Protein AF-A0A812MEL3-F1 (afdb_monomer)

Radius of gyration: 36.64 Å; Cα contacts (8 Å, |Δi|>4): 1317; chains: 1; bounding box: 92×74×121 Å

Secondary structure (DSSP, 8-state):
---SPPP-HHHHHHHHHHHHHTT-HHHHHHHHHHHHH-TTT-----HHHHHHHHHHHHHTT-HHHHHHHHHHHHTS-TTS---HHHHHHHHHHHHHTT-HHHHHHHHHHHHHTTPPP-HHHHHHHHHHHHHTT-HHHHHHHHHHHHTTSSSPP-HHHHHHHHHHHHHHT-HHHHHHHHHHHHHTTPPPPHHHHHHHHHHHHTTT-HHHHHHHHHHHHHTT---HHHHHHHHHHHHHTT-HHHHHHHHHHHHHTTPPPPHHHHHHHHHHHHHHTTT-HHHHHHHHHHHHHHHHHTT---HHHHHHHHHHHHHHT-HHHHHHHHHHHHHH-SS-PPPHHHHHHHHHHHHHTT-HHHHHHHHHHHHHTT-PPPHHHHHHHHHHHHHTT-HHHHHHHHHHS--TTHHHHHHHHHHHHHHHHHHHGGG--------------S---S-HHHHHHHHHHHHHH--S---------------------------------HHHHHHHHHHHHHHHHHHHHHHHHHHHHHSS-S--S---HHHHHHHHHHTS-SSTTSPPPTHHHHHHHHHHHHHTT-HHHHHHHHHHHHHTTPPS-HHHHHHHHHHHHHGGG--HHHHHHHHHHHHHTT---HHHHHHHHHHHHTTGGGS-HHHHHHHHHHHHHTT---HHHH-PPPSSPPHHHHHHHHHHHHH-SSEEEE-SSS-EEEES-SS-HHHHHHHHHHHHHTT--EE--S-S-B-SSS-B--B-SEEEEE--HHHHTSHHHHHHHHHHHHHTT--GGGBPPEEEEEE-TT--EEEE-SSPPTT-TTHHHH-SEEEEEEEESSPPPTT-B--EEEGGGTEEE---TT-EEEEESB-TTSPBPSTT-EEEPPB-SSS-EEEEEEEEESSPPPGGGGT-

Structure (mmCIF, N/CA/C/O backbone):
data_AF-A0A812MEL3-F1
#
_entry.id   AF-A0A812MEL3-F1
#
loop_
_atom_site.group_PDB
_atom_site.id
_atom_site.type_symbol
_atom_site.label_atom_id
_atom_site.label_alt_id
_atom_site.label_comp_id
_atom_site.label_asym_id
_atom_site.label_entity_id
_atom_site.label_seq_id
_atom_site.pdbx_PDB_ins_code
_atom_site.Cartn_x
_atom_site.Cartn_y
_atom_site.Cartn_z
_atom_site.occupancy
_atom_site.B_iso_or_equiv
_atom_site.auth_seq_id
_atom_site.auth_comp_id
_atom_site.auth_asym_id
_atom_site.auth_atom_id
_atom_site.pdbx_PDB_model_num
ATOM 1 N N . ARG A 1 1 ? 50.854 -12.564 -61.818 1.00 40.31 1 ARG A N 1
ATOM 2 C CA . ARG A 1 1 ? 49.408 -12.851 -61.967 1.00 40.31 1 ARG A CA 1
ATOM 3 C C . ARG A 1 1 ? 48.854 -11.809 -62.924 1.00 40.31 1 ARG A C 1
ATOM 5 O O . ARG A 1 1 ? 48.593 -10.696 -62.508 1.00 40.31 1 ARG A O 1
ATOM 12 N N . SER A 1 2 ? 48.833 -12.143 -64.207 1.00 48.44 2 SER A N 1
ATOM 13 C CA . SER A 1 2 ? 48.438 -11.286 -65.325 1.00 48.44 2 SER A CA 1
ATOM 14 C C . SER A 1 2 ? 47.110 -11.806 -65.871 1.00 48.44 2 SER A C 1
ATOM 16 O O . SER A 1 2 ? 47.045 -12.974 -66.248 1.00 48.44 2 SER A O 1
ATOM 18 N N . GLY A 1 3 ? 46.065 -10.971 -65.867 1.00 51.31 3 GLY A N 1
ATOM 19 C CA . GLY A 1 3 ? 44.779 -11.271 -66.516 1.00 51.31 3 GLY A CA 1
ATOM 20 C C . GLY A 1 3 ? 43.506 -11.008 -65.702 1.00 51.31 3 GLY A C 1
ATOM 21 O O . GLY A 1 3 ? 42.425 -11.211 -66.239 1.00 51.31 3 GLY A O 1
ATOM 22 N N . LEU A 1 4 ? 43.593 -10.569 -64.442 1.00 56.12 4 LEU A N 1
ATOM 23 C CA . LEU A 1 4 ? 42.406 -10.101 -63.714 1.00 56.12 4 LEU A CA 1
ATOM 24 C C . LEU A 1 4 ? 42.201 -8.602 -63.997 1.00 56.12 4 LEU A C 1
ATOM 26 O O . LEU A 1 4 ? 43.198 -7.876 -63.969 1.00 56.12 4 LEU A O 1
ATOM 30 N N . PRO A 1 5 ? 40.966 -8.146 -64.290 1.00 62.06 5 PRO A N 1
ATOM 31 C CA . PRO A 1 5 ? 40.669 -6.721 -64.423 1.00 62.06 5 PRO A CA 1
ATOM 32 C C . PRO A 1 5 ? 41.046 -5.991 -63.130 1.00 62.06 5 PRO A C 1
ATOM 34 O O . PRO A 1 5 ? 40.941 -6.566 -62.042 1.00 62.06 5 PRO A O 1
ATOM 37 N N . GLU A 1 6 ? 41.525 -4.750 -63.253 1.00 62.97 6 GLU A N 1
ATOM 38 C CA . GLU A 1 6 ? 41.845 -3.931 -62.084 1.00 62.97 6 GLU A CA 1
ATOM 39 C C . GLU A 1 6 ? 40.591 -3.798 -61.206 1.00 62.97 6 GLU A C 1
ATOM 41 O O . GLU A 1 6 ? 39.513 -3.500 -61.729 1.00 62.97 6 GLU A O 1
ATOM 46 N N . PRO A 1 7 ? 40.691 -4.097 -59.897 1.00 68.25 7 PRO A N 1
ATOM 47 C CA . PRO A 1 7 ? 39.537 -4.079 -59.014 1.00 68.25 7 PRO A CA 1
ATOM 48 C C . PRO A 1 7 ? 39.010 -2.653 -58.911 1.00 68.25 7 PRO A C 1
ATOM 50 O O . PRO A 1 7 ? 39.726 -1.756 -58.485 1.00 68.25 7 PRO A O 1
ATOM 53 N N . ASP A 1 8 ? 37.754 -2.456 -59.288 1.00 75.94 8 ASP A N 1
ATOM 54 C CA . ASP A 1 8 ? 37.060 -1.177 -59.209 1.00 75.94 8 ASP A CA 1
ATOM 55 C C . ASP A 1 8 ? 36.367 -0.984 -57.844 1.00 75.94 8 ASP A C 1
ATOM 57 O O . ASP A 1 8 ? 36.330 -1.875 -56.986 1.00 75.94 8 ASP A O 1
ATOM 61 N N . LEU A 1 9 ? 35.776 0.196 -57.630 1.00 79.56 9 LEU A N 1
ATOM 62 C CA . LEU A 1 9 ? 35.044 0.532 -56.402 1.00 79.56 9 LEU A CA 1
ATOM 63 C C . LEU A 1 9 ? 33.924 -0.479 -56.078 1.00 79.56 9 LEU A C 1
ATOM 65 O O . LEU A 1 9 ? 33.644 -0.747 -54.909 1.00 79.56 9 LEU A O 1
ATOM 69 N N . VAL A 1 10 ? 33.295 -1.069 -57.100 1.00 79.81 10 VAL A N 1
ATOM 70 C CA . VAL A 1 10 ? 32.228 -2.071 -56.945 1.00 79.81 10 VAL A CA 1
ATOM 71 C C . VAL A 1 10 ? 32.789 -3.387 -56.405 1.00 79.81 10 VAL A C 1
ATOM 73 O O . VAL A 1 10 ? 32.195 -3.991 -55.505 1.00 79.81 10 VAL A O 1
ATOM 76 N N . THR A 1 11 ? 33.957 -3.807 -56.891 1.00 80.38 11 THR A N 1
ATOM 77 C CA . THR A 1 11 ? 34.664 -5.007 -56.426 1.00 80.38 11 THR A CA 1
ATOM 78 C C . THR A 1 11 ? 35.072 -4.868 -54.957 1.00 80.38 11 THR A C 1
ATOM 80 O O . THR A 1 11 ? 34.820 -5.771 -54.154 1.00 80.38 11 THR A O 1
ATOM 83 N N . PHE A 1 12 ? 35.609 -3.708 -54.565 1.00 81.12 12 PHE A N 1
ATOM 84 C CA . PHE A 1 12 ? 35.943 -3.415 -53.167 1.00 81.12 12 PHE A CA 1
ATOM 85 C C . PHE A 1 12 ? 34.706 -3.334 -52.263 1.00 81.12 12 PHE A C 1
ATOM 87 O O . PHE A 1 12 ? 34.697 -3.941 -51.193 1.00 81.12 12 PHE A O 1
ATOM 94 N N . ASN A 1 13 ? 33.631 -2.667 -52.694 1.00 82.75 13 ASN A N 1
ATOM 95 C CA . ASN A 1 13 ? 32.379 -2.608 -51.929 1.00 82.75 13 ASN A CA 1
ATOM 96 C C . ASN A 1 13 ? 31.727 -3.990 -51.762 1.00 82.75 13 ASN A C 1
ATOM 98 O O . ASN A 1 13 ? 31.169 -4.285 -50.707 1.00 82.75 13 ASN A O 1
ATOM 102 N N . SER A 1 14 ? 31.851 -4.872 -52.756 1.00 84.25 14 SER A N 1
ATOM 103 C CA . SER A 1 14 ? 31.382 -6.260 -52.661 1.00 84.25 14 SER A CA 1
ATOM 104 C C . SER A 1 14 ? 32.186 -7.063 -51.633 1.00 84.25 14 SER A C 1
ATOM 106 O O . SER A 1 14 ? 31.604 -7.781 -50.817 1.00 84.25 14 SER A O 1
ATOM 108 N N . ALA A 1 15 ? 33.513 -6.894 -51.609 1.00 83.00 15 ALA A N 1
ATOM 109 C CA . ALA A 1 15 ? 34.377 -7.493 -50.592 1.00 83.00 15 ALA A CA 1
ATOM 110 C C . ALA A 1 15 ? 34.074 -6.942 -49.185 1.00 83.00 15 ALA A C 1
ATOM 112 O O . ALA A 1 15 ? 33.930 -7.716 -48.238 1.00 83.00 15 ALA A O 1
ATOM 113 N N . LEU A 1 16 ? 33.884 -5.625 -49.049 1.00 84.94 16 LEU A N 1
ATOM 114 C CA . LEU A 1 16 ? 33.456 -4.990 -47.800 1.00 84.94 16 LEU A CA 1
ATOM 115 C C . LEU A 1 16 ? 32.100 -5.526 -47.324 1.00 84.94 16 LEU A C 1
ATOM 117 O O . LEU A 1 16 ? 31.934 -5.782 -46.134 1.00 84.94 16 LEU A O 1
ATOM 121 N N . ASN A 1 17 ? 31.146 -5.759 -48.227 1.00 85.06 17 ASN A N 1
ATOM 122 C CA . ASN A 1 17 ? 29.830 -6.292 -47.871 1.00 85.06 17 ASN A CA 1
ATOM 123 C C . ASN A 1 17 ? 29.901 -7.761 -47.408 1.00 85.06 17 ASN A C 1
ATOM 125 O O . ASN A 1 17 ? 29.200 -8.158 -46.471 1.00 85.06 17 ASN A O 1
ATOM 129 N N . ALA A 1 18 ? 30.792 -8.563 -48.001 1.00 84.69 18 ALA A N 1
ATOM 130 C CA . ALA A 1 18 ? 31.076 -9.924 -47.539 1.00 84.69 18 ALA A CA 1
ATOM 131 C C . ALA A 1 18 ? 31.700 -9.933 -46.127 1.00 84.69 18 ALA A C 1
ATOM 133 O O . ALA A 1 18 ? 31.281 -10.710 -45.262 1.00 84.69 18 ALA A O 1
ATOM 134 N N . LEU A 1 19 ? 32.638 -9.017 -45.858 1.00 82.88 19 LEU A N 1
ATOM 135 C CA . LEU A 1 19 ? 33.238 -8.833 -44.530 1.00 82.88 19 LEU A CA 1
ATOM 136 C C . LEU A 1 19 ? 32.219 -8.319 -43.502 1.00 82.88 19 LEU A C 1
ATOM 138 O O . LEU A 1 19 ? 32.177 -8.811 -42.373 1.00 82.88 19 LEU A O 1
ATOM 142 N N . ALA A 1 20 ? 31.342 -7.394 -43.898 1.00 83.19 20 ALA A N 1
ATOM 143 C CA . ALA A 1 20 ? 30.270 -6.875 -43.053 1.00 83.19 20 ALA A CA 1
ATOM 144 C C . ALA A 1 20 ? 29.239 -7.950 -42.693 1.00 83.19 20 ALA A C 1
ATOM 146 O O . ALA A 1 20 ? 28.807 -8.031 -41.541 1.00 83.19 20 ALA A O 1
ATOM 147 N N . SER A 1 21 ? 28.888 -8.816 -43.645 1.00 84.62 21 SER A N 1
ATOM 148 C CA . SER A 1 21 ? 28.003 -9.964 -43.409 1.00 84.62 21 SER A CA 1
ATOM 149 C C . SER A 1 21 ? 28.610 -10.967 -42.423 1.00 84.62 21 SER A C 1
ATOM 151 O O . SER A 1 21 ? 27.880 -11.557 -41.627 1.00 84.62 21 SER A O 1
ATOM 153 N N . SER A 1 22 ? 29.941 -11.079 -42.415 1.00 84.31 22 SER A N 1
ATOM 154 C CA . SER A 1 22 ? 30.715 -11.957 -41.527 1.00 84.31 22 SER A CA 1
ATOM 155 C C . SER A 1 22 ? 31.096 -11.314 -40.180 1.00 84.31 22 SER A C 1
ATOM 157 O O . SER A 1 22 ? 31.760 -11.951 -39.371 1.00 84.31 22 SER A O 1
ATOM 159 N N . ALA A 1 23 ? 30.682 -10.064 -39.918 1.00 82.19 23 ALA A N 1
ATOM 160 C CA . ALA A 1 23 ? 31.032 -9.279 -38.721 1.00 82.19 23 ALA A CA 1
ATOM 161 C C . ALA A 1 23 ? 32.553 -9.061 -38.493 1.00 82.19 23 ALA A C 1
ATOM 163 O O . ALA A 1 23 ? 32.987 -8.750 -37.380 1.00 82.19 23 ALA A O 1
ATOM 164 N N . CYS A 1 24 ? 33.363 -9.156 -39.554 1.00 85.88 24 CYS A N 1
ATOM 165 C CA . CYS A 1 24 ? 34.820 -8.970 -39.549 1.00 85.88 24 CYS A CA 1
ATOM 166 C C . CYS A 1 24 ? 35.197 -7.485 -39.697 1.00 85.88 24 CYS A C 1
ATOM 168 O O . CYS A 1 24 ? 35.640 -7.032 -40.754 1.00 85.88 24 CYS A O 1
ATOM 170 N N . TRP A 1 25 ? 34.957 -6.689 -38.651 1.00 83.94 25 TRP A N 1
ATOM 171 C CA . TRP A 1 25 ? 35.134 -5.233 -38.725 1.00 83.94 25 TRP A CA 1
ATOM 172 C C . TRP A 1 25 ? 36.595 -4.789 -38.882 1.00 83.94 25 TRP A C 1
ATOM 174 O O . TRP A 1 25 ? 36.840 -3.779 -39.530 1.00 83.94 25 TRP A O 1
ATOM 184 N N . ARG A 1 26 ? 37.568 -5.529 -38.329 1.00 86.38 26 ARG A N 1
ATOM 185 C CA . ARG A 1 26 ? 38.995 -5.157 -38.377 1.00 86.38 26 ARG A CA 1
ATOM 186 C C . ARG A 1 26 ? 39.546 -5.263 -39.791 1.00 86.38 26 ARG A C 1
ATOM 188 O O . ARG A 1 26 ? 40.211 -4.353 -40.272 1.00 86.38 26 ARG A O 1
ATOM 195 N N . GLU A 1 27 ? 39.223 -6.362 -40.454 1.00 84.94 27 GLU A N 1
ATOM 196 C CA . GLU A 1 27 ? 39.574 -6.651 -41.837 1.00 84.94 27 GLU A CA 1
ATOM 197 C C . GLU A 1 27 ? 38.868 -5.671 -42.780 1.00 84.94 27 GLU A C 1
ATOM 199 O O . GLU A 1 27 ? 39.477 -5.180 -43.728 1.00 84.94 27 GLU A O 1
ATOM 204 N N . ALA A 1 28 ? 37.612 -5.317 -42.482 1.00 83.88 28 ALA A N 1
ATOM 205 C CA . ALA A 1 28 ? 36.867 -4.308 -43.231 1.00 83.88 28 ALA A CA 1
ATOM 206 C C . ALA A 1 28 ? 37.460 -2.894 -43.063 1.00 83.88 28 ALA A C 1
ATOM 208 O O . ALA A 1 28 ? 37.592 -2.164 -44.043 1.00 83.88 28 ALA A O 1
ATOM 209 N N . SER A 1 29 ? 37.868 -2.507 -41.848 1.00 83.56 29 SER A N 1
ATOM 210 C CA . SER A 1 29 ? 38.560 -1.236 -41.591 1.00 83.56 29 SER A CA 1
ATOM 211 C C . SER A 1 29 ? 39.942 -1.184 -42.244 1.00 83.56 29 SER A C 1
ATOM 213 O O . SER A 1 29 ? 40.318 -0.142 -42.775 1.00 83.56 29 SER A O 1
ATOM 215 N N . TRP A 1 30 ? 40.676 -2.301 -42.256 1.00 86.00 30 TRP A N 1
ATOM 216 C CA . TRP A 1 30 ? 41.945 -2.403 -42.974 1.00 86.00 30 TRP A CA 1
ATOM 217 C C . TRP A 1 30 ? 41.744 -2.229 -44.484 1.00 86.00 30 TRP A C 1
ATOM 219 O O . TRP A 1 30 ? 42.407 -1.390 -45.089 1.00 86.00 30 TRP A O 1
ATOM 229 N N . LEU A 1 31 ? 40.771 -2.927 -45.078 1.00 83.94 31 LEU A N 1
ATOM 230 C CA . LEU A 1 31 ? 40.470 -2.817 -46.507 1.00 83.94 31 LEU A CA 1
ATOM 231 C C . LEU A 1 31 ? 40.057 -1.389 -46.901 1.00 83.94 31 LEU A C 1
ATOM 233 O O . LEU A 1 31 ? 40.484 -0.890 -47.939 1.00 83.94 31 LEU A O 1
ATOM 237 N N . LEU A 1 32 ? 39.294 -0.702 -46.046 1.00 83.62 32 LEU A N 1
ATOM 238 C CA . LEU A 1 32 ? 38.947 0.708 -46.236 1.00 83.62 32 LEU A CA 1
ATOM 239 C C . LEU A 1 32 ? 40.180 1.623 -46.154 1.00 83.62 32 LEU A C 1
ATOM 241 O O . LEU A 1 32 ? 40.315 2.553 -46.948 1.00 83.62 32 LEU A O 1
ATOM 245 N N . SER A 1 33 ? 41.099 1.348 -45.222 1.00 81.38 33 SER A N 1
ATOM 246 C CA . SER A 1 33 ? 42.346 2.108 -45.098 1.00 81.38 33 SER A CA 1
ATOM 247 C C . SER A 1 33 ? 43.265 1.917 -46.309 1.00 81.38 33 SER A C 1
ATOM 249 O O . SER A 1 33 ? 43.855 2.888 -46.777 1.00 81.38 33 SER A O 1
ATOM 251 N N . GLU A 1 34 ? 43.305 0.713 -46.885 1.00 80.81 34 GLU A N 1
ATOM 252 C CA . GLU A 1 34 ? 44.059 0.412 -48.106 1.00 80.81 34 GLU A CA 1
ATOM 253 C C . GLU A 1 34 ? 43.503 1.144 -49.327 1.00 80.81 34 GLU A C 1
ATOM 255 O O . GLU A 1 34 ? 44.275 1.708 -50.102 1.00 80.81 34 GLU A O 1
ATOM 260 N N . MET A 1 35 ? 42.173 1.224 -49.461 1.00 76.12 35 MET A N 1
ATOM 261 C CA . MET A 1 35 ? 41.538 2.055 -50.491 1.00 76.12 35 MET A CA 1
ATOM 262 C C . MET A 1 35 ? 41.956 3.530 -50.349 1.00 76.12 35 MET A C 1
ATOM 264 O O . MET A 1 35 ? 42.237 4.188 -51.343 1.00 76.12 35 MET A O 1
ATOM 268 N N . SER A 1 36 ? 42.066 4.043 -49.117 1.00 71.06 36 SER A N 1
ATOM 269 C CA . SER A 1 36 ? 42.428 5.448 -48.860 1.00 71.06 36 SER A CA 1
ATOM 270 C C . SER A 1 36 ? 43.932 5.771 -48.925 1.00 71.06 36 SER A C 1
ATOM 272 O O . SER A 1 36 ? 44.298 6.908 -49.218 1.00 71.06 36 SER A O 1
ATOM 274 N N . GLY A 1 37 ? 44.811 4.809 -48.620 1.00 64.00 37 GLY A N 1
ATOM 275 C CA . GLY A 1 37 ? 46.240 5.049 -48.369 1.00 64.00 37 GLY A CA 1
ATOM 276 C C . GLY A 1 37 ? 47.182 4.640 -49.503 1.00 64.00 37 GLY A C 1
ATOM 277 O O . GLY A 1 37 ? 48.305 5.147 -49.590 1.00 64.00 37 GLY A O 1
ATOM 278 N N . SER A 1 38 ? 46.753 3.744 -50.391 1.00 64.88 38 SER A N 1
ATOM 279 C CA . SER A 1 38 ? 47.640 3.150 -51.391 1.00 64.88 38 SER A CA 1
ATOM 280 C C . SER A 1 38 ? 47.715 3.979 -52.679 1.00 64.88 38 SER A C 1
ATOM 282 O O . SER A 1 38 ? 46.780 4.033 -53.477 1.00 64.88 38 SER A O 1
ATOM 284 N N . ARG A 1 39 ? 48.887 4.588 -52.933 1.00 53.53 39 ARG A N 1
ATOM 285 C CA . ARG A 1 39 ? 49.182 5.427 -54.122 1.00 53.53 39 ARG A CA 1
ATOM 286 C C . ARG A 1 39 ? 48.976 4.730 -55.475 1.00 53.53 39 ARG A C 1
ATOM 288 O O . ARG A 1 39 ? 48.856 5.421 -56.481 1.00 53.53 39 ARG A O 1
ATOM 295 N N . TRP A 1 40 ? 48.967 3.397 -55.514 1.00 56.72 40 TRP A N 1
ATOM 296 C CA . TRP A 1 40 ? 48.798 2.610 -56.742 1.00 56.72 40 TRP A CA 1
ATOM 297 C C . TRP A 1 40 ? 47.341 2.243 -57.057 1.00 56.72 40 TRP A C 1
ATOM 299 O O . TRP A 1 40 ? 47.094 1.711 -58.132 1.00 56.72 40 TRP A O 1
ATOM 309 N N . LEU A 1 41 ? 46.391 2.483 -56.144 1.00 60.66 41 LEU A N 1
ATOM 310 C CA . LEU A 1 41 ? 45.001 2.039 -56.301 1.00 60.66 41 LEU A CA 1
ATOM 311 C C . LEU A 1 41 ? 44.056 3.120 -56.842 1.00 60.66 41 LEU A C 1
ATOM 313 O O . LEU A 1 41 ? 43.032 2.742 -57.379 1.00 60.66 41 LEU A O 1
ATOM 317 N N . GLN A 1 42 ? 44.376 4.421 -56.743 1.00 62.53 42 GLN A N 1
ATOM 318 C CA . GLN A 1 42 ? 43.555 5.564 -57.221 1.00 62.53 42 GLN A CA 1
ATOM 319 C C . GLN A 1 42 ? 42.020 5.453 -57.001 1.00 62.53 42 GLN A C 1
ATOM 321 O O . GLN A 1 42 ? 41.243 6.092 -57.707 1.00 62.53 42 GLN A O 1
ATOM 326 N N . ILE A 1 43 ? 41.559 4.680 -56.013 1.00 70.25 43 ILE A N 1
ATOM 327 C CA . ILE A 1 43 ? 40.136 4.467 -55.723 1.00 70.25 43 ILE A CA 1
ATOM 328 C C . ILE A 1 43 ? 39.809 5.186 -54.424 1.00 70.25 43 ILE A C 1
ATOM 330 O O . ILE A 1 43 ? 40.216 4.751 -53.351 1.00 70.25 43 ILE A O 1
ATOM 334 N N . SER A 1 44 ? 39.052 6.277 -54.509 1.00 71.38 44 SER A N 1
ATOM 335 C CA . SER A 1 44 ? 38.535 6.953 -53.323 1.00 71.38 44 SER A CA 1
ATOM 336 C C . SER A 1 44 ? 37.356 6.159 -52.737 1.00 71.38 44 SER A C 1
ATOM 338 O O . SER A 1 44 ? 36.401 5.845 -53.458 1.00 71.38 44 SER A O 1
ATOM 340 N N . PRO A 1 45 ? 37.385 5.807 -51.437 1.00 77.06 45 PRO A N 1
ATOM 341 C CA . PRO A 1 45 ? 36.218 5.238 -50.780 1.00 77.06 45 PRO A CA 1
ATOM 342 C C . PRO A 1 45 ? 35.081 6.262 -50.766 1.00 77.06 45 PRO A C 1
ATOM 344 O O . PRO A 1 45 ? 35.299 7.437 -50.477 1.00 77.06 45 PRO A O 1
ATOM 347 N N . ASN A 1 46 ? 33.859 5.810 -51.041 1.00 79.38 46 ASN A N 1
ATOM 348 C CA . ASN A 1 46 ? 32.666 6.651 -50.980 1.00 79.38 46 ASN A CA 1
ATOM 349 C C . ASN A 1 46 ? 31.837 6.345 -49.722 1.00 79.38 46 ASN A C 1
ATOM 351 O O . ASN A 1 46 ? 32.143 5.428 -48.956 1.00 79.38 46 ASN A O 1
ATOM 355 N N . ILE A 1 47 ? 30.743 7.083 -49.522 1.00 80.19 47 ILE A N 1
ATOM 356 C CA . ILE A 1 47 ? 29.855 6.913 -48.363 1.00 80.19 47 ILE A CA 1
ATOM 357 C C . ILE A 1 47 ? 29.330 5.475 -48.203 1.00 80.19 47 ILE A C 1
ATOM 359 O O . ILE A 1 47 ? 29.165 4.988 -47.086 1.00 80.19 47 ILE A O 1
ATOM 363 N N . VAL A 1 48 ? 29.148 4.749 -49.313 1.00 82.06 48 VAL A N 1
ATOM 364 C CA . VAL A 1 48 ? 28.719 3.342 -49.311 1.00 82.06 48 VAL A CA 1
ATOM 365 C C . VAL A 1 48 ? 29.805 2.441 -48.719 1.00 82.06 48 VAL A C 1
ATOM 367 O O . VAL A 1 48 ? 29.487 1.571 -47.905 1.00 82.06 48 VAL A O 1
ATOM 370 N N . SER A 1 49 ? 31.081 2.668 -49.048 1.00 82.75 49 SER A N 1
A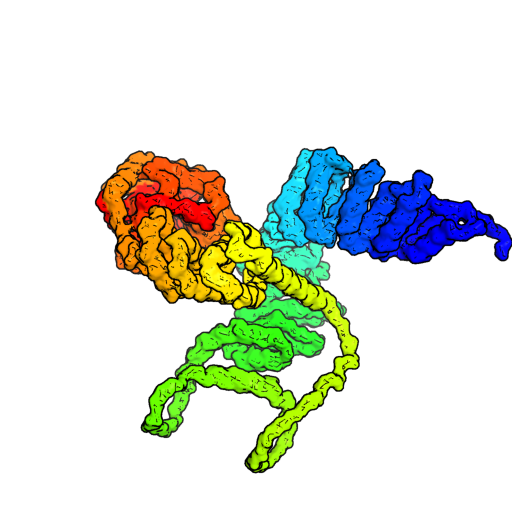TOM 371 C CA . SER A 1 49 ? 32.214 1.946 -48.450 1.00 82.75 49 SER A CA 1
ATOM 372 C C . SER A 1 49 ? 32.264 2.148 -46.932 1.00 82.75 49 SER A C 1
ATOM 374 O O . SER A 1 49 ? 32.339 1.174 -46.180 1.00 82.75 49 SER A O 1
ATOM 376 N N . TYR A 1 50 ? 32.126 3.394 -46.464 1.00 83.75 50 TYR A N 1
ATOM 377 C CA . TYR A 1 50 ? 32.106 3.718 -45.033 1.00 83.75 50 TYR A CA 1
ATOM 378 C C . TYR A 1 50 ? 30.888 3.124 -44.313 1.00 83.75 50 TYR A C 1
ATOM 380 O O . TYR A 1 50 ? 31.052 2.470 -43.283 1.00 83.75 50 TYR A O 1
ATOM 388 N N . ASN A 1 51 ? 29.678 3.264 -44.866 1.00 86.25 51 ASN A N 1
ATOM 389 C CA . ASN A 1 51 ? 28.448 2.704 -44.290 1.00 86.25 51 ASN A CA 1
ATOM 390 C C . ASN A 1 51 ? 28.497 1.170 -44.198 1.00 86.25 51 ASN A C 1
ATOM 392 O O . ASN A 1 51 ? 28.008 0.583 -43.230 1.00 86.25 51 ASN A O 1
ATOM 396 N N . THR A 1 52 ? 29.150 0.507 -45.155 1.00 85.81 52 THR A N 1
ATOM 397 C CA . THR A 1 52 ? 29.349 -0.949 -45.136 1.00 85.81 52 THR A CA 1
ATOM 398 C C . THR A 1 52 ? 30.278 -1.377 -43.994 1.00 85.81 52 THR A C 1
ATOM 400 O O . THR A 1 52 ? 29.976 -2.334 -43.278 1.00 85.81 52 THR A O 1
ATOM 403 N N . VAL A 1 53 ? 31.360 -0.631 -43.745 1.00 85.81 53 VAL A N 1
ATOM 404 C CA . VAL A 1 53 ? 32.257 -0.870 -42.600 1.00 85.81 53 VAL A CA 1
ATOM 405 C C . VAL A 1 53 ? 31.569 -0.540 -41.271 1.00 85.81 53 VAL A C 1
ATOM 407 O O . VAL A 1 53 ? 31.667 -1.327 -40.331 1.00 85.81 53 VAL A O 1
ATOM 410 N N . LEU A 1 54 ? 30.794 0.549 -41.188 1.00 86.50 54 LEU A N 1
ATOM 411 C CA . LEU A 1 54 ? 29.972 0.865 -40.008 1.00 86.50 54 LEU A CA 1
ATOM 412 C C . LEU A 1 54 ? 28.996 -0.270 -39.684 1.00 86.50 54 LEU A C 1
ATOM 414 O O . LEU A 1 54 ? 28.842 -0.643 -38.521 1.00 86.50 54 LEU A O 1
ATOM 418 N N . ARG A 1 55 ? 28.378 -0.872 -40.706 1.00 87.25 55 ARG A N 1
ATOM 419 C CA . ARG A 1 55 ? 27.482 -2.022 -40.541 1.00 87.25 55 ARG A CA 1
ATOM 420 C C . ARG A 1 55 ? 28.224 -3.247 -40.004 1.00 87.25 55 ARG A C 1
ATOM 422 O O . ARG A 1 55 ? 27.672 -3.956 -39.161 1.00 87.25 55 ARG A O 1
ATOM 429 N N . ALA A 1 56 ? 29.466 -3.474 -40.437 1.00 86.69 56 ALA A N 1
ATOM 430 C CA . ALA A 1 56 ? 30.336 -4.506 -39.871 1.00 86.69 56 ALA A CA 1
ATOM 431 C C . ALA A 1 56 ? 30.595 -4.256 -38.373 1.00 86.69 56 ALA A C 1
ATOM 433 O O . ALA A 1 56 ? 30.394 -5.162 -37.562 1.00 86.69 56 ALA A O 1
ATOM 434 N N . CYS A 1 57 ? 30.945 -3.017 -37.999 1.00 85.62 57 CYS A N 1
ATOM 435 C CA . CYS A 1 57 ? 31.164 -2.601 -36.607 1.00 85.62 57 CYS A CA 1
ATOM 436 C C 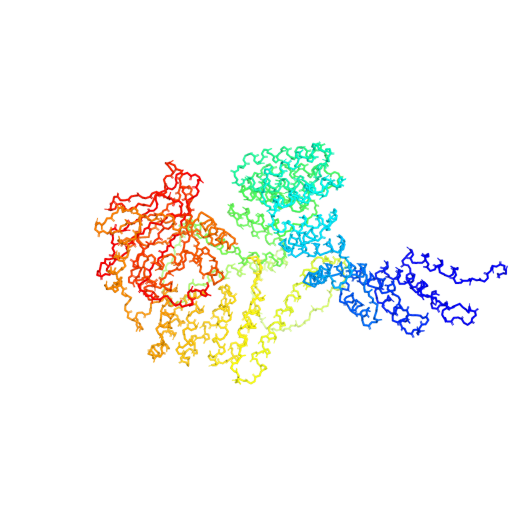. CYS A 1 57 ? 29.906 -2.751 -35.732 1.00 85.62 57 CYS A C 1
ATOM 438 O O . CYS A 1 57 ? 29.994 -3.163 -34.573 1.00 85.62 57 CYS A O 1
ATOM 440 N N . ALA A 1 58 ? 28.723 -2.452 -36.277 1.00 84.94 58 ALA A N 1
ATOM 441 C CA . ALA A 1 58 ? 27.455 -2.605 -35.567 1.00 84.94 58 ALA A CA 1
ATOM 442 C C . ALA A 1 58 ? 27.132 -4.079 -35.270 1.00 84.94 58 ALA A C 1
ATOM 444 O O . ALA A 1 58 ? 26.687 -4.410 -34.170 1.00 84.94 58 ALA A O 1
ATOM 445 N N . ARG A 1 59 ? 27.393 -4.989 -36.221 1.00 84.81 59 ARG A N 1
ATOM 446 C CA . ARG A 1 59 ? 27.193 -6.437 -36.021 1.00 84.81 59 ARG A CA 1
ATOM 447 C C . ARG A 1 59 ? 28.202 -7.038 -35.044 1.00 84.81 59 ARG A C 1
ATOM 449 O O . ARG A 1 59 ? 27.839 -7.938 -34.294 1.00 84.81 59 ARG A O 1
ATOM 456 N N . SER A 1 60 ? 29.427 -6.517 -35.007 1.00 84.56 60 SER A N 1
ATOM 457 C CA . SER A 1 60 ? 30.478 -6.944 -34.077 1.00 84.56 60 SER A CA 1
ATOM 458 C C . SER A 1 60 ? 30.419 -6.267 -32.698 1.00 84.56 60 SER A C 1
ATOM 460 O O . SER A 1 60 ? 31.339 -6.449 -31.900 1.00 84.56 60 SER A O 1
ATOM 462 N N . ARG A 1 61 ? 29.376 -5.469 -32.405 1.00 84.06 61 ARG A N 1
ATOM 463 C CA . ARG A 1 61 ? 29.206 -4.704 -31.147 1.00 84.06 61 ARG A CA 1
ATOM 464 C C . ARG A 1 61 ? 30.414 -3.815 -30.794 1.00 84.06 61 ARG A C 1
ATOM 466 O O . ARG A 1 61 ? 30.694 -3.569 -29.620 1.00 84.06 61 ARG A O 1
ATOM 473 N N . SER A 1 62 ? 31.145 -3.346 -31.808 1.00 86.06 62 SER A N 1
ATOM 474 C CA . SER A 1 62 ? 32.387 -2.572 -31.668 1.00 86.06 62 SER A CA 1
ATOM 475 C C . SER A 1 62 ? 32.119 -1.073 -31.841 1.00 86.06 62 SER A C 1
ATOM 477 O O . SER A 1 62 ? 32.473 -0.468 -32.854 1.00 86.06 62 SER A O 1
ATOM 479 N N . TRP A 1 63 ? 31.456 -0.469 -30.851 1.00 86.62 63 TRP A N 1
ATOM 480 C CA . TRP A 1 63 ? 30.991 0.922 -30.915 1.00 86.62 63 TRP A CA 1
ATOM 481 C C . TRP A 1 63 ? 32.130 1.951 -30.996 1.00 86.62 63 TRP A C 1
ATOM 483 O O . TRP A 1 63 ? 31.980 2.964 -31.673 1.00 86.62 63 TRP A O 1
ATOM 493 N N . GLN A 1 64 ? 33.289 1.693 -30.379 1.00 89.88 64 GLN A N 1
ATOM 494 C CA . GLN A 1 64 ? 34.436 2.612 -30.426 1.00 89.88 64 GLN A CA 1
ATOM 495 C C . GLN A 1 64 ? 34.965 2.766 -31.853 1.00 89.88 64 GLN A C 1
ATOM 497 O O . GLN A 1 64 ? 35.206 3.879 -32.313 1.00 89.88 64 GLN A O 1
ATOM 502 N N . ALA A 1 65 ? 35.095 1.643 -32.565 1.00 85.69 65 ALA A N 1
ATOM 503 C CA . ALA A 1 65 ? 35.517 1.630 -33.959 1.00 85.69 65 ALA A CA 1
ATOM 504 C C . ALA A 1 65 ? 34.474 2.308 -34.860 1.00 85.69 65 ALA A C 1
ATOM 506 O O . ALA A 1 65 ? 34.840 3.056 -35.761 1.00 85.69 65 ALA A O 1
ATOM 507 N N . ALA A 1 66 ? 33.179 2.106 -34.586 1.00 87.25 66 ALA A N 1
ATOM 508 C CA . ALA A 1 66 ? 32.104 2.786 -35.307 1.00 87.25 66 ALA A CA 1
ATOM 509 C C . ALA A 1 66 ? 32.162 4.315 -35.132 1.00 87.25 66 ALA A C 1
ATOM 511 O O . ALA A 1 66 ? 32.053 5.042 -36.116 1.00 87.25 66 ALA A O 1
ATOM 512 N N . LEU A 1 67 ? 32.393 4.809 -33.911 1.00 87.25 67 LEU A N 1
ATOM 513 C CA . LEU A 1 67 ? 32.521 6.245 -33.642 1.00 87.25 67 LEU A CA 1
ATOM 514 C C . LEU A 1 67 ? 33.772 6.856 -34.274 1.00 87.25 67 LEU A C 1
ATOM 516 O O . LEU A 1 67 ? 33.687 7.944 -34.835 1.00 87.25 67 LEU A O 1
ATOM 520 N N . GLN A 1 68 ? 34.910 6.159 -34.220 1.00 87.25 68 GLN A N 1
ATOM 521 C CA . GLN A 1 68 ? 36.140 6.596 -34.885 1.00 87.25 68 GLN A CA 1
ATOM 522 C C . GLN A 1 68 ? 35.960 6.670 -36.405 1.00 87.25 68 GLN A C 1
ATOM 524 O O . GLN A 1 68 ? 36.392 7.625 -37.047 1.00 87.25 68 GLN A O 1
ATOM 529 N N . LEU A 1 69 ? 35.281 5.685 -36.995 1.00 86.00 69 LEU A N 1
ATOM 530 C CA . LEU A 1 69 ? 35.009 5.678 -38.428 1.00 86.00 69 LEU A CA 1
ATOM 531 C C . LEU A 1 69 ? 34.040 6.799 -38.825 1.00 86.00 69 LEU A C 1
ATOM 533 O O . LEU A 1 69 ? 34.261 7.467 -39.834 1.00 86.00 69 LEU A O 1
ATOM 537 N N . LEU A 1 70 ? 33.013 7.047 -38.004 1.00 86.00 70 LEU A N 1
ATOM 538 C CA . LEU A 1 70 ? 32.094 8.166 -38.189 1.00 86.00 70 LEU A CA 1
ATOM 539 C C . LEU A 1 70 ? 32.834 9.503 -38.075 1.00 86.00 70 LEU A C 1
ATOM 541 O O . LEU A 1 70 ? 32.650 10.361 -38.932 1.00 86.00 70 LEU A O 1
ATOM 545 N N . SER A 1 71 ? 33.717 9.683 -37.086 1.00 84.44 71 SER A N 1
ATOM 546 C CA . SER A 1 71 ? 34.510 10.912 -36.959 1.00 84.44 71 SER A CA 1
ATOM 547 C C . SER A 1 71 ? 35.446 11.126 -38.143 1.00 84.44 71 SER A C 1
ATOM 549 O O . SER A 1 71 ? 35.577 12.257 -38.600 1.00 84.44 71 SER A O 1
ATOM 551 N N . ASN A 1 72 ? 36.039 10.054 -38.676 1.00 81.62 72 ASN A N 1
ATOM 552 C CA . ASN A 1 72 ? 36.894 10.128 -39.860 1.00 81.62 72 ASN A CA 1
ATOM 553 C C . ASN A 1 72 ? 36.091 10.555 -41.092 1.00 81.62 72 ASN A C 1
ATOM 555 O O . ASN A 1 72 ? 36.547 11.416 -41.837 1.00 81.62 72 ASN A O 1
ATOM 559 N N . LEU A 1 73 ? 34.886 10.005 -41.274 1.00 81.31 73 LEU A N 1
ATOM 560 C CA . LEU A 1 73 ? 33.979 10.402 -42.351 1.00 81.31 73 LEU A CA 1
ATOM 561 C C . LEU A 1 73 ? 33.589 11.885 -42.224 1.00 81.31 73 LEU A C 1
ATOM 563 O O . LEU A 1 73 ? 33.659 12.635 -43.187 1.00 81.31 73 LEU A O 1
ATOM 567 N N . CYS A 1 74 ? 33.303 12.348 -41.005 1.00 76.75 74 CYS A N 1
ATOM 568 C CA . CYS A 1 74 ? 32.958 13.747 -40.738 1.00 76.75 74 CYS A CA 1
ATOM 569 C C . CYS A 1 74 ? 34.087 14.756 -41.021 1.00 76.75 74 CYS A C 1
ATOM 571 O O . CYS A 1 74 ? 33.812 15.950 -41.090 1.00 76.75 74 CYS A O 1
ATOM 573 N N . GLN A 1 75 ? 35.342 14.312 -41.121 1.00 74.56 75 GLN A N 1
ATOM 574 C CA . GLN A 1 75 ? 36.512 15.174 -41.325 1.00 74.56 75 GLN A CA 1
ATOM 575 C C . GLN A 1 75 ? 36.932 15.294 -42.804 1.00 74.56 75 GLN A C 1
ATOM 577 O O . GLN A 1 75 ? 37.832 16.073 -43.107 1.00 74.56 75 GLN A O 1
ATOM 582 N N . GLN A 1 76 ? 36.297 14.561 -43.729 1.00 66.31 76 GLN A N 1
ATOM 583 C CA . GLN A 1 76 ? 36.723 14.438 -45.138 1.00 66.31 76 GLN A CA 1
ATOM 584 C C . GLN A 1 76 ? 36.207 15.554 -46.083 1.00 66.31 76 GLN A C 1
ATOM 586 O O . GLN A 1 76 ? 36.470 15.503 -47.281 1.00 66.31 76 GLN A O 1
ATOM 591 N N . GLY A 1 77 ? 35.538 16.600 -45.578 1.00 55.78 77 GLY A N 1
ATOM 592 C CA . GLY A 1 77 ? 35.037 17.728 -46.387 1.00 55.78 77 GLY A CA 1
ATOM 593 C C . GLY A 1 77 ? 33.669 17.483 -47.064 1.00 55.78 77 GLY A C 1
ATOM 594 O O . GLY A 1 77 ? 33.046 16.452 -46.816 1.00 55.78 77 GLY A O 1
ATOM 595 N N . PRO A 1 78 ? 33.176 18.423 -47.903 1.00 53.19 78 PRO A N 1
ATOM 596 C CA . PRO A 1 78 ? 31.789 18.452 -48.408 1.00 53.19 78 PRO A CA 1
ATOM 597 C C . PRO A 1 78 ? 31.408 17.316 -49.379 1.00 53.19 78 PRO A C 1
ATOM 599 O O . PRO A 1 78 ? 30.228 17.039 -49.558 1.00 53.19 78 PRO A O 1
ATOM 602 N N . GLU A 1 79 ? 32.375 16.622 -49.988 1.00 45.91 79 GLU A N 1
ATOM 603 C CA . GLU A 1 79 ? 32.120 15.442 -50.841 1.00 45.91 79 GLU A CA 1
ATOM 604 C C . GLU A 1 79 ? 32.026 14.123 -50.035 1.00 45.91 79 GLU A C 1
ATOM 606 O O . GLU A 1 79 ? 31.682 13.079 -50.590 1.00 45.91 79 GLU A O 1
ATOM 611 N N . GLY A 1 80 ? 32.301 14.166 -48.722 1.00 56.97 80 GLY A N 1
ATOM 612 C CA . GLY A 1 80 ? 32.315 13.025 -47.796 1.00 56.97 80 GLY A CA 1
ATOM 613 C C . GLY A 1 80 ? 31.411 13.200 -46.571 1.00 56.97 80 GLY A C 1
ATOM 614 O O . GLY A 1 80 ? 31.674 12.597 -45.531 1.00 56.97 80 GLY A O 1
ATOM 615 N N . GLU A 1 81 ? 30.374 14.038 -46.653 1.00 67.19 81 GLU A N 1
ATOM 616 C CA . GLU A 1 81 ? 29.481 14.302 -45.522 1.00 67.19 81 GLU A CA 1
ATOM 617 C C . GLU A 1 81 ? 28.742 13.036 -45.069 1.00 67.19 81 GLU A C 1
ATOM 619 O O . GLU A 1 81 ? 28.086 12.352 -45.853 1.00 67.19 81 GLU A O 1
ATOM 624 N N . ALA A 1 82 ? 28.856 12.724 -43.775 1.00 74.25 82 ALA A N 1
ATOM 625 C CA . ALA A 1 82 ? 28.130 11.625 -43.155 1.00 74.25 82 ALA A CA 1
ATOM 626 C C . ALA A 1 82 ? 26.617 11.848 -43.293 1.00 74.25 82 ALA A C 1
ATOM 628 O O . ALA A 1 82 ? 26.089 12.855 -42.815 1.00 74.25 82 ALA A O 1
ATOM 629 N N . ASP A 1 83 ? 25.931 10.891 -43.912 1.00 80.00 83 ASP A N 1
ATOM 630 C CA . ASP A 1 83 ? 24.490 10.933 -44.119 1.00 80.00 83 ASP A CA 1
ATOM 631 C C . ASP A 1 83 ? 23.733 10.366 -42.908 1.00 80.00 83 ASP A C 1
ATOM 633 O O . ASP A 1 83 ? 24.307 9.842 -41.945 1.00 80.00 83 ASP A O 1
ATOM 637 N N . LEU A 1 84 ? 22.403 10.460 -42.950 1.00 82.12 84 LEU A N 1
ATOM 638 C CA . LEU A 1 84 ? 21.540 9.898 -41.909 1.00 82.12 84 LEU A CA 1
ATOM 639 C C . LEU A 1 84 ? 21.781 8.388 -41.719 1.00 82.12 84 LEU A C 1
ATOM 641 O O . LEU A 1 84 ? 21.693 7.884 -40.601 1.00 82.12 84 LEU A O 1
ATOM 645 N N . VAL A 1 85 ? 22.155 7.669 -42.785 1.00 83.25 85 VAL A N 1
ATOM 646 C CA . VAL A 1 85 ? 22.464 6.232 -42.742 1.00 83.25 85 VAL A CA 1
ATOM 647 C C . VAL A 1 85 ? 23.748 5.968 -41.949 1.00 83.25 85 VAL A C 1
ATOM 649 O O . VAL A 1 85 ? 23.764 5.047 -41.126 1.00 83.25 85 VAL A O 1
ATOM 652 N N . SER A 1 86 ? 24.795 6.782 -42.113 1.00 83.94 86 SER A N 1
ATOM 653 C CA . SER A 1 86 ? 26.029 6.706 -41.321 1.00 83.94 86 SER A CA 1
ATOM 654 C C . SER A 1 86 ? 25.747 6.868 -39.828 1.00 83.94 86 SER A C 1
ATOM 656 O O . SER A 1 86 ? 26.179 6.044 -39.016 1.00 83.94 86 SER A O 1
ATOM 658 N N . PHE A 1 87 ? 24.966 7.887 -39.461 1.00 85.62 87 PHE A N 1
ATOM 659 C CA . PHE A 1 87 ? 24.586 8.134 -38.070 1.00 85.62 87 PHE A CA 1
ATOM 660 C C . PHE A 1 87 ? 23.682 7.034 -37.509 1.00 85.62 87 PHE A C 1
ATOM 662 O O . PHE A 1 87 ? 23.970 6.523 -36.430 1.00 85.62 87 PHE A O 1
ATOM 669 N N . ASN A 1 88 ? 22.652 6.596 -38.238 1.00 86.06 88 ASN A N 1
ATOM 670 C CA . ASN A 1 88 ? 21.764 5.512 -37.801 1.00 86.06 88 ASN A CA 1
ATOM 671 C C . ASN A 1 88 ? 22.527 4.204 -37.576 1.00 86.06 88 ASN A C 1
ATOM 673 O O . ASN A 1 88 ? 22.284 3.493 -36.597 1.00 86.06 88 ASN A O 1
ATOM 677 N N . THR A 1 89 ? 23.500 3.903 -38.435 1.00 85.81 89 THR A N 1
ATOM 678 C CA . THR A 1 89 ? 24.334 2.703 -38.303 1.00 85.81 89 THR A CA 1
ATOM 679 C C . THR A 1 89 ? 25.275 2.801 -37.097 1.00 85.81 89 THR A C 1
ATOM 681 O O . THR A 1 89 ? 25.440 1.817 -36.374 1.00 85.81 89 THR A O 1
ATOM 684 N N . ALA A 1 90 ? 25.836 3.984 -36.821 1.00 86.94 90 ALA A N 1
ATOM 685 C CA . ALA A 1 90 ? 26.651 4.232 -35.631 1.00 86.94 90 ALA A CA 1
ATOM 686 C C . ALA A 1 90 ? 25.825 4.191 -34.330 1.00 86.94 90 ALA A C 1
ATOM 688 O O . ALA A 1 90 ? 26.227 3.525 -33.377 1.00 86.94 90 ALA A O 1
ATOM 689 N N . ILE A 1 91 ? 24.637 4.807 -34.309 1.00 87.25 91 ILE A N 1
ATOM 690 C CA . ILE A 1 91 ? 23.683 4.729 -33.190 1.00 87.25 91 ILE A CA 1
ATOM 691 C C . ILE A 1 91 ? 23.297 3.267 -32.939 1.00 87.25 91 ILE A C 1
ATOM 693 O O . ILE A 1 91 ? 23.311 2.814 -31.799 1.00 87.25 91 ILE A O 1
ATOM 697 N N . SER A 1 92 ? 23.032 2.485 -33.990 1.00 86.25 92 SER A N 1
ATOM 698 C CA . SER A 1 92 ? 22.707 1.061 -33.852 1.00 86.25 92 SER A CA 1
ATOM 699 C C . SER A 1 92 ? 23.892 0.211 -33.359 1.00 86.25 92 SER A C 1
ATOM 701 O O . SER A 1 92 ? 23.694 -0.809 -32.696 1.00 86.25 92 SER A O 1
ATOM 703 N N . ALA A 1 93 ? 25.136 0.620 -33.634 1.00 86.81 93 ALA A N 1
ATOM 704 C CA . ALA A 1 93 ? 26.317 0.010 -33.023 1.00 86.81 93 ALA A CA 1
ATOM 705 C C . ALA A 1 93 ? 26.379 0.298 -31.512 1.00 86.81 93 ALA A C 1
ATOM 707 O O . ALA A 1 93 ? 26.632 -0.616 -30.730 1.00 86.81 93 ALA A O 1
ATOM 708 N N . CYS A 1 94 ? 26.096 1.536 -31.096 1.00 86.94 94 CYS A N 1
ATOM 709 C CA . CYS A 1 94 ? 26.027 1.929 -29.686 1.00 86.94 94 CYS A CA 1
ATOM 710 C C . CYS A 1 94 ? 24.860 1.251 -28.937 1.00 86.94 94 CYS A C 1
ATOM 712 O O . CYS A 1 94 ? 25.047 0.782 -27.814 1.00 86.94 94 CYS A O 1
ATOM 714 N N . GLU A 1 95 ? 23.689 1.120 -29.567 1.00 85.62 95 GLU A N 1
ATOM 715 C CA . GLU A 1 95 ? 22.489 0.450 -29.032 1.00 85.62 95 GLU A CA 1
ATOM 716 C C . GLU A 1 95 ? 22.732 -1.040 -28.756 1.00 85.62 95 GLU A C 1
ATOM 718 O O . GLU A 1 95 ? 22.363 -1.554 -27.696 1.00 85.62 95 GLU A O 1
ATOM 723 N N . ARG A 1 96 ? 23.418 -1.743 -29.665 1.00 82.94 96 ARG A N 1
ATOM 724 C CA . ARG A 1 96 ? 23.811 -3.152 -29.471 1.00 82.94 96 ARG A CA 1
ATOM 725 C C . ARG A 1 96 ? 24.887 -3.363 -28.406 1.00 82.94 96 ARG A C 1
ATOM 727 O O . ARG A 1 96 ? 25.068 -4.495 -27.956 1.00 82.94 96 ARG A O 1
ATOM 734 N N . SER A 1 97 ? 25.580 -2.301 -28.011 1.00 83.31 97 SER A N 1
ATOM 735 C CA . SER A 1 97 ? 26.584 -2.296 -26.942 1.00 83.31 97 SER A CA 1
ATOM 736 C C . SER A 1 97 ? 26.070 -1.657 -25.642 1.00 83.31 97 SER A C 1
ATOM 738 O O . SER A 1 97 ? 26.871 -1.382 -24.748 1.00 83.31 97 SER A O 1
ATOM 740 N N . SER A 1 98 ? 24.756 -1.413 -25.540 1.00 82.56 98 SER A N 1
ATOM 741 C CA . SER A 1 98 ? 24.076 -0.806 -24.383 1.00 82.56 98 SER A CA 1
ATOM 742 C C . SER A 1 98 ? 24.632 0.565 -23.960 1.00 82.56 98 SER A C 1
ATOM 744 O O . SER A 1 98 ? 24.583 0.921 -22.788 1.00 82.56 98 SER A O 1
ATOM 746 N N . GLN A 1 99 ? 25.164 1.349 -24.906 1.00 87.12 99 GLN A N 1
ATOM 747 C CA . GLN A 1 99 ? 25.718 2.687 -24.655 1.00 87.12 99 GLN A CA 1
ATOM 748 C C . GLN A 1 99 ? 24.691 3.781 -24.980 1.00 87.12 99 GLN A C 1
ATOM 750 O O . GLN A 1 99 ? 24.794 4.471 -26.000 1.00 87.12 99 GLN A O 1
ATOM 755 N N . TRP A 1 100 ? 23.669 3.931 -24.139 1.00 85.75 100 TRP A N 1
ATOM 756 C CA . TRP A 1 100 ? 22.553 4.848 -24.401 1.00 85.75 100 TRP A CA 1
ATOM 757 C C . TRP A 1 100 ? 22.976 6.328 -24.398 1.00 85.75 100 TRP A C 1
ATOM 759 O O . TRP A 1 100 ? 22.471 7.107 -25.203 1.00 85.75 100 TRP A O 1
ATOM 769 N N . GLN A 1 101 ? 23.964 6.718 -23.581 1.00 89.88 101 GLN A N 1
ATOM 770 C CA . GLN A 1 101 ? 24.468 8.098 -23.503 1.00 89.88 101 GLN A CA 1
ATOM 771 C C . GLN A 1 101 ? 25.056 8.551 -24.842 1.00 89.88 101 GLN A C 1
ATOM 773 O O . GLN A 1 101 ? 24.849 9.684 -25.277 1.00 89.88 101 GLN A O 1
ATOM 778 N N . LEU A 1 102 ? 25.776 7.643 -25.505 1.00 87.75 102 LEU A N 1
ATOM 779 C CA . LEU A 1 102 ? 26.358 7.882 -26.822 1.00 87.75 102 LEU A CA 1
ATOM 780 C C . LEU A 1 102 ? 25.276 7.909 -27.907 1.00 87.75 102 LEU A C 1
ATOM 782 O O . LEU A 1 102 ? 25.364 8.702 -28.836 1.00 87.75 102 LEU A O 1
ATOM 786 N N . CYS A 1 103 ? 24.220 7.103 -27.772 1.00 86.75 103 CYS A N 1
ATOM 787 C CA . CYS A 1 103 ? 23.073 7.167 -28.679 1.00 86.75 103 CYS A CA 1
ATOM 788 C C . CYS A 1 103 ? 22.380 8.537 -28.604 1.00 86.75 103 CYS A C 1
ATOM 790 O O . CYS A 1 103 ? 22.132 9.156 -29.637 1.00 86.75 103 CYS A O 1
ATOM 792 N N . SER A 1 104 ? 22.127 9.051 -27.394 1.00 84.75 104 SER A N 1
ATOM 793 C CA . SER A 1 104 ? 21.531 10.378 -27.199 1.00 84.75 104 SER A CA 1
ATOM 794 C C . SER A 1 104 ? 22.435 11.511 -27.695 1.00 84.75 104 SER A C 1
ATOM 796 O O . SER A 1 104 ? 21.940 12.466 -28.291 1.00 84.75 104 SER A O 1
ATOM 798 N N . SER A 1 105 ? 23.756 11.413 -27.502 1.00 87.31 105 SER A N 1
ATOM 799 C CA . SER A 1 105 ? 24.688 12.440 -27.986 1.00 87.31 105 SER A CA 1
ATOM 800 C C . SER A 1 105 ? 24.796 12.463 -29.513 1.00 87.31 105 SER A C 1
ATOM 802 O O . SER A 1 105 ? 24.842 13.541 -30.104 1.00 87.31 105 SER A O 1
ATOM 804 N N . LEU A 1 106 ? 24.768 11.298 -30.170 1.00 85.94 106 LEU A N 1
ATOM 805 C CA . LEU A 1 106 ? 24.726 11.197 -31.631 1.00 85.94 106 LEU A CA 1
ATOM 806 C C . LEU A 1 106 ? 23.410 11.734 -32.208 1.00 85.94 106 LEU A C 1
ATOM 808 O O . LEU A 1 106 ? 23.438 12.418 -33.230 1.00 85.94 106 LEU A O 1
ATOM 812 N N . LEU A 1 107 ? 22.277 11.486 -31.543 1.00 85.44 107 LEU A N 1
ATOM 813 C CA . LEU A 1 107 ? 20.981 12.048 -31.938 1.00 85.44 107 LEU A CA 1
ATOM 814 C C . LEU A 1 107 ? 20.978 13.584 -31.844 1.00 85.44 107 LEU A C 1
ATOM 816 O O . LEU A 1 107 ? 20.493 14.259 -32.748 1.00 85.44 107 LEU A O 1
ATOM 820 N N . ALA A 1 108 ? 21.581 14.151 -30.796 1.00 83.56 108 ALA A N 1
ATOM 821 C CA . ALA A 1 108 ? 21.752 15.599 -30.680 1.00 83.56 108 ALA A CA 1
ATOM 822 C C . ALA A 1 108 ? 22.697 16.162 -31.762 1.00 83.56 108 ALA A C 1
ATOM 824 O O . ALA A 1 108 ? 22.465 17.254 -32.284 1.00 83.56 108 ALA A O 1
ATOM 825 N N . ASN A 1 109 ? 23.739 15.409 -32.135 1.00 83.12 109 ASN A N 1
ATOM 826 C CA . ASN A 1 109 ? 24.683 15.792 -33.188 1.00 83.12 109 ASN A CA 1
ATOM 827 C C . ASN A 1 109 ? 24.008 15.875 -34.568 1.00 83.12 109 ASN A C 1
ATOM 829 O O . ASN A 1 109 ? 24.276 16.816 -35.314 1.00 83.12 109 ASN A O 1
ATOM 833 N N . LEU A 1 110 ? 23.081 14.956 -34.874 1.00 82.06 110 LEU A N 1
ATOM 834 C CA . LEU A 1 110 ? 22.246 15.028 -36.083 1.00 82.06 110 LEU A CA 1
ATOM 835 C C . LEU A 1 110 ? 21.524 16.381 -36.180 1.00 82.06 110 LEU A C 1
ATOM 837 O O . LEU A 1 110 ? 21.640 17.068 -37.197 1.00 82.06 110 LEU A O 1
ATOM 841 N N . GLY A 1 111 ? 20.874 16.805 -35.090 1.00 73.75 111 GLY A N 1
ATOM 842 C CA . GLY A 1 111 ? 20.166 18.086 -35.024 1.00 73.75 111 GLY A CA 1
ATOM 843 C C . GLY A 1 111 ? 21.079 19.302 -35.217 1.00 73.75 111 GLY A C 1
ATOM 844 O O . GLY A 1 111 ? 20.730 20.224 -35.950 1.00 73.75 111 GLY A O 1
ATOM 845 N N . GLN A 1 112 ? 22.282 19.285 -34.632 1.00 78.25 112 GLN A N 1
ATOM 846 C CA . GLN A 1 112 ? 23.274 20.363 -34.788 1.00 78.25 112 GLN A CA 1
ATOM 847 C C . GLN A 1 112 ? 23.801 20.501 -36.223 1.00 78.25 112 GLN A C 1
ATOM 849 O O . GLN A 1 112 ? 24.243 21.580 -36.612 1.00 78.25 112 GLN A O 1
ATOM 854 N N . ARG A 1 113 ? 23.745 19.428 -37.017 1.00 73.88 113 ARG A N 1
ATOM 855 C CA . ARG A 1 113 ? 24.178 19.408 -38.422 1.00 73.88 113 ARG A CA 1
ATOM 856 C C . ARG A 1 113 ? 23.058 19.676 -39.423 1.00 73.88 113 ARG A C 1
ATOM 858 O O . ARG A 1 113 ? 23.285 19.581 -40.622 1.00 73.88 113 ARG A O 1
ATOM 865 N N . GLY A 1 114 ? 21.852 19.989 -38.950 1.00 72.94 114 GLY A N 1
ATOM 866 C CA . GLY A 1 114 ? 20.693 20.210 -39.815 1.00 72.94 114 GLY A CA 1
ATOM 867 C C . GLY A 1 114 ? 20.128 18.933 -40.448 1.00 72.94 114 GLY A C 1
ATOM 868 O O . GLY A 1 114 ? 19.239 19.024 -41.295 1.00 72.94 114 GLY A O 1
ATOM 869 N N . LEU A 1 115 ? 20.594 17.749 -40.032 1.00 78.94 115 LEU A N 1
ATOM 870 C CA . LEU A 1 115 ? 20.021 16.467 -40.437 1.00 78.94 115 LEU A CA 1
ATOM 871 C C . LEU A 1 115 ? 18.821 16.162 -39.538 1.00 78.94 115 LEU A C 1
ATOM 873 O O . LEU A 1 115 ? 18.942 16.113 -38.315 1.00 78.94 115 LEU A O 1
ATOM 877 N N . ARG A 1 116 ? 17.643 15.960 -40.136 1.00 77.62 116 ARG A N 1
ATOM 878 C CA . ARG A 1 116 ? 16.437 15.611 -39.377 1.00 77.62 116 ARG A CA 1
ATOM 879 C C . ARG A 1 116 ? 16.465 14.122 -39.015 1.00 77.62 116 ARG A C 1
ATOM 881 O O . ARG A 1 116 ? 16.549 13.309 -39.936 1.00 77.62 116 ARG A O 1
ATOM 888 N N . PRO A 1 117 ? 16.382 13.761 -37.720 1.00 81.06 117 PRO A N 1
ATOM 889 C CA . PRO A 1 117 ? 16.218 12.370 -37.312 1.00 81.06 117 PRO A CA 1
ATOM 890 C C . PRO A 1 117 ? 14.970 11.764 -37.954 1.00 81.06 117 PRO A C 1
ATOM 892 O O . PRO A 1 117 ? 13.940 12.436 -38.042 1.00 81.06 117 PRO A O 1
ATOM 895 N N . ASP A 1 118 ? 15.057 10.508 -38.386 1.00 82.88 118 ASP A N 1
ATOM 896 C CA . ASP A 1 118 ? 13.911 9.744 -38.876 1.00 82.88 118 ASP A CA 1
ATOM 897 C C . ASP A 1 118 ? 13.361 8.806 -37.790 1.00 82.88 118 ASP A C 1
ATOM 899 O O . ASP A 1 118 ? 13.905 8.688 -36.687 1.00 82.88 118 ASP A O 1
ATOM 903 N N . THR A 1 119 ? 12.252 8.128 -38.095 1.00 79.81 119 THR A N 1
ATOM 904 C CA . THR A 1 119 ? 11.639 7.145 -37.188 1.00 79.81 119 THR A CA 1
ATOM 905 C C . THR A 1 119 ? 12.633 6.040 -36.811 1.00 79.81 119 THR A C 1
ATOM 907 O O . THR A 1 119 ? 12.611 5.550 -35.685 1.00 79.81 119 THR A O 1
ATOM 910 N N . VAL A 1 120 ? 13.568 5.688 -37.706 1.00 81.00 120 VAL A N 1
ATOM 911 C CA . VAL A 1 120 ? 14.611 4.691 -37.432 1.00 81.00 120 VAL A CA 1
ATOM 912 C C . VAL A 1 120 ? 15.596 5.204 -36.383 1.00 81.00 120 VAL A C 1
ATOM 914 O O . VAL A 1 120 ? 15.818 4.483 -35.414 1.00 81.00 120 VAL A O 1
ATOM 917 N N . SER A 1 121 ? 16.127 6.428 -36.520 1.00 81.69 121 SER A N 1
ATOM 918 C CA . SER A 1 121 ? 17.025 7.070 -35.543 1.00 81.69 121 SER A CA 1
ATOM 919 C C . SER A 1 121 ? 16.422 7.076 -34.141 1.00 81.69 121 SER A C 1
ATOM 921 O O . SER A 1 121 ? 17.093 6.786 -33.152 1.00 81.69 121 SER A O 1
ATOM 923 N N . LEU A 1 122 ? 15.141 7.428 -34.057 1.00 83.94 122 LEU A N 1
ATOM 924 C CA . LEU A 1 122 ? 14.434 7.582 -32.793 1.00 83.94 122 LEU A CA 1
ATOM 925 C C . LEU A 1 122 ? 14.086 6.230 -32.176 1.00 83.94 122 LEU A C 1
ATOM 927 O O . LEU A 1 122 ? 14.264 6.059 -30.973 1.00 83.94 122 LEU A O 1
ATOM 931 N N . ASN A 1 123 ? 13.701 5.240 -32.985 1.00 85.88 123 ASN A N 1
ATOM 932 C CA . ASN A 1 123 ? 13.462 3.872 -32.524 1.00 85.88 123 ASN A CA 1
ATOM 933 C C . ASN A 1 123 ? 14.725 3.222 -31.955 1.00 85.88 123 ASN A C 1
ATOM 935 O O . ASN A 1 123 ? 14.662 2.586 -30.901 1.00 85.88 123 ASN A O 1
ATOM 939 N N . THR A 1 124 ? 15.887 3.396 -32.594 1.00 84.50 124 THR A N 1
ATOM 940 C CA . THR A 1 124 ? 17.153 2.890 -32.040 1.00 84.50 124 THR A CA 1
ATOM 941 C C . THR A 1 124 ? 17.522 3.587 -30.737 1.00 84.50 124 THR A C 1
ATOM 943 O O . THR A 1 124 ? 17.984 2.919 -29.812 1.00 84.50 124 THR A O 1
ATOM 946 N N . VAL A 1 125 ? 17.286 4.897 -30.610 1.00 87.00 125 VAL A N 1
ATOM 947 C CA . VAL A 1 125 ? 17.532 5.614 -29.349 1.00 87.00 125 VAL A CA 1
ATOM 948 C C . VAL A 1 125 ? 16.556 5.163 -28.260 1.00 87.00 125 VAL A C 1
ATOM 950 O O . VAL A 1 125 ? 17.014 4.811 -27.175 1.00 87.00 125 VAL A O 1
ATOM 953 N N . LEU A 1 126 ? 15.254 5.067 -28.542 1.00 87.38 126 LEU A N 1
ATOM 954 C CA . LEU A 1 126 ? 14.242 4.556 -27.608 1.00 87.38 126 LEU A CA 1
ATOM 955 C C . LEU A 1 126 ? 14.565 3.131 -27.146 1.00 87.38 126 LEU A C 1
ATOM 957 O O . LEU A 1 126 ? 14.542 2.855 -25.947 1.00 87.38 126 LEU A O 1
ATOM 961 N N . SER A 1 127 ? 14.953 2.239 -28.062 1.00 85.94 127 SER A N 1
ATOM 962 C CA . SER A 1 127 ? 15.393 0.887 -27.702 1.00 85.94 127 SER A CA 1
ATOM 963 C C . SER A 1 127 ? 16.675 0.897 -26.865 1.00 85.94 127 SER A C 1
ATOM 965 O O . SER A 1 127 ? 16.828 0.039 -25.994 1.00 85.94 127 SER A O 1
ATOM 967 N N . SER A 1 128 ? 17.605 1.825 -27.112 1.00 87.31 128 SER A N 1
ATOM 968 C CA . SER A 1 128 ? 18.823 1.953 -26.304 1.00 87.31 128 SER A CA 1
ATOM 969 C C . SER A 1 128 ? 18.520 2.451 -24.887 1.00 87.31 128 SER A C 1
ATOM 971 O O . SER A 1 128 ? 19.080 1.917 -23.934 1.00 87.31 128 SER A O 1
ATOM 973 N N . LEU A 1 129 ? 17.585 3.399 -24.738 1.00 86.44 129 LEU A N 1
ATOM 974 C CA . LEU A 1 129 ? 17.126 3.923 -23.449 1.00 86.44 129 LEU A CA 1
ATOM 975 C C . LEU A 1 129 ? 16.379 2.851 -22.650 1.00 86.44 129 LEU A C 1
ATOM 977 O O . LEU A 1 129 ? 16.636 2.690 -21.461 1.00 86.44 129 LEU A O 1
ATOM 981 N N . ALA A 1 130 ? 15.535 2.055 -23.316 1.00 83.56 130 ALA A N 1
ATOM 982 C CA . ALA A 1 130 ? 14.849 0.918 -22.704 1.00 83.56 130 ALA A CA 1
ATOM 983 C C . ALA A 1 130 ? 15.829 -0.133 -22.156 1.00 83.56 130 ALA A C 1
ATOM 985 O O . ALA A 1 130 ? 15.627 -0.665 -21.067 1.00 83.56 130 ALA A O 1
ATOM 986 N N . ARG A 1 131 ? 16.920 -0.417 -22.882 1.00 81.69 131 ARG A N 1
ATOM 987 C CA . ARG A 1 131 ? 17.987 -1.326 -22.418 1.00 81.69 131 ARG A CA 1
ATOM 988 C C . ARG A 1 131 ? 18.908 -0.710 -21.367 1.00 81.69 131 ARG A C 1
ATOM 990 O O . ARG A 1 131 ? 19.578 -1.457 -20.661 1.00 81.69 131 ARG A O 1
ATOM 997 N N . GLY A 1 132 ? 18.975 0.616 -21.308 1.00 80.38 132 GLY A N 1
ATOM 998 C CA . GLY A 1 132 ? 19.760 1.381 -20.344 1.00 80.38 132 GLY A CA 1
ATOM 999 C C . GLY A 1 132 ? 19.032 1.687 -19.035 1.00 80.38 132 GLY A C 1
ATOM 1000 O O . GLY A 1 132 ? 19.586 2.423 -18.230 1.00 80.38 132 GLY A O 1
ATOM 1001 N N . ASP A 1 133 ? 17.813 1.168 -18.840 1.00 79.62 133 ASP A N 1
ATOM 1002 C CA . ASP A 1 133 ? 16.932 1.436 -17.690 1.00 79.62 133 ASP A CA 1
ATOM 1003 C C . ASP A 1 133 ? 16.553 2.928 -17.492 1.00 79.62 133 ASP A C 1
ATOM 1005 O O . ASP A 1 133 ? 16.020 3.320 -16.454 1.00 79.62 133 ASP A O 1
ATOM 1009 N N . GLU A 1 134 ? 16.723 3.759 -18.528 1.00 85.69 134 GLU A N 1
ATOM 1010 C CA . GLU A 1 134 ? 16.405 5.198 -18.544 1.00 85.69 134 GLU A CA 1
ATOM 1011 C C . GLU A 1 134 ? 14.973 5.460 -19.048 1.00 85.69 134 GLU A C 1
ATOM 1013 O O . GLU A 1 134 ? 14.735 6.150 -20.048 1.00 85.69 134 GLU A O 1
ATOM 1018 N N . TRP A 1 135 ? 13.985 4.884 -18.363 1.00 83.06 135 TRP A N 1
ATOM 1019 C CA . TRP A 1 135 ? 12.580 4.944 -18.778 1.00 83.06 135 TRP A CA 1
ATOM 1020 C C . TRP A 1 135 ? 12.015 6.373 -18.814 1.00 83.06 135 TRP A C 1
ATOM 1022 O O . TRP A 1 135 ? 11.202 6.674 -19.682 1.00 83.06 135 TRP A O 1
ATOM 1032 N N . GLN A 1 136 ? 12.457 7.280 -17.933 1.00 87.44 136 GLN A N 1
ATOM 1033 C CA . GLN A 1 136 ? 11.976 8.670 -17.902 1.00 87.44 136 GLN A CA 1
ATOM 1034 C C . GLN A 1 136 ? 12.353 9.418 -19.180 1.00 87.44 136 GLN A C 1
ATOM 1036 O O . GLN A 1 136 ? 11.552 10.174 -19.725 1.00 87.44 136 GLN A O 1
ATOM 1041 N N . ARG A 1 137 ? 13.573 9.187 -19.679 1.00 85.38 137 ARG A N 1
ATOM 1042 C CA . ARG A 1 137 ? 14.048 9.784 -20.931 1.00 85.38 137 ARG A CA 1
ATOM 1043 C C . ARG A 1 137 ? 13.339 9.172 -22.130 1.00 85.38 137 ARG A C 1
ATOM 1045 O O . ARG A 1 137 ? 13.001 9.898 -23.057 1.00 85.38 137 ARG A O 1
ATOM 1052 N N . ALA A 1 138 ? 13.090 7.860 -22.101 1.00 87.38 138 ALA A N 1
ATOM 1053 C CA . ALA A 1 138 ? 12.320 7.180 -23.141 1.00 87.38 138 ALA A CA 1
ATOM 1054 C C . ALA A 1 138 ? 10.880 7.714 -23.213 1.00 87.38 138 ALA A C 1
ATOM 1056 O O . ALA A 1 138 ? 10.384 7.983 -24.303 1.00 87.38 138 ALA A O 1
ATOM 1057 N N . MET A 1 139 ? 10.250 7.936 -22.056 1.00 84.56 139 MET A N 1
ATOM 1058 C CA . MET A 1 139 ? 8.939 8.575 -21.945 1.00 84.56 139 MET A CA 1
ATOM 1059 C C . MET A 1 139 ? 8.957 9.984 -22.524 1.00 84.56 139 MET A C 1
ATOM 1061 O O . MET A 1 139 ? 8.159 10.284 -23.400 1.00 84.56 139 MET A O 1
ATOM 1065 N N . LEU A 1 140 ? 9.890 10.831 -22.086 1.00 86.62 140 LEU A N 1
ATOM 1066 C CA . LEU A 1 140 ? 9.978 12.216 -22.547 1.00 86.62 140 LEU A CA 1
ATOM 1067 C C . LEU A 1 140 ? 10.197 12.305 -24.065 1.00 86.62 140 LEU A C 1
ATOM 1069 O O . LEU A 1 140 ? 9.497 13.053 -24.738 1.00 86.62 140 LEU A O 1
ATOM 1073 N N . LEU A 1 141 ? 11.088 11.476 -24.618 1.00 85.12 141 LEU A N 1
ATOM 1074 C CA . LEU A 1 141 ? 11.327 11.413 -26.061 1.00 85.12 141 LEU A CA 1
ATOM 1075 C C . LEU A 1 141 ? 10.091 10.926 -26.838 1.00 85.12 141 LEU A C 1
ATOM 1077 O O . LEU A 1 141 ? 9.825 11.390 -27.943 1.00 85.12 141 LEU A O 1
ATOM 1081 N N . PHE A 1 142 ? 9.319 9.996 -26.277 1.00 85.44 142 PHE A N 1
ATOM 1082 C CA . PHE A 1 142 ? 8.086 9.520 -26.904 1.00 85.44 142 PHE A CA 1
ATOM 1083 C C . PHE A 1 142 ? 6.943 10.537 -26.810 1.00 85.44 142 PHE A C 1
ATOM 1085 O O . PHE A 1 142 ? 6.170 10.682 -27.751 1.00 85.44 142 PHE A O 1
ATOM 1092 N N . GLU A 1 143 ? 6.861 11.294 -25.719 1.00 82.50 143 GLU A N 1
ATOM 1093 C CA . GLU A 1 143 ? 5.933 12.420 -25.585 1.00 82.50 143 GLU A CA 1
ATOM 1094 C C . GLU A 1 143 ? 6.229 13.518 -26.612 1.00 82.50 143 GLU A C 1
ATOM 1096 O O . GLU A 1 143 ? 5.310 14.033 -27.248 1.00 82.50 143 GLU A O 1
ATOM 1101 N N . GLU A 1 144 ? 7.508 13.827 -26.843 1.00 80.81 144 GLU A N 1
ATOM 1102 C CA . GLU A 1 144 ? 7.934 14.745 -27.904 1.00 80.81 144 GLU A CA 1
ATOM 1103 C C . GLU A 1 144 ? 7.523 14.251 -29.299 1.00 80.81 144 GLU A C 1
ATOM 1105 O O . GLU A 1 144 ? 7.128 15.060 -30.146 1.00 80.81 144 GLU A O 1
ATOM 1110 N N . LEU A 1 145 ? 7.558 12.931 -29.526 1.00 79.88 145 LEU A N 1
ATOM 1111 C CA . LEU A 1 145 ? 7.086 12.311 -30.765 1.00 79.88 145 LEU A CA 1
ATOM 1112 C C . LEU A 1 145 ? 5.570 12.414 -30.933 1.00 79.88 145 LEU A C 1
ATOM 1114 O O . LEU A 1 145 ? 5.091 12.757 -32.013 1.00 79.88 145 LEU A O 1
ATOM 1118 N N . LEU A 1 146 ? 4.811 12.170 -29.863 1.00 75.62 146 LEU A N 1
ATOM 1119 C CA . LEU A 1 146 ? 3.354 12.298 -29.872 1.00 75.62 146 LEU A CA 1
ATOM 1120 C C . LEU A 1 146 ? 2.889 13.757 -30.009 1.00 75.62 146 LEU A C 1
ATOM 1122 O O . LEU A 1 146 ? 1.800 13.990 -30.530 1.00 75.62 146 LEU A O 1
ATOM 1126 N N . ALA A 1 147 ? 3.690 14.730 -29.564 1.00 76.00 147 ALA A N 1
ATOM 1127 C CA . ALA A 1 147 ? 3.383 16.160 -29.630 1.00 76.00 147 ALA A CA 1
ATOM 1128 C C . ALA A 1 147 ? 3.510 16.772 -31.043 1.00 76.00 147 ALA A C 1
ATOM 1130 O O . ALA A 1 147 ? 3.189 17.944 -31.230 1.00 76.00 147 ALA A O 1
ATOM 1131 N N . GLY A 1 148 ? 3.948 16.000 -32.047 1.00 66.25 148 GLY A N 1
ATOM 1132 C CA . GLY A 1 148 ? 3.985 16.434 -33.450 1.00 66.25 148 GLY A CA 1
ATOM 1133 C C . GLY A 1 148 ? 5.217 17.258 -33.842 1.00 66.25 148 GLY A C 1
ATOM 1134 O O . GLY A 1 148 ? 5.254 17.834 -34.928 1.00 66.25 148 GLY A O 1
ATOM 1135 N N . SER A 1 149 ? 6.243 17.301 -32.990 1.00 58.84 149 SER A N 1
ATOM 1136 C CA . SER A 1 149 ? 7.486 18.055 -33.224 1.00 58.84 149 SER A CA 1
ATOM 1137 C C . SER A 1 149 ? 8.466 17.353 -34.186 1.00 58.84 149 SER A C 1
ATOM 1139 O O . SER A 1 149 ? 9.519 17.911 -34.499 1.00 58.84 149 SER A O 1
ATOM 1141 N N . GLY A 1 150 ? 8.158 16.130 -34.644 1.00 65.12 150 GLY A N 1
ATOM 1142 C CA . GLY A 1 150 ? 9.091 15.239 -35.346 1.00 65.12 150 GLY A CA 1
ATOM 1143 C C . GLY A 1 150 ? 8.424 14.141 -36.201 1.00 65.12 150 GLY A C 1
ATOM 1144 O O . GLY A 1 150 ? 7.268 14.289 -36.594 1.00 65.12 150 GLY A O 1
ATOM 1145 N N . PRO A 1 151 ? 9.155 13.059 -36.547 1.00 69.94 151 PRO A N 1
ATOM 1146 C CA . PRO A 1 151 ? 8.635 11.915 -37.305 1.00 69.94 151 PRO A CA 1
ATOM 1147 C C . PRO A 1 151 ? 7.443 11.249 -36.611 1.00 69.94 151 PRO A C 1
ATOM 1149 O O . PRO A 1 151 ? 7.391 11.200 -35.386 1.00 69.94 151 PRO A O 1
ATOM 1152 N N . VAL A 1 152 ? 6.512 10.692 -37.392 1.00 72.88 152 VAL A N 1
ATOM 1153 C CA . VAL A 1 152 ? 5.348 9.973 -36.849 1.00 72.88 152 VAL A CA 1
ATOM 1154 C C . VAL A 1 152 ? 5.828 8.756 -36.054 1.00 72.88 152 VAL A C 1
ATOM 1156 O O . VAL A 1 152 ? 6.596 7.940 -36.573 1.00 72.88 152 VAL A O 1
ATOM 1159 N N . ALA A 1 153 ? 5.382 8.656 -34.800 1.00 77.06 153 ALA A N 1
ATOM 1160 C CA . ALA A 1 153 ? 5.641 7.505 -33.945 1.00 77.06 153 ALA A CA 1
ATOM 1161 C C . ALA A 1 153 ? 5.014 6.247 -34.558 1.00 77.06 153 ALA A C 1
ATOM 1163 O O . ALA A 1 153 ? 3.849 6.260 -34.955 1.00 77.06 153 ALA A O 1
ATOM 1164 N N . ASP A 1 154 ? 5.773 5.156 -34.616 1.00 79.94 154 ASP A N 1
ATOM 1165 C CA . ASP A 1 154 ? 5.275 3.869 -35.093 1.00 79.94 154 ASP A CA 1
ATOM 1166 C C . ASP A 1 154 ? 5.066 2.883 -33.932 1.00 79.94 154 ASP A C 1
ATOM 1168 O O . ASP A 1 154 ? 5.389 3.144 -32.767 1.00 79.94 154 ASP A O 1
ATOM 1172 N N . SER A 1 155 ? 4.514 1.708 -34.239 1.00 80.12 155 SER A N 1
ATOM 1173 C CA . SER A 1 155 ? 4.303 0.669 -33.226 1.00 80.12 155 SER A CA 1
ATOM 1174 C C . SER A 1 155 ? 5.615 0.159 -32.604 1.00 80.12 155 SER A C 1
ATOM 1176 O O . SER A 1 155 ? 5.582 -0.416 -31.514 1.00 80.12 155 SER A O 1
ATOM 1178 N N . THR A 1 156 ? 6.761 0.348 -33.265 1.00 81.56 156 THR A N 1
ATOM 1179 C CA . THR A 1 156 ? 8.082 -0.044 -32.753 1.00 81.56 156 THR A CA 1
ATOM 1180 C C . THR A 1 156 ? 8.575 0.961 -31.711 1.00 81.56 156 THR A C 1
ATOM 1182 O O . THR A 1 156 ? 9.128 0.557 -30.682 1.00 81.56 156 THR A O 1
ATOM 1185 N N . SER A 1 157 ? 8.316 2.256 -31.933 1.00 83.00 157 SER A N 1
ATOM 1186 C CA . SER A 1 157 ? 8.521 3.329 -30.956 1.00 83.00 157 SER A CA 1
ATOM 1187 C C . SER A 1 157 ? 7.751 3.017 -29.673 1.00 83.00 157 SER A C 1
ATOM 1189 O O . SER A 1 157 ? 8.337 2.962 -28.592 1.00 83.00 157 SER A O 1
ATOM 1191 N N . LEU A 1 158 ? 6.454 2.713 -29.809 1.00 84.50 158 LEU A N 1
ATOM 1192 C CA . LEU A 1 158 ? 5.579 2.375 -28.688 1.00 84.50 158 LEU A CA 1
ATOM 1193 C C . LEU A 1 158 ? 6.049 1.109 -27.956 1.00 84.50 158 LEU A C 1
ATOM 1195 O O . LEU A 1 158 ? 6.170 1.114 -26.734 1.00 84.50 158 LEU A O 1
ATOM 1199 N N . GLY A 1 159 ? 6.369 0.034 -28.684 1.00 84.56 159 GLY A N 1
ATOM 1200 C CA . GLY A 1 159 ? 6.843 -1.217 -28.083 1.00 84.56 159 GLY A CA 1
ATOM 1201 C C . GLY A 1 159 ? 8.139 -1.054 -27.280 1.00 84.56 159 GLY A C 1
ATOM 1202 O O . GLY A 1 159 ? 8.287 -1.656 -26.217 1.00 84.56 159 GLY A O 1
ATOM 1203 N N . SER A 1 160 ? 9.051 -0.193 -27.742 1.00 84.88 160 SER A N 1
ATOM 1204 C CA . SER A 1 160 ? 10.309 0.099 -27.040 1.00 84.88 160 SER A CA 1
ATOM 1205 C C . SER A 1 160 ? 10.068 0.811 -25.705 1.00 84.88 160 SER A C 1
ATOM 1207 O O . SER A 1 160 ? 10.679 0.457 -24.697 1.00 84.88 160 SER A O 1
ATOM 1209 N N . VAL A 1 161 ? 9.138 1.769 -25.671 1.00 86.69 161 VAL A N 1
ATOM 1210 C CA . VAL A 1 161 ? 8.761 2.493 -24.445 1.00 86.69 161 VAL A CA 1
ATOM 1211 C C . VAL A 1 161 ? 7.986 1.590 -23.490 1.00 86.69 161 VAL A C 1
ATOM 1213 O O . VAL A 1 161 ? 8.281 1.570 -22.300 1.00 86.69 161 VAL A O 1
ATOM 1216 N N . LEU A 1 162 ? 7.058 0.777 -23.998 1.00 86.94 162 LEU A N 1
ATOM 1217 C CA . LEU A 1 162 ? 6.314 -0.189 -23.186 1.00 86.94 162 LEU A CA 1
ATOM 1218 C C . LEU A 1 162 ? 7.236 -1.236 -22.549 1.00 86.94 162 LEU A C 1
ATOM 1220 O O . LEU A 1 162 ? 7.036 -1.590 -21.391 1.00 86.94 162 LEU A O 1
ATOM 1224 N N . SER A 1 163 ? 8.286 -1.675 -23.251 1.00 83.94 163 SER A N 1
ATOM 1225 C CA . SER A 1 163 ? 9.314 -2.550 -22.671 1.00 83.94 163 SER A CA 1
ATOM 1226 C C . SER A 1 163 ? 10.154 -1.836 -21.600 1.00 83.94 163 SER A C 1
ATOM 1228 O O . SER A 1 163 ? 10.514 -2.441 -20.592 1.00 83.94 163 SER A O 1
ATOM 1230 N N . ALA A 1 164 ? 10.414 -0.532 -21.745 1.00 85.62 164 ALA A N 1
ATOM 1231 C CA . ALA A 1 164 ? 11.017 0.258 -20.669 1.00 85.62 164 ALA A CA 1
ATOM 1232 C C . ALA A 1 164 ? 10.083 0.351 -19.443 1.00 85.62 164 ALA A C 1
ATOM 1234 O O . ALA A 1 164 ? 10.533 0.175 -18.311 1.00 85.62 164 ALA A O 1
ATOM 1235 N N . CYS A 1 165 ? 8.778 0.560 -19.657 1.00 84.31 165 CYS A N 1
ATOM 1236 C CA . CYS A 1 165 ? 7.772 0.570 -18.590 1.00 84.31 165 CYS A CA 1
ATOM 1237 C C . CYS A 1 165 ? 7.651 -0.791 -17.888 1.00 84.31 165 CYS A C 1
ATOM 1239 O O . CYS A 1 165 ? 7.525 -0.828 -16.664 1.00 84.31 165 CYS A O 1
ATOM 1241 N N . GLU A 1 166 ? 7.727 -1.897 -18.634 1.00 83.12 166 GLU A N 1
ATOM 1242 C CA . GLU A 1 166 ? 7.729 -3.267 -18.109 1.00 83.12 166 GLU A CA 1
ATOM 1243 C C . GLU A 1 166 ? 8.864 -3.479 -17.103 1.00 83.12 166 GLU A C 1
ATOM 1245 O O . GLU A 1 166 ? 8.622 -3.943 -15.988 1.00 83.12 166 GLU A O 1
ATOM 1250 N N . ARG A 1 167 ? 10.097 -3.116 -17.473 1.00 79.62 167 ARG A N 1
ATOM 1251 C CA . ARG A 1 167 ? 11.293 -3.347 -16.645 1.00 79.62 167 ARG A CA 1
ATOM 1252 C C . ARG A 1 167 ? 11.239 -2.634 -15.294 1.00 79.62 167 ARG A C 1
ATOM 1254 O O . ARG A 1 167 ? 11.831 -3.106 -14.329 1.00 79.62 167 ARG A O 1
ATOM 1261 N N . VAL A 1 168 ? 10.513 -1.520 -15.225 1.00 79.75 168 VAL A N 1
ATOM 1262 C CA . VAL A 1 168 ? 10.376 -0.673 -14.028 1.00 79.75 168 VAL A CA 1
ATOM 1263 C C . VAL A 1 168 ? 9.052 -0.932 -13.294 1.00 79.75 168 VAL A C 1
ATOM 1265 O O . VAL A 1 168 ? 8.880 -0.525 -12.148 1.00 79.75 168 VAL A O 1
ATOM 1268 N N . GLY A 1 169 ? 8.121 -1.647 -13.928 1.00 80.38 169 GLY A N 1
ATOM 1269 C CA . GLY A 1 169 ? 6.819 -1.993 -13.369 1.00 80.38 169 GLY A CA 1
ATOM 1270 C C . GLY A 1 169 ? 5.774 -0.872 -13.424 1.00 80.38 169 GLY A C 1
ATOM 1271 O O . GLY A 1 169 ? 4.810 -0.909 -12.658 1.00 80.38 169 GLY A O 1
ATOM 1272 N N . LEU A 1 170 ? 5.931 0.105 -14.321 1.00 85.44 170 LEU A N 1
ATOM 1273 C CA . LEU A 1 170 ? 5.056 1.278 -14.455 1.00 85.44 170 LEU A CA 1
ATOM 1274 C C . LEU A 1 170 ? 3.849 1.001 -15.360 1.00 85.44 170 LEU A C 1
ATOM 1276 O O . LEU A 1 170 ? 3.730 1.537 -16.465 1.00 85.44 170 LEU A O 1
ATOM 1280 N N . TRP A 1 171 ? 2.931 0.165 -14.884 1.00 84.62 171 TRP A N 1
ATOM 1281 C CA . TRP A 1 171 ? 1.769 -0.257 -15.664 1.00 84.62 171 TRP A CA 1
ATOM 1282 C C . TRP A 1 171 ? 0.792 0.893 -15.976 1.00 84.62 171 TRP A C 1
ATOM 1284 O O . TRP A 1 171 ? 0.190 0.899 -17.048 1.00 84.62 171 TRP A O 1
ATOM 1294 N N . GLN A 1 172 ? 0.652 1.892 -15.090 1.00 87.31 172 GLN A N 1
ATOM 1295 C CA . GLN A 1 172 ? -0.252 3.034 -15.309 1.00 87.31 172 GLN A CA 1
ATOM 1296 C C . GLN A 1 172 ? 0.192 3.873 -16.509 1.00 87.31 172 GLN A C 1
ATOM 1298 O O . GLN A 1 172 ? -0.626 4.266 -17.341 1.00 87.31 172 GLN A O 1
ATOM 1303 N N . ALA A 1 173 ? 1.500 4.128 -16.601 1.00 83.94 173 ALA A N 1
ATOM 1304 C CA . ALA A 1 173 ? 2.086 4.850 -17.721 1.00 83.94 173 ALA A CA 1
ATOM 1305 C C . ALA A 1 173 ? 1.920 4.048 -19.018 1.00 83.94 173 ALA A C 1
ATOM 1307 O O . ALA A 1 173 ? 1.460 4.600 -20.013 1.00 83.94 173 ALA A O 1
ATOM 1308 N N . ALA A 1 174 ? 2.193 2.738 -18.981 1.00 86.00 174 ALA A N 1
ATOM 1309 C CA . ALA A 1 174 ? 2.012 1.847 -20.127 1.00 86.00 174 ALA A CA 1
ATOM 1310 C C . ALA A 1 174 ? 0.568 1.857 -20.669 1.00 86.00 174 ALA A C 1
ATOM 1312 O O . ALA A 1 174 ? 0.358 1.959 -21.877 1.00 86.00 174 ALA A O 1
ATOM 1313 N N . TRP A 1 175 ? -0.432 1.815 -19.783 1.00 85.88 175 TRP A N 1
ATOM 1314 C CA . TRP A 1 175 ? -1.846 1.857 -20.167 1.00 85.88 175 TRP A CA 1
ATOM 1315 C C . TRP A 1 175 ? -2.269 3.217 -20.738 1.00 85.88 175 TRP A C 1
ATOM 1317 O O . TRP A 1 175 ? -2.923 3.284 -21.779 1.00 85.88 175 TRP A O 1
ATOM 1327 N N . SER A 1 176 ? -1.848 4.311 -20.097 1.00 86.81 176 SER A N 1
ATOM 1328 C CA . SER A 1 176 ? -2.107 5.673 -20.581 1.00 86.81 176 SER A CA 1
ATOM 1329 C C . SER A 1 176 ? -1.521 5.903 -21.980 1.00 86.81 176 SER A C 1
ATOM 1331 O O . SER A 1 176 ? -2.187 6.456 -22.856 1.00 86.81 176 SER A O 1
ATOM 1333 N N . LEU A 1 177 ? -0.301 5.415 -22.224 1.00 85.25 177 LEU A N 1
ATOM 1334 C CA . LEU A 1 177 ? 0.368 5.509 -23.523 1.00 85.25 177 LEU A CA 1
ATOM 1335 C C . LEU A 1 177 ? -0.366 4.745 -24.618 1.00 85.25 177 LEU A C 1
ATOM 1337 O O . LEU A 1 177 ? -0.537 5.286 -25.708 1.00 85.25 177 LEU A O 1
ATOM 1341 N N . LEU A 1 178 ? -0.830 3.524 -24.335 1.00 85.12 178 LEU A N 1
ATOM 1342 C CA . LEU A 1 178 ? -1.657 2.765 -25.274 1.00 85.12 178 LEU A CA 1
ATOM 1343 C C . LEU A 1 178 ? -2.922 3.540 -25.654 1.00 85.12 178 LEU A C 1
ATOM 1345 O O . LEU A 1 178 ? -3.218 3.684 -26.839 1.00 85.12 178 LEU A O 1
ATOM 1349 N N . GLY A 1 179 ? -3.637 4.087 -24.666 1.00 82.88 179 GLY A N 1
ATOM 1350 C CA . GLY A 1 179 ? -4.843 4.881 -24.905 1.00 82.88 179 GLY A CA 1
ATOM 1351 C C . GLY A 1 179 ? -4.573 6.135 -25.739 1.00 82.88 179 GLY A C 1
ATOM 1352 O O . GLY A 1 179 ? -5.335 6.455 -26.649 1.00 82.88 179 GLY A O 1
ATOM 1353 N N . ARG A 1 180 ? -3.457 6.825 -25.485 1.00 82.44 180 ARG A N 1
ATOM 1354 C CA . ARG A 1 180 ? -3.058 8.019 -26.246 1.00 82.44 180 ARG A CA 1
ATOM 1355 C C . ARG A 1 180 ? -2.598 7.703 -27.664 1.00 82.44 180 ARG A C 1
ATOM 1357 O O . ARG A 1 180 ? -2.939 8.455 -28.570 1.00 82.44 180 ARG A O 1
ATOM 1364 N N . PHE A 1 181 ? -1.876 6.601 -27.862 1.00 83.56 181 PHE A N 1
ATOM 1365 C CA . PHE A 1 181 ? -1.475 6.135 -29.190 1.00 83.56 181 PHE A CA 1
ATOM 1366 C C . PHE A 1 181 ? -2.706 5.800 -30.046 1.00 83.56 181 PHE A C 1
ATOM 1368 O O . PHE A 1 181 ? -2.829 6.291 -31.167 1.00 83.56 181 PHE A O 1
ATOM 1375 N N . ARG A 1 182 ? -3.687 5.099 -29.459 1.00 81.88 182 ARG A N 1
ATOM 1376 C CA . ARG A 1 182 ? -5.000 4.857 -30.084 1.00 81.88 182 ARG A CA 1
ATOM 1377 C C . ARG A 1 182 ? -5.765 6.151 -30.360 1.00 81.88 182 ARG A C 1
ATOM 1379 O O . ARG A 1 182 ? -6.373 6.296 -31.414 1.00 81.88 182 ARG A O 1
ATOM 1386 N N . GLY A 1 183 ? -5.693 7.126 -29.452 1.00 75.88 183 GLY A N 1
ATOM 1387 C CA . GLY A 1 183 ? -6.311 8.447 -29.611 1.00 75.88 183 GLY A CA 1
ATOM 1388 C C . GLY A 1 183 ? -5.804 9.253 -30.815 1.00 75.88 183 GLY A C 1
ATOM 1389 O O . GLY A 1 183 ? -6.490 10.172 -31.254 1.00 75.88 183 GLY A O 1
ATOM 1390 N N . GLN A 1 184 ? -4.644 8.901 -31.381 1.00 74.81 184 GLN A N 1
ATOM 1391 C CA . GLN A 1 184 ? -4.122 9.478 -32.627 1.00 74.81 184 GLN A CA 1
ATOM 1392 C C . GLN A 1 184 ? -4.563 8.712 -33.890 1.00 74.81 184 GLN A C 1
ATOM 1394 O O . GLN A 1 184 ? -4.143 9.059 -34.991 1.00 74.81 184 GLN A O 1
ATOM 1399 N N . GLY A 1 185 ? -5.408 7.683 -33.751 1.00 68.94 185 GLY A N 1
ATOM 1400 C CA . GLY A 1 185 ? -5.841 6.820 -34.854 1.00 68.94 185 GLY A CA 1
ATOM 1401 C C . GLY A 1 185 ? -4.781 5.810 -35.306 1.00 68.94 185 GLY A C 1
ATOM 1402 O O . GLY A 1 185 ? -4.870 5.299 -36.421 1.00 68.94 185 GLY A O 1
ATOM 1403 N N . LEU A 1 186 ? -3.763 5.550 -34.476 1.00 75.00 186 LEU A N 1
ATOM 1404 C CA . LEU A 1 186 ? -2.709 4.572 -34.740 1.00 75.00 186 LEU A CA 1
ATOM 1405 C C . LEU A 1 186 ? -2.993 3.277 -33.972 1.00 75.00 186 LEU A C 1
ATOM 1407 O O . LEU A 1 186 ? -3.183 3.296 -32.756 1.00 75.00 186 LEU A O 1
ATOM 1411 N N . GLU A 1 187 ? -2.975 2.147 -34.677 1.00 74.00 187 GLU A N 1
ATOM 1412 C CA . GLU A 1 187 ? -3.224 0.837 -34.073 1.00 74.00 187 GLU A CA 1
ATOM 1413 C C . GLU A 1 187 ? -1.914 0.176 -33.606 1.00 74.00 187 GLU A C 1
ATOM 1415 O O . GLU A 1 187 ? -0.980 0.014 -34.405 1.00 74.00 187 GLU A O 1
ATOM 1420 N N . PRO A 1 188 ? -1.798 -0.200 -32.317 1.00 79.19 188 PRO A N 1
ATOM 1421 C CA . PRO A 1 188 ? -0.634 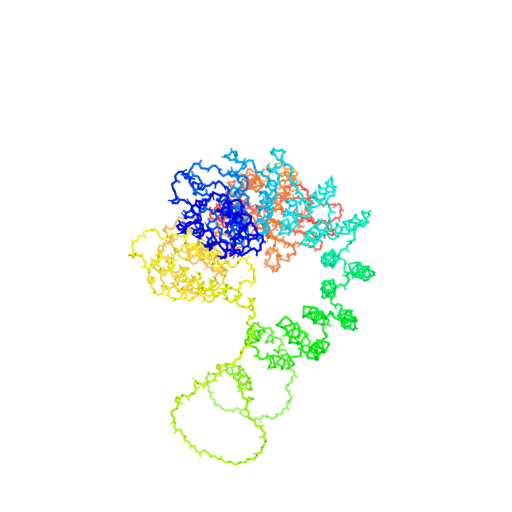-0.912 -31.810 1.00 79.19 188 PRO A CA 1
ATOM 1422 C C . PRO A 1 188 ? -0.569 -2.327 -32.399 1.00 79.19 188 PRO A C 1
ATOM 1424 O O . PRO A 1 188 ? -1.533 -3.085 -32.360 1.00 79.19 188 PRO A O 1
ATOM 1427 N N . GLN A 1 189 ? 0.597 -2.718 -32.912 1.00 77.06 189 GLN A N 1
ATOM 1428 C CA . GLN A 1 189 ? 0.812 -4.077 -33.410 1.00 77.06 189 GLN A CA 1
ATOM 1429 C C . GLN A 1 189 ? 1.106 -5.063 -32.267 1.00 77.06 189 GLN A C 1
ATOM 1431 O O . GLN A 1 189 ? 1.425 -4.675 -31.138 1.00 77.06 189 GLN A O 1
ATOM 1436 N N . SER A 1 190 ? 1.070 -6.361 -32.582 1.00 72.56 190 SER A N 1
ATOM 1437 C CA . SER A 1 190 ? 1.203 -7.471 -31.625 1.00 72.56 190 SER A CA 1
ATOM 1438 C C . SER A 1 190 ? 2.424 -7.377 -30.699 1.00 72.56 190 SER A C 1
ATOM 1440 O O . SER A 1 190 ? 2.337 -7.725 -29.522 1.00 72.56 190 SER A O 1
ATOM 1442 N N . GLY A 1 191 ? 3.557 -6.853 -31.180 1.00 73.00 191 GLY A N 1
ATOM 1443 C CA . GLY A 1 191 ? 4.755 -6.632 -30.361 1.00 73.00 191 GLY A CA 1
ATOM 1444 C C . GLY A 1 191 ? 4.559 -5.599 -29.242 1.00 73.00 191 GLY A C 1
ATOM 1445 O O . GLY A 1 191 ? 4.990 -5.831 -28.112 1.00 73.00 191 GLY A O 1
ATOM 1446 N N . ALA A 1 192 ? 3.871 -4.490 -29.529 1.00 78.56 192 ALA A N 1
ATOM 1447 C CA . ALA A 1 192 ? 3.563 -3.457 -28.540 1.00 78.56 192 ALA A CA 1
ATOM 1448 C C . ALA A 1 192 ? 2.505 -3.943 -27.539 1.00 78.56 192 ALA A C 1
ATOM 1450 O O . ALA A 1 192 ? 2.675 -3.766 -26.335 1.00 78.56 192 ALA A O 1
ATOM 1451 N N . LEU A 1 193 ? 1.472 -4.643 -28.017 1.00 80.50 193 LEU A N 1
ATOM 1452 C CA . LEU A 1 193 ? 0.446 -5.257 -27.167 1.00 80.50 193 LEU A CA 1
ATOM 1453 C C . LEU A 1 193 ? 1.045 -6.285 -26.192 1.00 80.50 193 LEU A C 1
ATOM 1455 O O . LEU A 1 193 ? 0.706 -6.289 -25.011 1.00 80.50 193 LEU A O 1
ATOM 1459 N N . ARG A 1 194 ? 2.010 -7.102 -26.635 1.00 80.50 194 ARG A N 1
ATOM 1460 C CA . ARG A 1 194 ? 2.741 -8.041 -25.762 1.00 80.50 194 ARG A CA 1
ATOM 1461 C C . ARG A 1 194 ? 3.594 -7.339 -24.706 1.00 80.50 194 ARG A C 1
ATOM 1463 O O . ARG A 1 194 ? 3.595 -7.765 -23.553 1.00 80.50 194 ARG A O 1
ATOM 1470 N N . ALA A 1 195 ? 4.310 -6.279 -25.082 1.00 81.69 195 ALA A N 1
ATOM 1471 C CA . ALA A 1 195 ? 5.075 -5.477 -24.127 1.00 81.69 195 ALA A CA 1
ATOM 1472 C C . ALA A 1 195 ? 4.149 -4.823 -23.087 1.00 81.69 195 ALA A C 1
ATOM 1474 O O . ALA A 1 195 ? 4.465 -4.813 -21.898 1.00 81.69 195 ALA A O 1
ATOM 1475 N N . ALA A 1 196 ? 2.966 -4.367 -23.510 1.00 84.25 196 ALA A N 1
ATOM 1476 C CA . ALA A 1 196 ? 1.950 -3.854 -22.602 1.00 84.25 196 ALA A CA 1
ATOM 1477 C C . ALA A 1 196 ? 1.404 -4.931 -21.659 1.00 84.25 196 ALA A C 1
ATOM 1479 O O . ALA A 1 196 ? 1.351 -4.696 -20.457 1.00 84.25 196 ALA A O 1
ATOM 1480 N N . LEU A 1 197 ? 1.060 -6.122 -22.166 1.00 83.94 197 LEU A N 1
ATOM 1481 C CA . LEU A 1 197 ? 0.626 -7.257 -21.342 1.00 83.94 197 LEU A CA 1
ATOM 1482 C C . LEU A 1 197 ? 1.670 -7.614 -20.274 1.00 83.94 197 LEU A C 1
ATOM 1484 O O . LEU A 1 197 ? 1.318 -7.816 -19.112 1.00 83.94 197 LEU A O 1
ATOM 1488 N N . SER A 1 198 ? 2.957 -7.625 -20.638 1.00 82.50 198 SER A N 1
ATOM 1489 C CA . SER A 1 198 ? 4.037 -7.855 -19.671 1.00 82.50 198 SER A CA 1
ATOM 1490 C C . SER A 1 198 ? 4.159 -6.719 -18.649 1.00 82.50 198 SER A C 1
ATOM 1492 O O . SER A 1 198 ? 4.359 -6.979 -17.462 1.00 82.50 198 SER A O 1
ATOM 1494 N N . ALA A 1 199 ? 3.970 -5.461 -19.062 1.00 84.75 199 ALA A N 1
ATOM 1495 C CA . ALA A 1 199 ? 3.944 -4.321 -18.146 1.00 84.75 199 ALA A CA 1
ATOM 1496 C C . ALA A 1 199 ? 2.739 -4.362 -17.187 1.00 84.75 199 ALA A C 1
ATOM 1498 O O . ALA A 1 199 ? 2.894 -4.056 -16.010 1.00 84.75 199 ALA A O 1
ATOM 1499 N N . LEU A 1 200 ? 1.557 -4.804 -17.633 1.00 84.94 200 LEU A N 1
ATOM 1500 C CA . LEU A 1 200 ? 0.367 -4.954 -16.781 1.00 84.94 200 LEU A CA 1
ATOM 1501 C C . LEU A 1 200 ? 0.548 -6.005 -15.673 1.00 84.94 200 LEU A C 1
ATOM 1503 O O . LEU A 1 200 ? -0.119 -5.928 -14.636 1.00 84.94 200 LEU A O 1
ATOM 1507 N N . ARG A 1 201 ? 1.488 -6.946 -15.843 1.00 83.88 201 ARG A N 1
ATOM 1508 C CA . ARG A 1 201 ? 1.825 -7.966 -14.839 1.00 83.88 201 ARG A CA 1
ATOM 1509 C C . ARG A 1 201 ? 2.288 -7.362 -13.519 1.00 83.88 201 ARG A C 1
ATOM 1511 O O . ARG A 1 201 ? 1.902 -7.880 -12.472 1.00 83.88 201 ARG A O 1
ATOM 1518 N N . SER A 1 202 ? 3.080 -6.285 -13.549 1.00 77.12 202 SER A N 1
ATOM 1519 C CA . SER A 1 202 ? 3.566 -5.627 -12.325 1.00 77.12 202 SER A CA 1
ATOM 1520 C C . SER A 1 202 ? 2.441 -4.970 -11.522 1.00 77.12 202 SER A C 1
ATOM 1522 O O . SER A 1 202 ? 2.584 -4.787 -10.318 1.00 77.12 202 SER A O 1
ATOM 1524 N N . GLY A 1 203 ? 1.328 -4.632 -12.180 1.00 75.62 203 GLY A N 1
ATOM 1525 C CA . GLY A 1 203 ? 0.144 -4.038 -11.566 1.00 75.62 203 GLY A CA 1
ATOM 1526 C C . GLY A 1 203 ? -0.977 -5.011 -11.219 1.00 75.62 203 GLY A C 1
ATOM 1527 O O . GLY A 1 203 ? -1.981 -4.569 -10.669 1.00 75.62 203 GLY A O 1
ATOM 1528 N N . GLY A 1 204 ? -0.867 -6.293 -11.586 1.00 79.94 204 GLY A N 1
ATOM 1529 C CA . GLY A 1 204 ? -1.947 -7.275 -11.406 1.00 79.94 204 GLY A CA 1
ATOM 1530 C C . GLY A 1 204 ? -3.260 -6.897 -12.113 1.00 79.94 204 GLY A C 1
ATOM 1531 O O . GLY A 1 204 ? -4.340 -7.300 -11.682 1.00 79.94 204 GLY A O 1
ATOM 1532 N N . ARG A 1 205 ? -3.200 -6.086 -13.179 1.00 86.12 205 ARG A N 1
ATOM 1533 C CA . ARG A 1 205 ? -4.381 -5.553 -13.882 1.00 86.12 205 ARG A CA 1
ATOM 1534 C C . ARG A 1 205 ? -4.923 -6.555 -14.903 1.00 86.12 205 ARG A C 1
ATOM 1536 O O . ARG A 1 205 ? -4.711 -6.432 -16.107 1.00 86.12 205 ARG A O 1
ATOM 1543 N N . TRP A 1 206 ? -5.593 -7.591 -14.405 1.00 82.69 206 TRP A N 1
ATOM 1544 C CA . TRP A 1 206 ? -6.072 -8.703 -15.229 1.00 82.69 206 TRP A CA 1
ATOM 1545 C C . TRP A 1 206 ? -7.216 -8.335 -16.183 1.00 82.69 206 TRP A C 1
ATOM 1547 O O . TRP A 1 206 ? -7.288 -8.899 -17.268 1.00 82.69 206 TRP A O 1
ATOM 1557 N N . GLN A 1 207 ? -8.087 -7.390 -15.816 1.00 86.81 207 GLN A N 1
ATOM 1558 C CA . GLN A 1 207 ? -9.211 -6.965 -16.663 1.00 86.81 207 GLN A CA 1
ATOM 1559 C C . GLN A 1 207 ? -8.704 -6.322 -17.955 1.00 86.81 207 GLN A C 1
ATOM 1561 O O . GLN A 1 207 ? -9.083 -6.729 -19.050 1.00 86.81 207 GLN A O 1
ATOM 1566 N N . GLU A 1 208 ? -7.778 -5.374 -17.827 1.00 85.75 208 GLU A N 1
ATOM 1567 C CA . GLU A 1 208 ? -7.085 -4.753 -18.951 1.00 85.75 208 GLU A CA 1
ATOM 1568 C C . GLU A 1 208 ? -6.288 -5.772 -19.766 1.00 85.75 208 GLU A C 1
ATOM 1570 O O . GLU A 1 208 ? -6.277 -5.701 -20.993 1.00 85.75 208 GLU A O 1
ATOM 1575 N N . ALA A 1 209 ? -5.657 -6.749 -19.110 1.00 85.06 209 ALA A N 1
ATOM 1576 C CA . ALA A 1 209 ? -4.924 -7.798 -19.809 1.00 85.06 209 ALA A CA 1
ATOM 1577 C C . ALA A 1 209 ? -5.840 -8.690 -20.667 1.00 85.06 209 ALA A C 1
ATOM 1579 O O . ALA A 1 209 ? -5.461 -9.043 -21.780 1.00 85.06 209 ALA A O 1
ATOM 1580 N N . LEU A 1 210 ? -7.050 -9.015 -20.199 1.00 83.00 210 LEU A N 1
ATOM 1581 C CA . LEU A 1 210 ? -8.036 -9.761 -20.991 1.00 83.00 210 LEU A CA 1
ATOM 1582 C C . LEU A 1 210 ? -8.576 -8.940 -22.168 1.00 83.00 210 LEU A C 1
ATOM 1584 O O . LEU A 1 210 ? -8.766 -9.491 -23.248 1.00 83.00 210 LEU A O 1
ATOM 1588 N N . LEU A 1 211 ? -8.764 -7.627 -21.993 1.00 84.06 211 LEU A N 1
ATOM 1589 C CA . LEU A 1 211 ? -9.136 -6.731 -23.095 1.00 84.06 211 LEU A CA 1
ATOM 1590 C C . LEU A 1 211 ? -8.061 -6.720 -24.191 1.00 84.06 211 LEU A C 1
ATOM 1592 O O . LEU A 1 211 ? -8.381 -6.896 -25.363 1.00 84.06 211 LEU A O 1
ATOM 1596 N N . LEU A 1 212 ? -6.783 -6.589 -23.817 1.00 81.62 212 LEU A N 1
ATOM 1597 C CA . LEU A 1 212 ? -5.673 -6.638 -24.779 1.00 81.62 212 LEU A CA 1
ATOM 1598 C C . LEU A 1 212 ? -5.503 -8.019 -25.424 1.00 81.62 212 LEU A C 1
ATOM 1600 O O . LEU A 1 212 ? -5.075 -8.101 -26.573 1.00 81.62 212 LEU A O 1
ATOM 1604 N N . LEU A 1 213 ? -5.819 -9.099 -24.704 1.00 79.69 213 LEU A N 1
ATOM 1605 C CA . LEU A 1 213 ? -5.814 -10.451 -25.261 1.00 79.69 213 LEU A CA 1
ATOM 1606 C C . LEU A 1 213 ? -6.895 -10.607 -26.339 1.00 79.69 213 LEU A C 1
ATOM 1608 O O . LEU A 1 213 ? -6.596 -11.128 -27.407 1.00 79.69 213 LEU A O 1
ATOM 1612 N N . GLY A 1 214 ? -8.099 -10.077 -26.102 1.00 74.38 214 GLY A N 1
ATOM 1613 C CA . GLY A 1 214 ? -9.167 -10.043 -27.105 1.00 74.38 214 GLY A CA 1
ATOM 1614 C C . GLY A 1 214 ? -8.789 -9.241 -28.357 1.00 74.38 214 GLY A C 1
ATOM 1615 O O . GLY A 1 214 ? -9.082 -9.657 -29.469 1.00 74.38 214 GLY A O 1
ATOM 1616 N N . GLU A 1 215 ? -8.059 -8.134 -28.216 1.00 73.69 215 GLU A N 1
ATOM 1617 C CA . GLU A 1 215 ? -7.569 -7.364 -29.375 1.00 73.69 215 GLU A CA 1
ATOM 1618 C C . GLU A 1 215 ? -6.475 -8.101 -30.180 1.00 73.69 215 GLU A C 1
ATOM 1620 O O . GLU A 1 215 ? -6.362 -7.941 -31.399 1.00 73.69 215 GLU A O 1
ATOM 1625 N N . LEU A 1 216 ? -5.666 -8.944 -29.527 1.00 69.69 216 LEU A N 1
ATOM 1626 C CA . LEU A 1 216 ? -4.715 -9.825 -30.218 1.00 69.69 216 LEU A CA 1
ATOM 1627 C C . LEU A 1 216 ? -5.424 -10.907 -31.054 1.00 69.69 216 LEU A C 1
ATOM 1629 O O . LEU A 1 216 ? -4.819 -11.445 -31.989 1.00 69.69 216 LEU A O 1
ATOM 1633 N N . ASP A 1 217 ? -6.692 -11.199 -30.759 1.00 59.78 217 ASP A N 1
ATOM 1634 C CA . ASP A 1 217 ? -7.473 -12.233 -31.439 1.00 59.78 217 ASP A CA 1
ATOM 1635 C C . ASP A 1 217 ? -7.941 -11.806 -32.830 1.00 59.78 217 ASP A C 1
ATOM 1637 O O . ASP A 1 217 ? -7.833 -12.587 -33.779 1.00 59.78 217 ASP A O 1
ATOM 1641 N N . ASP A 1 218 ? -8.360 -10.550 -32.987 1.00 57.56 218 ASP A N 1
ATOM 1642 C CA . ASP A 1 218 ? -8.838 -10.007 -34.267 1.00 57.56 218 ASP A CA 1
ATOM 1643 C C . ASP A 1 218 ? -7.718 -9.881 -35.319 1.00 57.56 218 ASP A C 1
ATOM 1645 O O . ASP A 1 218 ? -7.976 -9.792 -36.520 1.00 57.56 218 ASP A O 1
ATOM 1649 N N . SER A 1 219 ? -6.452 -9.927 -34.888 1.00 52.66 219 SER A N 1
ATOM 1650 C CA . SER A 1 219 ? -5.271 -9.804 -35.752 1.00 52.66 219 SER A CA 1
ATOM 1651 C C . SER A 1 219 ? -4.653 -11.145 -36.180 1.00 52.66 219 SER A C 1
ATOM 1653 O O . SER A 1 219 ? -3.626 -11.158 -36.862 1.00 52.66 219 SER A O 1
ATOM 1655 N N . SER A 1 220 ? -5.267 -12.292 -35.848 1.00 51.53 220 SER A N 1
ATOM 1656 C CA . SER A 1 220 ? -4.796 -13.652 -36.197 1.00 51.53 220 SER A CA 1
ATOM 1657 C C . SER A 1 220 ? -3.353 -13.976 -35.755 1.00 51.53 220 SER A C 1
ATOM 1659 O O . SER A 1 220 ? -2.696 -14.841 -36.332 1.00 51.53 220 SER A O 1
ATOM 1661 N N . SER A 1 221 ? -2.865 -13.297 -34.707 1.00 51.44 221 SER A N 1
ATOM 1662 C CA . SER A 1 221 ? -1.492 -13.416 -34.181 1.00 51.44 221 SER A CA 1
ATOM 1663 C C . SER A 1 221 ? -1.416 -13.745 -32.683 1.00 51.44 221 SER A C 1
ATOM 1665 O O . SER A 1 221 ? -0.336 -13.677 -32.089 1.00 51.44 221 SER A O 1
ATOM 1667 N N . ALA A 1 222 ? -2.546 -14.106 -32.061 1.00 54.19 222 ALA A N 1
ATOM 1668 C CA . ALA A 1 222 ? -2.605 -14.617 -30.693 1.00 54.19 222 ALA A CA 1
ATOM 1669 C C . ALA A 1 222 ? -1.899 -15.986 -30.583 1.00 54.19 222 ALA A C 1
ATOM 1671 O O . ALA A 1 222 ? -2.516 -17.050 -30.555 1.00 54.19 222 ALA A O 1
ATOM 1672 N N . ASP A 1 223 ? -0.569 -15.944 -30.539 1.00 63.62 223 ASP A N 1
ATOM 1673 C CA . ASP A 1 223 ? 0.299 -17.086 -30.283 1.00 63.62 223 ASP A CA 1
ATOM 1674 C C . ASP A 1 223 ? 0.194 -17.540 -28.816 1.00 63.62 223 ASP A C 1
ATOM 1676 O O . ASP A 1 223 ? -0.274 -16.810 -27.936 1.00 63.62 223 ASP A O 1
ATOM 1680 N N . VAL A 1 224 ? 0.774 -18.710 -28.521 1.00 66.69 224 VAL A N 1
ATOM 1681 C CA . VAL A 1 224 ? 1.029 -19.226 -27.157 1.00 66.69 224 VAL A CA 1
ATOM 1682 C C . VAL A 1 224 ? 1.597 -18.142 -26.223 1.00 66.69 224 VAL A C 1
ATOM 1684 O O . VAL A 1 224 ? 1.318 -18.145 -25.028 1.00 66.69 224 VAL A O 1
ATOM 1687 N N . VAL A 1 225 ? 2.350 -17.173 -26.762 1.00 67.38 225 VAL A N 1
ATOM 1688 C CA . VAL A 1 225 ? 2.984 -16.097 -25.988 1.00 67.38 225 VAL A CA 1
ATOM 1689 C C . VAL A 1 225 ? 2.008 -15.015 -25.498 1.00 67.38 225 VAL A C 1
ATOM 1691 O O . VAL A 1 225 ? 2.246 -14.418 -24.451 1.00 67.38 225 VAL A O 1
ATOM 1694 N N . GLY A 1 226 ? 0.917 -14.744 -26.224 1.00 70.81 226 GLY A N 1
ATOM 1695 C CA . GLY A 1 226 ? -0.114 -13.792 -25.783 1.00 70.81 226 GLY A CA 1
ATOM 1696 C C . GLY A 1 226 ? -0.923 -14.360 -24.619 1.00 70.81 226 GLY A C 1
ATOM 1697 O O . GLY A 1 226 ? -1.051 -13.722 -23.572 1.00 70.81 226 GLY A O 1
ATOM 1698 N N . PHE A 1 227 ? -1.361 -15.614 -24.768 1.00 77.38 227 PHE A N 1
ATOM 1699 C CA . PHE A 1 227 ? -2.033 -16.362 -23.708 1.00 77.38 227 PHE A CA 1
ATOM 1700 C C . PHE A 1 227 ? -1.134 -16.534 -22.481 1.00 77.38 227 PHE A C 1
ATOM 1702 O O . PHE A 1 227 ? -1.568 -16.232 -21.375 1.00 77.38 227 PHE A O 1
ATOM 1709 N N . SER A 1 228 ? 0.134 -16.928 -22.637 1.00 78.56 228 SER A N 1
ATOM 1710 C CA . SER A 1 228 ? 1.031 -17.099 -21.485 1.00 78.56 228 SER A CA 1
ATOM 1711 C C . SER A 1 228 ? 1.326 -15.786 -20.748 1.00 78.56 228 SER A C 1
ATOM 1713 O O . SER A 1 228 ? 1.388 -15.783 -19.517 1.00 78.56 228 SER A O 1
ATOM 1715 N N . ALA A 1 229 ? 1.424 -14.654 -21.458 1.00 76.75 229 ALA A N 1
ATOM 1716 C CA . ALA A 1 229 ? 1.560 -13.336 -20.840 1.00 76.75 229 ALA A CA 1
ATOM 1717 C C . ALA A 1 229 ? 0.311 -12.949 -20.032 1.00 76.75 229 ALA A C 1
ATOM 1719 O O . ALA A 1 229 ? 0.440 -12.552 -18.875 1.00 76.75 229 ALA A O 1
ATOM 1720 N N . ALA A 1 230 ? -0.892 -13.127 -20.590 1.00 82.81 230 ALA A N 1
ATOM 1721 C CA . ALA A 1 230 ? -2.145 -12.881 -19.874 1.00 82.81 230 ALA A CA 1
ATOM 1722 C C . ALA A 1 230 ? -2.293 -13.798 -18.646 1.00 82.81 230 ALA A C 1
ATOM 1724 O O . ALA A 1 230 ? -2.672 -13.346 -17.565 1.00 82.81 230 ALA A O 1
ATOM 1725 N N . MET A 1 231 ? -1.903 -15.067 -18.775 1.00 84.31 231 MET A N 1
ATOM 1726 C CA . MET A 1 231 ? -1.899 -16.035 -17.677 1.00 84.31 231 MET A CA 1
ATOM 1727 C C . MET A 1 231 ? -0.944 -15.634 -16.549 1.00 84.31 231 MET A C 1
ATOM 1729 O O . MET A 1 231 ? -1.287 -15.800 -15.380 1.00 84.31 231 MET A O 1
ATOM 1733 N N . ALA A 1 232 ? 0.206 -15.031 -16.865 1.00 82.19 232 ALA A N 1
ATOM 1734 C CA . ALA A 1 232 ? 1.114 -14.487 -15.857 1.00 82.19 232 ALA A CA 1
ATOM 1735 C C . ALA A 1 232 ? 0.523 -13.274 -15.109 1.00 82.19 232 ALA A C 1
ATOM 1737 O O . ALA A 1 232 ? 0.778 -13.116 -13.917 1.00 82.19 232 ALA A O 1
ATOM 1738 N N . VAL A 1 233 ? -0.282 -12.428 -15.771 1.00 85.31 233 VAL A N 1
ATOM 1739 C CA . VAL A 1 233 ? -1.025 -11.340 -15.097 1.00 85.31 233 VAL A CA 1
ATOM 1740 C C . VAL A 1 233 ? -2.117 -11.912 -14.186 1.00 85.31 233 VAL A C 1
ATOM 1742 O O . VAL A 1 233 ? -2.320 -11.431 -13.074 1.00 85.31 233 VAL A O 1
ATOM 1745 N N . LEU A 1 234 ? -2.810 -12.960 -14.633 1.00 85.38 234 LEU A N 1
ATOM 1746 C CA . LEU A 1 234 ? -3.846 -13.636 -13.847 1.00 85.38 234 LEU A CA 1
ATOM 1747 C C . LEU A 1 234 ? -3.273 -14.342 -12.611 1.00 85.38 234 LEU A C 1
ATOM 1749 O O . LEU A 1 234 ? -3.915 -14.339 -11.560 1.00 85.38 234 LEU A O 1
ATOM 1753 N N . GLU A 1 235 ? -2.059 -14.894 -12.712 1.00 84.25 235 GLU A N 1
ATOM 1754 C CA . GLU A 1 235 ? -1.307 -15.426 -11.571 1.00 84.25 235 GLU A CA 1
ATOM 1755 C C . GLU A 1 235 ? -1.011 -14.329 -10.539 1.00 84.25 235 GLU A C 1
ATOM 1757 O O . GLU A 1 235 ? -1.328 -14.512 -9.363 1.00 84.25 235 GLU A O 1
ATOM 1762 N N . THR A 1 236 ? -0.453 -13.181 -10.953 1.00 83.00 236 THR A N 1
ATOM 1763 C CA . THR A 1 236 ? -0.128 -12.088 -10.015 1.00 83.00 236 THR A CA 1
ATOM 1764 C C . THR A 1 236 ? -1.370 -11.456 -9.394 1.00 83.00 236 THR A C 1
ATOM 1766 O O . THR A 1 236 ? -1.327 -11.040 -8.238 1.00 83.00 236 THR A O 1
ATOM 1769 N N . ALA A 1 237 ? -2.484 -11.432 -10.124 1.00 80.25 237 ALA A N 1
ATOM 1770 C CA . ALA A 1 237 ? -3.774 -10.964 -9.633 1.00 80.25 237 ALA A CA 1
ATOM 1771 C C . ALA A 1 237 ? -4.531 -11.985 -8.762 1.00 80.25 237 ALA A C 1
ATOM 1773 O O . ALA A 1 237 ? -5.562 -11.640 -8.187 1.00 80.25 237 ALA A O 1
ATOM 1774 N N . GLY A 1 238 ? -4.094 -13.250 -8.707 1.00 81.19 238 GLY A N 1
ATOM 1775 C CA . GLY A 1 238 ? -4.796 -14.324 -7.994 1.00 81.19 238 GLY A CA 1
ATOM 1776 C C . GLY A 1 238 ? -6.182 -14.681 -8.558 1.00 81.19 238 GLY A C 1
ATOM 1777 O O . GLY A 1 238 ? -6.964 -15.345 -7.883 1.00 81.19 238 GLY A O 1
ATOM 1778 N N . SER A 1 239 ? -6.505 -14.257 -9.785 1.00 85.25 239 SER A N 1
ATOM 1779 C CA . SER A 1 239 ? -7.837 -14.407 -10.397 1.00 85.25 239 SER A CA 1
ATOM 1780 C C . SER A 1 239 ? -7.998 -15.771 -11.078 1.00 85.25 239 SER A C 1
ATOM 1782 O O . SER A 1 239 ? -7.957 -15.897 -12.304 1.00 85.25 239 SER A O 1
ATOM 1784 N N . TRP A 1 240 ? -8.156 -16.818 -10.268 1.00 84.31 240 TRP A N 1
ATOM 1785 C CA . TRP A 1 240 ? -8.154 -18.211 -10.719 1.00 84.31 240 TRP A CA 1
ATOM 1786 C C . TRP A 1 240 ? -9.309 -18.553 -11.670 1.00 84.31 240 TRP A C 1
ATOM 1788 O O . TRP A 1 240 ? -9.076 -19.236 -12.665 1.00 84.31 240 TRP A O 1
ATOM 1798 N N . GLN A 1 241 ? -10.525 -18.043 -11.440 1.00 87.31 241 GLN A N 1
ATOM 1799 C CA . GLN A 1 241 ? -11.695 -18.328 -12.287 1.00 87.31 241 GLN A CA 1
ATOM 1800 C C . GLN A 1 241 ? -11.425 -17.922 -13.738 1.00 87.31 241 GLN A C 1
ATOM 1802 O O . GLN A 1 241 ? -11.647 -18.696 -14.667 1.00 87.31 241 GLN A O 1
ATOM 1807 N N . GLN A 1 242 ? -10.882 -16.717 -13.917 1.00 86.81 242 GLN A N 1
ATOM 1808 C CA . GLN A 1 242 ? -10.547 -16.180 -15.231 1.00 86.81 242 GLN A CA 1
ATOM 1809 C C . GLN A 1 242 ? -9.377 -16.940 -15.865 1.00 86.81 242 GLN A C 1
ATOM 1811 O O . GLN A 1 242 ? -9.410 -17.210 -17.060 1.00 86.81 242 GLN A O 1
ATOM 1816 N N . ALA A 1 243 ? -8.395 -17.386 -15.074 1.00 86.31 243 ALA A N 1
ATOM 1817 C CA . ALA A 1 243 ? -7.313 -18.242 -15.564 1.00 86.31 243 ALA A CA 1
ATOM 1818 C C . ALA A 1 243 ? -7.832 -19.568 -16.161 1.00 86.31 243 ALA A C 1
ATOM 1820 O O . ALA A 1 243 ? -7.360 -20.001 -17.213 1.00 86.31 243 ALA A O 1
ATOM 1821 N N . PHE A 1 244 ? -8.845 -20.192 -15.547 1.00 86.56 244 PHE A N 1
ATOM 1822 C CA . PHE A 1 244 ? -9.493 -21.382 -16.112 1.00 86.56 244 PHE A CA 1
ATOM 1823 C C . PHE A 1 244 ? -10.334 -21.071 -17.359 1.00 86.56 244 PHE A C 1
ATOM 1825 O O . PHE A 1 244 ? -10.332 -21.875 -18.293 1.00 86.56 244 PHE A O 1
ATOM 1832 N N . CYS A 1 245 ? -11.007 -19.915 -17.413 1.00 87.00 245 CYS A N 1
ATOM 1833 C CA . CYS A 1 245 ? -11.709 -19.464 -18.620 1.00 87.00 245 CYS A CA 1
ATOM 1834 C C . CYS A 1 245 ? -10.743 -19.293 -19.801 1.00 87.00 245 CYS A C 1
ATOM 1836 O O . CYS A 1 245 ? -10.988 -19.843 -20.873 1.00 87.00 245 CYS A O 1
ATOM 1838 N N . VAL A 1 246 ? -9.605 -18.629 -19.580 1.00 85.19 246 VAL A N 1
ATOM 1839 C CA . VAL A 1 246 ? -8.564 -18.429 -20.601 1.00 85.19 246 VAL A CA 1
ATOM 1840 C C . VAL A 1 246 ? -7.963 -19.764 -21.058 1.00 85.19 246 VAL A C 1
ATOM 1842 O O . VAL A 1 246 ? -7.725 -19.962 -22.247 1.00 85.19 246 VAL A O 1
ATOM 1845 N N . LEU A 1 247 ? -7.783 -20.736 -20.156 1.00 86.06 247 LEU A N 1
ATOM 1846 C CA . LEU A 1 247 ? -7.358 -22.091 -20.532 1.00 86.06 247 LEU A CA 1
ATOM 1847 C C . LEU A 1 247 ? -8.385 -22.801 -21.431 1.00 86.06 247 LEU A C 1
ATOM 1849 O O . LEU A 1 247 ? -8.006 -23.494 -22.379 1.00 86.06 247 LEU A O 1
ATOM 1853 N N . ALA A 1 248 ? -9.678 -22.673 -21.127 1.00 84.88 248 ALA A N 1
ATOM 1854 C CA . ALA A 1 248 ? -10.746 -23.254 -21.938 1.00 84.88 248 ALA A CA 1
ATOM 1855 C C . ALA A 1 248 ? -10.807 -22.602 -23.327 1.00 84.88 248 ALA A C 1
ATOM 1857 O O . ALA A 1 248 ? -10.925 -23.300 -24.336 1.00 84.88 248 ALA A O 1
ATOM 1858 N N . GLU A 1 249 ? -10.640 -21.283 -23.379 1.00 83.75 249 GLU A N 1
ATOM 1859 C CA . GLU A 1 249 ? -10.563 -20.505 -24.608 1.00 83.75 249 GLU A CA 1
ATOM 1860 C C . GLU A 1 249 ? -9.372 -20.929 -25.478 1.00 83.75 249 GLU A C 1
ATOM 1862 O O . GLU A 1 249 ? -9.565 -21.304 -26.638 1.00 83.75 249 GLU A O 1
ATOM 1867 N N . MET A 1 250 ? -8.171 -21.006 -24.900 1.00 85.19 250 MET A N 1
ATOM 1868 C CA . MET A 1 250 ? -6.952 -21.474 -25.570 1.00 85.19 250 MET A CA 1
ATOM 1869 C C . MET A 1 250 ? -7.146 -22.867 -26.202 1.00 85.19 250 MET A C 1
ATOM 1871 O O . MET A 1 250 ? -6.784 -23.093 -27.358 1.00 85.19 250 MET A O 1
ATOM 1875 N N . ARG A 1 251 ? -7.809 -23.787 -25.483 1.00 84.06 251 ARG A N 1
ATOM 1876 C CA . ARG A 1 251 ? -8.134 -25.139 -25.978 1.00 84.06 251 ARG A CA 1
ATOM 1877 C C . ARG A 1 251 ? -9.165 -25.141 -27.095 1.00 84.06 251 ARG A C 1
ATOM 1879 O O . ARG A 1 251 ? -8.990 -25.876 -28.063 1.00 84.06 251 ARG A O 1
ATOM 1886 N N . SER A 1 252 ? -10.230 -24.351 -26.964 1.00 81.00 252 SER A N 1
ATOM 1887 C CA . SER A 1 252 ? -11.291 -24.261 -27.977 1.00 81.00 252 SER A CA 1
ATOM 1888 C C . SER A 1 252 ? -10.757 -23.791 -29.333 1.00 81.00 252 SER A C 1
ATOM 1890 O O . SER A 1 252 ? -11.271 -24.176 -30.378 1.00 81.00 252 SER A O 1
ATOM 1892 N N . ARG A 1 253 ? -9.662 -23.027 -29.301 1.00 75.00 253 ARG A N 1
ATOM 1893 C CA . ARG A 1 253 ? -8.968 -22.463 -30.461 1.00 75.00 253 ARG A CA 1
ATOM 1894 C C . ARG A 1 253 ? -7.839 -23.350 -30.992 1.00 75.00 253 ARG A C 1
ATOM 1896 O O . ARG A 1 253 ? -7.156 -22.972 -31.937 1.00 75.00 253 ARG A O 1
ATOM 1903 N N . GLY A 1 254 ? -7.622 -24.523 -30.395 1.00 73.88 254 GLY A N 1
ATOM 1904 C CA . GLY A 1 254 ? -6.581 -25.461 -30.817 1.00 73.88 254 GLY A CA 1
ATOM 1905 C C . GLY A 1 254 ? -5.152 -25.029 -30.472 1.00 73.88 254 GLY A C 1
ATOM 1906 O O . GLY A 1 254 ? -4.206 -25.654 -30.950 1.00 73.88 254 GLY A O 1
ATOM 1907 N N . VAL A 1 255 ? -4.969 -24.006 -29.630 1.00 79.06 255 VAL A N 1
ATOM 1908 C CA . VAL A 1 255 ? -3.649 -23.593 -29.141 1.00 79.06 255 VAL A CA 1
ATOM 1909 C C . VAL A 1 255 ? -3.273 -24.498 -27.963 1.00 79.06 255 VAL A C 1
ATOM 1911 O O . VAL A 1 255 ? -4.015 -24.624 -26.989 1.00 79.06 255 VAL A O 1
ATOM 1914 N N . ALA A 1 256 ? -2.136 -25.190 -28.056 1.00 78.31 256 ALA A N 1
ATOM 1915 C CA . ALA A 1 256 ? -1.706 -26.126 -27.019 1.00 78.31 256 ALA A CA 1
ATOM 1916 C C . ALA A 1 256 ? -1.131 -25.370 -25.801 1.00 78.31 256 ALA A C 1
ATOM 1918 O O . ALA A 1 256 ? -0.174 -24.614 -25.981 1.00 78.31 256 ALA A O 1
ATOM 1919 N N . PRO A 1 257 ? -1.670 -25.569 -24.579 1.00 83.25 257 PRO A N 1
ATOM 1920 C CA . PRO A 1 257 ? -1.094 -25.005 -23.360 1.00 83.25 257 PRO A CA 1
ATOM 1921 C C . PRO A 1 257 ? 0.331 -25.509 -23.149 1.00 83.25 257 PRO A C 1
ATOM 1923 O O . PRO A 1 257 ? 0.578 -26.712 -23.246 1.00 83.25 257 PRO A O 1
ATOM 1926 N N . ASP A 1 258 ? 1.246 -24.596 -22.841 1.00 83.19 258 ASP A N 1
ATOM 1927 C CA . ASP A 1 258 ? 2.644 -24.903 -22.550 1.00 83.19 258 ASP A CA 1
ATOM 1928 C C . ASP A 1 258 ? 2.898 -25.022 -21.037 1.00 83.19 258 ASP A C 1
ATOM 1930 O O . ASP A 1 258 ? 2.051 -24.707 -20.193 1.00 83.19 258 ASP A O 1
ATOM 1934 N N . SER A 1 259 ? 4.096 -25.472 -20.668 1.00 81.00 259 SER A N 1
ATOM 1935 C CA . SER A 1 259 ? 4.511 -25.552 -19.263 1.00 81.00 259 SER A CA 1
ATOM 1936 C C . SER A 1 259 ? 4.389 -24.234 -18.473 1.00 81.00 259 SER A C 1
ATOM 1938 O O . SER A 1 259 ? 4.117 -24.281 -17.271 1.00 81.00 259 SER A O 1
ATOM 1940 N N . TYR A 1 260 ? 4.523 -23.063 -19.113 1.00 81.25 260 TYR A N 1
ATOM 1941 C CA . TYR A 1 260 ? 4.317 -21.761 -18.463 1.00 81.25 260 TYR A CA 1
ATOM 1942 C C . TYR A 1 260 ? 2.843 -21.515 -18.133 1.00 81.25 260 TYR A C 1
ATOM 1944 O O . TYR A 1 260 ? 2.533 -21.074 -17.028 1.00 81.25 260 TYR A O 1
ATOM 1952 N N . THR A 1 261 ? 1.935 -21.882 -19.038 1.00 82.94 261 THR A N 1
ATOM 1953 C CA . THR A 1 261 ? 0.482 -21.814 -18.832 1.00 82.94 261 THR A CA 1
ATOM 1954 C C . THR A 1 261 ? 0.061 -22.673 -17.639 1.00 82.94 261 THR A C 1
ATOM 1956 O O . THR A 1 261 ? -0.653 -22.201 -16.753 1.00 82.94 261 THR A O 1
ATOM 1959 N N . TYR A 1 262 ? 0.554 -23.915 -17.554 1.00 84.31 262 TYR A N 1
ATOM 1960 C CA . TYR A 1 262 ? 0.289 -24.786 -16.401 1.00 84.31 262 TYR A CA 1
ATOM 1961 C C . TYR A 1 262 ? 0.908 -24.255 -15.105 1.00 84.31 262 TYR A C 1
ATOM 1963 O O . TYR A 1 262 ? 0.278 -24.344 -14.053 1.00 84.31 262 TYR A O 1
ATOM 1971 N N . SER A 1 263 ? 2.116 -23.687 -15.158 1.00 85.38 263 SER A N 1
ATOM 1972 C CA . SER A 1 263 ? 2.755 -23.088 -13.981 1.00 85.38 263 SER A CA 1
ATOM 1973 C C . SER A 1 263 ? 1.949 -21.908 -13.433 1.00 85.38 263 SER A C 1
ATOM 1975 O O . SER A 1 263 ? 1.682 -21.873 -12.233 1.00 85.38 263 SER A O 1
ATOM 1977 N N . ALA A 1 264 ? 1.488 -21.008 -14.308 1.00 84.81 264 ALA A N 1
ATOM 1978 C CA . ALA A 1 264 ? 0.670 -19.855 -13.941 1.00 84.81 264 ALA A CA 1
ATOM 1979 C C . ALA A 1 264 ? -0.705 -20.266 -13.381 1.00 84.81 264 ALA A C 1
ATOM 1981 O O . ALA A 1 264 ? -1.160 -19.700 -12.389 1.00 84.81 264 ALA A O 1
ATOM 1982 N N . LEU A 1 265 ? -1.342 -21.303 -13.947 1.00 85.94 265 LEU A N 1
ATOM 1983 C CA . LEU A 1 265 ? -2.585 -21.883 -13.410 1.00 85.94 265 LEU A CA 1
ATOM 1984 C C . LEU A 1 265 ? -2.400 -22.481 -12.020 1.00 85.94 265 LEU A C 1
ATOM 1986 O O . LEU A 1 265 ? -3.229 -22.285 -11.137 1.00 85.94 265 LEU A O 1
ATOM 1990 N N . LEU A 1 266 ? -1.317 -23.226 -11.812 1.00 86.25 266 LEU A N 1
ATOM 1991 C CA . LEU A 1 266 ? -0.984 -23.758 -10.494 1.00 86.25 266 LEU A CA 1
ATOM 1992 C C . LEU A 1 266 ? -0.664 -22.608 -9.518 1.00 86.25 266 LEU A C 1
ATOM 1994 O O . LEU A 1 266 ? -1.084 -22.638 -8.362 1.00 86.25 266 LEU A O 1
ATOM 1998 N N . GLY A 1 267 ? -0.001 -21.551 -9.990 1.00 83.81 267 GLY A N 1
ATOM 1999 C CA . GLY A 1 267 ? 0.215 -20.315 -9.242 1.00 83.81 267 GLY A CA 1
ATOM 2000 C C . GLY A 1 267 ? -1.091 -19.641 -8.806 1.00 83.81 267 GLY A C 1
ATOM 2001 O O . GLY A 1 267 ? -1.240 -19.325 -7.626 1.00 83.81 267 GLY A O 1
ATOM 2002 N N . SER A 1 268 ? -2.077 -19.500 -9.696 1.00 84.75 268 SER A N 1
ATOM 2003 C CA . SER A 1 268 ? -3.391 -18.932 -9.354 1.00 84.75 268 SER A CA 1
ATOM 2004 C C . SER A 1 268 ? -4.230 -19.863 -8.467 1.00 84.75 268 SER A C 1
ATOM 2006 O O . SER A 1 268 ? -4.916 -19.388 -7.562 1.00 84.75 268 SER A O 1
ATOM 2008 N N . CYS A 1 269 ? -4.099 -21.188 -8.610 1.00 84.62 269 CYS A N 1
ATOM 2009 C CA . CYS A 1 269 ? -4.706 -22.165 -7.694 1.00 84.62 269 CYS A CA 1
ATOM 2010 C C . CYS A 1 269 ? -4.199 -22.011 -6.252 1.00 84.62 269 CYS A C 1
ATOM 2012 O O . CYS A 1 269 ? -4.924 -22.322 -5.311 1.00 84.62 269 CYS A O 1
ATOM 2014 N N . ARG A 1 270 ? -2.980 -21.499 -6.043 1.00 82.00 270 ARG A N 1
ATOM 2015 C CA . ARG A 1 270 ? -2.496 -21.168 -4.696 1.00 82.00 270 ARG A CA 1
ATOM 2016 C C . ARG A 1 270 ? -3.305 -20.035 -4.060 1.00 82.00 270 ARG A C 1
ATOM 2018 O O . ARG A 1 270 ? -3.549 -20.089 -2.860 1.00 82.00 270 ARG A O 1
ATOM 2025 N N . ALA A 1 271 ? -3.704 -19.026 -4.836 1.00 80.88 271 ALA A N 1
ATOM 2026 C CA . ALA A 1 271 ? -4.588 -17.969 -4.345 1.00 80.88 271 ALA A CA 1
ATOM 2027 C C . ALA A 1 271 ? -5.982 -18.537 -4.033 1.00 80.88 271 ALA A C 1
ATOM 2029 O O . ALA A 1 271 ? -6.511 -18.289 -2.951 1.00 80.88 271 ALA A O 1
ATOM 2030 N N . TRP A 1 272 ? -6.514 -19.397 -4.909 1.00 83.19 272 TRP A N 1
ATOM 2031 C CA . TRP A 1 272 ? -7.779 -20.108 -4.676 1.00 83.19 272 TRP A CA 1
ATOM 2032 C C . TRP A 1 272 ? -7.766 -20.969 -3.404 1.00 83.19 272 TRP A C 1
ATOM 2034 O O . TRP A 1 272 ? -8.756 -21.012 -2.678 1.00 83.19 272 TRP A O 1
ATOM 2044 N N . ALA A 1 273 ? -6.631 -21.591 -3.071 1.00 81.38 273 ALA A N 1
ATOM 2045 C CA . ALA A 1 273 ? -6.498 -22.408 -1.865 1.00 81.38 273 ALA A CA 1
ATOM 2046 C C . ALA A 1 273 ? -6.735 -21.630 -0.554 1.00 81.38 273 ALA A C 1
ATOM 2048 O O . ALA A 1 273 ? -6.936 -22.252 0.484 1.00 81.38 273 ALA A O 1
ATOM 2049 N N . SER A 1 274 ? -6.716 -20.290 -0.582 1.00 76.81 274 SER A N 1
ATOM 2050 C CA . SER A 1 274 ? -7.111 -19.464 0.568 1.00 76.81 274 SER A CA 1
ATOM 2051 C C . SER A 1 274 ? -8.630 -19.377 0.782 1.00 76.81 274 SER A C 1
ATOM 2053 O O . SER A 1 274 ? -9.060 -19.104 1.901 1.00 76.81 274 SER A O 1
ATOM 2055 N N . GLU A 1 275 ? -9.428 -19.630 -0.259 1.00 80.25 275 GLU A N 1
ATOM 2056 C CA . GLU A 1 275 ? -10.897 -19.643 -0.223 1.00 80.25 275 GLU A CA 1
ATOM 2057 C C . GLU A 1 275 ? -11.434 -21.068 -0.020 1.00 80.25 275 GLU A C 1
ATOM 2059 O O . GLU A 1 275 ? -12.213 -21.313 0.898 1.00 80.25 275 GLU A O 1
ATOM 2064 N N . ASP A 1 276 ? -10.994 -22.012 -0.862 1.00 83.62 276 ASP A N 1
ATOM 2065 C CA . ASP A 1 276 ? -11.373 -23.429 -0.807 1.00 83.62 276 ASP A CA 1
ATOM 2066 C C . ASP A 1 276 ? -10.165 -24.315 -1.141 1.00 83.62 276 ASP A C 1
ATOM 2068 O O . ASP A 1 276 ? -9.834 -24.584 -2.300 1.00 83.62 276 ASP A O 1
ATOM 2072 N N . GLU A 1 277 ? -9.496 -24.780 -0.088 1.00 82.06 277 GLU A N 1
ATOM 2073 C CA . GLU A 1 277 ? -8.305 -25.620 -0.188 1.00 82.06 277 GLU A CA 1
ATOM 2074 C C . GLU A 1 277 ? -8.582 -26.945 -0.924 1.00 82.06 277 GLU A C 1
ATOM 2076 O O . GLU A 1 277 ? -7.771 -27.390 -1.742 1.00 82.06 277 GLU A O 1
ATOM 2081 N N . ALA A 1 278 ? -9.738 -27.572 -0.683 1.00 82.81 278 ALA A N 1
ATOM 2082 C CA . ALA A 1 278 ? -10.062 -28.886 -1.231 1.00 82.81 278 ALA A CA 1
ATOM 2083 C C . ALA A 1 278 ? -10.361 -28.817 -2.735 1.00 82.81 278 ALA A C 1
ATOM 2085 O O . ALA A 1 278 ? -9.873 -29.654 -3.507 1.00 82.81 278 ALA A O 1
ATOM 2086 N N . ALA A 1 279 ? -11.131 -27.817 -3.164 1.00 84.44 279 ALA A N 1
ATOM 2087 C CA . ALA A 1 279 ? -11.429 -27.607 -4.575 1.00 84.44 279 ALA A CA 1
ATOM 2088 C C . ALA A 1 279 ? -10.174 -27.191 -5.362 1.00 84.44 279 ALA A C 1
ATOM 2090 O O . ALA A 1 279 ? -9.902 -27.769 -6.421 1.00 84.44 279 ALA A O 1
ATOM 2091 N N . ALA A 1 280 ? -9.351 -26.296 -4.801 1.00 85.69 280 ALA A N 1
ATOM 2092 C CA . ALA A 1 280 ? -8.091 -25.868 -5.404 1.00 85.69 280 ALA A CA 1
ATOM 2093 C C . ALA A 1 280 ? -7.099 -27.027 -5.585 1.00 85.69 280 ALA A C 1
ATOM 2095 O O . ALA A 1 280 ? -6.503 -27.176 -6.654 1.00 85.69 280 ALA A O 1
ATOM 2096 N N . LEU A 1 281 ? -6.955 -27.902 -4.582 1.00 85.12 281 LEU A N 1
ATOM 2097 C CA . LEU A 1 281 ? -6.103 -29.093 -4.674 1.00 85.12 281 LEU A CA 1
ATOM 2098 C C . LEU A 1 281 ? -6.603 -30.086 -5.727 1.00 85.12 281 LEU A C 1
ATOM 2100 O O . LEU A 1 281 ? -5.801 -30.632 -6.486 1.00 85.12 281 LEU A O 1
ATOM 2104 N N . ASN A 1 282 ? -7.914 -30.325 -5.804 1.00 87.00 282 ASN A N 1
ATOM 2105 C CA . ASN A 1 282 ? -8.485 -31.225 -6.808 1.00 87.00 282 ASN A CA 1
ATOM 2106 C C . ASN A 1 282 ? -8.265 -30.699 -8.232 1.00 87.00 282 ASN A C 1
ATOM 2108 O O . ASN A 1 282 ? -7.868 -31.465 -9.114 1.00 87.00 282 ASN A O 1
ATOM 2112 N N . ALA A 1 283 ? -8.439 -29.395 -8.443 1.00 86.56 283 ALA A N 1
ATOM 2113 C CA . ALA A 1 283 ? -8.153 -28.763 -9.723 1.00 86.56 283 ALA A CA 1
ATOM 2114 C C . ALA A 1 283 ? -6.653 -28.783 -10.060 1.00 86.56 283 ALA A C 1
ATOM 2116 O O . ALA A 1 283 ? -6.285 -29.138 -11.178 1.00 86.56 283 ALA A O 1
ATOM 2117 N N . ALA A 1 284 ? -5.774 -28.502 -9.094 1.00 86.75 284 ALA A N 1
ATOM 2118 C CA . ALA A 1 284 ? -4.324 -28.573 -9.279 1.00 86.75 284 ALA A CA 1
ATOM 2119 C C . ALA A 1 284 ? -3.850 -29.994 -9.646 1.00 86.75 284 ALA A C 1
ATOM 2121 O O . ALA A 1 284 ? -3.012 -30.164 -10.535 1.00 86.75 284 ALA A O 1
ATOM 2122 N N . ARG A 1 285 ? -4.430 -31.036 -9.031 1.00 87.00 285 ARG A N 1
ATOM 2123 C CA . ARG A 1 285 ? -4.172 -32.443 -9.394 1.00 87.00 285 ARG A CA 1
ATOM 2124 C C . ARG A 1 285 ? -4.619 -32.755 -10.822 1.00 87.00 285 ARG A C 1
ATOM 2126 O O . ARG A 1 285 ? -3.868 -33.396 -11.556 1.00 87.00 285 ARG A O 1
ATOM 2133 N N . ALA A 1 286 ? -5.806 -32.294 -11.219 1.00 87.06 286 ALA A N 1
ATOM 2134 C CA . ALA A 1 286 ? -6.307 -32.454 -12.582 1.00 87.06 286 ALA A CA 1
ATOM 2135 C C . ALA A 1 286 ? -5.413 -31.740 -13.612 1.00 87.06 286 ALA A C 1
ATOM 2137 O O . ALA A 1 286 ? -5.077 -32.328 -14.639 1.00 87.06 286 ALA A O 1
ATOM 2138 N N . LEU A 1 287 ? -4.953 -30.521 -13.311 1.00 87.44 287 LEU A N 1
ATOM 2139 C CA . LEU A 1 287 ? -4.012 -29.774 -14.152 1.00 87.44 287 LEU A CA 1
ATOM 2140 C C . LEU A 1 287 ? -2.668 -30.493 -14.297 1.00 87.44 287 LEU A C 1
ATOM 2142 O O . LEU A 1 287 ? -2.137 -30.581 -15.401 1.00 87.44 287 LEU A O 1
ATOM 2146 N N . LEU A 1 288 ? -2.128 -31.051 -13.210 1.00 85.62 288 LEU A N 1
ATOM 2147 C CA . LEU A 1 288 ? -0.884 -31.817 -13.261 1.00 85.62 288 LEU A CA 1
ATOM 2148 C C . LEU A 1 288 ? -1.035 -33.118 -14.064 1.00 85.62 288 LEU A C 1
ATOM 2150 O O . LEU A 1 288 ? -0.093 -33.524 -14.743 1.00 85.62 288 LEU A O 1
ATOM 2154 N N . ALA A 1 289 ? -2.188 -33.786 -13.980 1.00 84.69 289 ALA A N 1
ATOM 2155 C CA . ALA A 1 289 ? -2.476 -34.975 -14.780 1.00 84.69 289 ALA A CA 1
ATOM 2156 C C . ALA A 1 289 ? -2.530 -34.636 -16.278 1.00 84.69 289 ALA A C 1
ATOM 2158 O O . ALA A 1 289 ? -1.821 -35.254 -17.066 1.00 84.69 289 ALA A O 1
ATOM 2159 N N . ASP A 1 290 ? -3.259 -33.586 -16.651 1.00 84.25 290 ASP A N 1
ATOM 2160 C CA . ASP A 1 290 ? -3.349 -33.131 -18.042 1.00 84.25 290 ASP A CA 1
ATOM 2161 C C . ASP A 1 290 ? -1.995 -32.619 -18.583 1.00 84.25 290 ASP A C 1
ATOM 2163 O O . ASP A 1 290 ? -1.612 -32.938 -19.710 1.00 84.25 290 ASP A O 1
ATOM 2167 N N . ALA A 1 291 ? -1.192 -31.928 -17.763 1.00 83.12 291 ALA A N 1
ATOM 2168 C CA . ALA A 1 291 ? 0.178 -31.550 -18.125 1.00 83.12 291 ALA A CA 1
ATOM 2169 C C . ALA A 1 291 ? 1.091 -32.772 -18.341 1.00 83.12 291 ALA A C 1
ATOM 2171 O O . ALA A 1 291 ? 1.986 -32.744 -19.191 1.00 83.12 291 ALA A O 1
ATOM 2172 N N . ARG A 1 292 ? 0.887 -33.863 -17.588 1.00 82.38 292 ARG A N 1
ATOM 2173 C CA . ARG A 1 292 ? 1.630 -35.123 -17.773 1.00 82.38 292 ARG A CA 1
ATOM 2174 C C . ARG A 1 292 ? 1.248 -35.814 -19.072 1.00 82.38 292 ARG A C 1
ATOM 2176 O O . ARG A 1 292 ? 2.151 -36.223 -19.801 1.00 82.38 292 ARG A O 1
ATOM 2183 N N . ASP A 1 293 ? -0.042 -35.896 -19.377 1.00 82.38 293 ASP A N 1
ATOM 2184 C CA . ASP A 1 293 ? -0.540 -36.521 -20.607 1.00 82.38 293 ASP A CA 1
ATOM 2185 C C . ASP A 1 293 ? -0.003 -35.805 -21.856 1.00 82.38 293 ASP A C 1
ATOM 2187 O O . ASP A 1 293 ? 0.340 -36.441 -22.854 1.00 82.38 293 ASP A O 1
ATOM 2191 N N . ARG A 1 294 ? 0.181 -34.483 -21.766 1.00 78.31 294 ARG A N 1
ATOM 2192 C CA . ARG A 1 294 ? 0.735 -33.636 -22.834 1.00 78.31 294 ARG A CA 1
ATOM 2193 C C . ARG A 1 294 ? 2.262 -33.536 -22.857 1.00 78.31 294 ARG A C 1
ATOM 2195 O O . ARG A 1 294 ? 2.799 -32.892 -23.747 1.00 78.31 294 ARG A O 1
ATOM 2202 N N . ARG A 1 295 ? 2.973 -34.193 -21.929 1.00 77.69 295 ARG A N 1
ATOM 2203 C CA . ARG A 1 295 ? 4.443 -34.112 -21.750 1.00 77.69 295 ARG A CA 1
ATOM 2204 C C . ARG A 1 295 ? 4.981 -32.713 -21.396 1.00 77.69 295 ARG A C 1
ATOM 2206 O O . ARG A 1 295 ? 6.173 -32.463 -21.552 1.00 77.69 295 ARG A O 1
ATOM 2213 N N . GLU A 1 296 ? 4.139 -31.849 -20.834 1.00 79.19 296 GLU A N 1
ATOM 2214 C CA . GLU A 1 296 ? 4.482 -30.488 -20.384 1.00 79.19 296 GLU A CA 1
ATOM 2215 C C . GLU A 1 296 ? 4.821 -30.413 -18.882 1.00 79.19 296 GLU A C 1
ATOM 2217 O O . GLU A 1 296 ? 5.207 -29.362 -18.371 1.00 79.19 296 GLU A O 1
ATOM 2222 N N . ALA A 1 297 ? 4.718 -31.529 -18.150 1.00 78.44 297 ALA A N 1
ATOM 2223 C CA . ALA A 1 297 ? 5.066 -31.628 -16.729 1.00 78.44 297 ALA A CA 1
ATOM 2224 C C . ALA A 1 297 ? 6.592 -31.604 -16.490 1.00 78.44 297 ALA A C 1
ATOM 2226 O O . ALA A 1 297 ? 7.202 -32.612 -16.127 1.00 78.44 297 ALA A O 1
ATOM 2227 N N . ASN A 1 298 ? 7.210 -30.445 -16.716 1.00 77.12 298 ASN A N 1
ATOM 2228 C CA . ASN A 1 298 ? 8.622 -30.182 -16.447 1.00 77.12 298 ASN A CA 1
ATOM 2229 C C . ASN A 1 298 ? 8.864 -29.744 -14.986 1.00 77.12 298 ASN A C 1
ATOM 2231 O O . ASN A 1 298 ? 7.943 -29.666 -14.170 1.00 77.12 298 ASN A O 1
ATOM 2235 N N . GLU A 1 299 ? 10.119 -29.440 -14.650 1.00 76.19 299 GLU A N 1
ATOM 2236 C CA . GLU A 1 299 ? 10.520 -28.993 -13.308 1.00 76.19 299 GLU A CA 1
ATOM 2237 C C . GLU A 1 299 ? 9.751 -27.756 -12.820 1.00 76.19 299 GLU A C 1
ATOM 2239 O O . GLU A 1 299 ? 9.477 -27.647 -11.628 1.00 76.19 299 GLU A O 1
ATOM 2244 N N . VAL A 1 300 ? 9.360 -26.853 -13.727 1.00 79.69 300 VAL A N 1
ATOM 2245 C CA . VAL A 1 300 ? 8.644 -25.607 -13.404 1.00 79.69 300 VAL A CA 1
ATOM 2246 C C . VAL A 1 300 ? 7.199 -25.893 -12.978 1.00 79.69 300 VAL A C 1
ATOM 2248 O O . VAL A 1 300 ? 6.711 -25.314 -12.004 1.00 79.69 300 VAL A O 1
ATOM 2251 N N . VAL A 1 301 ? 6.521 -26.824 -13.656 1.00 81.56 301 VAL A N 1
ATOM 2252 C CA . VAL A 1 301 ? 5.162 -27.276 -13.300 1.00 81.56 301 VAL A CA 1
ATOM 2253 C C . VAL A 1 301 ? 5.182 -28.080 -11.997 1.00 81.56 301 VAL A C 1
ATOM 2255 O O . VAL A 1 301 ? 4.333 -27.880 -11.127 1.00 81.56 301 VAL A O 1
ATOM 2258 N N . ILE A 1 302 ? 6.182 -28.950 -11.821 1.00 82.62 302 ILE A N 1
ATOM 2259 C CA . ILE A 1 302 ? 6.369 -29.722 -10.584 1.00 82.62 302 ILE A CA 1
ATOM 2260 C C . ILE A 1 302 ? 6.627 -28.783 -9.400 1.00 82.62 302 ILE A C 1
ATOM 2262 O O . ILE A 1 302 ? 5.977 -28.925 -8.365 1.00 82.62 302 ILE A O 1
ATOM 2266 N N . GLY A 1 303 ? 7.497 -27.784 -9.558 1.00 83.69 303 GLY A N 1
ATOM 2267 C CA . GLY A 1 303 ? 7.757 -26.772 -8.534 1.00 83.69 303 GLY A CA 1
ATOM 2268 C C . GLY A 1 303 ? 6.529 -25.922 -8.200 1.00 83.69 303 GLY A C 1
ATOM 2269 O O . GLY A 1 303 ? 6.281 -25.616 -7.034 1.00 83.69 303 GLY A O 1
ATOM 2270 N N . ALA A 1 304 ? 5.702 -25.572 -9.190 1.00 84.75 304 ALA A N 1
ATOM 2271 C CA . ALA A 1 304 ? 4.432 -24.887 -8.946 1.00 84.75 304 ALA A CA 1
ATOM 2272 C C . ALA A 1 304 ? 3.461 -25.742 -8.115 1.00 84.75 304 ALA A C 1
ATOM 2274 O O . ALA A 1 304 ? 2.912 -25.246 -7.133 1.00 84.75 304 ALA A O 1
ATOM 2275 N N . MET A 1 305 ? 3.331 -27.036 -8.422 1.00 86.62 305 MET A N 1
ATOM 2276 C CA . MET A 1 305 ? 2.529 -27.963 -7.617 1.00 86.62 305 MET A CA 1
ATOM 2277 C C . MET A 1 305 ? 3.081 -28.118 -6.191 1.00 86.62 305 MET A C 1
ATOM 2279 O O . MET A 1 305 ? 2.317 -28.093 -5.227 1.00 86.62 305 MET A O 1
ATOM 2283 N N . LEU A 1 306 ? 4.404 -28.240 -6.031 1.00 86.06 306 LEU A N 1
ATOM 2284 C CA . LEU A 1 306 ? 5.043 -28.356 -4.715 1.00 86.06 306 LEU A CA 1
ATOM 2285 C C . LEU A 1 306 ? 4.770 -27.132 -3.830 1.00 86.06 306 LEU A C 1
ATOM 2287 O O . LEU A 1 306 ? 4.531 -27.303 -2.640 1.00 86.06 306 LEU A O 1
ATOM 2291 N N . ARG A 1 307 ? 4.718 -25.918 -4.397 1.00 84.56 307 ARG A N 1
ATOM 2292 C CA . ARG A 1 307 ? 4.348 -24.692 -3.661 1.00 84.56 307 ARG A CA 1
ATOM 2293 C C . ARG A 1 307 ? 2.894 -24.701 -3.166 1.00 84.56 307 ARG A C 1
ATOM 2295 O O . ARG A 1 307 ? 2.624 -24.173 -2.088 1.00 84.56 307 ARG A O 1
ATOM 2302 N N . ILE A 1 308 ? 1.958 -25.300 -3.910 1.00 84.62 308 ILE A N 1
ATOM 2303 C CA . ILE A 1 308 ? 0.564 -25.473 -3.453 1.00 84.62 308 ILE A CA 1
ATOM 2304 C C . ILE A 1 308 ? 0.509 -26.497 -2.316 1.00 84.62 308 ILE A C 1
ATOM 2306 O O . ILE A 1 308 ? -0.099 -26.235 -1.281 1.00 84.62 308 ILE A O 1
ATOM 2310 N N . LEU A 1 309 ? 1.189 -27.637 -2.472 1.00 84.25 309 LEU A N 1
ATOM 2311 C CA . LEU A 1 309 ? 1.260 -28.671 -1.432 1.00 84.25 309 LEU A CA 1
ATOM 2312 C C . LEU A 1 309 ? 1.952 -28.155 -0.161 1.00 84.25 309 LEU A C 1
ATOM 2314 O O . LEU A 1 309 ? 1.561 -28.513 0.947 1.00 84.25 309 LEU A O 1
ATOM 2318 N N . GLU A 1 310 ? 2.941 -27.271 -0.310 1.00 83.38 310 GLU A N 1
ATOM 2319 C CA . GLU A 1 310 ? 3.552 -26.530 0.789 1.00 83.38 310 GLU A CA 1
ATOM 2320 C C . GLU A 1 310 ? 2.545 -25.600 1.471 1.00 83.38 310 GLU A C 1
ATOM 2322 O O . GLU A 1 310 ? 2.529 -25.511 2.698 1.00 83.38 310 GLU A O 1
ATOM 2327 N N . PHE A 1 311 ? 1.716 -24.873 0.720 1.00 80.75 311 PHE A N 1
ATOM 2328 C CA . PHE A 1 311 ? 0.678 -24.023 1.306 1.00 80.75 311 PHE A CA 1
ATOM 2329 C C . PHE A 1 311 ? -0.337 -24.847 2.115 1.00 80.75 311 PHE A C 1
ATOM 2331 O O . PHE A 1 311 ? -0.585 -24.502 3.267 1.00 80.75 311 PHE A O 1
ATOM 2338 N N . ALA A 1 312 ? -0.795 -25.972 1.561 1.00 78.94 312 ALA A N 1
ATOM 2339 C CA . ALA A 1 312 ? -1.727 -26.923 2.179 1.00 78.94 312 ALA A CA 1
ATOM 2340 C C . ALA A 1 312 ? -1.113 -27.793 3.303 1.00 78.94 312 ALA A C 1
ATOM 2342 O O . ALA A 1 312 ? -1.807 -28.523 4.005 1.00 78.94 312 ALA A O 1
ATOM 2343 N N . GLY A 1 313 ? 0.215 -27.790 3.473 1.00 79.12 313 GLY A N 1
ATOM 2344 C CA . GLY A 1 313 ? 0.896 -28.628 4.470 1.00 79.12 313 GLY A CA 1
ATOM 2345 C C . GLY A 1 313 ? 0.845 -30.143 4.192 1.00 79.12 313 GLY A C 1
ATOM 2346 O O . GLY A 1 313 ? 1.147 -30.945 5.082 1.00 79.12 313 GLY A O 1
ATOM 2347 N N . LEU A 1 314 ? 0.507 -30.561 2.966 1.00 85.12 314 LEU A N 1
ATOM 2348 C CA . LEU A 1 314 ? 0.400 -31.965 2.546 1.00 85.12 314 LEU A CA 1
ATOM 2349 C C . LEU A 1 314 ? 1.777 -32.574 2.226 1.00 85.12 314 LEU A C 1
ATOM 2351 O O . LEU A 1 314 ? 2.109 -32.896 1.084 1.00 85.12 314 LEU A O 1
ATOM 2355 N N . TRP A 1 315 ? 2.594 -32.755 3.264 1.00 84.56 315 TRP A N 1
ATOM 2356 C CA . TRP A 1 315 ? 3.985 -33.216 3.163 1.00 84.56 315 TRP A CA 1
ATOM 2357 C C . TRP A 1 315 ? 4.153 -34.578 2.467 1.00 84.56 315 TRP A C 1
ATOM 2359 O O . TRP A 1 315 ? 5.084 -34.757 1.685 1.00 84.56 315 TRP A O 1
ATOM 2369 N N . ALA A 1 316 ? 3.255 -35.538 2.713 1.00 85.31 316 ALA A N 1
ATOM 2370 C CA . ALA A 1 316 ? 3.378 -36.890 2.164 1.00 85.31 316 ALA A CA 1
ATOM 2371 C C . ALA A 1 316 ? 3.229 -36.904 0.634 1.00 85.31 316 ALA A C 1
ATOM 2373 O O . ALA A 1 316 ? 3.993 -37.568 -0.066 1.00 85.31 316 ALA A O 1
ATOM 2374 N N . GLU A 1 317 ? 2.275 -36.126 0.119 1.00 85.31 317 GLU A N 1
ATOM 2375 C CA . GLU A 1 317 ? 2.025 -35.990 -1.316 1.00 85.31 317 GLU A CA 1
ATOM 2376 C C . GLU A 1 317 ? 3.146 -35.180 -1.994 1.00 85.31 317 GLU A C 1
ATOM 2378 O O . GLU A 1 317 ? 3.567 -35.519 -3.100 1.00 85.31 317 GLU A O 1
ATOM 2383 N N . ALA A 1 318 ? 3.704 -34.175 -1.304 1.00 84.94 318 ALA A N 1
ATOM 2384 C CA . ALA A 1 318 ? 4.854 -33.404 -1.783 1.00 84.94 318 ALA A CA 1
ATOM 2385 C C . ALA A 1 318 ? 6.118 -34.270 -1.947 1.00 84.94 318 ALA A C 1
ATOM 2387 O O . ALA A 1 318 ? 6.787 -34.201 -2.979 1.00 84.94 318 ALA A O 1
ATOM 2388 N N . LEU A 1 319 ? 6.420 -35.129 -0.968 1.00 85.69 319 LEU A N 1
ATOM 2389 C CA . LEU A 1 319 ? 7.553 -36.061 -1.034 1.00 85.69 319 LEU A CA 1
ATOM 2390 C C . LEU A 1 319 ? 7.374 -37.115 -2.126 1.00 85.69 319 LEU A C 1
ATOM 2392 O O . LEU A 1 319 ? 8.317 -37.420 -2.855 1.00 85.69 319 LEU A O 1
ATOM 2396 N N . ASP A 1 320 ? 6.173 -37.682 -2.240 1.00 86.12 320 ASP A N 1
ATOM 2397 C CA . ASP A 1 320 ? 5.862 -38.660 -3.280 1.00 86.12 320 ASP A CA 1
ATOM 2398 C C . ASP A 1 320 ? 5.993 -38.042 -4.680 1.00 86.12 320 ASP A C 1
ATOM 2400 O O . ASP A 1 320 ? 6.587 -38.653 -5.572 1.00 86.12 320 ASP A O 1
ATOM 2404 N N . LEU A 1 321 ? 5.527 -36.803 -4.867 1.00 85.44 321 LEU A N 1
ATOM 2405 C CA . LEU A 1 321 ? 5.682 -36.067 -6.119 1.00 85.44 321 LEU A CA 1
ATOM 2406 C C . LEU A 1 321 ? 7.156 -35.817 -6.465 1.00 85.44 321 LEU A C 1
ATOM 2408 O O . LEU A 1 321 ? 7.557 -36.098 -7.597 1.00 85.44 321 LEU A O 1
ATOM 2412 N N . LEU A 1 322 ? 7.957 -35.340 -5.505 1.00 84.56 322 LEU A N 1
ATOM 2413 C CA . LEU A 1 322 ? 9.386 -35.079 -5.699 1.00 84.56 322 LEU A CA 1
ATOM 2414 C C . LEU A 1 322 ? 10.143 -36.368 -6.048 1.00 84.56 322 LEU A C 1
ATOM 2416 O O . LEU A 1 322 ? 10.823 -36.432 -7.067 1.00 84.56 322 LEU A O 1
ATOM 2420 N N . ARG A 1 323 ? 9.949 -37.444 -5.278 1.00 84.00 323 ARG A N 1
ATOM 2421 C CA . ARG A 1 323 ? 10.616 -38.736 -5.516 1.00 84.00 323 ARG A CA 1
ATOM 2422 C C . ARG A 1 323 ? 10.188 -39.382 -6.834 1.00 84.00 323 ARG A C 1
ATOM 2424 O O . ARG A 1 323 ? 11.008 -39.999 -7.516 1.00 84.00 323 ARG A O 1
ATOM 2431 N N . LYS A 1 324 ? 8.917 -39.241 -7.232 1.00 80.81 324 LYS A N 1
ATOM 2432 C CA . LYS A 1 324 ? 8.434 -39.670 -8.558 1.00 80.81 324 LYS A CA 1
ATOM 2433 C C . LYS A 1 324 ? 9.067 -38.861 -9.690 1.00 80.81 324 LYS A C 1
ATOM 2435 O O . LYS A 1 324 ? 9.264 -39.430 -10.763 1.00 80.81 324 LYS A O 1
ATOM 2440 N N . ALA A 1 325 ? 9.370 -37.582 -9.468 1.00 75.50 325 ALA A N 1
ATOM 2441 C CA . ALA A 1 325 ? 10.109 -36.761 -10.422 1.00 75.50 325 ALA A CA 1
ATOM 2442 C C . ALA A 1 325 ? 11.569 -37.231 -10.541 1.00 75.50 325 ALA A C 1
ATOM 2444 O O . ALA A 1 325 ? 12.028 -37.474 -11.655 1.00 75.50 325 ALA A O 1
ATOM 2445 N N . SER A 1 326 ? 12.246 -37.500 -9.418 1.00 72.31 326 SER A N 1
ATOM 2446 C CA . SER A 1 326 ? 13.642 -37.969 -9.397 1.00 72.31 326 SER A CA 1
ATOM 2447 C C . SER A 1 326 ? 13.839 -39.334 -10.070 1.00 72.31 326 SER A C 1
ATOM 2449 O O . SER A 1 326 ? 14.830 -39.551 -10.755 1.00 72.31 326 SER A O 1
ATOM 2451 N N . ARG A 1 327 ? 12.887 -40.270 -9.930 1.00 69.00 327 ARG A N 1
ATOM 2452 C CA . ARG A 1 327 ? 13.007 -41.635 -10.493 1.00 69.00 327 ARG A CA 1
ATOM 2453 C C . ARG A 1 327 ? 12.786 -41.734 -12.004 1.00 69.00 327 ARG A C 1
ATOM 2455 O O . ARG A 1 327 ? 13.155 -42.742 -12.600 1.00 69.00 327 ARG A O 1
ATOM 2462 N N . ARG A 1 328 ? 12.102 -40.765 -12.616 1.00 60.50 328 ARG A N 1
ATOM 2463 C CA . ARG A 1 328 ? 11.646 -40.855 -14.018 1.00 60.50 328 ARG A CA 1
ATOM 2464 C C . ARG A 1 328 ? 12.564 -40.157 -15.013 1.00 60.50 328 ARG A C 1
ATOM 2466 O O . ARG A 1 328 ? 12.400 -40.355 -16.215 1.00 60.50 328 ARG A O 1
ATOM 2473 N N . ALA A 1 329 ? 13.506 -39.349 -14.545 1.00 49.41 329 ALA A N 1
ATOM 2474 C CA . ALA A 1 329 ? 14.288 -38.499 -15.417 1.00 49.41 329 ALA A CA 1
ATOM 2475 C C . ALA A 1 329 ? 15.620 -39.153 -15.805 1.00 49.41 329 ALA A C 1
ATOM 2477 O O . ALA A 1 329 ? 16.629 -39.008 -15.126 1.00 49.41 329 ALA A O 1
ATOM 2478 N N . ALA A 1 330 ? 15.648 -39.786 -16.977 1.00 45.75 330 ALA A N 1
ATOM 2479 C CA . ALA A 1 330 ? 16.871 -39.921 -17.763 1.00 45.75 330 ALA A CA 1
ATOM 2480 C C . ALA A 1 330 ? 17.294 -38.537 -18.322 1.00 45.75 330 ALA A C 1
ATOM 2482 O O . ALA A 1 330 ? 17.268 -38.324 -19.533 1.00 45.75 330 ALA A O 1
ATOM 2483 N N . GLY A 1 331 ? 17.626 -37.583 -17.433 1.00 46.00 331 GLY A N 1
ATOM 2484 C CA . GLY A 1 331 ? 18.283 -36.312 -17.788 1.00 46.00 331 GLY A CA 1
ATOM 2485 C C . GLY A 1 331 ? 17.630 -34.984 -17.358 1.00 46.00 331 GLY A C 1
ATOM 2486 O O . GLY A 1 331 ? 17.943 -33.970 -17.975 1.00 46.00 331 GLY A O 1
ATOM 2487 N N . ARG A 1 332 ? 16.735 -34.942 -16.359 1.00 53.06 332 ARG A N 1
ATOM 2488 C CA . ARG A 1 332 ? 16.170 -33.692 -15.782 1.00 53.06 332 ARG A CA 1
ATOM 2489 C C . ARG A 1 332 ? 15.921 -33.846 -14.277 1.00 53.06 332 ARG A C 1
ATOM 2491 O O . ARG A 1 332 ? 14.855 -34.299 -13.864 1.00 53.06 332 ARG A O 1
ATOM 2498 N N . GLU A 1 333 ? 16.948 -33.587 -13.478 1.00 57.94 333 GLU A N 1
ATOM 2499 C CA . GLU A 1 333 ? 16.902 -33.723 -12.018 1.00 57.94 333 GLU A CA 1
ATOM 2500 C C . GLU A 1 333 ? 16.065 -32.595 -11.384 1.00 57.94 333 GLU A C 1
ATOM 2502 O O . GLU A 1 333 ? 16.133 -31.456 -11.843 1.00 57.94 333 GLU A O 1
ATOM 2507 N N . PRO A 1 334 ? 15.265 -32.862 -10.333 1.00 66.81 334 PRO A N 1
ATOM 2508 C CA . PRO A 1 334 ? 14.588 -31.794 -9.614 1.00 66.81 334 PRO A CA 1
ATOM 2509 C C . PRO A 1 334 ? 15.611 -30.795 -9.065 1.00 66.81 334 PRO A C 1
ATOM 2511 O O . PRO A 1 334 ? 16.533 -31.168 -8.346 1.00 66.81 334 PRO A O 1
ATOM 2514 N N . ASN A 1 335 ? 15.424 -29.515 -9.377 1.00 74.38 335 ASN A N 1
ATOM 2515 C CA . ASN A 1 335 ? 16.306 -28.463 -8.888 1.00 74.38 335 ASN A CA 1
ATOM 2516 C C . ASN A 1 335 ? 16.192 -28.246 -7.363 1.00 74.38 335 ASN A C 1
ATOM 2518 O O . ASN A 1 335 ? 15.249 -28.684 -6.698 1.00 74.38 335 ASN A O 1
ATOM 2522 N N . LEU A 1 336 ? 17.151 -27.504 -6.810 1.00 75.94 336 LEU A N 1
ATOM 2523 C CA . LEU A 1 336 ? 17.247 -27.192 -5.381 1.00 75.94 336 LEU A CA 1
ATOM 2524 C C . LEU A 1 336 ? 15.979 -26.521 -4.815 1.00 75.94 336 LEU A C 1
ATOM 2526 O O . LEU A 1 336 ? 15.597 -26.772 -3.674 1.00 75.94 336 LEU A O 1
ATOM 2530 N N . ILE A 1 337 ? 15.280 -25.733 -5.643 1.00 77.12 337 ILE A N 1
ATOM 2531 C CA . ILE A 1 337 ? 14.018 -25.062 -5.293 1.00 77.12 337 ILE A CA 1
ATOM 2532 C C . ILE A 1 337 ? 12.917 -26.096 -5.011 1.00 77.12 337 ILE A C 1
ATOM 2534 O O . ILE A 1 337 ? 12.171 -25.952 -4.044 1.00 77.12 337 ILE A O 1
ATOM 2538 N N . ASN A 1 338 ? 12.842 -27.172 -5.798 1.00 80.75 338 ASN A N 1
ATOM 2539 C CA . ASN A 1 338 ? 11.879 -28.254 -5.588 1.00 80.75 338 ASN A CA 1
ATOM 2540 C C . ASN A 1 338 ? 12.143 -28.997 -4.266 1.00 80.75 338 ASN A C 1
ATOM 2542 O O . ASN A 1 338 ? 11.200 -29.277 -3.521 1.00 80.75 338 ASN A O 1
ATOM 2546 N N . TYR A 1 339 ? 13.414 -29.257 -3.938 1.00 79.75 339 TYR A N 1
ATOM 2547 C CA . TYR A 1 339 ? 13.809 -29.821 -2.641 1.00 79.75 339 TYR A CA 1
ATOM 2548 C C . TYR A 1 339 ? 13.463 -28.875 -1.481 1.00 79.75 339 TYR A C 1
ATOM 2550 O O . TYR A 1 339 ? 12.907 -29.321 -0.477 1.00 79.75 339 TYR A O 1
ATOM 2558 N N . ALA A 1 340 ? 13.713 -27.570 -1.627 1.00 80.94 340 ALA A N 1
ATOM 2559 C CA . ALA A 1 340 ? 13.384 -26.562 -0.619 1.00 80.94 340 ALA A CA 1
ATOM 2560 C C . ALA A 1 340 ? 11.869 -26.446 -0.365 1.00 80.94 340 ALA A C 1
ATOM 2562 O O . ALA A 1 340 ? 11.444 -26.451 0.792 1.00 80.94 340 ALA A O 1
ATOM 2563 N N . SER A 1 341 ? 11.038 -26.413 -1.413 1.00 83.00 341 SER A N 1
ATOM 2564 C CA . SER A 1 341 ? 9.573 -26.395 -1.274 1.00 83.00 341 SER A CA 1
ATOM 2565 C C . SER A 1 341 ? 9.033 -27.676 -0.633 1.00 83.00 341 SER A C 1
ATOM 2567 O O . SER A 1 341 ? 8.174 -27.607 0.248 1.00 83.00 341 SER A O 1
ATOM 2569 N N . ALA A 1 342 ? 9.566 -28.849 -0.992 1.00 84.25 342 ALA A N 1
ATOM 2570 C CA . ALA A 1 342 ? 9.190 -30.110 -0.351 1.00 84.25 342 ALA A CA 1
ATOM 2571 C C . ALA A 1 342 ? 9.610 -30.160 1.131 1.00 84.25 342 ALA A C 1
ATOM 2573 O O . ALA A 1 342 ? 8.827 -30.592 1.982 1.00 84.25 342 ALA A O 1
ATOM 2574 N N . ALA A 1 343 ? 10.806 -29.668 1.466 1.00 82.06 343 ALA A N 1
ATOM 2575 C CA . ALA A 1 343 ? 11.271 -29.560 2.847 1.00 82.06 343 ALA A CA 1
ATOM 2576 C C . ALA A 1 343 ? 10.437 -28.556 3.659 1.00 82.06 343 ALA A C 1
ATOM 2578 O O . ALA A 1 343 ? 10.105 -28.833 4.810 1.00 82.06 343 ALA A O 1
ATOM 2579 N N . SER A 1 344 ? 10.029 -27.429 3.066 1.00 82.12 344 SER A N 1
ATOM 2580 C CA . SER A 1 344 ? 9.111 -26.469 3.696 1.00 82.12 344 SER A CA 1
ATOM 2581 C C . SER A 1 344 ? 7.733 -27.093 3.960 1.00 82.12 344 SER A C 1
ATOM 2583 O O . SER A 1 344 ? 7.173 -26.932 5.049 1.00 82.12 344 SER A O 1
ATOM 2585 N N . ALA A 1 345 ? 7.213 -27.896 3.024 1.00 84.06 345 ALA A N 1
ATOM 2586 C CA . ALA A 1 345 ? 5.967 -28.641 3.218 1.00 84.06 345 ALA A CA 1
ATOM 2587 C C . ALA A 1 345 ? 6.085 -29.630 4.392 1.00 84.06 345 ALA A C 1
ATOM 2589 O O . ALA A 1 345 ? 5.213 -29.679 5.261 1.00 84.06 345 ALA A O 1
ATOM 2590 N N . CYS A 1 346 ? 7.203 -30.359 4.477 1.00 82.56 346 CYS A N 1
ATOM 2591 C CA . CYS A 1 346 ? 7.515 -31.248 5.600 1.00 82.56 346 CYS A CA 1
ATOM 2592 C C . CYS A 1 346 ? 7.675 -30.490 6.927 1.00 82.56 346 CYS A C 1
ATOM 2594 O O . CYS A 1 346 ? 7.207 -30.965 7.965 1.00 82.56 346 CYS A O 1
ATOM 2596 N N . ALA A 1 347 ? 8.267 -29.292 6.902 1.00 78.19 347 ALA A N 1
ATOM 2597 C CA . ALA A 1 347 ? 8.413 -28.427 8.069 1.00 78.19 347 ALA A CA 1
ATOM 2598 C C . ALA A 1 347 ? 7.056 -27.980 8.628 1.00 78.19 347 ALA A C 1
ATOM 2600 O O . ALA A 1 347 ? 6.851 -28.014 9.843 1.00 78.19 347 ALA A O 1
ATOM 2601 N N . LYS A 1 348 ? 6.114 -27.599 7.756 1.00 78.38 348 LYS A N 1
ATOM 2602 C CA . LYS A 1 348 ? 4.729 -27.279 8.143 1.00 78.38 348 LYS A CA 1
ATOM 2603 C C . LYS A 1 348 ? 3.972 -28.506 8.649 1.00 78.38 348 LYS A C 1
ATOM 2605 O O . LYS A 1 348 ? 3.239 -28.397 9.625 1.00 78.38 348 LYS A O 1
ATOM 2610 N N . GLY A 1 349 ? 4.216 -29.672 8.052 1.00 78.19 349 GLY A N 1
ATOM 2611 C CA . GLY A 1 349 ? 3.686 -30.963 8.499 1.00 78.19 349 GLY A CA 1
ATOM 2612 C C . GLY A 1 349 ? 4.332 -31.534 9.771 1.00 78.19 349 GLY A C 1
ATOM 2613 O O . GLY A 1 349 ? 3.989 -32.649 10.161 1.00 78.19 349 GLY A O 1
ATOM 2614 N N . GLN A 1 350 ? 5.271 -30.813 10.403 1.00 79.12 350 GLN A N 1
ATOM 2615 C CA . GLN A 1 350 ? 6.037 -31.246 11.586 1.00 79.12 350 GLN A CA 1
ATOM 2616 C C . GLN A 1 350 ? 6.764 -32.594 11.394 1.00 79.12 350 GLN A C 1
ATOM 2618 O O . GLN A 1 350 ? 6.937 -33.374 12.332 1.00 79.12 350 GLN A O 1
ATOM 2623 N N . LYS A 1 351 ? 7.201 -32.892 10.165 1.00 82.88 351 LYS A N 1
ATOM 2624 C CA . LYS A 1 351 ? 7.950 -34.109 9.814 1.00 82.88 351 LYS A CA 1
ATOM 2625 C C . LYS A 1 351 ? 9.425 -33.799 9.588 1.00 82.88 351 LYS A C 1
ATOM 2627 O O . LYS A 1 351 ? 9.920 -33.836 8.465 1.00 82.88 351 LYS A O 1
ATOM 2632 N N . TRP A 1 352 ? 10.134 -33.503 10.676 1.00 79.19 352 TRP A N 1
ATOM 2633 C CA . TRP A 1 352 ? 11.563 -33.176 10.641 1.00 79.19 352 TRP A CA 1
ATOM 2634 C C . TRP A 1 352 ? 12.438 -34.339 10.138 1.00 79.19 352 TRP A C 1
ATOM 2636 O O . TRP A 1 352 ? 13.441 -34.090 9.477 1.00 79.19 352 TRP A O 1
ATOM 2646 N N . GLU A 1 353 ? 12.050 -35.595 10.389 1.00 82.62 353 GLU A N 1
ATOM 2647 C CA . GLU A 1 353 ? 12.765 -36.789 9.901 1.00 82.62 353 GLU A CA 1
ATOM 2648 C C . GLU A 1 353 ? 12.841 -36.806 8.373 1.00 82.62 353 GLU A C 1
ATOM 2650 O O . GLU A 1 353 ? 13.922 -36.935 7.803 1.00 82.62 353 GLU A O 1
ATOM 2655 N N . CYS A 1 354 ? 11.710 -36.543 7.713 1.00 84.94 354 CYS A N 1
ATOM 2656 C CA . CYS A 1 354 ? 11.645 -36.466 6.261 1.00 84.94 354 CYS A CA 1
ATOM 2657 C C . CYS A 1 354 ? 12.490 -35.312 5.696 1.00 84.94 354 CYS A C 1
ATOM 2659 O O . CYS A 1 354 ? 13.060 -35.456 4.620 1.00 84.94 354 CYS A O 1
ATOM 2661 N N . CYS A 1 355 ? 12.619 -34.189 6.415 1.00 80.88 355 CYS A N 1
ATOM 2662 C CA . CYS A 1 355 ? 13.508 -33.093 6.013 1.00 80.88 355 CYS A CA 1
ATOM 2663 C C . CYS A 1 355 ? 14.991 -33.502 6.042 1.00 80.88 355 CYS A C 1
ATOM 2665 O O . CYS A 1 355 ? 15.760 -33.066 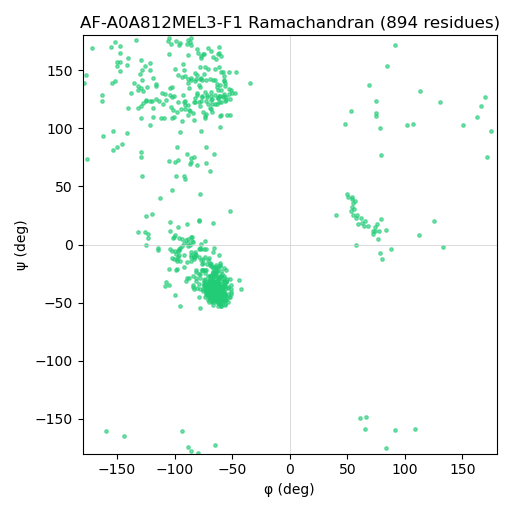5.189 1.00 80.88 355 CYS A O 1
ATOM 2667 N N . LEU A 1 356 ? 15.403 -34.331 7.008 1.00 79.06 356 LEU A N 1
ATOM 2668 C CA . LEU A 1 356 ? 16.774 -34.853 7.072 1.00 79.06 356 LEU A CA 1
ATOM 2669 C C . LEU A 1 356 ? 17.033 -35.898 5.993 1.00 79.06 356 LEU A C 1
ATOM 2671 O O . LEU A 1 356 ? 18.120 -35.920 5.423 1.00 79.06 356 LEU A O 1
ATOM 2675 N N . ASP A 1 357 ? 16.045 -36.742 5.703 1.00 83.69 357 ASP A N 1
ATOM 2676 C CA . ASP A 1 357 ? 16.147 -37.708 4.611 1.00 83.69 357 ASP A CA 1
ATOM 2677 C C . ASP A 1 357 ? 16.285 -36.990 3.262 1.00 83.69 357 ASP A C 1
ATOM 2679 O O . ASP A 1 357 ? 17.129 -37.379 2.465 1.00 83.69 357 ASP A O 1
ATOM 2683 N N . LEU A 1 358 ? 15.563 -35.883 3.040 1.00 82.56 358 LEU A N 1
ATOM 2684 C CA . LEU A 1 358 ? 15.740 -35.043 1.847 1.00 82.56 358 LEU A CA 1
ATOM 2685 C C . LEU A 1 358 ? 17.147 -34.434 1.737 1.00 82.56 358 LEU A C 1
ATOM 2687 O O . LEU A 1 358 ? 17.678 -34.353 0.632 1.00 82.56 358 LEU A O 1
ATOM 2691 N N . LEU A 1 359 ? 17.754 -34.010 2.853 1.00 77.38 359 LEU A N 1
ATOM 2692 C CA . LEU A 1 359 ? 19.138 -33.517 2.852 1.00 77.38 359 LEU A CA 1
ATOM 2693 C C . LEU A 1 359 ? 20.127 -34.620 2.468 1.00 77.38 359 LEU A C 1
ATOM 2695 O O . LEU A 1 359 ? 21.013 -34.377 1.657 1.00 77.38 359 LEU A O 1
ATOM 2699 N N . ARG A 1 360 ? 19.948 -35.835 3.000 1.00 79.12 360 ARG A N 1
ATOM 2700 C CA . ARG A 1 360 ? 20.784 -36.986 2.631 1.00 79.12 360 ARG A CA 1
ATOM 2701 C C . ARG A 1 360 ? 20.597 -37.374 1.170 1.00 79.12 360 ARG A C 1
ATOM 2703 O O . ARG A 1 360 ? 21.586 -37.566 0.481 1.00 79.12 360 ARG A O 1
ATOM 2710 N N . GLU A 1 361 ? 19.353 -37.429 0.687 1.00 80.56 361 GLU A N 1
ATOM 2711 C CA . GLU A 1 361 ? 19.041 -37.712 -0.722 1.00 80.56 361 GLU A CA 1
ATOM 2712 C C . GLU A 1 361 ? 19.716 -36.686 -1.661 1.00 80.56 361 GLU A C 1
ATOM 2714 O O . GLU A 1 361 ? 20.194 -37.056 -2.732 1.00 80.56 361 GLU A O 1
ATOM 2719 N N . LEU A 1 362 ? 19.801 -35.408 -1.263 1.00 78.12 362 LEU A N 1
ATOM 2720 C CA . LEU A 1 362 ? 20.492 -34.362 -2.026 1.00 78.12 362 LEU A CA 1
ATOM 2721 C C . LEU A 1 362 ? 22.028 -34.501 -1.976 1.00 78.12 362 LEU A C 1
ATOM 2723 O O . LEU A 1 362 ? 22.700 -34.342 -2.997 1.00 78.12 362 LEU A O 1
ATOM 2727 N N . GLU A 1 363 ? 22.583 -34.813 -0.803 1.00 74.19 363 GLU A N 1
ATOM 2728 C CA . GLU A 1 363 ? 24.022 -35.043 -0.613 1.00 74.19 363 GLU A CA 1
ATOM 2729 C C . GLU A 1 363 ? 24.504 -36.291 -1.372 1.00 74.19 363 GLU A C 1
ATOM 2731 O O . GLU A 1 363 ? 25.565 -36.264 -1.996 1.00 74.19 363 GLU A O 1
ATOM 2736 N N . GLU A 1 364 ? 23.704 -37.360 -1.385 1.00 74.25 364 GLU A N 1
ATOM 2737 C CA . GLU A 1 364 ? 23.937 -38.574 -2.179 1.00 74.25 364 GLU A CA 1
ATOM 2738 C C . GLU A 1 364 ? 23.875 -38.296 -3.688 1.00 74.25 364 GLU A C 1
ATOM 2740 O O . GLU A 1 364 ? 24.616 -38.911 -4.456 1.00 74.25 364 GLU A O 1
ATOM 2745 N N . ALA A 1 365 ? 23.054 -37.329 -4.112 1.00 70.06 365 ALA A N 1
ATOM 2746 C CA . ALA A 1 365 ? 23.020 -36.819 -5.482 1.00 70.06 365 ALA A CA 1
ATOM 2747 C C . ALA A 1 365 ? 24.186 -35.858 -5.811 1.00 70.06 365 ALA A C 1
ATOM 2749 O O . ALA A 1 365 ? 24.273 -35.348 -6.926 1.00 70.06 365 ALA A O 1
ATOM 2750 N N . GLY A 1 366 ? 25.099 -35.595 -4.868 1.00 64.94 366 GLY A N 1
ATOM 2751 C CA . GLY A 1 366 ? 26.298 -34.781 -5.089 1.00 64.94 366 GLY A CA 1
ATOM 2752 C C . GLY A 1 366 ? 26.047 -33.273 -5.192 1.00 64.94 366 GLY A C 1
ATOM 2753 O O . GLY A 1 366 ? 26.935 -32.542 -5.633 1.00 64.94 366 GLY A O 1
ATOM 2754 N N . THR A 1 367 ? 24.867 -32.793 -4.786 1.00 70.00 367 THR A N 1
ATOM 2755 C CA . THR A 1 367 ? 24.503 -31.368 -4.828 1.00 70.00 367 THR A CA 1
ATOM 2756 C C . THR A 1 367 ? 24.564 -30.759 -3.427 1.00 70.00 367 THR A C 1
ATOM 2758 O O . THR A 1 367 ? 24.068 -31.336 -2.463 1.00 70.00 367 THR A O 1
ATOM 2761 N N . SER A 1 368 ? 25.168 -29.576 -3.279 1.00 66.38 368 SER A N 1
ATOM 2762 C CA . SER A 1 368 ? 25.222 -28.888 -1.983 1.00 66.38 368 SER A CA 1
ATOM 2763 C C . SER A 1 368 ? 23.887 -28.203 -1.650 1.00 66.38 368 SER A C 1
ATOM 2765 O O . SER A 1 368 ? 23.356 -27.500 -2.515 1.00 66.38 368 SER A O 1
ATOM 2767 N N . PRO A 1 369 ? 23.368 -28.321 -0.414 1.00 71.25 369 PRO A N 1
ATOM 2768 C CA . PRO A 1 369 ? 22.144 -27.636 0.002 1.00 71.25 369 PRO A CA 1
ATOM 2769 C C . PRO A 1 369 ? 22.327 -26.108 0.044 1.00 71.25 369 PRO A C 1
ATOM 2771 O O . PRO A 1 369 ? 23.369 -25.617 0.482 1.00 71.25 369 PRO A O 1
ATOM 2774 N N . ASP A 1 370 ? 21.308 -25.346 -0.370 1.00 71.06 370 ASP A N 1
ATOM 2775 C CA . ASP A 1 370 ? 21.292 -23.884 -0.231 1.00 71.06 370 ASP A CA 1
ATOM 2776 C C . ASP A 1 370 ? 20.763 -23.426 1.134 1.00 71.06 370 ASP A C 1
ATOM 2778 O O . ASP A 1 370 ? 20.243 -24.187 1.956 1.00 71.06 370 ASP A O 1
ATOM 2782 N N . ILE A 1 371 ? 20.887 -22.119 1.369 1.00 70.56 371 ILE A N 1
ATOM 2783 C CA . ILE A 1 371 ? 20.399 -21.443 2.571 1.00 70.56 371 ILE A CA 1
ATOM 2784 C C . ILE A 1 371 ? 18.887 -21.657 2.750 1.00 70.56 371 ILE A C 1
ATOM 2786 O O . ILE A 1 371 ? 18.430 -21.815 3.881 1.00 70.56 371 ILE A O 1
ATOM 2790 N N . VAL A 1 372 ? 18.107 -21.687 1.662 1.00 70.81 372 VAL A N 1
ATOM 2791 C CA . VAL A 1 372 ? 16.644 -21.827 1.721 1.00 70.81 372 VAL A CA 1
ATOM 2792 C C . VAL A 1 372 ? 16.261 -23.216 2.235 1.00 70.81 372 VAL A C 1
ATOM 2794 O O . VAL A 1 372 ? 15.500 -23.313 3.200 1.00 70.81 372 VAL A O 1
ATOM 2797 N N . LEU A 1 373 ? 16.843 -24.282 1.685 1.00 71.94 373 LEU A N 1
ATOM 2798 C CA . LEU A 1 373 ? 16.634 -25.653 2.145 1.00 71.94 373 LEU A CA 1
ATOM 2799 C C . LEU A 1 373 ? 17.111 -25.851 3.592 1.00 71.94 373 LEU A C 1
ATOM 2801 O O . LEU A 1 373 ? 16.363 -26.385 4.413 1.00 71.94 373 LEU A O 1
ATOM 2805 N N . LEU A 1 374 ? 18.308 -25.362 3.942 1.00 72.62 374 LEU A N 1
ATOM 2806 C CA . LEU A 1 374 ? 18.820 -25.425 5.318 1.00 72.62 374 LEU A CA 1
ATOM 2807 C C . LEU A 1 374 ? 17.895 -24.692 6.299 1.00 72.62 374 LEU A C 1
ATOM 2809 O O . LEU A 1 374 ? 17.612 -25.205 7.382 1.00 72.62 374 LEU A O 1
ATOM 2813 N N . SER A 1 375 ? 17.368 -23.526 5.914 1.00 73.94 375 SER A N 1
ATOM 2814 C CA . SER A 1 375 ? 16.429 -22.759 6.737 1.00 73.94 375 SER A CA 1
ATOM 2815 C C . SER A 1 375 ? 15.107 -23.499 6.957 1.00 73.94 375 SER A C 1
ATOM 2817 O O . SER A 1 375 ? 14.601 -23.523 8.081 1.00 73.94 375 SER A O 1
ATOM 2819 N N . ALA A 1 376 ? 14.580 -24.168 5.926 1.00 73.19 376 ALA A N 1
ATOM 2820 C CA . ALA A 1 376 ? 13.359 -24.960 6.019 1.00 73.19 376 ALA A CA 1
ATOM 2821 C C . ALA A 1 376 ? 13.547 -26.166 6.952 1.00 73.19 376 ALA A C 1
ATOM 2823 O O . ALA A 1 376 ? 12.695 -26.428 7.804 1.00 73.19 376 ALA A O 1
ATOM 2824 N N . VAL A 1 377 ? 14.693 -26.849 6.860 1.00 74.38 377 VAL A N 1
ATOM 2825 C CA . VAL A 1 377 ? 15.042 -27.978 7.737 1.00 74.38 377 VAL A CA 1
ATOM 2826 C C . VAL A 1 377 ? 15.205 -27.515 9.188 1.00 74.38 377 VAL A C 1
ATOM 2828 O O . VAL A 1 377 ? 14.637 -28.122 10.095 1.00 74.38 377 VAL A O 1
ATOM 2831 N N . ILE A 1 378 ? 15.917 -26.410 9.429 1.00 75.38 378 ILE A N 1
ATOM 2832 C CA . ILE A 1 378 ? 16.069 -25.832 10.773 1.00 75.38 378 ILE A CA 1
ATOM 2833 C C . ILE A 1 378 ? 14.706 -25.427 11.343 1.00 75.38 378 ILE A C 1
ATOM 2835 O O . ILE A 1 378 ? 14.423 -25.706 12.507 1.00 75.38 378 ILE A O 1
ATOM 2839 N N . SER A 1 379 ? 13.837 -24.831 10.525 1.00 71.50 379 SER A N 1
ATOM 2840 C CA . SER A 1 379 ? 12.483 -24.449 10.930 1.00 71.50 379 SER A CA 1
ATOM 2841 C C . SER A 1 379 ? 11.595 -25.669 11.231 1.00 71.50 379 SER A C 1
ATOM 2843 O O . SER A 1 379 ? 10.756 -25.616 12.130 1.00 71.50 379 SER A O 1
ATOM 2845 N N . ALA A 1 380 ? 11.792 -26.801 10.546 1.00 73.31 380 ALA A N 1
ATOM 2846 C CA . ALA A 1 380 ? 11.149 -28.072 10.893 1.00 73.31 380 ALA A CA 1
ATOM 2847 C C . ALA A 1 380 ? 11.614 -28.592 12.264 1.00 73.31 380 ALA A C 1
ATOM 2849 O O . ALA A 1 380 ? 10.789 -29.002 13.086 1.00 73.31 380 ALA A O 1
ATOM 2850 N N . CYS A 1 381 ? 12.925 -28.540 12.525 1.00 72.06 381 CYS A N 1
ATOM 2851 C CA . CYS A 1 381 ? 13.522 -28.922 13.805 1.00 72.06 381 CYS A CA 1
ATOM 2852 C C . CYS A 1 381 ? 13.052 -28.012 14.950 1.00 72.06 381 CYS A C 1
ATOM 2854 O O . CYS A 1 381 ? 12.759 -28.508 16.034 1.00 72.06 381 CYS A O 1
ATOM 2856 N N . GLU A 1 382 ? 12.919 -26.702 14.712 1.00 70.81 382 GLU A N 1
ATOM 2857 C CA . GLU A 1 382 ? 12.348 -25.745 15.669 1.00 70.81 382 GLU A CA 1
ATOM 2858 C C . GLU A 1 382 ? 10.907 -26.121 16.037 1.00 70.81 382 GLU A C 1
ATOM 2860 O O . GLU A 1 382 ? 10.591 -26.272 17.217 1.00 70.81 382 GLU A O 1
ATOM 2865 N N . ARG A 1 383 ? 10.038 -26.322 15.034 1.00 66.50 383 ARG A N 1
ATOM 2866 C CA . ARG A 1 383 ? 8.622 -26.675 15.243 1.00 66.50 383 ARG A CA 1
ATOM 2867 C C . ARG A 1 383 ? 8.427 -28.023 15.936 1.00 66.50 383 ARG A C 1
ATOM 2869 O O . ARG A 1 383 ? 7.389 -28.230 16.554 1.00 66.50 383 ARG A O 1
ATOM 2876 N N . SER A 1 384 ? 9.419 -28.904 15.844 1.00 67.94 384 SER A N 1
ATOM 2877 C CA . SER A 1 384 ? 9.404 -30.243 16.443 1.00 67.94 384 SER A CA 1
ATOM 2878 C C . SER A 1 384 ? 10.214 -30.339 17.743 1.00 67.94 384 SER A C 1
ATOM 2880 O O . SER A 1 384 ? 10.363 -31.429 18.281 1.00 67.94 384 SER A O 1
ATOM 2882 N N . PHE A 1 385 ? 10.737 -29.216 18.254 1.00 68.94 385 PHE A N 1
ATOM 2883 C CA . PHE A 1 385 ? 11.553 -29.120 19.476 1.00 68.94 385 PHE A CA 1
ATOM 2884 C C . PHE A 1 385 ? 12.905 -29.872 19.449 1.00 68.94 385 PHE A C 1
ATOM 2886 O O . PHE A 1 385 ? 13.545 -30.056 20.485 1.00 68.94 385 PHE A O 1
ATOM 2893 N N . GLU A 1 386 ? 13.416 -30.213 18.264 1.00 70.00 386 GLU A N 1
ATOM 2894 C CA . GLU A 1 386 ? 14.673 -30.946 18.036 1.00 70.00 386 GLU A CA 1
ATOM 2895 C C . GLU A 1 386 ? 15.881 -29.995 17.883 1.00 70.00 386 GLU A C 1
ATOM 2897 O O . GLU A 1 386 ? 16.615 -29.994 16.888 1.00 70.00 386 GLU A O 1
ATOM 2902 N N . TRP A 1 387 ? 16.106 -29.140 18.885 1.00 65.75 387 TRP A N 1
ATOM 2903 C CA . TRP A 1 387 ? 17.118 -28.070 18.849 1.00 65.75 387 TRP A CA 1
ATOM 2904 C C . TRP A 1 387 ? 18.564 -28.576 18.701 1.00 65.75 387 TRP A C 1
ATOM 2906 O O . TRP A 1 387 ? 19.397 -27.913 18.082 1.00 65.75 387 TRP A O 1
ATOM 2916 N N . GLN A 1 388 ? 18.871 -29.766 19.225 1.00 64.06 388 GLN A N 1
ATOM 2917 C CA . GLN A 1 388 ? 20.205 -30.372 19.132 1.00 64.06 388 GLN A CA 1
ATOM 2918 C C . GLN A 1 388 ? 20.580 -30.700 17.684 1.00 64.06 388 GLN A C 1
ATOM 2920 O O . GLN A 1 388 ? 21.719 -30.484 17.269 1.00 64.06 388 GLN A O 1
ATOM 2925 N N . ARG A 1 389 ? 19.608 -31.170 16.895 1.00 67.12 389 ARG A N 1
ATOM 2926 C CA . ARG A 1 389 ? 19.798 -31.490 15.476 1.00 67.12 389 ARG A CA 1
ATOM 2927 C C . ARG A 1 389 ? 19.925 -30.224 14.639 1.00 67.12 389 ARG A C 1
ATOM 2929 O O . ARG A 1 389 ? 20.799 -30.163 13.784 1.00 67.12 389 ARG A O 1
ATOM 2936 N N . ALA A 1 390 ? 19.132 -29.191 14.939 1.00 65.00 390 ALA A N 1
ATOM 2937 C CA . ALA A 1 390 ? 19.269 -27.880 14.301 1.00 65.00 390 ALA A CA 1
ATOM 2938 C C . ALA A 1 390 ? 20.685 -27.296 14.485 1.00 65.00 390 ALA A C 1
ATOM 2940 O O . ALA A 1 390 ? 21.292 -26.832 13.522 1.00 65.00 390 ALA A O 1
ATOM 2941 N N . LEU A 1 391 ? 21.245 -27.387 15.699 1.00 59.91 391 LEU A N 1
ATOM 2942 C CA . LEU A 1 391 ? 22.619 -26.955 15.982 1.00 59.91 391 LEU A CA 1
ATOM 2943 C C . LEU A 1 391 ? 23.676 -27.830 15.297 1.00 59.91 391 LEU A C 1
ATOM 2945 O O . LEU A 1 391 ? 24.692 -27.303 14.849 1.00 59.91 391 LEU A O 1
ATOM 2949 N N . ALA A 1 392 ? 23.449 -29.142 15.193 1.00 64.38 392 ALA A N 1
ATOM 2950 C CA . ALA A 1 392 ? 24.359 -30.049 14.495 1.00 64.38 392 ALA A CA 1
ATOM 2951 C C . ALA A 1 392 ? 24.439 -29.740 12.990 1.00 64.38 392 ALA A C 1
ATOM 2953 O O . ALA A 1 392 ? 25.540 -29.677 12.451 1.00 64.38 392 ALA A O 1
ATOM 2954 N N . ILE A 1 393 ? 23.297 -29.471 12.345 1.00 67.38 393 ILE A N 1
ATOM 2955 C CA . ILE A 1 393 ? 23.212 -29.108 10.918 1.00 67.38 393 ILE A CA 1
ATOM 2956 C C . ILE A 1 393 ? 23.898 -27.760 10.656 1.00 67.38 393 ILE A C 1
ATOM 2958 O O . ILE A 1 393 ? 24.672 -27.629 9.709 1.00 67.38 393 ILE A O 1
ATOM 2962 N N . LEU A 1 394 ? 23.677 -26.778 11.538 1.00 62.03 394 LEU A N 1
ATOM 2963 C CA . LEU A 1 394 ? 24.351 -25.474 11.491 1.00 62.03 394 LEU A CA 1
ATOM 2964 C C . LEU A 1 394 ? 25.871 -25.587 11.687 1.00 62.03 394 LEU A C 1
ATOM 2966 O O . LEU A 1 394 ? 26.634 -24.832 11.087 1.00 62.03 394 LEU A O 1
ATOM 2970 N N . ALA A 1 395 ? 26.323 -26.525 12.524 1.00 56.34 395 ALA A N 1
ATOM 2971 C CA . ALA A 1 395 ? 27.743 -26.774 12.751 1.00 56.34 395 ALA A CA 1
ATOM 2972 C C . ALA A 1 395 ? 28.408 -27.497 11.567 1.00 56.34 395 ALA A C 1
ATOM 2974 O O . ALA A 1 395 ? 29.582 -27.248 11.293 1.00 56.34 395 ALA A O 1
ATOM 2975 N N . SER A 1 396 ? 27.680 -28.364 10.855 1.00 58.09 396 SER A N 1
ATOM 2976 C CA . SER A 1 396 ? 28.183 -29.051 9.659 1.00 58.09 396 SER A CA 1
ATOM 2977 C C . SER A 1 396 ? 28.188 -28.179 8.400 1.00 58.09 396 SER A C 1
ATOM 2979 O O . SER A 1 396 ? 29.003 -28.428 7.518 1.00 58.09 396 SER A O 1
ATOM 2981 N N . SER A 1 397 ? 27.336 -27.147 8.304 1.00 57.28 397 SER A N 1
ATOM 2982 C CA . SER A 1 397 ? 27.184 -26.345 7.077 1.00 57.28 397 SER A CA 1
ATOM 2983 C C . SER A 1 397 ? 28.297 -25.318 6.823 1.00 57.28 397 SER A C 1
ATOM 2985 O O . SER A 1 397 ? 28.368 -24.780 5.724 1.00 57.28 397 SER A O 1
ATOM 2987 N N . GLY A 1 398 ? 29.162 -25.019 7.803 1.00 50.25 398 GLY A N 1
ATOM 2988 C CA . GLY A 1 398 ? 30.432 -24.289 7.624 1.00 50.25 398 GLY A CA 1
ATOM 2989 C C . GLY A 1 398 ? 30.397 -22.874 7.007 1.00 50.25 398 GLY A C 1
ATOM 2990 O O . GLY A 1 398 ? 31.460 -22.270 6.865 1.00 50.25 398 GLY A O 1
ATOM 2991 N N . SER A 1 399 ? 29.233 -22.323 6.641 1.00 45.00 399 SER A N 1
ATOM 2992 C CA . SER A 1 399 ? 29.122 -21.031 5.953 1.00 45.00 399 SER A CA 1
ATOM 2993 C C . SER A 1 399 ? 29.046 -19.846 6.938 1.00 45.00 399 SER A C 1
ATOM 2995 O O . SER A 1 399 ? 28.348 -19.927 7.954 1.00 45.00 399 SER A O 1
ATOM 2997 N N . PRO A 1 400 ? 29.724 -18.712 6.662 1.00 42.84 400 PRO A N 1
ATOM 2998 C CA . PRO A 1 400 ? 29.640 -17.495 7.481 1.00 42.84 400 PRO A CA 1
ATOM 2999 C C . PRO A 1 400 ? 28.206 -16.955 7.634 1.00 42.84 400 PRO A C 1
ATOM 3001 O O . PRO A 1 400 ? 27.879 -16.359 8.660 1.00 42.84 400 PRO A O 1
ATOM 3004 N N . ASP A 1 401 ? 27.334 -17.219 6.657 1.00 42.59 401 ASP A N 1
ATOM 3005 C CA . ASP A 1 401 ? 25.939 -16.763 6.639 1.00 42.59 401 ASP A CA 1
ATOM 3006 C C . ASP A 1 401 ? 25.011 -17.603 7.538 1.00 42.59 401 ASP A C 1
ATOM 3008 O O . ASP A 1 401 ? 24.033 -17.087 8.082 1.00 42.59 401 ASP A O 1
ATOM 3012 N N . ALA A 1 402 ? 25.346 -18.869 7.820 1.00 40.25 402 ALA A N 1
ATOM 3013 C CA . ALA A 1 402 ? 24.636 -19.675 8.821 1.00 40.25 402 ALA A CA 1
ATOM 3014 C C . ALA A 1 402 ? 24.776 -19.089 10.247 1.00 40.25 402 ALA A C 1
ATOM 3016 O O . ALA A 1 402 ? 23.883 -19.224 11.087 1.00 40.25 402 ALA A O 1
ATOM 3017 N N . VAL A 1 403 ? 25.865 -18.353 10.507 1.00 40.31 403 VAL A N 1
ATOM 3018 C CA . VAL A 1 403 ? 26.102 -17.616 11.762 1.00 40.31 403 VAL A CA 1
ATOM 3019 C C . VAL A 1 403 ? 25.223 -16.357 11.873 1.00 40.31 403 VAL A C 1
ATOM 3021 O O . VAL A 1 403 ? 24.895 -15.926 12.981 1.00 40.31 403 VAL A O 1
ATOM 3024 N N . LEU A 1 404 ? 24.768 -15.785 10.753 1.00 44.09 404 LEU A N 1
ATOM 3025 C CA . LEU A 1 404 ? 23.789 -14.688 10.737 1.00 44.09 404 LEU A CA 1
ATOM 3026 C C . LEU A 1 404 ? 22.376 -15.175 11.100 1.00 44.09 404 LEU A C 1
ATOM 3028 O O . LEU A 1 404 ? 21.683 -14.503 11.868 1.00 44.09 404 LEU A O 1
ATOM 3032 N N . ILE A 1 405 ? 21.986 -16.377 10.655 1.00 41.91 405 ILE A N 1
ATOM 3033 C CA . ILE A 1 405 ? 20.725 -17.031 11.062 1.00 41.91 405 ILE A CA 1
ATOM 3034 C C . ILE A 1 405 ? 20.701 -17.246 12.586 1.00 41.91 405 ILE A C 1
ATOM 3036 O O . ILE A 1 405 ? 19.689 -16.965 13.234 1.00 41.91 405 ILE A O 1
ATOM 3040 N N . LEU A 1 406 ? 21.841 -17.637 13.177 1.00 36.78 406 LEU A N 1
ATOM 3041 C CA . LEU A 1 406 ? 22.019 -17.753 14.631 1.00 36.78 406 LEU A CA 1
ATOM 3042 C C . LEU A 1 406 ? 21.735 -16.435 15.371 1.00 36.78 406 LEU A C 1
ATOM 3044 O O . LEU A 1 406 ? 21.162 -16.477 16.452 1.00 36.78 406 LEU A O 1
ATOM 3048 N N . LYS A 1 407 ? 22.064 -15.259 14.823 1.00 40.34 407 LYS A N 1
ATOM 3049 C CA . LYS A 1 407 ? 21.775 -13.980 15.500 1.00 40.34 407 LYS A CA 1
ATOM 3050 C C . LYS A 1 407 ? 20.292 -13.597 15.482 1.00 40.34 407 LYS A C 1
ATOM 3052 O O . LYS A 1 407 ? 19.819 -13.036 16.466 1.00 40.34 407 LYS A O 1
ATOM 3057 N N . HIS A 1 408 ? 19.568 -13.908 14.408 1.00 42.94 408 HIS A N 1
ATOM 3058 C CA . HIS A 1 408 ? 18.156 -13.530 14.260 1.00 42.94 408 HIS A CA 1
ATOM 3059 C C . HIS A 1 408 ? 17.171 -14.503 14.926 1.00 42.94 408 HIS A C 1
ATOM 3061 O O . HIS A 1 408 ? 16.147 -14.065 15.442 1.00 42.94 408 HIS A O 1
ATOM 3067 N N . GLN A 1 409 ? 17.459 -15.809 14.933 1.00 39.59 409 GLN A N 1
ATOM 3068 C CA . GLN A 1 409 ? 16.527 -16.851 15.402 1.00 39.59 409 GLN A CA 1
ATOM 3069 C C . GLN A 1 409 ? 16.751 -17.263 16.875 1.00 39.59 409 GLN A C 1
ATOM 3071 O O . GLN A 1 409 ? 15.875 -17.875 17.490 1.00 39.59 409 GLN A O 1
ATOM 3076 N N . LEU A 1 410 ? 17.891 -16.897 17.488 1.00 39.31 410 LEU A N 1
ATOM 3077 C CA . LEU A 1 410 ? 18.190 -17.205 18.898 1.00 39.31 410 LEU A CA 1
ATOM 3078 C C . LEU A 1 410 ? 17.144 -16.681 19.905 1.00 39.31 410 LEU A C 1
ATOM 3080 O O . LEU A 1 410 ? 16.825 -17.427 20.830 1.00 39.31 410 LEU A O 1
ATOM 3084 N N . PRO A 1 411 ? 16.586 -15.457 19.780 1.00 40.88 411 PRO A N 1
ATOM 3085 C CA . PRO A 1 411 ? 15.605 -14.948 20.744 1.00 40.88 411 PRO A CA 1
ATOM 3086 C C . PRO A 1 411 ? 14.320 -15.794 20.799 1.00 40.88 411 PRO A C 1
ATOM 3088 O O . PRO A 1 411 ? 13.761 -16.013 21.877 1.00 40.88 411 PRO A O 1
ATOM 3091 N N . ALA A 1 412 ? 13.887 -16.342 19.655 1.00 38.34 412 ALA A N 1
ATOM 3092 C CA . ALA A 1 412 ? 12.725 -17.228 19.566 1.00 38.34 412 ALA A CA 1
ATOM 3093 C C . ALA A 1 412 ? 12.991 -18.583 20.250 1.00 38.34 412 ALA A C 1
ATOM 3095 O O . ALA A 1 412 ? 12.176 -19.032 21.063 1.00 38.34 412 ALA A O 1
ATOM 3096 N N . PHE A 1 413 ? 14.174 -19.168 20.018 1.00 37.56 413 PHE A N 1
ATOM 3097 C CA . PHE A 1 413 ? 14.648 -20.375 20.710 1.00 37.56 413 PHE A CA 1
ATOM 3098 C C . PHE A 1 413 ? 14.798 -20.167 22.229 1.00 37.56 413 PHE A C 1
ATOM 3100 O O . PHE A 1 413 ? 14.454 -21.049 23.016 1.00 37.56 413 PHE A O 1
ATOM 3107 N N . GLN A 1 414 ? 15.259 -18.990 22.667 1.00 36.59 414 GLN A N 1
ATOM 3108 C CA . GLN A 1 414 ? 15.466 -18.667 24.084 1.00 36.59 414 GLN A CA 1
ATOM 3109 C C . GLN A 1 414 ? 14.153 -18.543 24.877 1.00 36.59 414 GLN A C 1
ATOM 3111 O O . GLN A 1 414 ? 14.085 -19.003 26.020 1.00 36.59 414 GLN A O 1
ATOM 3116 N N . SER A 1 415 ? 13.089 -17.995 24.280 1.00 39.97 415 SER A N 1
ATOM 3117 C CA . SER A 1 415 ? 11.795 -17.845 24.971 1.00 39.97 415 SER A CA 1
ATOM 3118 C C . SER A 1 415 ? 11.103 -19.185 25.271 1.00 39.97 415 SER A C 1
ATOM 3120 O O . SER A 1 415 ? 10.491 -19.338 26.326 1.00 39.97 415 SER A O 1
ATOM 3122 N N . ARG A 1 416 ? 11.249 -20.189 24.393 1.00 36.94 416 ARG A N 1
ATOM 3123 C CA . ARG A 1 416 ? 10.554 -21.487 24.500 1.00 36.94 416 ARG A CA 1
ATOM 3124 C C . ARG A 1 416 ? 11.323 -22.536 25.307 1.00 36.94 416 ARG A C 1
ATOM 3126 O O . ARG A 1 416 ? 10.704 -23.314 26.028 1.00 36.94 416 ARG A O 1
ATOM 3133 N N . CYS A 1 417 ? 12.659 -22.507 25.290 1.00 33.81 417 CYS A N 1
ATOM 3134 C CA . CYS A 1 417 ? 13.486 -23.373 26.145 1.00 33.81 417 CYS A CA 1
ATOM 3135 C C . CYS A 1 417 ? 13.329 -23.075 27.649 1.00 33.81 417 CYS A C 1
ATOM 3137 O O . CYS A 1 417 ? 13.607 -23.938 28.482 1.00 33.81 417 CYS A O 1
ATOM 3139 N N . SER A 1 418 ? 12.831 -21.885 28.003 1.00 31.84 418 SER A N 1
ATOM 3140 C CA . SER A 1 418 ? 12.613 -21.458 29.391 1.00 31.84 418 SER A CA 1
ATOM 3141 C C . SER A 1 418 ? 11.584 -22.317 30.150 1.00 31.84 418 SER A C 1
ATOM 3143 O O . SER A 1 418 ? 11.652 -22.396 31.373 1.00 31.84 418 SER A O 1
ATOM 3145 N N . PHE A 1 419 ? 10.665 -23.001 29.452 1.00 31.03 419 PHE A N 1
ATOM 3146 C CA . PHE A 1 419 ? 9.607 -23.804 30.086 1.00 31.03 419 PHE A CA 1
ATOM 3147 C C . PHE A 1 419 ? 9.997 -25.265 30.365 1.00 31.03 419 PHE A C 1
ATOM 3149 O O . PHE A 1 419 ? 9.511 -25.849 31.330 1.00 31.03 419 PHE A O 1
ATOM 3156 N N . ALA A 1 420 ? 10.896 -25.862 29.574 1.00 28.55 420 ALA A N 1
ATOM 3157 C CA . ALA A 1 420 ? 11.251 -27.279 29.719 1.00 28.55 420 ALA A CA 1
ATOM 3158 C C . ALA A 1 420 ? 12.335 -27.533 30.786 1.00 28.55 420 ALA A C 1
ATOM 3160 O O . ALA A 1 420 ? 12.360 -28.592 31.410 1.00 28.55 420 ALA A O 1
ATOM 3161 N N . VAL A 1 421 ? 13.206 -26.552 31.052 1.00 29.28 421 VAL A N 1
ATOM 3162 C CA . VAL A 1 421 ? 14.316 -26.698 32.017 1.00 29.28 421 VAL A CA 1
ATOM 3163 C C . VAL A 1 421 ? 13.844 -26.646 33.482 1.00 29.28 421 VAL A C 1
ATOM 3165 O O . VAL A 1 421 ? 14.550 -27.110 34.371 1.00 29.28 421 VAL A O 1
ATOM 3168 N N . LEU A 1 422 ? 12.623 -26.171 33.757 1.00 26.62 422 LEU A N 1
ATOM 3169 C CA . LEU A 1 422 ? 12.058 -26.153 35.115 1.00 26.62 422 LEU A CA 1
ATOM 3170 C C . LEU A 1 422 ? 11.449 -27.497 35.563 1.00 26.62 422 LEU A C 1
ATOM 3172 O O . LEU A 1 422 ? 11.151 -27.648 36.745 1.00 26.62 422 LEU A O 1
ATOM 3176 N N . ALA A 1 423 ? 11.303 -28.482 34.669 1.00 26.30 423 ALA A N 1
ATOM 3177 C CA . ALA A 1 423 ? 10.678 -29.773 34.982 1.00 26.30 423 ALA A CA 1
ATOM 3178 C C . ALA A 1 423 ? 11.667 -30.902 35.348 1.00 26.30 423 ALA A C 1
ATOM 3180 O O . ALA A 1 423 ? 11.235 -31.989 35.721 1.00 26.30 423 ALA A O 1
ATOM 3181 N N . PHE A 1 424 ? 12.983 -30.667 35.282 1.00 25.02 424 PHE A N 1
ATOM 3182 C CA . PHE A 1 424 ? 14.003 -31.681 35.586 1.00 25.02 424 PHE A CA 1
ATOM 3183 C C . PHE A 1 424 ? 15.038 -31.162 36.592 1.00 25.02 424 PHE A C 1
ATOM 3185 O O . PHE A 1 424 ? 16.157 -30.793 36.247 1.00 25.02 424 PHE A O 1
ATOM 3192 N N . ILE A 1 425 ? 14.665 -31.178 37.873 1.00 24.55 425 ILE A N 1
ATOM 3193 C CA . ILE A 1 425 ? 15.621 -31.218 38.985 1.00 24.55 425 ILE A CA 1
ATOM 3194 C C . ILE A 1 425 ? 15.308 -32.484 39.791 1.00 24.55 425 ILE A C 1
ATOM 3196 O O . ILE A 1 425 ? 14.338 -32.483 40.551 1.00 24.55 425 ILE A O 1
ATOM 3200 N N . PRO A 1 426 ? 16.087 -33.574 39.671 1.00 26.95 426 PRO A N 1
ATOM 3201 C CA . PRO A 1 426 ? 16.041 -34.637 40.658 1.00 26.95 426 PRO A CA 1
ATOM 3202 C C . PRO A 1 426 ? 16.703 -34.142 41.947 1.00 26.95 426 PRO A C 1
ATOM 3204 O O . PRO A 1 426 ? 17.824 -33.632 41.941 1.00 26.95 426 PRO A O 1
ATOM 3207 N N . HIS A 1 427 ? 15.982 -34.300 43.053 1.00 29.86 427 HIS A N 1
ATOM 3208 C CA . HIS A 1 427 ? 16.468 -34.140 44.417 1.00 29.86 427 HIS A CA 1
ATOM 3209 C C . HIS A 1 427 ? 17.791 -34.882 44.658 1.00 29.86 427 HIS A C 1
ATOM 3211 O O . HIS A 1 427 ? 17.878 -36.085 44.426 1.00 29.86 427 HIS A O 1
ATOM 3217 N N . GLY A 1 428 ? 18.786 -34.198 45.227 1.00 25.59 428 GLY A N 1
ATOM 3218 C CA . GLY A 1 428 ? 19.953 -34.873 45.793 1.00 25.59 428 GLY A CA 1
ATOM 3219 C C . GLY A 1 428 ? 21.125 -33.948 46.101 1.00 25.59 428 GLY A C 1
ATOM 3220 O O . GLY A 1 428 ? 21.709 -33.374 45.195 1.00 25.59 428 GLY A O 1
ATOM 3221 N N . PHE A 1 429 ? 21.494 -33.908 47.383 1.00 23.88 429 PHE A N 1
ATOM 3222 C CA . PHE A 1 429 ? 22.722 -33.353 47.973 1.00 23.88 429 PHE A CA 1
ATOM 3223 C C . PHE A 1 429 ? 22.816 -31.833 48.159 1.00 23.88 429 PHE A C 1
ATOM 3225 O O . PHE A 1 429 ? 23.160 -31.061 47.270 1.00 23.88 429 PHE A O 1
ATOM 3232 N N . GLY A 1 430 ? 22.564 -31.424 49.405 1.00 25.08 430 GLY A N 1
ATOM 3233 C CA . GLY A 1 430 ? 22.902 -30.103 49.915 1.00 25.08 430 GLY A CA 1
ATOM 3234 C C . GLY A 1 430 ? 24.313 -30.028 50.493 1.00 25.08 430 GLY A C 1
ATOM 3235 O O . GLY A 1 430 ? 24.892 -31.044 50.855 1.00 25.08 430 GLY A O 1
ATOM 3236 N N . MET A 1 431 ? 24.811 -28.801 50.648 1.00 22.84 431 MET A N 1
ATOM 3237 C CA . MET A 1 431 ? 25.520 -28.351 51.848 1.00 22.84 431 MET A CA 1
ATOM 3238 C C . MET A 1 431 ? 25.600 -26.812 51.891 1.00 22.84 431 MET A C 1
ATOM 3240 O O . MET A 1 431 ? 26.067 -26.157 50.967 1.00 22.84 431 MET A O 1
ATOM 3244 N N . THR A 1 432 ? 25.077 -26.291 53.006 1.00 23.06 432 THR A N 1
ATOM 3245 C CA . THR A 1 432 ? 25.459 -25.099 53.791 1.00 23.06 432 THR A CA 1
ATOM 3246 C C . THR A 1 432 ? 25.600 -23.712 53.145 1.00 23.06 432 THR A C 1
ATOM 3248 O O . THR A 1 432 ? 26.550 -23.392 52.438 1.00 23.06 432 THR A O 1
ATOM 3251 N N . ARG A 1 433 ? 24.696 -22.822 53.586 1.00 27.95 433 ARG A N 1
ATOM 3252 C CA . ARG A 1 433 ? 24.851 -21.361 53.627 1.00 27.95 433 ARG A CA 1
ATOM 3253 C C . ARG A 1 433 ? 26.029 -20.969 54.528 1.00 27.95 433 ARG A C 1
ATOM 3255 O O . ARG A 1 433 ? 25.974 -21.285 55.711 1.00 27.95 433 ARG A O 1
ATOM 3262 N N . GLN A 1 434 ? 26.957 -20.151 54.028 1.00 24.22 434 GLN A N 1
ATOM 3263 C CA . GLN A 1 434 ? 27.561 -19.059 54.807 1.00 24.22 434 GLN A CA 1
ATOM 3264 C C . GLN A 1 434 ? 28.264 -18.021 53.906 1.00 24.22 434 GLN A C 1
ATOM 3266 O O . GLN A 1 434 ? 29.060 -18.361 53.041 1.00 24.22 434 GLN A O 1
ATOM 3271 N N . SER A 1 435 ? 27.898 -16.753 54.138 1.00 25.31 435 SER A N 1
ATOM 3272 C CA . SER A 1 435 ? 28.638 -15.500 53.896 1.00 25.31 435 SER A CA 1
ATOM 3273 C C . SER A 1 435 ? 29.325 -15.245 52.541 1.00 25.31 435 SER A C 1
ATOM 3275 O O . SER A 1 435 ? 30.455 -15.661 52.326 1.00 25.31 435 SER A O 1
ATOM 3277 N N . CYS A 1 436 ? 28.721 -14.401 51.697 1.00 24.34 436 CYS A N 1
ATOM 3278 C CA . CYS A 1 436 ? 29.227 -13.041 51.430 1.00 24.34 436 CYS A CA 1
ATOM 3279 C C . CYS A 1 436 ? 28.307 -12.300 50.448 1.00 24.34 436 CYS A C 1
ATOM 3281 O O . CYS A 1 436 ? 27.771 -12.880 49.505 1.00 24.34 436 CYS A O 1
ATOM 3283 N N . GLY A 1 437 ? 28.081 -11.017 50.722 1.00 24.58 437 GLY A N 1
ATOM 3284 C CA . GLY A 1 437 ? 27.149 -10.166 49.997 1.00 24.58 437 GLY A CA 1
ATOM 3285 C C . GLY A 1 437 ? 27.676 -9.614 48.670 1.00 24.58 437 GLY A C 1
ATOM 3286 O O . GLY A 1 437 ? 28.873 -9.564 48.417 1.00 24.58 437 GLY A O 1
ATOM 3287 N N . GLN A 1 438 ? 26.703 -9.119 47.902 1.00 30.00 438 GLN A N 1
ATOM 3288 C CA . GLN A 1 438 ? 26.788 -8.146 46.807 1.00 30.00 438 GLN A CA 1
ATOM 3289 C C . GLN A 1 438 ? 27.354 -8.598 45.443 1.00 30.00 438 GLN A C 1
ATOM 3291 O O . GLN A 1 438 ? 28.540 -8.821 45.243 1.00 30.00 438 GLN A O 1
ATOM 3296 N N . GLY A 1 439 ? 26.446 -8.592 44.454 1.00 31.39 439 GLY A N 1
ATOM 3297 C CA . GLY A 1 439 ? 26.732 -8.167 43.081 1.00 31.39 439 GLY A CA 1
ATOM 3298 C C . GLY A 1 439 ? 27.443 -9.158 42.158 1.00 31.39 439 GLY A C 1
ATOM 3299 O O . GLY A 1 439 ? 28.615 -8.963 41.865 1.00 31.39 439 GLY A O 1
ATOM 3300 N N . ARG A 1 440 ? 26.712 -10.157 41.627 1.00 28.39 440 ARG A N 1
ATOM 3301 C CA . ARG A 1 440 ? 26.920 -10.815 40.306 1.00 28.39 440 ARG A CA 1
ATOM 3302 C C . ARG A 1 440 ? 25.941 -11.992 40.144 1.00 28.39 440 ARG A C 1
ATOM 3304 O O . ARG A 1 440 ? 26.207 -13.087 40.621 1.00 28.39 440 ARG A O 1
ATOM 3311 N N . ARG A 1 441 ? 24.814 -11.795 39.446 1.00 26.30 441 ARG A N 1
ATOM 3312 C CA . ARG A 1 441 ? 23.923 -12.899 39.004 1.00 26.30 441 ARG A CA 1
ATOM 3313 C C . ARG A 1 441 ? 23.667 -12.976 37.489 1.00 26.30 441 ARG A C 1
ATOM 3315 O O . ARG A 1 441 ? 22.968 -13.874 37.050 1.00 26.30 441 ARG A O 1
ATOM 3322 N N . TRP A 1 442 ? 24.323 -12.154 36.666 1.00 25.58 442 TRP A N 1
ATOM 3323 C CA . TRP A 1 442 ? 24.115 -12.127 35.204 1.00 25.58 442 TRP A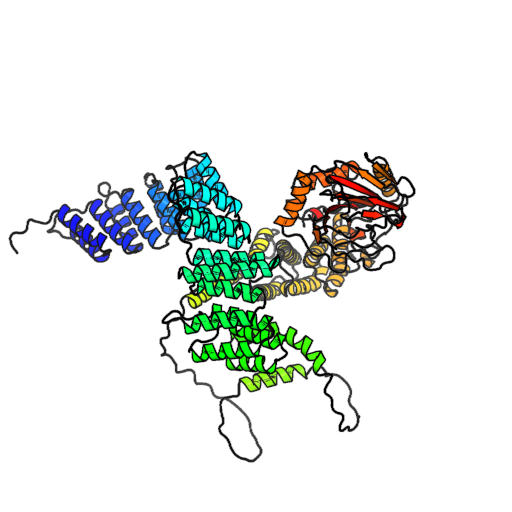 CA 1
ATOM 3324 C C . TRP A 1 442 ? 25.324 -12.605 34.375 1.00 25.58 442 TRP A C 1
ATOM 3326 O O . TRP A 1 442 ? 25.655 -12.014 33.353 1.00 25.58 442 TRP A O 1
ATOM 3336 N N . ARG A 1 443 ? 26.032 -13.663 34.801 1.00 27.19 443 ARG A N 1
ATOM 3337 C CA . ARG A 1 443 ? 27.187 -14.207 34.042 1.00 27.19 443 ARG A CA 1
ATOM 3338 C C . ARG A 1 443 ? 27.113 -15.690 33.654 1.00 27.19 443 ARG A C 1
ATOM 3340 O O . ARG A 1 443 ? 28.084 -16.202 33.118 1.00 27.19 443 ARG A O 1
ATOM 3347 N N . CYS A 1 444 ? 25.980 -16.376 33.827 1.00 29.92 444 CYS A N 1
ATOM 3348 C CA . CYS A 1 444 ? 25.858 -17.774 33.366 1.00 29.92 444 CYS A CA 1
ATOM 3349 C C . CYS A 1 444 ? 25.540 -17.922 31.862 1.00 29.92 444 CYS A C 1
ATOM 3351 O O . CYS A 1 444 ? 25.902 -18.925 31.255 1.00 29.92 444 CYS A O 1
ATOM 3353 N N . TRP A 1 445 ? 24.946 -16.915 31.215 1.00 29.00 445 TRP A N 1
ATOM 3354 C CA . TRP A 1 445 ? 24.533 -17.037 29.807 1.00 29.00 445 TRP A CA 1
ATOM 3355 C C . TRP A 1 445 ? 25.656 -16.746 28.798 1.00 29.00 445 TRP A C 1
ATOM 3357 O O . TRP A 1 445 ? 25.798 -17.462 27.809 1.00 29.00 445 TRP A O 1
ATOM 3367 N N . ALA A 1 446 ? 26.535 -15.783 29.091 1.00 29.06 446 ALA A N 1
ATOM 3368 C CA . ALA A 1 446 ? 27.699 -15.487 28.251 1.00 29.06 446 ALA A CA 1
ATOM 3369 C C . ALA A 1 446 ? 28.731 -16.636 28.224 1.00 29.06 446 ALA A C 1
ATOM 3371 O O . ALA A 1 446 ? 29.356 -16.878 27.194 1.00 29.06 446 ALA A O 1
ATOM 3372 N N . CYS A 1 447 ? 28.871 -17.389 29.322 1.00 28.56 447 CYS A N 1
ATOM 3373 C CA . CYS A 1 447 ? 29.785 -18.534 29.395 1.00 28.56 447 CYS A CA 1
ATOM 3374 C C . CYS A 1 447 ? 29.315 -19.727 28.549 1.00 28.56 447 CYS A C 1
ATOM 3376 O O . CYS A 1 447 ? 30.146 -20.444 28.001 1.00 28.56 447 CYS A O 1
ATOM 3378 N N . THR A 1 448 ? 28.002 -19.908 28.387 1.00 33.00 448 THR A N 1
ATOM 3379 C CA . THR A 1 448 ? 27.438 -21.004 27.580 1.00 33.00 448 THR A CA 1
ATOM 3380 C C . THR A 1 448 ? 27.623 -20.734 26.083 1.00 33.00 448 THR A C 1
ATOM 3382 O O . THR A 1 448 ? 28.020 -21.622 25.335 1.00 33.00 448 THR A O 1
ATOM 3385 N N . ILE A 1 449 ? 27.458 -19.477 25.655 1.00 31.83 449 ILE A N 1
ATOM 3386 C CA . ILE A 1 449 ? 27.730 -19.044 24.274 1.00 31.83 449 ILE A CA 1
ATOM 3387 C C . ILE A 1 449 ? 29.238 -19.095 23.970 1.00 31.83 449 ILE A C 1
ATOM 3389 O O . ILE A 1 449 ? 29.636 -19.555 22.902 1.00 31.83 449 ILE A O 1
ATOM 3393 N N . ALA A 1 450 ? 30.096 -18.707 24.921 1.00 30.70 450 ALA A N 1
ATOM 3394 C CA . ALA A 1 450 ? 31.549 -18.817 24.770 1.00 30.70 450 ALA A CA 1
ATOM 3395 C C . ALA A 1 450 ? 32.036 -20.279 24.704 1.00 30.70 450 ALA A C 1
ATOM 3397 O O . ALA A 1 450 ? 32.958 -20.575 23.946 1.00 30.70 450 ALA A O 1
ATOM 3398 N N . ALA A 1 451 ? 31.400 -21.200 25.438 1.00 32.31 451 ALA A N 1
ATOM 3399 C CA . ALA A 1 451 ? 31.722 -22.627 25.402 1.00 32.31 451 ALA A CA 1
ATOM 3400 C C . ALA A 1 451 ? 31.355 -23.281 24.057 1.00 32.31 451 ALA A C 1
ATOM 3402 O O . ALA A 1 451 ? 32.118 -24.102 23.554 1.00 32.31 451 ALA A O 1
ATOM 3403 N N . VAL A 1 452 ? 30.242 -22.873 23.436 1.00 32.53 452 VAL A N 1
ATOM 3404 C CA . VAL A 1 452 ? 29.831 -23.354 22.104 1.00 32.53 452 VAL A CA 1
ATOM 3405 C C . VAL A 1 452 ? 30.735 -22.783 21.004 1.00 32.53 452 VAL A C 1
ATOM 3407 O O . VAL A 1 452 ? 31.202 -23.535 20.151 1.00 32.53 452 VAL A O 1
ATOM 3410 N N . SER A 1 453 ? 31.095 -21.496 21.074 1.00 30.78 453 SER A N 1
ATOM 3411 C CA . SER A 1 453 ? 32.069 -20.886 20.152 1.00 30.78 453 SER A CA 1
ATOM 3412 C C . SER A 1 453 ? 33.470 -21.504 20.271 1.00 30.78 453 SER A C 1
ATOM 3414 O O . SER A 1 453 ? 34.166 -21.658 19.269 1.00 30.78 453 SER A O 1
ATOM 3416 N N . ALA A 1 454 ? 33.878 -21.911 21.478 1.00 30.06 454 ALA A N 1
ATOM 3417 C CA . ALA A 1 454 ? 35.146 -22.602 21.708 1.00 30.06 454 ALA A CA 1
ATOM 3418 C C . ALA A 1 454 ? 35.133 -24.066 21.224 1.00 30.06 454 ALA A C 1
ATOM 3420 O O . ALA A 1 454 ? 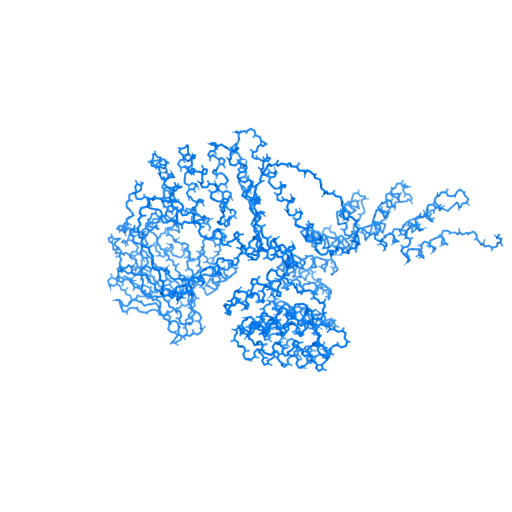36.171 -24.571 20.809 1.00 30.06 454 ALA A O 1
ATOM 3421 N N . LEU A 1 455 ? 33.978 -24.742 21.223 1.00 32.06 455 LEU A N 1
ATOM 3422 C CA . LEU A 1 455 ? 33.831 -26.111 20.708 1.00 32.06 455 LEU A CA 1
ATOM 3423 C C . LEU A 1 455 ? 33.857 -26.174 19.172 1.00 32.06 455 LEU A C 1
ATOM 3425 O O . LEU A 1 455 ? 34.409 -27.120 18.611 1.00 32.06 455 LEU A O 1
ATOM 3429 N N . VAL A 1 456 ? 33.317 -25.154 18.496 1.00 33.34 456 VAL A N 1
ATOM 3430 C CA . VAL A 1 456 ? 33.288 -25.059 17.024 1.00 33.34 456 VAL A CA 1
ATOM 3431 C C . VAL A 1 456 ? 34.664 -24.709 16.441 1.00 33.34 456 VAL A C 1
ATOM 3433 O O . VAL A 1 456 ? 35.026 -25.203 15.377 1.00 33.34 456 VAL A O 1
ATOM 3436 N N . LEU A 1 457 ? 35.482 -23.928 17.154 1.00 29.92 457 LEU A N 1
ATOM 3437 C CA . LEU A 1 457 ? 36.817 -23.533 16.683 1.00 29.92 457 LEU A CA 1
ATOM 3438 C C . LEU A 1 457 ? 37.931 -24.547 16.993 1.00 29.92 457 LEU A C 1
ATOM 3440 O O . LEU A 1 457 ? 39.038 -24.393 16.481 1.00 29.92 457 LEU A O 1
ATOM 3444 N N . ASN A 1 458 ? 37.664 -25.588 17.791 1.00 26.67 458 ASN A N 1
ATOM 3445 C CA . ASN A 1 458 ? 38.713 -26.459 18.338 1.00 26.67 458 ASN A CA 1
ATOM 3446 C C . ASN A 1 458 ? 38.599 -27.942 17.936 1.00 26.67 458 ASN A C 1
ATOM 3448 O O . ASN A 1 458 ? 39.116 -28.819 18.624 1.00 26.67 458 ASN A O 1
ATOM 3452 N N . ARG A 1 459 ? 37.978 -28.245 16.786 1.00 29.02 459 ARG A N 1
ATOM 3453 C CA . ARG A 1 459 ? 38.128 -29.547 16.103 1.00 29.02 459 ARG A CA 1
ATOM 3454 C C . ARG A 1 459 ? 39.138 -29.466 14.957 1.00 29.02 459 ARG A C 1
ATOM 3456 O O . ARG A 1 459 ? 38.852 -29.781 13.808 1.00 29.02 459 ARG A O 1
ATOM 3463 N N . ARG A 1 460 ? 40.373 -29.097 15.286 1.00 34.06 460 ARG A N 1
ATOM 3464 C CA . ARG A 1 460 ? 41.551 -29.577 14.557 1.00 34.06 460 ARG A CA 1
ATOM 3465 C C . ARG A 1 460 ? 42.533 -30.115 15.584 1.00 34.06 460 ARG A C 1
ATOM 3467 O O . ARG A 1 460 ? 43.150 -29.343 16.303 1.00 34.06 460 ARG A O 1
ATOM 3474 N N . SER A 1 461 ? 42.658 -31.441 15.589 1.00 28.80 461 SER A N 1
ATOM 3475 C CA . SER A 1 461 ? 43.611 -32.294 16.317 1.00 28.80 461 SER A CA 1
ATOM 3476 C C . SER A 1 461 ? 43.017 -33.071 17.497 1.00 28.80 461 SER A C 1
ATOM 3478 O O . SER A 1 461 ? 42.797 -32.540 18.578 1.00 28.80 461 SER A O 1
ATOM 3480 N N . ARG A 1 462 ? 42.788 -34.372 17.277 1.00 26.81 462 ARG A N 1
ATOM 3481 C CA . ARG A 1 462 ? 43.570 -35.466 17.889 1.00 26.81 462 ARG A CA 1
ATOM 3482 C C . ARG A 1 462 ? 42.906 -36.826 17.633 1.00 26.81 462 ARG A C 1
ATOM 3484 O O . ARG A 1 462 ? 41.739 -37.023 17.954 1.00 26.81 462 ARG A O 1
ATOM 3491 N N . HIS A 1 463 ? 43.696 -37.757 17.098 1.00 23.11 463 HIS A N 1
ATOM 3492 C CA . HIS A 1 463 ? 43.647 -39.168 17.496 1.00 23.11 463 HIS A CA 1
ATOM 3493 C C . HIS A 1 463 ? 44.369 -39.333 18.860 1.00 23.11 463 HIS A C 1
ATOM 3495 O O . HIS A 1 463 ? 45.060 -38.398 19.276 1.00 23.11 463 HIS A O 1
ATOM 3501 N N . PRO A 1 464 ? 44.148 -40.442 19.591 1.00 36.22 464 PRO A N 1
ATOM 3502 C CA . PRO A 1 464 ? 44.091 -40.432 21.055 1.00 36.22 464 PRO A CA 1
ATOM 3503 C C . PRO A 1 464 ? 45.410 -40.791 21.769 1.00 36.22 464 PRO A C 1
ATOM 3505 O O . PRO A 1 464 ? 46.360 -41.235 21.138 1.00 36.22 464 PRO A O 1
ATOM 3508 N N . GLU A 1 465 ? 45.352 -40.638 23.102 1.00 24.30 465 GLU A N 1
ATOM 3509 C CA . GLU A 1 465 ? 46.132 -41.290 24.179 1.00 24.30 465 GLU A CA 1
ATOM 3510 C C . GLU A 1 465 ? 47.117 -40.451 25.031 1.00 24.30 465 GLU A C 1
ATOM 3512 O O . GLU A 1 465 ? 47.957 -39.708 24.534 1.00 24.30 465 GLU A O 1
ATOM 3517 N N . ALA A 1 466 ? 46.956 -40.675 26.349 1.00 24.30 466 ALA A N 1
ATOM 3518 C CA . ALA A 1 466 ? 47.919 -40.691 27.459 1.00 24.30 466 ALA A CA 1
ATOM 3519 C C . ALA A 1 466 ? 48.524 -39.385 28.051 1.00 24.30 466 ALA A C 1
ATOM 3521 O O . ALA A 1 466 ? 49.376 -38.728 27.466 1.00 24.30 466 ALA A O 1
ATOM 3522 N N . ASP A 1 467 ? 48.092 -39.120 29.295 1.00 23.58 467 ASP A N 1
ATOM 3523 C CA . ASP A 1 467 ? 48.885 -38.984 30.534 1.00 23.58 467 ASP A CA 1
ATOM 3524 C C . ASP A 1 467 ? 49.879 -37.828 30.844 1.00 23.58 467 ASP A C 1
ATOM 3526 O O . ASP A 1 467 ? 50.765 -37.463 30.083 1.00 23.58 467 ASP A O 1
ATOM 3530 N N . PHE A 1 468 ? 49.755 -37.399 32.116 1.00 23.94 468 PHE A N 1
ATOM 3531 C CA . PHE A 1 468 ? 50.679 -36.722 33.048 1.00 23.94 468 PHE A CA 1
ATOM 3532 C C . PHE A 1 468 ? 51.061 -35.220 32.933 1.00 23.94 468 PHE A C 1
ATOM 3534 O O . PHE A 1 468 ? 51.741 -34.762 32.025 1.00 23.94 468 PHE A O 1
ATOM 3541 N N . ALA A 1 469 ? 50.777 -34.546 34.063 1.00 22.64 469 ALA A N 1
ATOM 3542 C CA . ALA A 1 469 ? 51.600 -33.566 34.792 1.00 22.64 469 ALA A CA 1
ATOM 3543 C C . ALA A 1 469 ? 51.623 -32.066 34.398 1.00 22.64 469 ALA A C 1
ATOM 3545 O O . ALA A 1 469 ? 51.306 -31.636 33.299 1.00 22.64 469 ALA A O 1
ATOM 3546 N N . GLN A 1 470 ? 51.923 -31.279 35.435 1.00 23.88 470 GLN A N 1
ATOM 3547 C CA . GLN A 1 470 ? 51.674 -29.852 35.684 1.00 23.88 470 GLN A CA 1
ATOM 3548 C C . GLN A 1 470 ? 52.759 -28.878 35.104 1.00 23.88 470 GLN A C 1
ATOM 3550 O O . GLN A 1 470 ? 53.708 -29.354 34.491 1.00 23.88 470 GLN A O 1
ATOM 3555 N N . PRO A 1 471 ? 52.607 -27.529 35.243 1.00 35.31 471 PRO A N 1
ATOM 3556 C CA . PRO A 1 471 ? 53.105 -26.447 34.350 1.00 35.31 471 PRO A CA 1
ATOM 3557 C C . PRO A 1 471 ? 54.492 -25.893 34.820 1.00 35.31 471 PRO A C 1
ATOM 3559 O O . PRO A 1 471 ? 55.105 -26.598 35.619 1.00 35.31 471 PRO A O 1
ATOM 3562 N N . PRO A 1 472 ? 55.032 -24.682 34.468 1.00 36.97 472 PRO A N 1
ATOM 3563 C CA . PRO A 1 472 ? 54.481 -23.504 33.758 1.00 36.97 472 PRO A CA 1
ATOM 3564 C C . PRO A 1 472 ? 55.465 -22.738 32.820 1.00 36.97 472 PRO A C 1
ATOM 3566 O O . PRO A 1 472 ? 56.548 -23.215 32.510 1.00 36.97 472 PRO A O 1
ATOM 3569 N N . VAL A 1 473 ? 55.064 -21.511 32.428 1.00 23.47 473 VAL A N 1
ATOM 3570 C CA . VAL A 1 473 ? 55.865 -20.287 32.140 1.00 23.47 473 VAL A CA 1
ATOM 3571 C C . VAL A 1 473 ? 55.520 -19.617 30.789 1.00 23.47 473 VAL A C 1
ATOM 3573 O O . VAL A 1 473 ? 55.545 -20.213 29.719 1.00 23.47 473 VAL A O 1
ATOM 3576 N N . SER A 1 474 ? 55.144 -18.340 30.883 1.00 20.95 474 SER A N 1
ATOM 3577 C CA . SER A 1 474 ? 54.883 -17.348 29.824 1.00 20.95 474 SER A CA 1
ATOM 3578 C C . SER A 1 474 ? 56.188 -16.598 29.440 1.00 20.95 474 SER A C 1
ATOM 3580 O O . SER A 1 474 ? 57.207 -16.861 30.071 1.00 20.95 474 SER A O 1
ATOM 3582 N N . PRO A 1 475 ? 56.235 -15.556 28.571 1.00 31.31 475 PRO A N 1
ATOM 3583 C CA . PRO A 1 475 ? 55.414 -15.161 27.414 1.00 31.31 475 PRO A CA 1
ATOM 3584 C C . PRO A 1 475 ? 56.247 -14.742 26.154 1.00 31.31 475 PRO A C 1
ATOM 3586 O O . PRO A 1 475 ? 57.445 -14.483 26.221 1.00 31.31 475 PRO A O 1
ATOM 3589 N N . ARG A 1 476 ? 55.522 -14.450 25.056 1.00 21.88 476 ARG A N 1
ATOM 3590 C CA . ARG A 1 476 ? 55.861 -13.573 23.895 1.00 21.88 476 ARG A CA 1
ATOM 3591 C C . ARG A 1 476 ? 56.551 -14.222 22.655 1.00 21.88 476 ARG A C 1
ATOM 3593 O O . ARG A 1 476 ? 56.820 -15.412 22.664 1.00 21.88 476 ARG A O 1
ATOM 3600 N N . PRO A 1 477 ? 56.713 -13.494 21.521 1.00 30.05 477 PRO A N 1
ATOM 3601 C CA . PRO A 1 477 ? 55.745 -13.472 20.412 1.00 30.05 477 PRO A CA 1
ATOM 3602 C C . PRO A 1 477 ? 56.420 -13.757 19.048 1.00 30.05 477 PRO A C 1
ATOM 3604 O O . PRO A 1 477 ? 57.558 -13.356 18.840 1.00 30.05 477 PRO A O 1
ATOM 3607 N N . CYS A 1 478 ? 55.750 -14.353 18.057 1.00 20.41 478 CYS A N 1
ATOM 3608 C CA . CYS A 1 478 ? 56.333 -14.420 16.707 1.00 20.41 478 CYS A CA 1
ATOM 3609 C C . CYS A 1 478 ? 55.311 -14.195 15.592 1.00 20.41 478 CYS A C 1
ATOM 3611 O O . CYS A 1 478 ? 54.358 -14.944 15.403 1.00 20.41 478 CYS A O 1
ATOM 3613 N N . ARG A 1 479 ? 55.586 -13.107 14.868 1.00 23.11 479 ARG A N 1
ATOM 3614 C CA . ARG A 1 479 ? 55.180 -12.787 13.502 1.00 23.11 479 ARG A CA 1
ATOM 3615 C C . ARG A 1 479 ? 55.395 -13.967 12.550 1.00 23.11 479 ARG A C 1
ATOM 3617 O O . ARG A 1 479 ? 56.425 -14.626 12.619 1.00 23.11 479 ARG A O 1
ATOM 3624 N N . GLY A 1 480 ? 54.513 -14.041 11.554 1.00 24.91 480 GLY A N 1
ATOM 3625 C CA . GLY A 1 480 ? 54.827 -14.554 10.221 1.00 24.91 480 GLY A CA 1
ATOM 3626 C C . GLY A 1 480 ? 54.360 -15.976 9.960 1.00 24.91 480 GLY A C 1
ATOM 3627 O O . GLY A 1 480 ? 55.039 -16.894 10.376 1.00 24.91 480 GLY A O 1
ATOM 3628 N N . VAL A 1 481 ? 53.256 -16.123 9.216 1.00 23.70 481 VAL A N 1
ATOM 3629 C CA . VAL A 1 481 ? 53.133 -16.972 8.011 1.00 23.70 481 VAL A CA 1
ATOM 3630 C C . VAL A 1 481 ? 51.884 -16.487 7.253 1.00 23.70 481 VAL A C 1
ATOM 3632 O O . VAL A 1 481 ? 50.767 -16.901 7.537 1.00 23.70 481 VAL A O 1
ATOM 3635 N N . LEU A 1 482 ? 52.065 -15.580 6.292 1.00 23.42 482 LEU A N 1
ATOM 3636 C CA . LEU A 1 482 ? 51.096 -15.319 5.220 1.00 23.42 482 LEU A CA 1
ATOM 3637 C C . LEU A 1 482 ? 51.855 -15.385 3.898 1.00 23.42 482 LEU A C 1
ATOM 3639 O O . LEU A 1 482 ? 52.179 -14.372 3.291 1.00 23.42 482 LEU A O 1
ATOM 3643 N N . THR A 1 483 ? 52.174 -16.604 3.478 1.00 25.94 483 THR A N 1
ATOM 3644 C CA . THR A 1 483 ? 52.601 -16.913 2.112 1.00 25.94 483 THR A CA 1
ATOM 3645 C C . THR A 1 483 ? 52.253 -18.366 1.812 1.00 25.94 483 THR A C 1
ATOM 3647 O O . THR A 1 483 ? 52.985 -19.271 2.197 1.00 25.94 483 THR A O 1
ATOM 3650 N N . ARG A 1 484 ? 51.116 -18.569 1.134 1.00 23.67 484 ARG A N 1
ATOM 3651 C CA . ARG A 1 484 ? 50.821 -19.616 0.130 1.00 23.67 484 ARG A CA 1
ATOM 3652 C C . ARG A 1 484 ? 49.333 -19.951 0.144 1.00 23.67 484 ARG A C 1
ATOM 3654 O O . ARG A 1 484 ? 48.873 -20.667 1.021 1.00 23.67 484 ARG A O 1
ATOM 3661 N N . CYS A 1 485 ? 48.622 -19.437 -0.854 1.00 22.47 485 CYS A N 1
ATOM 3662 C CA . CYS A 1 485 ? 47.738 -20.204 -1.740 1.00 22.47 485 CYS A CA 1
ATOM 3663 C C . CYS A 1 485 ? 47.184 -19.243 -2.804 1.00 22.47 485 CYS A C 1
ATOM 3665 O O . CYS A 1 485 ? 46.038 -18.816 -2.759 1.00 22.47 485 CYS A O 1
ATOM 3667 N N . GLN A 1 486 ? 48.048 -18.868 -3.751 1.00 26.45 486 GLN A N 1
ATOM 3668 C CA . GLN A 1 486 ? 47.626 -18.552 -5.113 1.00 26.45 486 GLN A CA 1
ATOM 3669 C C . GLN A 1 486 ? 47.786 -19.844 -5.914 1.00 26.45 486 GLN A C 1
ATOM 3671 O O . GLN A 1 486 ? 48.914 -20.276 -6.145 1.00 26.45 486 GLN A O 1
ATOM 3676 N N . SER A 1 487 ? 46.674 -20.497 -6.237 1.00 27.73 487 SER A N 1
ATOM 3677 C CA . SER A 1 487 ? 46.454 -21.375 -7.403 1.00 27.73 487 SER A CA 1
ATOM 3678 C C . SER A 1 487 ? 45.210 -22.221 -7.134 1.00 27.73 487 SER A C 1
ATOM 3680 O O . SER A 1 487 ? 45.189 -23.071 -6.253 1.00 27.73 487 SER A O 1
ATOM 3682 N N . GLY A 1 488 ? 44.144 -21.931 -7.871 1.00 25.08 488 GLY A N 1
ATOM 3683 C CA . GLY A 1 488 ? 42.851 -22.587 -7.724 1.00 25.08 488 GLY A CA 1
ATOM 3684 C C . GLY A 1 488 ? 41.822 -21.867 -8.577 1.00 25.08 488 GLY A C 1
ATOM 3685 O O . GLY A 1 488 ? 41.046 -21.060 -8.084 1.00 25.08 488 GLY A O 1
ATOM 3686 N N . THR A 1 489 ? 41.902 -22.098 -9.881 1.00 32.12 489 THR A N 1
ATOM 3687 C CA . THR A 1 489 ? 40.936 -21.674 -10.892 1.00 32.12 489 THR A CA 1
ATOM 3688 C C . THR A 1 489 ? 39.570 -22.296 -10.597 1.00 32.12 489 THR A C 1
ATOM 3690 O O . THR A 1 489 ? 39.348 -23.467 -10.893 1.00 32.12 489 THR A O 1
ATOM 3693 N N . GLY A 1 490 ? 38.667 -21.516 -10.010 1.00 27.27 490 GLY A N 1
ATOM 3694 C CA . GLY A 1 490 ? 37.238 -21.802 -9.929 1.00 27.27 490 GLY A CA 1
ATOM 3695 C C . GLY A 1 490 ? 36.494 -20.585 -10.459 1.00 27.27 490 GLY A C 1
ATOM 3696 O O . GLY A 1 490 ? 36.724 -19.470 -9.994 1.00 27.27 490 GLY A O 1
ATOM 3697 N N . THR A 1 491 ? 35.681 -20.781 -11.488 1.00 30.20 491 THR A N 1
ATOM 3698 C CA . THR A 1 491 ? 34.845 -19.751 -12.108 1.00 30.20 491 THR A CA 1
ATOM 3699 C C . THR A 1 491 ? 33.965 -19.094 -11.049 1.00 30.20 491 THR A C 1
ATOM 3701 O O . THR A 1 491 ? 33.085 -19.741 -10.488 1.00 30.20 491 THR A O 1
ATOM 3704 N N . VAL A 1 492 ? 34.237 -17.821 -10.755 1.00 34.09 492 VAL A N 1
ATOM 3705 C CA . VAL A 1 492 ? 33.407 -16.994 -9.877 1.00 34.09 492 VAL A CA 1
ATOM 3706 C C . VAL A 1 492 ? 32.042 -16.858 -10.536 1.00 34.09 492 VAL A C 1
ATOM 3708 O O . VAL A 1 492 ? 31.944 -16.390 -11.669 1.00 34.09 492 VAL A O 1
ATOM 3711 N N . ASP A 1 493 ? 31.019 -17.305 -9.818 1.00 39.34 493 ASP A N 1
ATOM 3712 C CA . ASP A 1 493 ? 29.616 -17.206 -10.187 1.00 39.34 493 ASP A CA 1
ATOM 3713 C C . ASP A 1 493 ? 29.287 -15.747 -10.546 1.00 39.34 493 ASP A C 1
ATOM 3715 O O . ASP A 1 493 ? 29.365 -14.847 -9.701 1.00 39.34 493 ASP A O 1
ATOM 3719 N N . SER A 1 494 ? 29.011 -15.483 -11.826 1.00 36.34 494 SER A N 1
ATOM 3720 C CA . SER A 1 494 ? 28.827 -14.127 -12.362 1.00 36.34 494 SER A CA 1
ATOM 3721 C C . SER A 1 494 ? 27.677 -13.384 -11.681 1.00 36.34 494 SER A C 1
ATOM 3723 O O . SER A 1 494 ? 27.676 -12.157 -11.639 1.00 36.34 494 SER A O 1
ATOM 3725 N N . ASP A 1 495 ? 26.735 -14.128 -11.101 1.00 34.97 495 ASP A N 1
ATOM 3726 C CA . ASP A 1 495 ? 25.593 -13.597 -10.364 1.00 34.97 495 ASP A CA 1
ATOM 3727 C C . ASP A 1 495 ? 25.972 -13.161 -8.937 1.00 34.97 495 ASP A C 1
ATOM 3729 O O . ASP A 1 495 ? 25.492 -12.142 -8.438 1.00 34.97 495 ASP A O 1
ATOM 3733 N N . LEU A 1 496 ? 26.917 -13.858 -8.294 1.00 35.41 496 LEU A N 1
ATOM 3734 C CA . LEU A 1 496 ? 27.482 -13.439 -7.009 1.00 35.41 496 LEU A CA 1
ATOM 3735 C C . LEU A 1 496 ? 28.403 -12.229 -7.185 1.00 35.41 496 LEU A C 1
ATOM 3737 O O . LEU A 1 496 ? 28.380 -11.317 -6.362 1.00 35.41 496 LEU A O 1
ATOM 3741 N N . ALA A 1 497 ? 29.170 -12.187 -8.278 1.00 37.34 497 ALA A N 1
ATOM 3742 C CA . ALA A 1 497 ? 29.960 -11.017 -8.643 1.00 37.34 497 ALA A CA 1
ATOM 3743 C C . ALA A 1 497 ? 29.060 -9.804 -8.930 1.00 37.34 497 ALA A C 1
ATOM 3745 O O . ALA A 1 497 ? 29.329 -8.729 -8.407 1.00 37.34 497 ALA A O 1
ATOM 3746 N N . ALA A 1 498 ? 27.954 -9.977 -9.662 1.00 40.50 498 ALA A N 1
ATOM 3747 C CA . ALA A 1 498 ? 26.991 -8.908 -9.931 1.00 40.50 498 ALA A CA 1
ATOM 3748 C C . ALA A 1 498 ? 26.261 -8.430 -8.664 1.00 40.50 498 ALA A C 1
ATOM 3750 O O . ALA A 1 498 ? 26.120 -7.228 -8.455 1.00 40.50 498 ALA A O 1
ATOM 3751 N N . LYS A 1 499 ? 25.851 -9.342 -7.773 1.00 39.34 499 LYS A N 1
ATOM 3752 C CA . LYS A 1 499 ? 25.254 -8.995 -6.469 1.00 39.34 499 LYS A CA 1
ATOM 3753 C C . LYS A 1 499 ? 26.253 -8.305 -5.544 1.00 39.34 499 LYS A C 1
ATOM 3755 O O . LYS A 1 499 ? 25.876 -7.382 -4.826 1.00 39.34 499 LYS A O 1
ATOM 3760 N N . LEU A 1 500 ? 27.520 -8.717 -5.577 1.00 38.44 500 LEU A N 1
ATOM 3761 C CA . LEU A 1 500 ? 28.597 -8.078 -4.830 1.00 38.44 500 LEU A CA 1
ATOM 3762 C C . LEU A 1 500 ? 28.929 -6.694 -5.397 1.00 38.44 500 LEU A C 1
ATOM 3764 O O . LEU A 1 500 ? 29.143 -5.779 -4.612 1.00 38.44 500 LEU A O 1
ATOM 3768 N N . GLU A 1 501 ? 28.941 -6.514 -6.718 1.00 44.19 501 GLU A N 1
ATOM 3769 C CA . GLU A 1 501 ? 29.122 -5.199 -7.344 1.00 44.19 501 GLU A CA 1
ATOM 3770 C C . GLU A 1 501 ? 27.924 -4.280 -7.086 1.00 44.19 501 GLU A C 1
ATOM 3772 O O . GLU A 1 501 ? 28.130 -3.145 -6.681 1.00 44.19 501 GLU A O 1
ATOM 3777 N N . ALA A 1 502 ? 26.686 -4.776 -7.150 1.00 41.53 502 ALA A N 1
ATOM 3778 C CA . ALA A 1 502 ? 25.498 -4.003 -6.777 1.00 41.53 502 ALA A CA 1
ATOM 3779 C C . ALA A 1 502 ? 25.482 -3.629 -5.281 1.00 41.53 502 ALA A C 1
ATOM 3781 O O . ALA A 1 502 ? 25.060 -2.535 -4.907 1.00 41.53 502 ALA A O 1
ATOM 3782 N N . ALA A 1 503 ? 25.961 -4.515 -4.401 1.00 39.91 503 ALA A N 1
ATOM 3783 C CA . ALA A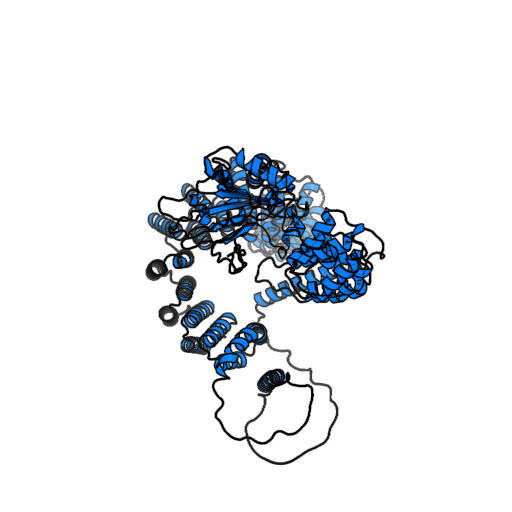 1 503 ? 26.140 -4.209 -2.983 1.00 39.91 503 ALA A CA 1
ATOM 3784 C C . ALA A 1 503 ? 27.273 -3.194 -2.760 1.00 39.91 503 ALA A C 1
ATOM 3786 O O . ALA A 1 503 ? 27.113 -2.262 -1.979 1.00 39.91 503 ALA A O 1
ATOM 3787 N N . LYS A 1 504 ? 28.399 -3.318 -3.474 1.00 44.53 504 LYS A N 1
ATOM 3788 C CA . LYS A 1 504 ? 29.496 -2.338 -3.442 1.00 44.53 504 LYS A CA 1
ATOM 3789 C C . LYS A 1 504 ? 29.056 -0.977 -3.965 1.00 44.53 504 LYS A C 1
ATOM 3791 O O . LYS A 1 504 ? 29.447 0.024 -3.379 1.00 44.53 504 LYS A O 1
ATOM 3796 N N . GLU A 1 505 ? 28.240 -0.938 -5.012 1.00 46.91 505 GLU A N 1
ATOM 3797 C CA . GLU A 1 505 ? 27.679 0.279 -5.593 1.00 46.91 505 GLU A CA 1
ATOM 3798 C C . GLU A 1 505 ? 26.687 0.940 -4.633 1.00 46.91 505 GLU A C 1
ATOM 3800 O O . GLU A 1 505 ? 26.777 2.140 -4.407 1.00 46.91 505 GLU A O 1
ATOM 3805 N N . ARG A 1 506 ? 25.842 0.167 -3.940 1.00 47.28 506 ARG A N 1
ATOM 3806 C CA . ARG A 1 506 ? 24.988 0.678 -2.851 1.00 47.28 506 ARG A CA 1
ATOM 3807 C C . ARG A 1 506 ? 25.787 1.205 -1.664 1.00 47.28 506 ARG A C 1
ATOM 3809 O O . ARG A 1 506 ? 25.467 2.263 -1.136 1.00 47.28 506 ARG A O 1
ATOM 3816 N N . VAL A 1 507 ? 26.854 0.512 -1.269 1.00 44.75 507 VAL A N 1
ATOM 3817 C CA . VAL A 1 507 ? 27.778 0.985 -0.227 1.00 44.75 507 VAL A CA 1
ATOM 3818 C C . VAL A 1 507 ? 28.531 2.237 -0.692 1.00 44.75 507 VAL A C 1
ATOM 3820 O O . VAL A 1 507 ? 28.810 3.114 0.123 1.00 44.75 507 VAL A O 1
ATOM 3823 N N . ALA A 1 508 ? 28.861 2.351 -1.980 1.00 52.56 508 ALA A N 1
ATOM 3824 C CA . ALA A 1 508 ? 29.489 3.533 -2.563 1.00 52.56 508 ALA A CA 1
ATOM 3825 C C . ALA A 1 508 ? 28.519 4.720 -2.600 1.00 52.56 508 ALA A C 1
ATOM 3827 O O . ALA A 1 508 ? 28.884 5.782 -2.114 1.00 52.56 508 ALA A O 1
ATOM 3828 N N . GLN A 1 509 ? 27.277 4.516 -3.044 1.00 48.97 509 GLN A N 1
ATOM 3829 C CA . GLN A 1 509 ? 26.199 5.510 -3.019 1.00 48.97 509 GLN A CA 1
ATOM 3830 C C . GLN A 1 509 ? 25.873 5.951 -1.588 1.00 48.97 509 GLN A C 1
ATOM 3832 O O . GLN A 1 509 ? 25.734 7.139 -1.331 1.00 48.97 509 GLN A O 1
ATOM 3837 N N . ALA A 1 510 ? 25.831 5.027 -0.624 1.00 47.88 510 ALA A N 1
ATOM 3838 C CA . ALA A 1 510 ? 25.633 5.361 0.785 1.00 47.88 510 ALA A CA 1
ATOM 3839 C C . ALA A 1 510 ? 26.821 6.153 1.360 1.00 47.88 510 ALA A C 1
ATOM 3841 O O . ALA A 1 510 ? 26.626 7.085 2.135 1.00 47.88 510 ALA A O 1
ATOM 3842 N N . LYS A 1 511 ? 28.063 5.834 0.969 1.00 52.31 511 LYS A N 1
ATOM 3843 C CA . LYS A 1 511 ? 29.256 6.614 1.345 1.00 52.31 511 LYS A CA 1
ATOM 3844 C C . LYS A 1 511 ? 29.293 7.985 0.678 1.00 52.31 511 LYS A C 1
ATOM 3846 O O . LYS A 1 511 ? 29.717 8.938 1.322 1.00 52.31 511 LYS A O 1
ATOM 3851 N N . GLU A 1 512 ? 28.861 8.086 -0.572 1.00 56.62 512 GLU A N 1
ATOM 3852 C CA . GLU A 1 512 ? 28.739 9.340 -1.310 1.00 56.62 512 GLU A CA 1
ATOM 3853 C C . GLU A 1 512 ? 27.646 10.213 -0.699 1.00 56.62 512 GLU A C 1
ATOM 3855 O O . GLU A 1 512 ? 27.919 11.368 -0.407 1.00 56.62 512 GLU A O 1
ATOM 3860 N N . ALA A 1 513 ? 26.483 9.650 -0.360 1.00 51.53 513 ALA A N 1
ATOM 3861 C CA . ALA A 1 513 ? 25.420 10.331 0.373 1.00 51.53 513 ALA A CA 1
ATOM 3862 C C . ALA A 1 513 ? 25.890 10.807 1.754 1.00 51.53 513 ALA A C 1
ATOM 3864 O O . ALA A 1 513 ? 25.618 11.941 2.126 1.00 51.53 513 ALA A O 1
ATOM 3865 N N . VAL A 1 514 ? 26.657 9.997 2.496 1.00 51.94 514 VAL A N 1
ATOM 3866 C CA . VAL A 1 514 ? 27.269 10.408 3.777 1.00 51.94 514 VAL A CA 1
ATOM 3867 C C . VAL A 1 514 ? 28.346 11.478 3.575 1.00 51.94 514 VAL A C 1
ATOM 3869 O O . VAL A 1 514 ? 28.483 12.374 4.404 1.00 51.94 514 VAL A O 1
ATOM 3872 N N . SER A 1 515 ? 29.098 11.425 2.476 1.00 57.28 515 SER A N 1
ATOM 3873 C CA . SER A 1 515 ? 30.070 12.458 2.112 1.00 57.28 515 SER A CA 1
ATOM 3874 C C . SER A 1 515 ? 29.374 13.761 1.725 1.00 57.28 515 SER A C 1
ATOM 3876 O O . SER A 1 515 ? 29.817 14.819 2.157 1.00 57.28 515 SER A O 1
ATOM 3878 N N . LEU A 1 516 ? 28.273 13.701 0.972 1.00 56.91 516 LEU A N 1
ATOM 3879 C CA . LEU A 1 516 ? 27.438 14.846 0.612 1.00 56.91 516 LEU A CA 1
ATOM 3880 C C . LEU A 1 516 ? 26.803 15.444 1.869 1.00 56.91 516 LEU A C 1
ATOM 3882 O O . LEU A 1 516 ? 26.918 16.638 2.097 1.00 56.91 516 LEU A O 1
ATOM 3886 N N . PHE A 1 517 ? 26.250 14.598 2.739 1.00 58.69 517 PHE A N 1
ATOM 3887 C CA . PHE A 1 517 ? 25.681 14.967 4.035 1.00 58.69 517 PHE A CA 1
ATOM 3888 C C . PHE A 1 517 ? 26.716 15.656 4.938 1.00 58.69 517 PHE A C 1
ATOM 3890 O O . PHE A 1 517 ? 26.434 16.692 5.534 1.00 58.69 517 PHE A O 1
ATOM 3897 N N . ARG A 1 518 ? 27.956 15.152 4.973 1.00 57.06 518 ARG A N 1
ATOM 3898 C CA . ARG A 1 518 ? 29.080 15.805 5.661 1.00 57.06 518 ARG A CA 1
ATOM 3899 C C . ARG A 1 518 ? 29.536 17.087 4.966 1.00 57.06 518 ARG A C 1
ATOM 3901 O O . ARG A 1 518 ? 29.959 18.010 5.642 1.00 57.06 518 ARG A O 1
ATOM 3908 N N . THR A 1 519 ? 29.477 17.163 3.641 1.00 58.78 519 THR A N 1
ATOM 3909 C CA . THR A 1 519 ? 29.894 18.359 2.892 1.00 58.78 519 THR A CA 1
ATOM 3910 C C . THR A 1 519 ? 28.873 19.481 3.030 1.00 58.78 519 THR A C 1
ATOM 3912 O O . THR A 1 519 ? 29.270 20.625 3.167 1.00 58.78 519 THR A O 1
ATOM 3915 N N . GLU A 1 520 ? 27.580 19.173 3.082 1.00 55.62 520 GLU A N 1
ATOM 3916 C CA . GLU A 1 520 ? 26.527 20.157 3.350 1.00 55.62 520 GLU A CA 1
ATOM 3917 C C . GLU A 1 520 ? 26.577 20.663 4.801 1.00 55.62 520 GLU A C 1
ATOM 3919 O O . GLU A 1 520 ? 26.438 21.859 5.037 1.00 55.62 520 GLU A O 1
ATOM 3924 N N . LEU A 1 521 ? 26.851 19.786 5.777 1.00 52.47 521 LEU A N 1
ATOM 3925 C CA . LEU A 1 521 ? 26.933 20.173 7.194 1.00 52.47 521 LEU A CA 1
ATOM 3926 C C . LEU A 1 521 ? 28.275 20.816 7.590 1.00 52.47 521 LEU A C 1
ATOM 3928 O O . LEU A 1 521 ? 28.294 21.739 8.397 1.00 52.47 521 LEU A O 1
ATOM 3932 N N . CYS A 1 522 ? 29.405 20.350 7.049 1.00 51.03 522 CYS A N 1
ATOM 3933 C CA . CYS A 1 522 ? 30.741 20.867 7.383 1.00 51.03 522 CYS A CA 1
ATOM 3934 C C . CYS A 1 522 ? 31.273 21.890 6.365 1.00 51.03 522 CYS A C 1
ATOM 3936 O O . CYS A 1 522 ? 32.273 22.559 6.626 1.00 51.03 522 CYS A O 1
ATOM 3938 N N . GLY A 1 523 ? 30.659 21.995 5.186 1.00 46.75 523 GLY A N 1
ATOM 3939 C CA . GLY A 1 523 ? 31.152 22.762 4.043 1.00 46.75 523 GLY A CA 1
ATOM 3940 C C . GLY A 1 523 ? 30.448 24.094 3.846 1.00 46.75 523 GLY A C 1
ATOM 3941 O O . GLY A 1 523 ? 30.096 24.429 2.723 1.00 46.75 523 GLY A O 1
ATOM 3942 N N . ARG A 1 524 ? 30.286 24.870 4.917 1.00 38.59 524 ARG A N 1
ATOM 3943 C CA . ARG A 1 524 ? 30.301 26.344 4.951 1.00 38.59 524 ARG A CA 1
ATOM 3944 C C . ARG A 1 524 ? 30.144 26.760 6.410 1.00 38.59 524 ARG A C 1
ATOM 3946 O O . ARG A 1 524 ? 29.519 26.054 7.185 1.00 38.59 524 ARG A O 1
ATOM 3953 N N . ASN A 1 525 ? 30.786 27.866 6.780 1.00 39.41 525 ASN A N 1
ATOM 3954 C CA . ASN A 1 525 ? 30.772 28.446 8.125 1.00 39.41 525 ASN A CA 1
ATOM 3955 C C . ASN A 1 525 ? 29.423 28.265 8.844 1.00 39.41 525 ASN A C 1
ATOM 3957 O O . ASN A 1 525 ? 28.387 28.489 8.225 1.00 39.41 525 ASN A O 1
ATOM 3961 N N . PHE A 1 526 ? 29.489 27.954 10.143 1.00 44.81 526 PHE A N 1
ATOM 3962 C CA . PHE A 1 526 ? 28.424 27.773 11.151 1.00 44.81 526 PHE A CA 1
ATOM 3963 C C . PHE A 1 526 ? 27.377 28.913 11.289 1.00 44.81 526 PHE A C 1
ATOM 3965 O O . PHE A 1 526 ? 26.845 29.144 12.366 1.00 44.81 526 PHE A O 1
ATOM 3972 N N . LEU A 1 527 ? 27.085 29.678 10.236 1.00 41.50 527 LEU A N 1
ATOM 3973 C CA . LEU A 1 527 ? 26.168 30.813 10.218 1.00 41.50 527 LEU A CA 1
ATOM 3974 C C . LEU A 1 527 ? 25.603 31.017 8.795 1.00 41.50 527 LEU A C 1
ATOM 3976 O O . LEU A 1 527 ? 26.070 31.885 8.057 1.00 41.50 527 LEU A O 1
ATOM 3980 N N . SER A 1 528 ? 24.580 30.251 8.399 1.00 36.88 528 SER A N 1
ATOM 3981 C CA . SER A 1 528 ? 23.587 30.717 7.414 1.00 36.88 528 SER A CA 1
ATOM 3982 C C . SER A 1 528 ? 22.241 29.993 7.599 1.00 36.88 528 SER A C 1
ATOM 3984 O O . SER A 1 528 ? 22.247 28.789 7.840 1.00 36.88 528 SER A O 1
ATOM 3986 N N . PRO A 1 529 ? 21.097 30.693 7.488 1.00 41.69 529 PRO A N 1
ATOM 3987 C CA . PRO A 1 529 ? 19.776 30.232 7.938 1.00 41.69 529 PRO A CA 1
ATOM 3988 C C . PRO A 1 529 ? 19.066 29.236 7.000 1.00 41.69 529 PRO A C 1
ATOM 3990 O O . PRO A 1 529 ? 17.850 29.080 7.075 1.00 41.69 529 PRO A O 1
ATOM 3993 N N . GLU A 1 530 ? 19.782 28.555 6.109 1.00 48.12 530 GLU A N 1
ATOM 3994 C CA . GLU A 1 530 ? 19.171 27.702 5.083 1.00 48.12 530 GLU A CA 1
ATOM 3995 C C . GLU A 1 530 ? 19.792 26.304 5.086 1.00 48.12 530 GLU A C 1
ATOM 3997 O O . GLU A 1 530 ? 20.318 25.826 4.084 1.00 48.12 530 GLU A O 1
ATOM 4002 N N . ILE A 1 531 ? 19.703 25.606 6.224 1.00 56.78 531 ILE A N 1
ATOM 4003 C CA . ILE A 1 531 ? 19.773 24.143 6.184 1.00 56.78 531 ILE A CA 1
ATOM 4004 C C . ILE A 1 531 ? 18.595 23.681 5.320 1.00 56.78 531 ILE A C 1
ATOM 4006 O O . ILE A 1 531 ? 17.432 23.823 5.704 1.00 56.78 531 ILE A O 1
ATOM 4010 N N . ASN A 1 532 ? 18.891 23.161 4.128 1.00 60.28 532 ASN A N 1
ATOM 4011 C CA . ASN A 1 532 ? 17.886 22.743 3.158 1.00 60.28 532 ASN A CA 1
ATOM 4012 C C . ASN A 1 532 ? 17.207 21.447 3.636 1.00 60.28 532 ASN A C 1
ATOM 4014 O O . ASN A 1 532 ? 17.589 20.337 3.269 1.00 60.28 532 ASN A O 1
ATOM 4018 N N . GLN A 1 533 ? 16.201 21.591 4.502 1.00 60.53 533 GLN A N 1
ATOM 4019 C CA . GLN A 1 533 ? 15.412 20.486 5.046 1.00 60.53 533 GLN A CA 1
ATOM 4020 C C . GLN A 1 533 ? 14.816 19.572 3.949 1.00 60.53 533 GLN A C 1
ATOM 4022 O O . GLN A 1 533 ? 14.834 18.356 4.150 1.00 60.53 533 GLN A O 1
ATOM 4027 N N . PRO A 1 534 ? 14.350 20.080 2.785 1.00 62.19 534 PRO A N 1
ATOM 4028 C CA . PRO A 1 534 ? 14.000 19.243 1.633 1.00 62.19 534 PRO A CA 1
ATOM 4029 C C . PRO A 1 534 ? 15.139 18.343 1.141 1.00 62.19 534 PRO A C 1
ATOM 4031 O O . PRO A 1 534 ? 14.927 17.143 0.986 1.00 62.19 534 PRO A O 1
ATOM 4034 N N . LEU A 1 535 ? 16.347 18.888 0.968 1.00 63.59 535 LEU A N 1
ATOM 4035 C CA . LEU A 1 535 ? 17.522 18.118 0.546 1.00 63.59 535 LEU A CA 1
ATOM 4036 C C . LEU A 1 535 ? 17.907 17.062 1.592 1.00 63.59 535 LEU A C 1
ATOM 4038 O O . LEU A 1 535 ? 18.160 15.911 1.251 1.00 63.59 535 LEU A O 1
ATOM 4042 N N . LEU A 1 536 ? 17.888 17.418 2.881 1.00 65.19 536 LEU A N 1
ATOM 4043 C CA . LEU A 1 536 ? 18.113 16.454 3.964 1.00 65.19 536 LEU A CA 1
ATOM 4044 C C . LEU A 1 536 ? 17.058 15.343 3.961 1.00 65.19 536 LEU A C 1
ATOM 4046 O O . LEU A 1 536 ? 17.388 14.177 4.160 1.00 65.19 536 LEU A O 1
ATOM 4050 N N . THR A 1 537 ? 15.796 15.690 3.709 1.00 66.69 537 THR A N 1
ATOM 4051 C CA . THR A 1 537 ? 14.700 14.720 3.601 1.00 66.69 537 THR A CA 1
ATOM 4052 C C . THR A 1 537 ? 14.929 13.781 2.417 1.00 66.69 537 THR A C 1
ATOM 4054 O O . THR A 1 537 ? 14.780 12.575 2.576 1.00 66.69 537 THR A O 1
ATOM 4057 N N . GLU A 1 538 ? 15.353 14.292 1.259 1.00 65.19 538 GLU A N 1
ATOM 4058 C CA . GLU A 1 538 ? 15.700 13.490 0.077 1.00 65.19 538 GLU A CA 1
ATOM 4059 C C . GLU A 1 538 ? 16.861 12.524 0.359 1.00 65.19 538 GLU A C 1
ATOM 4061 O O . GLU A 1 538 ? 16.783 11.334 0.036 1.00 65.19 538 GLU A O 1
ATOM 4066 N N . ILE A 1 539 ? 17.893 12.998 1.065 1.00 64.94 539 ILE A N 1
ATOM 4067 C CA . ILE A 1 539 ? 19.000 12.161 1.537 1.00 64.94 539 ILE A CA 1
ATOM 4068 C C . ILE A 1 539 ? 18.471 11.064 2.469 1.00 64.94 539 ILE A C 1
ATOM 4070 O O . ILE A 1 539 ? 18.779 9.894 2.255 1.00 64.94 539 ILE A O 1
ATOM 4074 N N . PHE A 1 540 ? 17.638 11.381 3.464 1.00 69.88 540 PHE A N 1
ATOM 4075 C CA . PHE A 1 540 ? 17.076 10.371 4.370 1.00 69.88 540 PHE A CA 1
ATOM 4076 C C . PHE A 1 540 ? 16.142 9.379 3.663 1.00 69.88 540 PHE A C 1
ATOM 4078 O O . PHE A 1 540 ? 16.156 8.194 4.000 1.00 69.88 540 PHE A O 1
ATOM 4085 N N . LEU A 1 541 ? 15.391 9.814 2.647 1.00 64.81 541 LEU A N 1
ATOM 4086 C CA . LEU A 1 541 ? 14.552 8.944 1.817 1.00 64.81 541 LEU A CA 1
ATOM 4087 C C . LEU A 1 541 ? 15.378 7.903 1.048 1.00 64.81 541 LEU A C 1
ATOM 4089 O O . LEU A 1 541 ? 14.890 6.795 0.829 1.00 64.81 541 LEU A O 1
ATOM 4093 N N . SER A 1 542 ? 16.642 8.193 0.715 1.00 62.44 542 SER A N 1
ATOM 4094 C CA . SER A 1 542 ? 17.553 7.199 0.122 1.00 62.44 542 SER A CA 1
ATOM 4095 C C . SER A 1 542 ? 17.883 6.030 1.068 1.00 62.44 542 SER A C 1
ATOM 4097 O O . SER A 1 542 ? 18.186 4.929 0.607 1.00 62.44 542 SER A O 1
ATOM 4099 N N . PHE A 1 543 ? 17.751 6.235 2.386 1.00 61.12 543 PHE A N 1
ATOM 4100 C CA . PHE A 1 543 ? 17.940 5.211 3.422 1.00 61.12 543 PHE A CA 1
ATOM 4101 C C . PHE A 1 543 ? 16.632 4.502 3.826 1.00 61.12 543 PHE A C 1
ATOM 4103 O O . PHE A 1 543 ? 16.652 3.598 4.671 1.00 61.12 543 PHE A O 1
ATOM 4110 N N . VAL A 1 544 ? 15.485 4.886 3.251 1.00 58.34 544 VAL A N 1
ATOM 4111 C CA . VAL A 1 544 ? 14.201 4.205 3.469 1.00 58.34 544 VAL A CA 1
ATOM 4112 C C . VAL A 1 544 ? 14.083 3.046 2.473 1.00 58.34 544 VAL A C 1
ATOM 4114 O O . VAL A 1 544 ? 14.015 3.270 1.262 1.00 58.34 544 VAL A O 1
ATOM 4117 N N . PRO A 1 545 ? 14.056 1.786 2.936 1.00 51.06 545 PRO A N 1
ATOM 4118 C CA . PRO A 1 545 ? 13.943 0.653 2.032 1.00 51.06 545 PRO A CA 1
ATOM 4119 C C . PRO A 1 545 ? 12.592 0.666 1.297 1.00 51.06 545 PRO A C 1
ATOM 4121 O O . PRO A 1 545 ? 11.536 0.709 1.921 1.00 51.06 545 PRO A O 1
ATOM 4124 N N . LYS A 1 546 ? 12.611 0.550 -0.041 1.00 42.75 546 LYS A N 1
ATOM 4125 C CA . LYS A 1 546 ? 11.401 0.474 -0.896 1.00 42.75 546 LYS A CA 1
ATOM 4126 C C . LYS A 1 546 ? 10.558 -0.802 -0.688 1.00 42.75 546 LYS A C 1
ATOM 4128 O O . LYS A 1 546 ? 9.519 -0.961 -1.316 1.00 42.75 546 LYS A O 1
ATOM 4133 N N . SER A 1 547 ? 11.005 -1.728 0.164 1.00 38.66 547 SER A N 1
ATOM 4134 C CA . SER A 1 547 ? 10.277 -2.943 0.550 1.00 38.66 547 SER A CA 1
ATOM 4135 C C . SER A 1 547 ? 10.605 -3.313 1.998 1.00 38.66 547 SER A C 1
ATOM 4137 O O . SER A 1 547 ? 11.732 -3.102 2.442 1.00 38.66 547 SER A O 1
ATOM 4139 N N . ALA A 1 548 ? 9.663 -3.933 2.714 1.00 34.78 548 ALA A N 1
ATOM 4140 C CA . ALA A 1 548 ? 9.841 -4.355 4.109 1.00 34.78 548 ALA A CA 1
ATOM 4141 C C . ALA A 1 548 ? 10.976 -5.388 4.332 1.00 34.78 548 ALA A C 1
ATOM 4143 O O . ALA A 1 548 ? 11.320 -5.682 5.472 1.00 34.78 548 ALA A O 1
ATOM 4144 N N . ALA A 1 549 ? 11.562 -5.934 3.257 1.00 33.66 549 ALA A N 1
ATOM 4145 C CA . ALA A 1 549 ? 12.608 -6.958 3.289 1.00 33.66 549 ALA A CA 1
ATOM 4146 C C . ALA A 1 549 ? 14.033 -6.428 3.026 1.00 33.66 549 ALA A C 1
ATOM 4148 O O . ALA A 1 549 ? 14.992 -7.196 3.114 1.00 33.66 549 ALA A O 1
ATOM 4149 N N . ALA A 1 550 ? 14.208 -5.146 2.689 1.00 40.03 550 ALA A N 1
ATOM 4150 C CA . ALA A 1 550 ? 15.536 -4.593 2.434 1.00 40.03 550 ALA A CA 1
ATOM 4151 C C . ALA A 1 550 ? 16.177 -4.098 3.741 1.00 40.03 550 ALA A C 1
ATOM 4153 O O . ALA A 1 550 ? 15.683 -3.173 4.384 1.00 40.03 550 ALA A O 1
ATOM 4154 N N . MET A 1 551 ? 17.282 -4.746 4.128 1.00 41.03 551 MET A N 1
ATOM 4155 C CA . MET A 1 551 ? 18.124 -4.354 5.260 1.00 41.03 551 MET A CA 1
ATOM 4156 C C . MET A 1 551 ? 18.501 -2.872 5.182 1.00 41.03 551 MET A C 1
ATOM 4158 O O . MET A 1 551 ? 19.004 -2.403 4.161 1.00 41.03 551 MET A O 1
ATOM 4162 N N . ARG A 1 552 ? 18.345 -2.173 6.307 1.00 50.94 552 ARG A N 1
ATOM 4163 C CA . ARG A 1 552 ? 19.120 -0.969 6.601 1.00 50.94 552 ARG A CA 1
ATOM 4164 C C . ARG A 1 552 ? 20.521 -1.387 7.029 1.00 50.94 552 ARG A C 1
ATOM 4166 O O . ARG A 1 552 ? 20.679 -2.232 7.907 1.00 50.94 552 ARG A O 1
ATOM 4173 N N . GLU A 1 553 ? 21.541 -0.819 6.400 1.00 51.12 553 GLU A N 1
ATOM 4174 C CA . GLU A 1 553 ? 22.920 -1.000 6.846 1.00 51.12 553 GLU A CA 1
ATOM 4175 C C . GLU A 1 553 ? 23.225 -0.108 8.067 1.00 51.12 553 GLU A C 1
ATOM 4177 O O . GLU A 1 553 ? 22.686 0.996 8.156 1.00 51.12 553 GLU A O 1
ATOM 4182 N N . PRO A 1 554 ? 24.176 -0.484 8.950 1.00 61.00 554 PRO A N 1
ATOM 4183 C CA . PRO A 1 554 ? 24.657 0.350 10.066 1.00 61.00 554 PRO A CA 1
ATOM 4184 C C . PRO A 1 554 ? 25.419 1.621 9.619 1.00 61.00 554 PRO A C 1
ATOM 4186 O O . PRO A 1 554 ? 26.211 2.178 10.379 1.00 61.00 554 PRO A O 1
ATOM 4189 N N . ILE A 1 555 ? 25.253 2.057 8.367 1.00 62.06 555 ILE A N 1
ATOM 4190 C CA . ILE A 1 555 ? 25.890 3.247 7.796 1.00 62.06 555 ILE A CA 1
ATOM 4191 C C . ILE A 1 555 ? 25.240 4.516 8.344 1.00 62.06 555 ILE A C 1
ATOM 4193 O O . ILE A 1 555 ? 25.973 5.418 8.742 1.00 62.06 555 ILE A O 1
ATOM 4197 N N . LEU A 1 556 ? 23.903 4.579 8.407 1.00 69.00 556 LEU A N 1
ATOM 4198 C CA . LEU A 1 556 ? 23.187 5.761 8.901 1.00 69.00 556 LEU A CA 1
ATOM 4199 C C . LEU A 1 556 ? 23.535 6.041 10.369 1.00 69.00 556 LEU A C 1
ATOM 4201 O O . LEU A 1 556 ? 23.911 7.160 10.710 1.00 69.00 556 LEU A O 1
ATOM 4205 N N . ASP A 1 557 ? 23.522 5.001 11.205 1.00 67.94 557 ASP A N 1
ATOM 4206 C CA . ASP A 1 557 ? 23.902 5.096 12.617 1.00 67.94 557 ASP A CA 1
ATOM 4207 C C . ASP A 1 557 ? 25.352 5.567 12.787 1.00 67.94 557 ASP A C 1
ATOM 4209 O O . ASP A 1 557 ? 25.638 6.435 13.608 1.00 67.94 557 ASP A O 1
ATOM 4213 N N . LYS A 1 558 ? 26.285 5.032 11.984 1.00 67.56 558 LYS A N 1
ATOM 4214 C CA . LYS A 1 558 ? 27.697 5.450 12.010 1.00 67.56 558 LYS A CA 1
ATOM 4215 C C . LYS A 1 558 ? 27.899 6.877 11.510 1.00 67.56 558 LYS A C 1
ATOM 4217 O O . LYS A 1 558 ? 28.778 7.565 12.021 1.00 67.56 558 LYS A O 1
ATOM 4222 N N . ALA A 1 559 ? 27.126 7.309 10.517 1.00 66.38 559 ALA A N 1
ATOM 4223 C CA . ALA A 1 559 ? 27.184 8.665 9.990 1.00 66.38 559 ALA A CA 1
ATOM 4224 C C . ALA A 1 559 ? 26.683 9.670 11.032 1.00 66.38 559 ALA A C 1
ATOM 4226 O O . ALA A 1 559 ? 27.401 10.614 11.351 1.00 66.38 559 ALA A O 1
ATOM 4227 N N . LEU A 1 560 ? 25.515 9.417 11.630 1.00 70.19 560 LEU A N 1
ATOM 4228 C CA . LEU A 1 560 ? 24.960 10.255 12.694 1.00 70.19 560 LEU A CA 1
ATOM 4229 C C . LEU A 1 560 ? 25.868 10.270 13.927 1.00 70.19 560 LEU A C 1
ATOM 4231 O O . LEU A 1 560 ? 26.203 11.345 14.412 1.00 70.19 560 LEU A O 1
ATOM 4235 N N . ALA A 1 561 ? 26.365 9.115 14.380 1.00 74.00 561 ALA A N 1
ATOM 4236 C CA . ALA A 1 561 ? 27.307 9.046 15.500 1.00 74.00 561 ALA A CA 1
ATOM 4237 C C . ALA A 1 561 ? 28.623 9.800 15.235 1.00 74.00 561 ALA A C 1
ATOM 4239 O O . ALA A 1 561 ? 29.259 10.269 16.175 1.00 74.00 561 ALA A O 1
ATOM 4240 N N . GLY A 1 562 ? 29.041 9.910 13.970 1.00 68.19 562 GLY A N 1
ATOM 4241 C CA . GLY A 1 562 ? 30.219 10.679 13.573 1.00 68.19 562 GLY A CA 1
ATOM 4242 C C . GLY A 1 562 ? 29.977 12.184 13.447 1.00 68.19 562 GLY A C 1
ATOM 4243 O O . GLY A 1 562 ? 30.942 12.931 13.520 1.00 68.19 562 GLY A O 1
ATOM 4244 N N . ILE A 1 563 ? 28.729 12.618 13.253 1.00 68.50 563 ILE A N 1
ATOM 4245 C CA . ILE A 1 563 ? 28.369 14.013 12.948 1.00 68.50 563 ILE A CA 1
ATOM 4246 C C . ILE A 1 563 ? 27.764 14.731 14.155 1.00 68.50 563 ILE A C 1
ATOM 4248 O O . ILE A 1 563 ? 28.036 15.909 14.350 1.00 68.50 563 ILE A O 1
ATOM 4252 N N . ILE A 1 564 ? 26.991 14.040 14.996 1.00 73.12 564 ILE A N 1
ATOM 4253 C CA . ILE A 1 564 ? 26.407 14.610 16.221 1.00 73.12 564 ILE A CA 1
ATOM 4254 C C . ILE A 1 564 ? 27.465 15.310 17.100 1.00 73.12 564 ILE A C 1
ATOM 4256 O O . ILE A 1 564 ? 27.195 16.423 17.548 1.00 73.12 564 ILE A O 1
ATOM 4260 N N . PRO A 1 565 ? 28.677 14.751 17.311 1.00 72.88 565 PRO A N 1
ATOM 4261 C CA . PRO A 1 565 ? 29.728 15.452 18.050 1.00 72.88 565 PRO A CA 1
ATOM 4262 C C . PRO A 1 565 ? 30.240 16.724 17.353 1.00 72.88 565 PRO A C 1
ATOM 4264 O O . PRO A 1 565 ? 30.613 17.671 18.039 1.00 72.88 565 PRO A O 1
ATOM 4267 N N . ASP A 1 566 ? 30.250 16.746 16.014 1.00 65.56 566 ASP A N 1
ATOM 4268 C CA . ASP A 1 566 ? 30.738 17.868 15.198 1.00 65.56 566 ASP A CA 1
ATOM 4269 C C . ASP A 1 566 ? 29.708 19.015 15.120 1.00 65.56 566 ASP A C 1
ATOM 4271 O O . ASP A 1 566 ? 30.099 20.174 15.001 1.00 65.56 566 ASP A O 1
ATOM 4275 N N . ILE A 1 567 ? 28.405 18.715 15.226 1.00 67.38 567 ILE A N 1
ATOM 4276 C CA . ILE A 1 567 ? 27.316 19.713 15.285 1.00 67.38 567 ILE A CA 1
ATOM 4277 C C . ILE A 1 567 ? 27.375 20.536 16.585 1.00 67.38 567 ILE A C 1
ATOM 4279 O O . ILE A 1 567 ? 26.983 21.702 16.602 1.00 67.38 567 ILE A O 1
ATOM 4283 N N . GLY A 1 568 ? 27.901 19.965 17.673 1.00 61.78 568 GLY A N 1
ATOM 4284 C CA . GLY A 1 568 ? 28.016 20.653 18.961 1.00 61.78 568 GLY A CA 1
ATOM 4285 C C . GLY A 1 568 ? 26.659 21.073 19.546 1.00 61.78 568 GLY A C 1
ATOM 4286 O O . GLY A 1 568 ? 25.640 20.424 19.320 1.00 61.78 568 GLY A O 1
ATOM 4287 N N . SER A 1 569 ? 26.640 22.174 20.302 1.00 68.19 569 SER A N 1
ATOM 4288 C CA . SER A 1 569 ? 25.443 22.742 20.945 1.00 68.19 569 SER A CA 1
ATOM 4289 C C . SER A 1 569 ? 24.539 23.553 19.995 1.00 68.19 569 SER A C 1
ATOM 4291 O O . SER A 1 569 ? 23.757 24.398 20.442 1.00 68.19 569 SER A O 1
ATOM 4293 N N . ASP A 1 570 ? 24.637 23.328 18.679 1.00 76.81 570 ASP A N 1
ATOM 4294 C CA . ASP A 1 570 ? 23.800 23.991 17.677 1.00 76.81 570 ASP A CA 1
ATOM 4295 C C . ASP A 1 570 ? 22.392 23.373 17.629 1.00 76.81 570 ASP A C 1
ATOM 4297 O O . ASP A 1 570 ? 22.112 22.354 16.990 1.00 76.81 570 ASP A O 1
ATOM 4301 N N . VAL A 1 571 ? 21.474 24.035 18.328 1.00 78.44 571 VAL A N 1
ATOM 4302 C CA . VAL A 1 571 ? 20.077 23.614 18.441 1.00 78.44 571 VAL A CA 1
ATOM 4303 C C . VAL A 1 571 ? 19.304 23.764 17.122 1.00 78.44 571 VAL A C 1
ATOM 4305 O O . VAL A 1 571 ? 18.344 23.022 16.897 1.00 78.44 571 VAL A O 1
ATOM 4308 N N . GLU A 1 572 ? 19.686 24.689 16.236 1.00 76.25 572 GLU A N 1
ATOM 4309 C CA . GLU A 1 572 ? 19.019 24.869 14.939 1.00 76.25 572 GLU A CA 1
ATOM 4310 C C . GLU A 1 572 ? 19.331 23.708 13.997 1.00 76.25 572 GLU A C 1
ATOM 4312 O O . GLU A 1 572 ? 18.414 23.139 13.396 1.00 76.25 572 GLU A O 1
ATOM 4317 N N . ALA A 1 573 ? 20.593 23.281 13.952 1.00 75.06 573 ALA A N 1
ATOM 4318 C CA . ALA A 1 573 ? 21.009 22.107 13.194 1.00 75.06 573 ALA A CA 1
ATOM 4319 C C . ALA A 1 573 ? 20.341 20.820 13.705 1.00 75.06 573 ALA A C 1
ATOM 4321 O O . ALA A 1 573 ? 19.827 20.025 12.910 1.00 75.06 573 ALA A O 1
ATOM 4322 N N . LEU A 1 574 ? 20.260 20.639 15.030 1.00 80.75 574 LEU A N 1
ATOM 4323 C CA . LEU A 1 574 ? 19.539 19.511 15.629 1.00 80.75 574 LEU A CA 1
ATOM 4324 C C . LEU A 1 574 ? 18.050 19.521 15.253 1.00 80.75 574 LEU A C 1
ATOM 4326 O O . LEU A 1 574 ? 17.498 18.472 14.918 1.00 80.75 574 LEU A O 1
ATOM 4330 N N . ALA A 1 575 ? 17.394 20.687 15.272 1.00 79.56 575 ALA A N 1
ATOM 4331 C CA . ALA A 1 575 ? 15.984 20.819 14.897 1.00 79.56 575 ALA A CA 1
ATOM 4332 C C . ALA A 1 575 ? 15.740 20.481 13.421 1.00 79.56 575 ALA A C 1
ATOM 4334 O O . ALA A 1 575 ? 14.787 19.763 13.111 1.00 79.56 575 ALA A O 1
ATOM 4335 N N . ALA A 1 576 ? 16.617 20.933 12.522 1.00 75.81 576 ALA A N 1
ATOM 4336 C CA . ALA A 1 576 ? 16.523 20.627 11.099 1.00 75.81 576 ALA A CA 1
ATOM 4337 C C . ALA A 1 576 ? 16.695 19.124 10.814 1.00 75.81 576 ALA A C 1
ATOM 4339 O O . ALA A 1 576 ? 15.933 18.558 10.028 1.00 75.81 576 ALA A O 1
ATOM 4340 N N . LEU A 1 577 ? 17.640 18.460 11.489 1.00 78.94 577 LEU A N 1
ATOM 4341 C CA . LEU A 1 577 ? 17.880 17.021 11.342 1.00 78.94 577 LEU A CA 1
ATOM 4342 C C . LEU A 1 577 ? 16.718 16.180 11.858 1.00 78.94 577 LEU A C 1
ATOM 4344 O O . LEU A 1 577 ? 16.195 15.340 11.128 1.00 78.94 577 LEU A O 1
ATOM 4348 N N . VAL A 1 578 ? 16.285 16.432 13.095 1.00 82.94 578 VAL A N 1
ATOM 4349 C CA . VAL A 1 578 ? 15.148 15.730 13.705 1.00 82.94 578 VAL A CA 1
ATOM 4350 C C . VAL A 1 578 ? 13.877 15.947 12.875 1.00 82.94 578 VAL A C 1
ATOM 4352 O O . VAL A 1 578 ? 13.128 15.002 12.624 1.00 82.94 578 VAL A O 1
ATOM 4355 N N . GLY A 1 579 ? 13.670 17.169 12.374 1.00 77.88 579 GLY A N 1
ATOM 4356 C CA . GLY A 1 579 ? 12.579 17.493 11.462 1.00 77.88 579 GLY A CA 1
ATOM 4357 C C . GLY A 1 579 ? 12.654 16.726 10.139 1.00 77.88 579 GLY A C 1
ATOM 4358 O O . GLY A 1 579 ? 11.659 16.146 9.721 1.00 77.88 579 GLY A O 1
ATOM 4359 N N . ALA A 1 580 ? 13.813 16.684 9.476 1.00 75.38 580 ALA A N 1
ATOM 4360 C CA . ALA A 1 580 ? 13.994 15.951 8.218 1.00 75.38 580 ALA A CA 1
ATOM 4361 C C . ALA A 1 580 ? 13.817 14.430 8.390 1.00 75.38 580 ALA A C 1
ATOM 4363 O O . ALA A 1 580 ? 13.187 13.784 7.552 1.00 75.38 580 ALA A O 1
ATOM 4364 N N . MET A 1 581 ? 14.302 13.862 9.500 1.00 80.19 581 MET A N 1
ATOM 4365 C CA . MET A 1 581 ? 14.106 12.448 9.844 1.00 80.19 581 MET A CA 1
ATOM 4366 C C . MET A 1 581 ? 12.626 12.100 10.053 1.00 80.19 581 MET A C 1
ATOM 4368 O O . MET A 1 581 ? 12.169 11.055 9.581 1.00 80.19 581 MET A O 1
ATOM 4372 N N . ALA A 1 582 ? 11.871 12.978 10.726 1.00 75.25 582 ALA A N 1
ATOM 4373 C CA . ALA A 1 582 ? 10.429 12.822 10.905 1.00 75.25 582 ALA A CA 1
ATOM 4374 C C . ALA A 1 582 ? 9.681 12.905 9.565 1.00 75.25 582 ALA A C 1
ATOM 4376 O O . ALA A 1 582 ? 8.855 12.040 9.272 1.00 75.25 582 ALA A O 1
ATOM 4377 N N . THR A 1 583 ? 10.010 13.888 8.718 1.00 74.06 583 THR A N 1
ATOM 4378 C CA . THR A 1 583 ? 9.402 14.053 7.386 1.00 74.06 583 THR A CA 1
ATOM 4379 C C . THR A 1 583 ? 9.679 12.854 6.477 1.00 74.06 583 THR A C 1
ATOM 4381 O O . THR A 1 583 ? 8.785 12.404 5.764 1.00 74.06 583 THR A O 1
ATOM 4384 N N . ALA A 1 584 ? 10.883 12.279 6.542 1.00 67.38 584 ALA A N 1
ATOM 4385 C CA . ALA A 1 584 ? 11.245 11.070 5.802 1.00 67.38 584 ALA A CA 1
ATOM 4386 C C . ALA A 1 584 ? 10.591 9.785 6.355 1.00 67.38 584 ALA A C 1
ATOM 4388 O O . ALA A 1 584 ? 10.776 8.715 5.775 1.00 67.38 584 ALA A O 1
ATOM 4389 N N . ARG A 1 585 ? 9.837 9.868 7.467 1.00 69.88 585 ARG A N 1
ATOM 4390 C CA . ARG A 1 585 ? 9.154 8.746 8.137 1.00 69.88 585 ARG A CA 1
ATOM 4391 C C . ARG A 1 585 ? 10.078 7.549 8.380 1.00 69.88 585 ARG A C 1
ATOM 4393 O O . ARG A 1 585 ? 9.702 6.398 8.155 1.00 69.88 585 ARG A O 1
ATOM 4400 N N . LEU A 1 586 ? 11.304 7.813 8.835 1.00 68.56 586 LEU A N 1
ATOM 4401 C CA . LEU A 1 586 ? 12.257 6.751 9.151 1.00 68.56 586 LEU A CA 1
ATOM 4402 C C . LEU A 1 586 ? 11.685 5.858 10.272 1.00 68.56 586 LEU A C 1
ATOM 4404 O O . LEU A 1 586 ? 11.431 6.389 11.357 1.00 68.56 586 LEU A O 1
ATOM 4408 N N . PRO A 1 587 ? 11.531 4.527 10.078 1.00 63.97 587 PRO A N 1
ATOM 4409 C CA . PRO A 1 587 ? 11.201 3.624 11.174 1.00 63.97 587 PRO A CA 1
ATOM 4410 C C . PRO A 1 587 ? 12.161 3.778 12.354 1.00 63.97 587 PRO A C 1
ATOM 4412 O O . PRO A 1 587 ? 13.336 4.103 12.158 1.00 63.97 587 PRO A O 1
ATOM 4415 N N . HIS A 1 588 ? 11.622 3.551 13.554 1.00 62.25 588 HIS A N 1
ATOM 4416 C CA . HIS A 1 588 ? 12.334 3.624 14.831 1.00 62.25 588 HIS A CA 1
ATOM 4417 C C . HIS A 1 588 ? 13.568 2.702 14.822 1.00 62.25 588 HIS A C 1
ATOM 4419 O O . HIS A 1 588 ? 13.446 1.521 14.501 1.00 62.25 588 HIS A O 1
ATOM 4425 N N . ASP A 1 589 ? 14.749 3.263 15.101 1.00 70.12 589 ASP A N 1
ATOM 4426 C CA . ASP A 1 589 ? 16.078 2.636 14.939 1.00 70.12 589 ASP A CA 1
ATOM 4427 C C . ASP A 1 589 ? 17.094 3.313 15.898 1.00 70.12 589 ASP A C 1
ATOM 4429 O O . ASP A 1 589 ? 16.783 4.381 16.444 1.00 70.12 589 ASP A O 1
ATOM 4433 N N . PRO A 1 590 ? 18.325 2.787 16.091 1.00 77.62 590 PRO A N 1
ATOM 4434 C CA . PRO A 1 590 ? 19.378 3.422 16.893 1.00 77.62 590 PRO A CA 1
ATOM 4435 C C . PRO A 1 590 ? 19.677 4.879 16.510 1.00 77.62 590 PRO A C 1
ATOM 4437 O O . PRO A 1 590 ? 20.014 5.678 17.380 1.00 77.62 590 PRO A O 1
ATOM 4440 N N . ALA A 1 591 ? 19.489 5.261 15.245 1.00 77.62 591 ALA A N 1
ATOM 4441 C CA . ALA A 1 591 ? 19.547 6.649 14.784 1.00 77.62 591 ALA A CA 1
ATOM 4442 C C . ALA A 1 591 ? 18.652 7.611 15.595 1.00 77.62 591 ALA A C 1
ATOM 4444 O O . ALA A 1 591 ? 19.105 8.685 15.994 1.00 77.62 591 ALA A O 1
ATOM 4445 N N . TRP A 1 592 ? 17.401 7.229 15.886 1.00 84.12 592 TRP A N 1
ATOM 4446 C CA . TRP A 1 592 ? 16.489 8.039 16.707 1.00 84.12 592 TRP A CA 1
ATOM 4447 C C . TRP A 1 592 ? 16.963 8.130 18.162 1.00 84.12 592 TRP A C 1
ATOM 4449 O O . TRP A 1 592 ? 16.825 9.183 18.784 1.00 84.12 592 TRP A O 1
ATOM 4459 N N . GLN A 1 593 ? 17.597 7.072 18.681 1.00 84.31 593 GLN A N 1
ATOM 4460 C CA . GLN A 1 593 ? 18.177 7.071 20.028 1.00 84.31 593 GLN A CA 1
ATOM 4461 C C . GLN A 1 593 ? 19.365 8.033 20.145 1.00 84.31 593 GLN A C 1
ATOM 4463 O O . GLN A 1 593 ? 19.435 8.787 21.113 1.00 84.31 593 GLN A O 1
ATOM 4468 N N . LEU A 1 594 ? 20.251 8.054 19.143 1.00 83.75 594 LEU A N 1
ATOM 4469 C CA . LEU A 1 594 ? 21.382 8.984 19.086 1.00 83.75 594 LEU A CA 1
ATOM 4470 C C . LEU A 1 594 ? 20.911 10.446 19.065 1.00 83.75 594 LEU A C 1
ATOM 4472 O O . LEU A 1 594 ? 21.460 11.288 19.776 1.00 83.75 594 LEU A O 1
ATOM 4476 N N . MET A 1 595 ? 19.860 10.747 18.296 1.00 86.25 595 MET A N 1
ATOM 4477 C CA . MET A 1 595 ? 19.275 12.091 18.263 1.00 86.25 595 MET A CA 1
ATOM 4478 C C . MET A 1 595 ? 18.566 12.452 19.572 1.00 86.25 595 MET A C 1
ATOM 4480 O O . MET A 1 595 ? 18.674 13.589 20.029 1.00 86.25 595 MET A O 1
ATOM 4484 N N . ALA A 1 596 ? 17.868 11.501 20.198 1.00 86.94 596 ALA A N 1
ATOM 4485 C CA . ALA A 1 596 ? 17.244 11.700 21.503 1.00 86.94 596 ALA A CA 1
ATOM 4486 C C . ALA A 1 596 ? 18.283 12.044 22.584 1.00 86.94 596 ALA A C 1
ATOM 4488 O O . ALA A 1 596 ? 18.052 12.961 23.370 1.00 86.94 596 ALA A O 1
ATOM 4489 N N . ASP A 1 597 ? 19.443 11.376 22.592 1.00 87.69 597 ASP A N 1
ATOM 4490 C CA . ASP A 1 597 ? 20.543 11.683 23.516 1.00 87.69 597 ASP A CA 1
ATOM 4491 C C . ASP A 1 597 ? 21.073 13.110 23.327 1.00 87.69 597 ASP A C 1
ATOM 4493 O O . ASP A 1 597 ? 21.235 13.843 24.305 1.00 87.69 597 ASP A O 1
ATOM 4497 N N . ALA A 1 598 ? 21.296 13.521 22.076 1.00 86.25 598 ALA A N 1
ATOM 4498 C CA . ALA A 1 598 ? 21.787 14.858 21.751 1.00 86.25 598 ALA A CA 1
ATOM 4499 C C . ALA A 1 598 ? 20.786 15.953 22.161 1.00 86.25 598 ALA A C 1
ATOM 4501 O O . ALA A 1 598 ? 21.145 16.919 22.836 1.00 86.25 598 ALA A O 1
ATOM 4502 N N . VAL A 1 599 ? 19.502 15.781 21.824 1.00 87.75 599 VAL A N 1
ATOM 4503 C CA . VAL A 1 599 ? 18.454 16.750 22.180 1.00 87.75 599 VAL A CA 1
ATOM 4504 C C . VAL A 1 599 ? 18.250 16.814 23.693 1.00 87.75 599 VAL A C 1
ATOM 4506 O O . VAL A 1 599 ? 18.111 17.908 24.241 1.00 87.75 599 VAL A O 1
ATOM 4509 N N . ALA A 1 600 ? 18.275 15.681 24.400 1.00 86.69 600 ALA A N 1
ATOM 4510 C CA . ALA A 1 600 ? 18.133 15.664 25.854 1.00 86.69 600 ALA A CA 1
ATOM 4511 C C . ALA A 1 600 ? 19.238 16.467 26.568 1.00 86.69 600 ALA A C 1
ATOM 4513 O O . ALA A 1 600 ? 18.968 17.050 27.621 1.00 86.69 600 ALA A O 1
ATOM 4514 N N . GLN A 1 601 ? 20.446 16.531 25.995 1.00 85.25 601 GLN A N 1
ATOM 4515 C CA . GLN A 1 601 ? 21.574 17.304 26.527 1.00 85.25 601 GLN A CA 1
ATOM 4516 C C . GLN A 1 601 ? 21.462 18.805 26.210 1.00 85.25 601 GLN A C 1
ATOM 4518 O O . GLN A 1 601 ? 21.621 19.631 27.111 1.00 85.25 601 GLN A O 1
ATOM 4523 N N . GLU A 1 602 ? 21.113 19.165 24.971 1.00 84.19 602 GLU A N 1
ATOM 4524 C CA . GLU A 1 602 ? 21.208 20.549 24.472 1.00 84.19 602 GLU A CA 1
ATOM 4525 C C . GLU A 1 602 ? 19.879 21.343 24.502 1.00 84.19 602 GLU A C 1
ATOM 4527 O O . GLU A 1 602 ? 19.860 22.564 24.318 1.00 84.19 602 GLU A O 1
ATOM 4532 N N . CYS A 1 603 ? 18.736 20.710 24.802 1.00 83.12 603 CYS A N 1
ATOM 4533 C CA . CYS A 1 603 ? 17.408 21.349 24.724 1.00 83.12 603 CYS A CA 1
ATOM 4534 C C . CYS A 1 603 ? 17.198 22.579 25.631 1.00 83.12 603 CYS A C 1
ATOM 4536 O O . CYS A 1 603 ? 16.288 23.371 25.381 1.00 83.12 603 CYS A O 1
ATOM 4538 N N . ARG A 1 604 ? 18.023 22.803 26.664 1.00 81.44 604 ARG A N 1
ATOM 4539 C CA . ARG A 1 604 ? 17.893 23.975 27.559 1.00 81.44 604 ARG A CA 1
ATOM 4540 C C . ARG A 1 604 ? 18.085 25.308 26.818 1.00 81.44 604 ARG A C 1
ATOM 4542 O O . ARG A 1 604 ? 17.432 26.300 27.161 1.00 81.44 604 ARG A O 1
ATOM 4549 N N . GLY A 1 605 ? 18.941 25.327 25.794 1.00 79.38 605 GLY A N 1
ATOM 4550 C CA . GLY A 1 605 ? 19.193 26.497 24.946 1.00 79.38 605 GLY A CA 1
ATOM 4551 C C . GLY A 1 605 ? 18.089 26.780 23.920 1.00 79.38 605 GLY A C 1
ATOM 4552 O O . GLY A 1 605 ? 17.983 27.901 23.430 1.00 79.38 605 GLY A O 1
ATOM 4553 N N . ALA A 1 606 ? 17.217 25.807 23.643 1.00 84.38 606 ALA A N 1
ATOM 4554 C CA . ALA A 1 606 ? 16.239 25.861 22.559 1.00 84.38 606 ALA A CA 1
ATOM 4555 C C . ALA A 1 606 ? 15.115 26.881 22.781 1.00 84.38 606 ALA A C 1
ATOM 4557 O O . ALA A 1 606 ? 14.596 27.031 23.889 1.00 84.38 606 ALA A O 1
ATOM 4558 N N . SER A 1 607 ? 14.679 27.560 21.722 1.00 86.69 607 SER A N 1
ATOM 4559 C CA . SER A 1 607 ? 13.470 28.392 21.739 1.00 86.69 607 SER A CA 1
ATOM 4560 C C . SER A 1 607 ? 12.205 27.553 21.975 1.00 86.69 607 SER A C 1
ATOM 4562 O O . SER A 1 607 ? 12.175 26.350 21.714 1.00 86.69 607 SER A O 1
ATOM 4564 N N . ALA A 1 608 ? 11.120 28.192 22.426 1.00 84.62 608 ALA A N 1
ATOM 4565 C CA . ALA A 1 608 ? 9.835 27.518 22.643 1.00 84.62 608 ALA A CA 1
ATOM 4566 C C . ALA A 1 608 ? 9.310 26.823 21.362 1.00 84.62 608 ALA A C 1
ATOM 4568 O O . ALA A 1 608 ? 8.751 25.726 21.417 1.00 84.62 608 ALA A O 1
ATOM 4569 N N . ARG A 1 609 ? 9.578 27.417 20.190 1.00 83.94 609 ARG A N 1
ATOM 4570 C CA . ARG A 1 609 ? 9.249 26.839 18.879 1.00 83.94 609 ARG A CA 1
ATOM 4571 C C . ARG A 1 609 ? 10.043 25.574 18.575 1.00 83.94 609 ARG A C 1
ATOM 4573 O O . ARG A 1 609 ? 9.455 24.568 18.195 1.00 83.94 609 ARG A O 1
ATOM 4580 N N . GLN A 1 610 ? 11.358 25.602 18.791 1.00 85.12 610 GLN A N 1
ATOM 4581 C CA . GLN A 1 610 ? 12.224 24.438 18.575 1.00 85.12 610 GLN A CA 1
ATOM 4582 C C . GLN A 1 610 ? 11.865 23.286 19.516 1.00 85.12 610 GLN A C 1
ATOM 4584 O O . GLN A 1 610 ? 11.771 22.149 19.073 1.00 85.12 610 GLN A O 1
ATOM 4589 N N . LEU A 1 611 ? 11.574 23.575 20.789 1.00 88.25 611 LEU A N 1
ATOM 4590 C CA . LEU A 1 611 ? 11.098 22.565 21.742 1.00 88.25 611 LEU A CA 1
ATOM 4591 C C . LEU A 1 611 ? 9.794 21.899 21.281 1.00 88.25 611 LEU A C 1
ATOM 4593 O O . LEU A 1 611 ? 9.634 20.691 21.438 1.00 88.25 611 LEU A O 1
ATOM 4597 N N . THR A 1 612 ? 8.888 22.672 20.677 1.00 85.69 612 THR A N 1
ATOM 4598 C CA . THR A 1 612 ? 7.645 22.153 20.085 1.00 85.69 612 THR A CA 1
ATOM 4599 C C . THR A 1 612 ? 7.916 21.286 18.858 1.00 85.69 612 THR A C 1
ATOM 4601 O O . THR A 1 612 ? 7.332 20.211 18.739 1.00 85.69 612 THR A O 1
ATOM 4604 N N . ALA A 1 613 ? 8.851 21.687 17.994 1.00 83.69 613 ALA A N 1
ATOM 4605 C CA . ALA A 1 613 ? 9.266 20.891 16.840 1.00 83.69 613 ALA A CA 1
ATOM 4606 C C . ALA A 1 613 ? 9.942 19.567 17.246 1.00 83.69 613 ALA A C 1
ATOM 4608 O O . ALA A 1 613 ? 9.628 18.523 16.676 1.00 83.69 613 ALA A O 1
ATOM 4609 N N . PHE A 1 614 ? 10.814 19.585 18.263 1.00 88.62 614 PHE A N 1
ATOM 4610 C CA . PHE A 1 614 ? 11.424 18.373 18.815 1.00 88.62 614 PHE A CA 1
ATOM 4611 C C . PHE A 1 614 ? 10.367 17.419 19.364 1.00 88.62 614 PHE A C 1
ATOM 4613 O O . PHE A 1 614 ? 10.348 16.249 18.987 1.00 88.62 614 PHE A O 1
ATOM 4620 N N . ALA A 1 615 ? 9.468 17.924 20.214 1.00 87.31 615 ALA A N 1
ATOM 4621 C CA . ALA A 1 615 ? 8.387 17.127 20.783 1.00 87.31 615 ALA A CA 1
ATOM 4622 C C . ALA A 1 615 ? 7.548 16.462 19.679 1.00 87.31 615 ALA A C 1
ATOM 4624 O O . ALA A 1 615 ? 7.340 15.251 19.717 1.00 87.31 615 ALA A O 1
ATOM 4625 N N . TRP A 1 616 ? 7.151 17.220 18.654 1.00 84.19 616 TRP A N 1
ATOM 4626 C CA . TRP A 1 616 ? 6.380 16.702 17.522 1.00 84.19 616 TRP A CA 1
ATOM 4627 C C . TRP A 1 616 ? 7.099 15.575 16.769 1.00 84.19 616 TRP A C 1
ATOM 4629 O O . TRP A 1 616 ? 6.518 14.524 16.487 1.00 84.19 616 TRP A O 1
ATOM 4639 N N . ALA A 1 617 ? 8.377 15.772 16.449 1.00 83.75 617 ALA A N 1
ATOM 4640 C CA . ALA A 1 617 ? 9.153 14.803 15.688 1.00 83.75 617 ALA A CA 1
ATOM 4641 C C . ALA A 1 617 ? 9.356 13.484 16.451 1.00 83.75 617 ALA A C 1
ATOM 4643 O O . ALA A 1 617 ? 9.133 12.409 15.893 1.00 83.75 617 ALA A O 1
ATOM 4644 N N . PHE A 1 618 ? 9.699 13.551 17.742 1.00 86.81 618 PHE A N 1
ATOM 4645 C CA . PHE A 1 618 ? 9.852 12.356 18.577 1.00 86.81 618 PHE A CA 1
ATOM 4646 C C . PHE A 1 618 ? 8.515 11.665 18.878 1.00 86.81 618 PHE A C 1
ATOM 4648 O O . PHE A 1 618 ? 8.474 10.437 18.966 1.00 86.81 618 PHE A O 1
ATOM 4655 N N . ALA A 1 619 ? 7.413 12.418 18.972 1.00 79.81 619 ALA A N 1
ATOM 4656 C CA . ALA A 1 619 ? 6.071 11.846 19.069 1.00 79.81 619 ALA A CA 1
ATOM 4657 C C . ALA A 1 619 ? 5.681 11.087 17.791 1.00 79.81 619 ALA A C 1
ATOM 4659 O O . ALA A 1 619 ? 5.183 9.966 17.872 1.00 79.81 619 ALA A O 1
ATOM 4660 N N . THR A 1 620 ? 5.997 11.640 16.615 1.00 74.56 620 THR A N 1
ATOM 4661 C CA . THR A 1 620 ? 5.770 10.984 15.312 1.00 74.56 620 THR A CA 1
ATOM 4662 C C . THR A 1 620 ? 6.536 9.660 15.210 1.00 74.56 620 THR A C 1
ATOM 4664 O O . THR A 1 620 ? 6.005 8.665 14.719 1.00 74.56 620 THR A O 1
ATOM 4667 N N . ALA A 1 621 ? 7.763 9.617 15.735 1.00 73.06 621 ALA A N 1
ATOM 4668 C CA . ALA A 1 621 ? 8.573 8.401 15.824 1.00 73.06 621 ALA A CA 1
ATOM 4669 C C . ALA A 1 621 ? 8.164 7.451 16.974 1.00 73.06 621 ALA A C 1
ATOM 4671 O O . ALA A 1 621 ? 8.741 6.370 17.100 1.00 73.06 621 ALA A O 1
ATOM 4672 N N . ARG A 1 622 ? 7.177 7.831 17.803 1.00 75.69 622 ARG A N 1
ATOM 4673 C CA . ARG A 1 622 ? 6.720 7.124 19.014 1.00 75.69 622 ARG A CA 1
ATOM 4674 C C . ARG A 1 622 ? 7.835 6.817 20.023 1.00 75.69 622 ARG A C 1
ATOM 4676 O O . ARG A 1 622 ? 7.851 5.738 20.609 1.00 75.69 622 ARG A O 1
ATOM 4683 N N . GLU A 1 623 ? 8.753 7.755 20.250 1.00 81.12 623 GLU A N 1
ATOM 4684 C CA . GLU A 1 623 ? 9.878 7.591 21.184 1.00 81.12 623 GLU A CA 1
ATOM 4685 C C . GLU A 1 623 ? 9.409 7.641 22.659 1.00 81.12 623 GLU A C 1
ATOM 4687 O O . GLU A 1 623 ? 9.009 8.708 23.138 1.00 81.12 623 GLU A O 1
ATOM 4692 N N . PRO A 1 624 ? 9.469 6.530 23.423 1.00 77.62 624 PRO A N 1
ATOM 4693 C CA . PRO A 1 624 ? 8.877 6.457 24.763 1.00 77.62 624 PRO A CA 1
ATOM 4694 C C . PRO A 1 624 ? 9.819 6.912 25.892 1.00 77.62 624 PRO A C 1
ATOM 4696 O O . PRO A 1 624 ? 9.447 6.865 27.066 1.00 77.62 624 PRO A O 1
ATOM 4699 N N . ARG A 1 625 ? 11.058 7.298 25.570 1.00 85.38 625 ARG A N 1
ATOM 4700 C CA . ARG A 1 625 ? 12.129 7.588 26.531 1.00 85.38 625 ARG A CA 1
ATOM 4701 C C . ARG A 1 625 ? 11.807 8.717 27.508 1.00 85.38 625 ARG A C 1
ATOM 4703 O O . ARG A 1 625 ? 11.773 9.891 27.152 1.00 85.38 625 ARG A O 1
ATOM 4710 N N . GLN A 1 626 ? 11.638 8.357 28.774 1.00 84.19 626 GLN A N 1
ATOM 4711 C CA . GLN A 1 626 ? 11.226 9.294 29.816 1.00 84.19 626 GLN A CA 1
ATOM 4712 C C . GLN A 1 626 ? 12.247 10.416 30.074 1.00 84.19 626 GLN A C 1
ATOM 4714 O O . GLN A 1 626 ? 11.853 11.552 30.313 1.00 84.19 626 GLN A O 1
ATOM 4719 N N . ASP A 1 627 ? 13.542 10.128 29.964 1.00 88.19 627 ASP A N 1
ATOM 4720 C CA . ASP A 1 627 ? 14.630 11.084 30.187 1.00 88.19 627 ASP A CA 1
ATOM 4721 C C . ASP A 1 627 ? 14.641 12.236 29.169 1.00 88.19 627 ASP A C 1
ATOM 4723 O O . ASP A 1 627 ? 14.763 13.399 29.555 1.00 88.19 627 ASP A O 1
ATOM 4727 N N . LEU A 1 628 ? 14.431 11.934 27.883 1.00 89.88 628 LEU A N 1
ATOM 4728 C CA . LEU A 1 628 ? 14.262 12.941 26.832 1.00 89.88 628 LEU A CA 1
ATOM 4729 C C . LEU A 1 628 ? 13.063 13.847 27.133 1.00 89.88 628 LEU A C 1
ATOM 4731 O O . LEU A 1 628 ? 13.177 15.075 27.106 1.00 89.88 628 LEU A O 1
ATOM 4735 N N . TRP A 1 629 ? 11.908 13.243 27.416 1.00 89.19 629 TRP A N 1
ATOM 4736 C CA . TRP A 1 629 ? 10.669 13.985 27.638 1.00 89.19 629 TRP A CA 1
ATOM 4737 C C . TRP A 1 629 ? 10.712 14.817 28.918 1.00 89.19 629 TRP A C 1
ATOM 4739 O O . TRP A 1 629 ? 10.184 15.928 28.934 1.00 89.19 629 TRP A O 1
ATOM 4749 N N . ASP A 1 630 ? 11.364 14.341 29.976 1.00 88.69 630 ASP A N 1
ATOM 4750 C CA . ASP A 1 630 ? 11.594 15.119 31.194 1.00 88.69 630 ASP A CA 1
ATOM 4751 C C . ASP A 1 630 ? 12.496 16.332 30.924 1.00 88.69 630 ASP A C 1
ATOM 4753 O O . ASP A 1 630 ? 12.165 17.438 31.362 1.00 88.69 630 ASP A O 1
ATOM 4757 N N . SER A 1 631 ? 13.558 16.175 30.125 1.00 89.12 631 SER A N 1
ATOM 4758 C CA . SER A 1 631 ? 14.405 17.288 29.676 1.00 89.12 631 SER A CA 1
ATOM 4759 C C . SER A 1 631 ? 13.639 18.309 28.824 1.00 89.12 631 SER A C 1
ATOM 4761 O O . SER A 1 631 ? 13.710 19.509 29.103 1.00 89.12 631 SER A O 1
ATOM 4763 N N . LEU A 1 632 ? 12.841 17.859 27.848 1.00 90.12 632 LEU A N 1
ATOM 4764 C CA . LEU A 1 632 ? 11.999 18.735 27.020 1.00 90.12 632 LEU A CA 1
ATOM 4765 C C . LEU A 1 632 ? 10.963 19.493 27.862 1.00 90.12 632 LEU A C 1
ATOM 4767 O O . LEU A 1 632 ? 10.812 20.706 27.709 1.00 90.12 632 LEU A O 1
ATOM 4771 N N . LYS A 1 633 ? 10.276 18.808 28.787 1.00 89.56 633 LYS A N 1
ATOM 4772 C CA . LYS A 1 633 ? 9.301 19.425 29.702 1.00 89.56 633 LYS A CA 1
ATOM 4773 C C . LYS A 1 633 ? 9.968 20.454 30.618 1.00 89.56 633 LYS A C 1
ATOM 4775 O O . LYS A 1 633 ? 9.431 21.545 30.797 1.00 89.56 633 LYS A O 1
ATOM 4780 N N . ALA A 1 634 ? 11.142 20.141 31.168 1.00 88.94 634 ALA A N 1
ATOM 4781 C CA . ALA A 1 634 ? 11.895 21.057 32.023 1.00 88.94 634 ALA A CA 1
ATOM 4782 C C . ALA A 1 634 ? 12.357 22.310 31.262 1.00 88.94 634 ALA A C 1
ATOM 4784 O O . ALA A 1 634 ? 12.209 23.422 31.769 1.00 88.94 634 ALA A O 1
ATOM 4785 N N . ALA A 1 635 ? 12.859 22.149 30.033 1.00 88.94 635 ALA A N 1
ATOM 4786 C CA . ALA A 1 635 ? 13.232 23.269 29.171 1.00 88.94 635 ALA A CA 1
ATOM 4787 C C . ALA A 1 635 ? 12.014 24.130 28.783 1.00 88.94 635 ALA A C 1
ATOM 4789 O O . ALA A 1 635 ? 12.119 25.357 28.705 1.00 88.94 635 ALA A O 1
ATOM 4790 N N . MET A 1 636 ? 10.849 23.501 28.593 1.00 90.31 636 MET A N 1
ATOM 4791 C CA . MET A 1 636 ? 9.605 24.184 28.241 1.00 90.31 636 MET A CA 1
ATOM 4792 C C . MET A 1 636 ? 8.998 24.975 29.408 1.00 90.31 636 MET A C 1
ATOM 4794 O O . MET A 1 636 ? 8.440 26.046 29.176 1.00 90.31 636 MET A O 1
ATOM 4798 N N . ALA A 1 637 ? 9.137 24.513 30.657 1.00 86.50 637 ALA A N 1
ATOM 4799 C CA . ALA A 1 637 ? 8.500 25.109 31.840 1.00 86.50 637 ALA A CA 1
ATOM 4800 C C . ALA A 1 637 ? 8.725 26.627 31.991 1.00 86.50 637 ALA A C 1
ATOM 4802 O O . ALA A 1 637 ? 7.804 27.356 32.351 1.00 86.50 637 ALA A O 1
ATOM 4803 N N . GLY A 1 638 ? 9.922 27.122 31.661 1.00 80.94 638 GLY A N 1
ATOM 4804 C CA . GLY A 1 638 ? 10.249 28.554 31.718 1.00 80.94 638 GLY A CA 1
ATOM 4805 C C . GLY A 1 638 ? 9.809 29.374 30.497 1.00 80.94 638 GLY A C 1
ATOM 4806 O O . GLY A 1 638 ? 9.959 30.593 30.500 1.00 80.94 638 GLY A O 1
ATOM 4807 N N . LYS A 1 639 ? 9.300 28.729 29.439 1.00 87.06 639 LYS A N 1
ATOM 4808 C CA . LYS A 1 639 ? 9.036 29.339 28.121 1.00 87.06 639 LYS A CA 1
ATOM 4809 C C . LYS A 1 639 ? 7.589 29.175 27.642 1.00 87.06 639 LYS A C 1
ATOM 4811 O O . LYS A 1 639 ? 7.242 29.721 26.599 1.00 87.06 639 LYS A O 1
ATOM 4816 N N . ILE A 1 640 ? 6.720 28.519 28.420 1.00 82.31 640 ILE A N 1
ATOM 4817 C CA . ILE A 1 640 ? 5.302 28.269 28.081 1.00 82.31 640 ILE A CA 1
ATOM 4818 C C . ILE A 1 640 ? 4.565 29.549 27.656 1.00 82.31 640 ILE A C 1
ATOM 4820 O O . ILE A 1 640 ? 3.788 29.538 26.702 1.00 82.31 640 ILE A O 1
ATOM 4824 N N . GLY A 1 641 ? 4.824 30.671 28.338 1.00 80.00 641 GLY A N 1
ATOM 4825 C CA . GLY A 1 641 ? 4.186 31.959 28.048 1.00 80.00 641 GLY A CA 1
ATOM 4826 C C . GLY A 1 641 ? 4.492 32.525 26.655 1.00 80.00 641 GLY A C 1
ATOM 4827 O O . GLY A 1 641 ? 3.730 33.354 26.171 1.00 80.00 641 GLY A O 1
ATOM 4828 N N . GLN A 1 642 ? 5.563 32.059 26.005 1.00 85.62 642 GLN A N 1
ATOM 4829 C CA . GLN A 1 642 ? 5.995 32.496 24.671 1.00 85.62 642 GLN A CA 1
ATOM 4830 C C . GLN A 1 642 ? 5.294 31.729 23.539 1.00 85.62 642 GLN A C 1
ATOM 4832 O O . GLN A 1 642 ? 5.369 32.151 22.389 1.00 85.62 642 GLN A O 1
ATOM 4837 N N . LEU A 1 643 ? 4.634 30.608 23.854 1.00 79.75 643 LEU A N 1
ATOM 4838 C CA . LEU A 1 643 ? 3.928 29.783 22.878 1.00 79.75 643 LEU A CA 1
ATOM 4839 C C . LEU A 1 643 ? 2.568 30.386 22.521 1.00 79.75 643 LEU A C 1
ATOM 4841 O O . LEU A 1 643 ? 1.787 30.756 23.411 1.00 79.75 643 LEU A O 1
ATOM 4845 N N . SER A 1 644 ? 2.256 30.370 21.227 1.00 80.25 644 SER A N 1
ATOM 4846 C CA . SER A 1 644 ? 0.895 30.531 20.711 1.00 80.25 644 SER A CA 1
ATOM 4847 C C . SER A 1 644 ? -0.026 29.404 21.198 1.00 80.25 644 SER A C 1
ATOM 4849 O O . SER A 1 644 ? 0.434 28.366 21.678 1.00 80.25 644 SER A O 1
ATOM 4851 N N . ALA A 1 645 ? -1.343 29.597 21.080 1.00 72.12 645 ALA A N 1
ATOM 4852 C CA . ALA A 1 645 ? -2.320 28.573 21.455 1.00 72.12 645 ALA A CA 1
ATOM 4853 C C . ALA A 1 645 ? -2.070 27.244 20.713 1.00 72.12 645 ALA A C 1
ATOM 4855 O O . ALA A 1 645 ? -2.023 26.194 21.350 1.00 72.12 645 ALA A O 1
ATOM 4856 N N . ASP A 1 646 ? -1.799 27.308 19.406 1.00 69.88 646 ASP A N 1
ATOM 4857 C CA . ASP A 1 646 ? -1.557 26.133 18.562 1.00 69.88 646 ASP A CA 1
ATOM 4858 C C . ASP A 1 646 ? -0.273 25.383 18.956 1.00 69.88 646 ASP A C 1
ATOM 4860 O O . ASP A 1 646 ? -0.249 24.151 18.987 1.00 69.88 646 ASP A O 1
ATOM 4864 N N . GLU A 1 647 ? 0.798 26.099 19.315 1.00 77.56 647 GLU A N 1
ATOM 4865 C CA . GLU A 1 647 ? 2.058 25.470 19.733 1.00 77.56 647 GLU A CA 1
ATOM 4866 C C . GLU A 1 647 ? 1.929 24.801 21.114 1.00 77.56 647 GLU A C 1
ATOM 4868 O O . GLU A 1 647 ? 2.477 23.718 21.324 1.00 77.56 647 GLU A O 1
ATOM 4873 N N . ARG A 1 648 ? 1.153 25.381 22.045 1.00 78.50 648 ARG A N 1
ATOM 4874 C CA . ARG A 1 648 ? 0.854 24.745 23.348 1.00 78.50 648 ARG A CA 1
ATOM 4875 C C . ARG A 1 648 ? 0.111 23.434 23.163 1.00 78.50 648 ARG A C 1
ATOM 4877 O O . ARG A 1 648 ? 0.479 22.428 23.764 1.00 78.50 648 ARG A O 1
ATOM 4884 N N . VAL A 1 649 ? -0.909 23.462 22.312 1.00 73.44 649 VAL A N 1
ATOM 4885 C CA . VAL A 1 649 ? -1.717 22.299 21.949 1.00 73.44 649 VAL A CA 1
ATOM 4886 C C . VAL A 1 649 ? -0.838 21.219 21.306 1.00 73.44 649 VAL A C 1
ATOM 4888 O O . VAL A 1 649 ? -0.889 20.061 21.712 1.00 73.44 649 VAL A O 1
ATOM 4891 N N . THR A 1 650 ? 0.038 21.605 20.375 1.00 76.94 650 THR A N 1
ATOM 4892 C CA . THR A 1 650 ? 0.966 20.694 19.683 1.00 76.94 650 THR A CA 1
ATOM 4893 C C . THR A 1 650 ? 1.948 20.027 20.646 1.00 76.94 650 THR A C 1
ATOM 4895 O O . THR A 1 650 ? 2.148 18.813 20.584 1.00 76.94 650 THR A O 1
ATOM 4898 N N . PHE A 1 651 ? 2.547 20.789 21.566 1.00 83.75 651 PHE A N 1
ATOM 4899 C CA . PHE A 1 651 ? 3.478 20.235 22.550 1.00 83.75 651 PHE A CA 1
ATOM 4900 C C . PHE A 1 651 ? 2.757 19.296 23.521 1.00 83.75 651 PHE A C 1
ATOM 4902 O O . PHE A 1 651 ? 3.233 18.192 23.785 1.00 83.75 651 PHE A O 1
ATOM 4909 N N . ALA A 1 652 ? 1.592 19.714 24.024 1.00 78.81 652 ALA A N 1
ATOM 4910 C CA . ALA A 1 652 ? 0.799 18.904 24.936 1.00 78.81 652 ALA A CA 1
ATOM 4911 C C . ALA A 1 652 ? 0.376 17.583 24.280 1.00 78.81 652 ALA A C 1
ATOM 4913 O O . ALA A 1 652 ? 0.563 16.535 24.892 1.00 78.81 652 ALA A O 1
ATOM 4914 N N . TRP A 1 653 ? -0.089 17.624 23.025 1.00 75.62 653 TRP A N 1
ATOM 4915 C CA . TRP A 1 653 ? -0.405 16.439 22.221 1.00 75.62 653 TRP A CA 1
ATOM 4916 C C . TRP A 1 653 ? 0.804 15.529 22.010 1.00 75.62 653 TRP A C 1
ATOM 4918 O O . TRP A 1 653 ? 0.702 14.320 22.193 1.00 75.62 653 TRP A O 1
ATOM 4928 N N . SER A 1 654 ? 1.965 16.105 21.701 1.00 82.38 654 SER A N 1
ATOM 4929 C CA . SER A 1 654 ? 3.189 15.333 21.485 1.00 82.38 654 SER A CA 1
ATOM 4930 C C . SER A 1 654 ? 3.578 14.525 22.728 1.00 82.38 654 SER A C 1
ATOM 4932 O O . SER A 1 654 ? 3.917 13.351 22.619 1.00 82.38 654 SER A O 1
ATOM 4934 N N . CYS A 1 655 ? 3.465 15.114 23.925 1.00 79.94 655 CYS A N 1
ATOM 4935 C CA . CYS A 1 655 ? 3.644 14.377 25.179 1.00 79.94 655 CYS A CA 1
ATOM 4936 C C . CYS A 1 655 ? 2.577 13.284 25.359 1.00 79.94 655 CYS A C 1
ATOM 4938 O O . CYS A 1 655 ? 2.858 12.187 25.835 1.00 79.94 655 CYS A O 1
ATOM 4940 N N . ALA A 1 656 ? 1.347 13.584 24.965 1.00 72.69 656 ALA A N 1
ATOM 4941 C CA . ALA A 1 656 ? 0.196 12.708 25.073 1.00 72.69 656 ALA A CA 1
ATOM 4942 C C . ALA A 1 656 ? 0.336 11.415 24.235 1.00 72.69 656 ALA A C 1
ATOM 4944 O O . ALA A 1 656 ? 0.105 10.324 24.759 1.00 72.69 656 ALA A O 1
ATOM 4945 N N . GLU A 1 657 ? 0.784 11.521 22.980 1.00 72.69 657 GLU A N 1
ATOM 4946 C CA . GLU A 1 657 ? 0.983 10.392 22.048 1.00 72.69 657 GLU A CA 1
ATOM 4947 C C . GLU A 1 657 ? 1.941 9.319 22.580 1.00 72.69 657 GLU A C 1
ATOM 4949 O O . GLU A 1 657 ? 1.750 8.123 22.359 1.00 72.69 657 GLU A O 1
ATOM 4954 N N . VAL A 1 658 ? 2.965 9.732 23.326 1.00 74.75 658 VAL A N 1
ATOM 4955 C CA . VAL A 1 658 ? 3.955 8.825 23.932 1.00 74.75 658 VAL A CA 1
ATOM 4956 C C . VAL A 1 658 ? 3.641 8.493 25.394 1.00 74.75 658 VAL A C 1
ATOM 4958 O O . VAL A 1 658 ? 4.493 7.976 26.117 1.00 74.75 658 VAL A O 1
ATOM 4961 N N . ASN A 1 659 ? 2.415 8.785 25.842 1.00 74.31 659 ASN A N 1
ATOM 4962 C CA . ASN A 1 659 ? 1.931 8.554 27.201 1.00 74.31 659 ASN A CA 1
ATOM 4963 C C . ASN A 1 659 ? 2.792 9.237 28.288 1.00 74.31 659 ASN A C 1
ATOM 4965 O O . ASN A 1 659 ? 3.020 8.690 29.368 1.00 74.31 659 ASN A O 1
ATOM 4969 N N . GLN A 1 660 ? 3.287 10.442 27.997 1.00 79.12 660 GLN A N 1
ATOM 4970 C CA . GLN A 1 660 ? 4.041 11.289 28.917 1.00 79.12 660 GLN A CA 1
ATOM 4971 C C . GLN A 1 660 ? 3.127 12.387 29.465 1.00 79.12 660 GLN A C 1
ATOM 4973 O O . GLN A 1 660 ? 2.653 13.259 28.742 1.00 79.12 660 GLN A O 1
ATOM 4978 N N . HIS A 1 661 ? 2.875 12.386 30.773 1.00 71.62 661 HIS A N 1
ATOM 4979 C CA . HIS A 1 661 ? 1.996 13.391 31.370 1.00 71.62 661 HIS A CA 1
ATOM 4980 C C . HIS A 1 661 ? 2.660 14.781 31.402 1.00 71.62 661 HIS A C 1
ATOM 4982 O O . HIS A 1 661 ? 3.745 14.954 31.963 1.00 71.62 661 HIS A O 1
ATOM 4988 N N . ALA A 1 662 ? 1.969 15.791 30.860 1.00 72.31 662 ALA A N 1
ATOM 4989 C CA . ALA A 1 662 ? 2.382 17.201 30.871 1.00 72.31 662 ALA A CA 1
ATOM 4990 C C . ALA A 1 662 ? 1.600 18.058 31.892 1.00 72.31 662 ALA A C 1
ATOM 4992 O O . ALA A 1 662 ? 1.593 19.287 31.804 1.00 72.31 662 ALA A O 1
ATOM 4993 N N . ARG A 1 663 ? 0.966 17.414 32.888 1.00 71.75 663 ARG A N 1
ATOM 4994 C CA . ARG A 1 663 ? 0.100 18.064 33.893 1.00 71.75 663 ARG A CA 1
ATOM 4995 C C . ARG A 1 663 ? 0.780 19.228 34.618 1.00 71.75 663 ARG A C 1
ATOM 4997 O O . ARG A 1 663 ? 0.166 20.254 34.882 1.00 71.75 663 ARG A O 1
ATOM 5004 N N . ASN A 1 664 ? 2.076 19.091 34.883 1.00 74.25 664 ASN A N 1
ATOM 5005 C CA . ASN A 1 664 ? 2.870 20.105 35.580 1.00 74.25 664 ASN A CA 1
ATOM 5006 C C . ASN A 1 664 ? 3.091 21.387 34.754 1.00 74.25 664 ASN A C 1
ATOM 5008 O O . ASN A 1 664 ? 3.471 22.406 35.320 1.00 74.25 664 ASN A O 1
ATOM 5012 N N . LEU A 1 665 ? 2.887 21.333 33.433 1.00 78.44 665 LEU A N 1
ATOM 5013 C CA . LEU A 1 665 ? 3.071 22.463 32.521 1.00 78.44 665 LEU A CA 1
ATOM 5014 C C . LEU A 1 665 ? 1.740 23.135 32.172 1.00 78.44 665 LEU A C 1
ATOM 5016 O O . LEU A 1 665 ? 1.663 24.360 32.155 1.00 78.44 665 LEU A O 1
ATOM 5020 N N . PHE A 1 666 ? 0.702 22.340 31.894 1.00 75.88 666 PHE A N 1
ATOM 5021 C CA . PHE A 1 666 ? -0.562 22.843 31.340 1.00 75.88 666 PHE A CA 1
ATOM 5022 C C . PHE A 1 666 ? -1.777 22.695 32.273 1.00 75.88 666 PHE A C 1
ATOM 5024 O O . PHE A 1 666 ? -2.850 23.187 31.936 1.00 75.88 666 PHE A O 1
ATOM 5031 N N . GLY A 1 667 ? -1.625 22.079 33.453 1.00 74.69 667 GLY A N 1
ATOM 5032 C CA . GLY A 1 667 ? -2.720 21.795 34.391 1.00 74.69 667 GLY A CA 1
ATOM 5033 C C . GLY A 1 667 ? -3.351 20.419 34.165 1.00 74.69 667 GLY A C 1
ATOM 5034 O O . GLY A 1 667 ? -2.732 19.552 33.563 1.00 74.69 667 GLY A O 1
ATOM 5035 N N . ASP A 1 668 ? -4.578 20.197 34.634 1.00 70.00 668 ASP A N 1
ATOM 5036 C CA . ASP A 1 668 ? -5.371 19.011 34.276 1.00 70.00 668 ASP A CA 1
ATOM 5037 C C . ASP A 1 668 ? -6.142 19.222 32.972 1.00 70.00 668 ASP A C 1
ATOM 5039 O O . ASP A 1 668 ? -6.650 20.315 32.720 1.00 70.00 668 ASP A O 1
ATOM 5043 N N . ALA A 1 669 ? -6.267 18.167 32.162 1.00 72.25 669 ALA A N 1
ATOM 5044 C CA . ALA A 1 669 ? -7.170 18.191 31.023 1.00 72.25 669 ALA A CA 1
ATOM 5045 C C . ALA A 1 669 ? -8.608 18.240 31.548 1.00 72.25 669 ALA A C 1
ATOM 5047 O O . ALA A 1 669 ? -9.003 17.384 32.340 1.00 72.25 669 ALA A O 1
ATOM 5048 N N . SER A 1 670 ? -9.383 19.235 31.118 1.00 79.25 670 SER A N 1
ATOM 5049 C CA . SER A 1 670 ? -10.801 19.309 31.472 1.00 79.25 670 SER A CA 1
ATOM 5050 C C . SER A 1 670 ? -11.572 18.220 30.735 1.00 79.25 670 SER A C 1
ATOM 5052 O O . SER A 1 670 ? -11.579 18.197 29.506 1.00 79.25 670 SER A O 1
ATOM 5054 N N . GLU A 1 671 ? -12.239 17.338 31.479 1.00 83.50 671 GLU A N 1
ATOM 5055 C CA . GLU A 1 671 ? -13.224 16.397 30.922 1.00 83.50 671 GLU A CA 1
ATOM 5056 C C . GLU A 1 671 ? -14.527 17.099 30.518 1.00 83.50 671 GLU A C 1
ATOM 5058 O O . GLU A 1 671 ? -15.286 16.573 29.703 1.00 83.50 671 GLU A O 1
ATOM 5063 N N . VAL A 1 672 ? -14.778 18.275 31.103 1.00 88.88 672 VAL A N 1
ATOM 5064 C CA . VAL A 1 672 ? -15.971 19.092 30.881 1.00 88.88 672 VAL A CA 1
ATOM 5065 C C . VAL A 1 672 ? -15.694 20.074 29.749 1.00 88.88 672 VAL A C 1
ATOM 5067 O O . VAL A 1 672 ? -14.741 20.858 29.827 1.00 88.88 672 VAL A O 1
ATOM 5070 N N . ALA A 1 673 ? -16.522 20.020 28.712 1.00 89.56 673 ALA A N 1
ATOM 5071 C CA . ALA A 1 673 ? -16.496 20.953 27.595 1.00 89.56 673 ALA A CA 1
ATOM 5072 C C . ALA A 1 673 ? -17.144 22.294 27.985 1.00 89.56 673 ALA A C 1
ATOM 5074 O O . ALA A 1 673 ? -17.924 22.368 28.933 1.00 89.56 673 ALA A O 1
ATOM 5075 N N . ALA A 1 674 ? -16.872 23.369 27.247 1.00 89.50 674 ALA A N 1
ATOM 5076 C CA . ALA A 1 674 ? -17.525 24.655 27.464 1.00 89.50 674 ALA A CA 1
ATOM 5077 C C . ALA A 1 674 ? -19.066 24.519 27.374 1.00 89.50 674 ALA A C 1
ATOM 5079 O O . ALA A 1 674 ? -19.571 24.093 26.326 1.00 89.50 674 ALA A O 1
ATOM 5080 N N . PRO A 1 675 ? -19.827 24.911 28.419 1.00 91.00 675 PRO A N 1
ATOM 5081 C CA . PRO A 1 675 ? -21.287 24.773 28.438 1.00 91.00 675 PRO A CA 1
ATOM 5082 C C . PRO A 1 675 ? -21.968 25.462 27.251 1.00 91.00 675 PRO A C 1
ATOM 5084 O O . PRO A 1 675 ? -22.814 24.879 26.586 1.00 91.00 675 PRO A O 1
ATOM 5087 N N . GLU A 1 676 ? -21.534 26.677 26.900 1.00 89.38 676 GLU A N 1
ATOM 5088 C CA . GLU A 1 676 ? -22.104 27.422 25.769 1.00 89.38 676 GLU A CA 1
ATOM 5089 C C . GLU A 1 676 ? -21.908 26.712 24.421 1.00 89.38 676 GLU A C 1
ATOM 5091 O O . GLU A 1 676 ? -22.802 26.728 23.574 1.00 89.38 676 GLU A O 1
ATOM 5096 N N . ALA A 1 677 ? -20.746 26.086 24.207 1.00 87.88 677 ALA A N 1
ATOM 5097 C CA . ALA A 1 677 ? -20.470 25.330 22.987 1.00 87.88 677 ALA A CA 1
ATOM 5098 C C . ALA A 1 677 ? -21.278 24.024 22.951 1.00 87.88 677 ALA A C 1
ATOM 5100 O O . ALA A 1 677 ? -21.789 23.639 21.900 1.00 87.88 677 ALA A O 1
ATOM 5101 N N . SER A 1 678 ? -21.430 23.379 24.108 1.00 91.75 678 SER A N 1
ATOM 5102 C CA . SER A 1 678 ? -22.173 22.126 24.264 1.00 91.75 678 SER A CA 1
ATOM 5103 C C . SER A 1 678 ? -23.673 22.329 24.052 1.00 91.75 678 SER A C 1
ATOM 5105 O O . SER A 1 678 ? -24.285 21.599 23.277 1.00 91.75 678 SER A O 1
ATOM 5107 N N . ALA A 1 679 ? -24.254 23.380 24.639 1.00 92.25 679 ALA A N 1
ATOM 5108 C CA . ALA A 1 679 ? -25.651 23.753 24.431 1.00 92.25 679 ALA A CA 1
ATOM 5109 C C . ALA A 1 679 ? -25.954 24.043 22.949 1.00 92.25 679 ALA A C 1
ATOM 5111 O O . ALA A 1 679 ? -26.883 23.464 22.390 1.00 92.25 679 ALA A O 1
ATOM 5112 N N . LYS A 1 680 ? -25.114 24.846 22.276 1.00 92.44 680 LYS A N 1
ATOM 5113 C CA . LYS A 1 680 ? -25.254 25.119 20.831 1.00 92.44 680 LYS A CA 1
ATOM 5114 C C . LYS A 1 680 ? -25.146 23.857 19.975 1.00 92.44 680 LYS A C 1
ATOM 5116 O O . LYS A 1 680 ? -25.877 23.718 19.000 1.00 92.44 680 LYS A O 1
ATOM 5121 N N . MET A 1 681 ? -24.249 22.938 20.333 1.00 94.62 681 MET A N 1
ATOM 5122 C CA . MET A 1 681 ? -24.099 21.655 19.640 1.00 94.62 681 MET A CA 1
ATOM 5123 C C . MET A 1 681 ? -25.371 20.805 19.759 1.00 94.62 681 MET A C 1
ATOM 5125 O O . MET A 1 681 ? -25.848 20.257 18.767 1.00 94.62 681 MET A O 1
ATOM 5129 N N . ILE A 1 682 ? -25.951 20.723 20.958 1.00 94.06 682 ILE A N 1
ATOM 5130 C CA . ILE A 1 682 ? -27.199 19.991 21.207 1.00 94.06 682 ILE A CA 1
ATOM 5131 C C . ILE A 1 682 ? -28.357 20.606 20.409 1.00 94.06 682 ILE A C 1
ATOM 5133 O O . ILE A 1 682 ? -29.097 19.870 19.755 1.00 94.06 682 ILE A O 1
ATOM 5137 N N . GLU A 1 683 ? -28.483 21.936 20.398 1.00 94.31 683 GLU A N 1
ATOM 5138 C CA . GLU A 1 683 ? -29.479 22.652 19.587 1.00 94.31 683 GLU A CA 1
ATOM 5139 C C . GLU A 1 683 ? -29.298 22.379 18.085 1.00 94.31 683 GLU A C 1
ATOM 5141 O O . GLU A 1 683 ? -30.272 22.096 17.383 1.00 94.31 683 GLU A O 1
ATOM 5146 N N . ALA A 1 684 ? -28.055 22.395 17.588 1.00 95.44 684 ALA A N 1
ATOM 5147 C CA . ALA A 1 684 ? -27.753 22.080 16.195 1.00 95.44 684 ALA A CA 1
ATOM 5148 C C . ALA A 1 684 ? -28.188 20.651 15.834 1.00 95.44 684 ALA A C 1
ATOM 5150 O O . ALA A 1 684 ? -28.844 20.457 14.811 1.00 95.44 684 ALA A O 1
ATOM 5151 N N . ILE A 1 685 ? -27.914 19.666 16.700 1.00 96.12 685 ILE A N 1
ATOM 5152 C CA . ILE A 1 685 ? -28.351 18.275 16.506 1.00 96.12 685 ILE A CA 1
ATOM 5153 C C . ILE A 1 685 ? -29.880 18.180 16.506 1.00 96.12 685 ILE A C 1
ATOM 5155 O O . ILE A 1 685 ? -30.453 17.536 15.630 1.00 96.12 685 ILE A O 1
ATOM 5159 N N . GLN A 1 686 ? -30.570 18.850 17.432 1.00 94.50 686 GLN A N 1
ATOM 5160 C CA . GLN A 1 686 ? -32.039 18.881 17.471 1.00 94.50 686 GLN A CA 1
ATOM 5161 C C . GLN A 1 686 ? -32.661 19.506 16.214 1.00 94.50 686 GLN A C 1
ATOM 5163 O O . GLN A 1 686 ? -33.770 19.127 15.825 1.00 94.50 686 GLN A O 1
ATOM 5168 N N . ALA A 1 687 ? -31.953 20.430 15.563 1.00 94.31 687 ALA A N 1
ATOM 5169 C CA . ALA A 1 687 ? -32.384 21.088 14.336 1.00 94.31 687 ALA A CA 1
ATOM 5170 C C . ALA A 1 687 ? -32.091 20.284 13.051 1.00 94.31 687 ALA A C 1
ATOM 5172 O O . ALA A 1 687 ? -32.621 20.636 11.997 1.00 94.31 687 ALA A O 1
ATOM 5173 N N . LEU A 1 688 ? -31.298 19.203 13.106 1.00 95.69 688 LEU A N 1
ATOM 5174 C CA . LEU A 1 688 ? -30.926 18.427 11.912 1.00 95.69 688 LEU A CA 1
ATOM 5175 C C . LEU A 1 688 ? -32.148 17.827 11.200 1.00 95.69 688 LEU A C 1
ATOM 5177 O O . LEU A 1 688 ? -33.009 17.252 11.867 1.00 95.69 688 LEU A O 1
ATOM 5181 N N . PRO A 1 689 ? -32.233 17.874 9.862 1.00 91.06 689 PRO A N 1
ATOM 5182 C CA . PRO A 1 689 ? -33.327 17.241 9.128 1.00 91.06 689 PRO A CA 1
ATOM 5183 C C . PRO A 1 689 ? -33.278 15.707 9.251 1.00 91.06 689 PRO A C 1
ATOM 5185 O O . PRO A 1 689 ? -32.242 15.135 9.575 1.00 91.06 689 PRO A O 1
ATOM 5188 N N . GLY A 1 690 ? -34.393 15.030 8.970 1.00 90.81 690 GLY A N 1
ATOM 5189 C CA . GLY A 1 690 ? -34.470 13.564 8.976 1.00 90.81 690 GLY A CA 1
ATOM 5190 C C . GLY A 1 690 ? -35.274 12.988 10.141 1.00 90.81 690 GLY A C 1
ATOM 5191 O O . GLY A 1 690 ? -36.137 13.651 10.719 1.00 90.81 690 GLY A O 1
ATOM 5192 N N . GLN A 1 691 ? -35.026 11.719 10.456 1.00 93.81 691 GLN A N 1
ATOM 5193 C CA . GLN A 1 691 ? -35.785 10.983 11.461 1.00 93.81 691 GLN A CA 1
ATOM 5194 C C . GLN A 1 691 ? -35.294 11.315 12.875 1.00 93.81 691 GLN A C 1
ATOM 5196 O O . GLN A 1 691 ? -34.105 11.221 13.187 1.00 93.81 691 GLN A O 1
ATOM 5201 N N . VAL A 1 692 ? -36.238 11.643 13.757 1.00 94.62 692 VAL A N 1
ATOM 5202 C CA . VAL A 1 692 ? -35.992 11.768 15.198 1.00 94.62 692 VAL A CA 1
ATOM 5203 C C . VAL A 1 692 ? -36.072 10.378 15.813 1.00 94.62 692 VAL A C 1
ATOM 5205 O O . VAL A 1 692 ? -37.157 9.807 15.898 1.00 94.62 692 VAL A O 1
ATOM 5208 N N . LEU A 1 693 ? -34.929 9.816 16.204 1.00 93.44 693 LEU A N 1
ATOM 5209 C CA . LEU A 1 693 ? -34.889 8.514 16.873 1.00 93.44 693 LEU A CA 1
ATOM 5210 C C . LEU A 1 693 ? -35.160 8.661 18.368 1.00 93.44 693 LEU A C 1
ATOM 5212 O O . LEU A 1 693 ? -35.862 7.843 18.955 1.00 93.44 693 LEU A O 1
ATOM 5216 N N . LEU A 1 694 ? -34.632 9.731 18.964 1.00 92.94 694 LEU A N 1
ATOM 5217 C CA . LEU A 1 694 ? -34.893 10.117 20.343 1.00 92.94 694 LEU A CA 1
ATOM 5218 C C . LEU A 1 694 ? -34.751 11.635 20.483 1.00 92.94 694 LEU A C 1
ATOM 5220 O O . LEU A 1 694 ? -33.870 12.227 19.862 1.00 92.94 694 LEU A O 1
ATOM 5224 N N . ALA A 1 695 ? -35.621 12.265 21.271 1.00 86.62 695 ALA A N 1
ATOM 5225 C CA . ALA A 1 695 ? -35.554 13.702 21.558 1.00 86.62 695 ALA A CA 1
ATOM 5226 C C . ALA A 1 695 ? -35.098 13.996 22.999 1.00 86.62 695 ALA A C 1
ATOM 5228 O O . ALA A 1 695 ? -34.358 14.952 23.215 1.00 86.62 695 ALA A O 1
ATOM 5229 N N . ASP A 1 696 ? -35.512 13.158 23.952 1.00 83.38 696 ASP A N 1
ATOM 5230 C CA . ASP A 1 696 ? -35.257 13.263 25.394 1.00 83.38 696 ASP A CA 1
ATOM 5231 C C . ASP A 1 696 ? -34.860 11.866 25.916 1.00 83.38 696 ASP A C 1
ATOM 5233 O O . ASP A 1 696 ? -35.443 10.880 25.449 1.00 83.38 696 ASP A O 1
ATOM 5237 N N . PRO A 1 697 ? -33.870 11.722 26.818 1.00 85.12 697 PRO A N 1
ATOM 5238 C CA . PRO A 1 697 ? -33.076 12.772 27.481 1.00 85.12 697 PRO A CA 1
ATOM 5239 C C . PRO A 1 697 ? -31.903 13.301 26.653 1.00 85.12 697 PRO A C 1
ATOM 5241 O O . PRO A 1 697 ? -31.255 14.268 27.046 1.00 85.12 697 PRO A O 1
ATOM 5244 N N . VAL A 1 698 ? -31.607 12.671 25.514 1.00 90.81 698 VAL A N 1
ATOM 5245 C CA . VAL A 1 698 ? -30.506 13.055 24.626 1.00 90.81 698 VAL A CA 1
ATOM 5246 C C . VAL A 1 698 ? -30.983 12.977 23.173 1.00 90.81 698 VAL A C 1
ATOM 5248 O O . VAL A 1 698 ? -31.548 11.948 22.790 1.00 90.81 698 VAL A O 1
ATOM 5251 N N . PRO A 1 699 ? -30.777 14.018 22.344 1.00 94.31 699 PRO A N 1
ATOM 5252 C CA . PRO A 1 699 ? -31.235 13.992 20.963 1.00 94.31 699 PRO A CA 1
ATOM 5253 C C . PRO A 1 699 ? -30.383 13.046 20.107 1.00 94.31 699 PRO A C 1
ATOM 5255 O O . PRO A 1 699 ? -29.172 13.221 19.990 1.00 94.31 699 PRO A O 1
ATOM 5258 N N . ILE A 1 700 ? -31.032 12.073 19.463 1.00 96.12 700 ILE A N 1
ATOM 5259 C CA . ILE A 1 700 ? -30.429 11.172 18.472 1.00 96.12 700 ILE A CA 1
ATOM 5260 C C . ILE A 1 700 ? -31.191 11.326 17.154 1.00 96.12 700 ILE A C 1
ATOM 5262 O O . ILE A 1 700 ? -32.413 11.137 17.096 1.00 96.12 700 ILE A O 1
ATOM 5266 N N . ARG A 1 701 ? -30.469 11.660 16.082 1.00 96.88 701 ARG A N 1
ATOM 5267 C CA . ARG A 1 701 ? -31.026 11.889 14.741 1.00 96.88 701 ARG A CA 1
ATOM 5268 C C . ARG A 1 701 ? -30.449 10.915 13.727 1.00 96.88 701 ARG A C 1
ATOM 5270 O O . ARG A 1 701 ? -29.262 10.609 13.772 1.00 96.88 701 ARG A O 1
ATOM 5277 N N . LEU A 1 702 ? -31.285 10.485 12.788 1.00 96.88 702 LEU A N 1
ATOM 5278 C CA . LEU A 1 702 ? -30.856 9.801 11.573 1.00 96.88 702 LEU A CA 1
ATOM 5279 C C . LEU A 1 702 ? -31.136 10.711 10.376 1.00 96.88 702 LEU A C 1
ATOM 5281 O O . LEU A 1 702 ? -32.290 10.946 10.013 1.00 96.88 702 LEU A O 1
ATOM 5285 N N . VAL A 1 703 ? -30.067 11.236 9.790 1.00 96.94 703 VAL A N 1
ATOM 5286 C CA . VAL A 1 703 ? -30.101 12.155 8.652 1.00 96.94 703 VAL A CA 1
ATOM 5287 C C . VAL A 1 703 ? -29.858 11.343 7.375 1.00 96.94 703 VAL A C 1
ATOM 5289 O O . VAL A 1 703 ? -28.769 10.787 7.236 1.00 96.94 703 VAL A O 1
ATOM 5292 N N . PRO A 1 704 ? -30.833 11.219 6.459 1.00 94.50 704 PRO A N 1
ATOM 5293 C CA . PRO A 1 704 ? -30.630 10.512 5.195 1.00 94.50 704 PRO A CA 1
ATOM 5294 C C . PRO A 1 704 ? -29.792 11.342 4.208 1.00 94.50 704 PRO A C 1
ATOM 5296 O O . PRO A 1 704 ? -29.653 12.554 4.377 1.00 94.50 704 PRO A O 1
ATOM 5299 N N . ASP A 1 705 ? -29.264 10.683 3.173 1.00 90.62 705 ASP A N 1
ATOM 5300 C CA . ASP A 1 705 ? -28.660 11.308 1.982 1.00 90.62 705 ASP A CA 1
ATOM 5301 C C . ASP A 1 705 ? -27.521 12.311 2.262 1.00 90.62 705 ASP A C 1
ATOM 5303 O O . ASP A 1 705 ? -27.356 13.316 1.570 1.00 90.62 705 ASP A O 1
ATOM 5307 N N . VAL A 1 706 ? -26.710 12.040 3.287 1.00 93.00 706 VAL A N 1
ATOM 5308 C CA . VAL A 1 706 ? -25.528 12.842 3.644 1.00 93.00 706 VAL A CA 1
ATOM 5309 C C . VAL A 1 706 ? -24.391 12.653 2.643 1.00 93.00 706 VAL A C 1
ATOM 5311 O O . VAL A 1 706 ? -23.671 13.603 2.337 1.00 93.00 706 VAL A O 1
ATOM 5314 N N . LEU A 1 707 ? -24.238 11.434 2.129 1.00 93.12 707 LEU A N 1
ATOM 5315 C CA . LEU A 1 707 ? -23.299 11.098 1.063 1.00 93.12 707 LEU A CA 1
ATOM 5316 C C . LEU A 1 707 ? -24.020 10.352 -0.048 1.00 93.12 707 LEU A C 1
ATOM 5318 O O . LEU A 1 707 ? -24.831 9.467 0.223 1.00 93.12 707 LEU A O 1
ATOM 5322 N N . VAL A 1 708 ? -23.650 10.653 -1.292 1.00 92.00 708 VAL A N 1
ATOM 5323 C CA . VAL A 1 708 ? -24.019 9.791 -2.418 1.00 92.00 708 VAL A CA 1
ATOM 5324 C C . VAL A 1 708 ? -23.176 8.517 -2.396 1.00 92.00 708 VAL A C 1
ATOM 5326 O O . VAL A 1 708 ? -22.043 8.509 -1.905 1.00 92.00 708 VAL A O 1
ATOM 5329 N N . GLU A 1 709 ? -23.718 7.431 -2.942 1.00 87.75 709 GLU A N 1
ATOM 5330 C CA . GLU A 1 709 ? -23.078 6.112 -2.911 1.00 87.75 709 GLU A CA 1
ATOM 5331 C C . GLU A 1 709 ? -21.663 6.128 -3.515 1.00 87.75 709 GLU A C 1
ATOM 5333 O O . GLU A 1 709 ? -20.743 5.542 -2.946 1.00 87.75 709 GLU A O 1
ATOM 5338 N N . GLU A 1 710 ? -21.450 6.888 -4.594 1.00 90.12 710 GLU A N 1
ATOM 5339 C CA . GLU A 1 710 ? -20.142 7.042 -5.248 1.00 90.12 710 GLU A CA 1
ATOM 5340 C C . GLU A 1 710 ? -19.090 7.664 -4.318 1.00 90.12 710 GLU A C 1
ATOM 5342 O O . GLU A 1 710 ? -17.941 7.227 -4.295 1.00 90.12 710 GLU A O 1
ATOM 5347 N N . GLN A 1 711 ? -19.477 8.653 -3.504 1.00 93.06 711 GLN A N 1
ATOM 5348 C CA . GLN A 1 711 ? -18.582 9.258 -2.513 1.00 93.06 711 GLN A CA 1
ATOM 5349 C C . GLN A 1 711 ? -18.254 8.265 -1.397 1.00 93.06 711 GLN A C 1
ATOM 5351 O O . GLN A 1 711 ? -17.114 8.210 -0.937 1.00 93.06 711 GLN A O 1
ATOM 5356 N N . GLY A 1 712 ? -19.230 7.456 -0.975 1.00 92.31 712 GLY A N 1
ATOM 5357 C CA . GLY A 1 712 ? -19.008 6.399 0.009 1.00 92.31 712 GLY A CA 1
ATOM 5358 C C . GLY A 1 712 ? -18.039 5.326 -0.494 1.00 92.31 712 GLY A C 1
ATOM 5359 O O . GLY A 1 712 ? -17.108 4.954 0.222 1.00 92.31 712 GLY A O 1
ATOM 5360 N N . GLN A 1 713 ? -18.204 4.879 -1.740 1.00 93.12 713 GLN A N 1
ATOM 5361 C CA . GLN A 1 713 ? -17.292 3.935 -2.391 1.00 93.12 713 GLN A CA 1
ATOM 5362 C C . GLN A 1 713 ? -15.890 4.529 -2.575 1.00 93.12 713 GLN A C 1
ATOM 5364 O O . GLN A 1 713 ? -14.900 3.839 -2.335 1.00 93.12 713 GLN A O 1
ATOM 5369 N N . GLU A 1 714 ? -15.790 5.815 -2.918 1.00 94.06 714 GLU A N 1
ATOM 5370 C CA . GLU A 1 714 ? -14.508 6.509 -3.043 1.00 94.06 714 GLU A CA 1
ATOM 5371 C C . GLU A 1 714 ? -13.737 6.539 -1.717 1.00 94.06 714 GLU A C 1
ATOM 5373 O O . GLU A 1 714 ? -12.540 6.262 -1.699 1.00 94.06 714 GLU A O 1
ATOM 5378 N N . LEU A 1 715 ? -14.406 6.794 -0.587 1.00 94.19 715 LEU A N 1
ATOM 5379 C CA . LEU A 1 715 ? -13.762 6.750 0.733 1.00 94.19 715 LEU A CA 1
ATOM 5380 C C . LEU A 1 715 ? -13.186 5.361 1.047 1.00 94.19 715 LEU A C 1
ATOM 5382 O O . LEU A 1 715 ? -12.086 5.261 1.595 1.00 94.19 715 LEU A O 1
ATOM 5386 N N . ILE A 1 716 ? -13.906 4.294 0.682 1.00 94.00 716 ILE A N 1
ATOM 5387 C CA . ILE A 1 716 ? -13.435 2.909 0.841 1.00 94.00 716 ILE A CA 1
ATOM 5388 C C . ILE A 1 716 ? -12.214 2.666 -0.052 1.00 94.00 716 ILE A C 1
ATOM 5390 O O . ILE A 1 716 ? -11.201 2.161 0.433 1.00 94.00 716 ILE A O 1
ATOM 5394 N N . ARG A 1 717 ? -12.275 3.100 -1.317 1.00 93.31 717 ARG A N 1
ATOM 5395 C CA . ARG A 1 717 ? -11.183 2.971 -2.289 1.00 93.31 717 ARG A CA 1
ATOM 5396 C C . ARG A 1 717 ? -9.911 3.673 -1.823 1.00 93.31 717 ARG A C 1
ATOM 5398 O O . ARG A 1 717 ? -8.849 3.067 -1.869 1.00 93.31 717 ARG A O 1
ATOM 5405 N N . ILE A 1 718 ? -10.011 4.898 -1.298 1.00 90.44 718 ILE A N 1
ATOM 5406 C CA . ILE A 1 718 ? -8.858 5.627 -0.738 1.00 90.44 718 ILE A CA 1
ATOM 5407 C C . ILE A 1 718 ? -8.183 4.801 0.363 1.00 90.44 718 ILE A C 1
ATOM 5409 O O . ILE A 1 718 ? -6.956 4.712 0.405 1.00 90.44 718 ILE A O 1
ATOM 5413 N N . ALA A 1 719 ? -8.968 4.195 1.258 1.00 89.12 719 ALA A N 1
ATOM 5414 C CA . ALA A 1 719 ? -8.433 3.392 2.352 1.00 89.12 719 ALA A CA 1
ATOM 5415 C C . ALA A 1 719 ? -7.812 2.065 1.879 1.00 89.12 719 ALA A C 1
ATOM 5417 O O . ALA A 1 719 ? -6.791 1.648 2.435 1.00 89.12 719 ALA A O 1
ATOM 5418 N N . ASP A 1 720 ? -8.403 1.416 0.871 1.00 88.62 720 ASP A N 1
ATOM 5419 C CA . ASP A 1 720 ? -7.888 0.181 0.271 1.00 88.62 720 ASP A CA 1
ATOM 5420 C C . ASP A 1 720 ? -6.598 0.428 -0.533 1.00 88.62 720 ASP A C 1
ATOM 5422 O O . ASP A 1 720 ? -5.592 -0.241 -0.281 1.00 88.62 720 ASP A O 1
ATOM 5426 N N . ASP A 1 721 ? -6.581 1.431 -1.417 1.00 86.00 721 ASP A N 1
ATOM 5427 C CA . ASP A 1 721 ? -5.435 1.775 -2.275 1.00 86.00 721 ASP A CA 1
ATOM 5428 C C . ASP A 1 721 ? -4.217 2.214 -1.451 1.00 86.00 721 ASP A C 1
ATOM 5430 O O . ASP A 1 721 ? -3.078 1.861 -1.761 1.00 86.00 721 ASP A O 1
ATOM 5434 N N . ALA A 1 722 ? -4.452 2.954 -0.363 1.00 80.12 722 ALA A N 1
ATOM 5435 C CA . ALA A 1 722 ? -3.405 3.374 0.563 1.00 80.12 722 ALA A CA 1
ATOM 5436 C C . ALA A 1 722 ? -3.070 2.317 1.637 1.00 80.12 722 ALA A C 1
ATOM 5438 O O . ALA A 1 722 ? -2.240 2.584 2.506 1.00 80.12 722 ALA A O 1
ATOM 5439 N N . GLN A 1 723 ? -3.697 1.131 1.593 1.00 84.25 723 GLN A N 1
ATOM 5440 C CA . GLN A 1 723 ? -3.490 0.017 2.530 1.00 84.25 723 GLN A CA 1
ATOM 5441 C C . GLN A 1 723 ? -3.589 0.425 4.012 1.00 84.25 723 GLN A C 1
ATOM 5443 O O . GLN A 1 723 ? -2.822 -0.032 4.860 1.00 84.25 723 GLN A O 1
ATOM 5448 N N . LEU A 1 724 ? -4.551 1.288 4.346 1.00 83.31 724 LEU A N 1
ATOM 5449 C CA . LEU A 1 724 ? -4.662 1.896 5.681 1.00 83.31 724 LEU A CA 1
ATOM 5450 C C . LEU A 1 724 ? -5.355 1.003 6.719 1.00 83.31 724 LEU A C 1
ATOM 5452 O O . LEU A 1 724 ? -5.377 1.334 7.907 1.00 83.31 724 LEU A O 1
ATOM 5456 N N . TRP A 1 725 ? -5.958 -0.109 6.294 1.00 87.25 725 TRP A N 1
ATOM 5457 C CA . TRP A 1 725 ? -6.717 -0.982 7.183 1.00 87.25 725 TRP A CA 1
ATOM 5458 C C . TRP A 1 725 ? -5.816 -1.714 8.172 1.00 87.25 725 TRP A C 1
ATOM 5460 O O . TRP A 1 725 ? -5.022 -2.577 7.805 1.00 87.25 725 TRP A O 1
ATOM 5470 N N . SER A 1 726 ? -6.030 -1.443 9.454 1.00 80.44 726 SER A N 1
ATOM 5471 C CA . SER A 1 726 ? -5.383 -2.150 10.555 1.00 80.44 726 SER A CA 1
ATOM 5472 C C . SER A 1 726 ? -6.423 -2.889 11.395 1.00 80.44 726 SER A C 1
ATOM 5474 O O . SER A 1 726 ? -7.509 -2.366 11.663 1.00 80.44 726 SER A O 1
ATOM 5476 N N . GLN A 1 727 ? -6.106 -4.124 11.805 1.00 75.19 727 GLN A N 1
ATOM 5477 C CA . GLN A 1 727 ? -6.910 -4.825 12.806 1.00 75.19 727 GLN A CA 1
ATOM 5478 C C . GLN A 1 727 ? -6.763 -4.099 14.142 1.00 75.19 727 GLN A C 1
ATOM 5480 O O . GLN A 1 727 ? -5.658 -3.983 14.675 1.00 75.19 727 GLN A O 1
ATOM 5485 N N . SER A 1 728 ? -7.875 -3.630 14.704 1.00 63.06 728 SER A N 1
ATOM 5486 C CA . SER A 1 728 ? -7.894 -2.847 15.944 1.00 63.06 728 SER A CA 1
ATOM 5487 C C . SER A 1 728 ? -7.732 -3.727 17.199 1.00 63.06 728 SER A C 1
ATOM 5489 O O . SER A 1 728 ? -8.456 -3.566 18.182 1.00 63.06 728 SER A O 1
ATOM 5491 N N . SER A 1 729 ? -6.820 -4.706 17.186 1.00 44.62 729 SER A N 1
ATOM 5492 C CA . SER A 1 729 ? -6.715 -5.711 18.246 1.00 44.62 729 SER A CA 1
ATOM 5493 C C . SER A 1 729 ? -6.226 -5.127 19.586 1.00 44.62 729 SER A C 1
ATOM 5495 O O . SER A 1 729 ? -5.070 -4.731 19.716 1.00 44.62 729 SER A O 1
ATOM 5497 N N . ARG A 1 730 ? -7.113 -5.216 20.594 1.00 44.16 730 ARG A N 1
ATOM 5498 C CA . ARG A 1 730 ? -6.916 -5.226 22.068 1.00 44.16 730 ARG A CA 1
ATOM 5499 C C . ARG A 1 730 ? -6.876 -3.925 22.886 1.00 44.16 730 ARG A C 1
ATOM 5501 O O . ARG A 1 730 ? -6.857 -4.047 24.104 1.00 44.16 730 ARG A O 1
ATOM 5508 N N . ARG A 1 731 ? -6.948 -2.719 22.315 1.00 48.25 731 ARG A N 1
ATOM 5509 C CA . ARG A 1 731 ? -7.182 -1.473 23.093 1.00 48.25 731 ARG A CA 1
ATOM 5510 C C . ARG A 1 731 ? -7.930 -0.448 22.244 1.00 48.25 731 ARG A C 1
ATOM 5512 O O . ARG A 1 731 ? -7.289 0.358 21.581 1.00 48.25 731 ARG A O 1
ATOM 5519 N N . ALA A 1 732 ? -9.258 -0.526 22.178 1.00 45.44 732 ALA A N 1
ATOM 5520 C CA . ALA A 1 732 ? -10.012 0.243 21.182 1.00 45.44 732 ALA A CA 1
ATOM 5521 C C . ALA A 1 732 ? -10.812 1.436 21.727 1.00 45.44 732 ALA A C 1
ATOM 5523 O O . ALA A 1 732 ? -10.911 2.440 21.034 1.00 45.44 732 ALA A O 1
ATOM 5524 N N . ALA A 1 733 ? -11.317 1.360 22.951 1.00 53.75 733 ALA A N 1
ATOM 5525 C CA . ALA A 1 733 ? -11.820 2.474 23.755 1.00 53.75 733 ALA A CA 1
ATOM 5526 C C . ALA A 1 733 ? -12.094 1.928 25.159 1.00 53.75 733 ALA A C 1
ATOM 5528 O O . ALA A 1 733 ? -12.086 0.710 25.357 1.00 53.75 733 ALA A O 1
ATOM 5529 N N . ARG A 1 734 ? -12.341 2.808 26.128 1.00 55.62 734 ARG A N 1
ATOM 5530 C CA . ARG A 1 734 ? -12.884 2.392 27.423 1.00 55.62 734 ARG A CA 1
ATOM 5531 C C . ARG A 1 734 ? -14.406 2.507 27.386 1.00 55.62 734 ARG A C 1
ATOM 5533 O O . ARG A 1 734 ? -14.931 3.427 26.761 1.00 55.62 734 ARG A O 1
ATOM 5540 N N . ASP A 1 735 ? -15.109 1.593 28.045 1.00 59.31 735 ASP A N 1
ATOM 5541 C CA . ASP A 1 735 ? -16.536 1.777 28.342 1.00 59.31 735 ASP A CA 1
ATOM 5542 C C . ASP A 1 735 ? -16.741 2.967 29.309 1.00 59.31 735 ASP A C 1
ATOM 5544 O O . ASP A 1 735 ? -15.791 3.691 29.600 1.00 59.31 735 ASP A O 1
ATOM 5548 N N . ALA A 1 736 ? -17.942 3.230 29.833 1.00 56.84 736 ALA A N 1
ATOM 5549 C CA . ALA A 1 736 ? -18.110 4.313 30.818 1.00 56.84 736 ALA A CA 1
ATOM 5550 C C . ALA A 1 736 ? -17.494 4.008 32.196 1.00 56.84 736 ALA A C 1
ATOM 5552 O O . ALA A 1 736 ? -17.310 4.913 33.008 1.00 56.84 736 ALA A O 1
ATOM 5553 N N . GLN A 1 737 ? -17.120 2.756 32.468 1.00 56.53 737 GLN A N 1
ATOM 5554 C CA . GLN A 1 737 ? -16.619 2.284 33.766 1.00 56.53 737 GLN A CA 1
ATOM 5555 C C . GLN A 1 737 ? -15.083 2.204 33.794 1.00 56.53 737 GLN A C 1
ATOM 5557 O O . GLN A 1 737 ? -14.455 2.398 34.829 1.00 56.53 737 GLN A O 1
ATOM 5562 N N . GLY A 1 738 ? -14.446 2.121 32.630 1.00 58.34 738 GLY A N 1
ATOM 5563 C CA . GLY A 1 738 ? -13.001 2.153 32.423 1.00 58.34 738 GLY A CA 1
ATOM 5564 C C . GLY A 1 738 ? -12.412 0.847 31.940 1.00 58.34 738 GLY A C 1
ATOM 5565 O O . GLY A 1 738 ? -11.186 0.760 31.883 1.00 58.34 738 GLY A O 1
ATOM 5566 N N . GLU A 1 739 ? -13.248 -0.129 31.602 1.00 59.84 739 GLU A N 1
ATOM 5567 C CA . GLU A 1 739 ? -12.818 -1.429 31.111 1.00 59.84 739 GLU A CA 1
ATOM 5568 C C . GLU A 1 739 ? -12.514 -1.368 29.611 1.00 59.84 739 GLU A C 1
ATOM 5570 O O . GLU A 1 739 ? -13.108 -0.585 28.863 1.00 59.84 739 GLU A O 1
ATOM 5575 N N . ASP A 1 740 ? -11.541 -2.170 29.175 1.00 57.84 740 ASP A N 1
ATOM 5576 C CA . ASP A 1 740 ? -11.128 -2.221 27.775 1.00 57.84 740 ASP A CA 1
ATOM 5577 C C . ASP A 1 740 ? -12.261 -2.814 26.919 1.00 57.84 740 ASP A C 1
ATOM 5579 O O . ASP A 1 740 ? -12.590 -3.998 27.019 1.00 57.84 740 ASP A O 1
ATOM 5583 N N . ALA A 1 741 ? -12.833 -1.996 26.033 1.00 62.84 741 ALA A N 1
ATOM 5584 C CA . ALA A 1 741 ? -13.841 -2.433 25.081 1.00 62.84 741 ALA A CA 1
ATOM 5585 C C . ALA A 1 741 ? -13.215 -3.374 24.035 1.00 62.84 741 ALA A C 1
ATOM 5587 O O . ALA A 1 741 ? -12.222 -3.046 23.370 1.00 62.84 741 ALA A O 1
ATOM 5588 N N . LEU A 1 742 ? -13.817 -4.553 23.854 1.00 72.12 742 LEU A N 1
ATOM 5589 C CA . LEU A 1 742 ? -13.447 -5.495 22.808 1.00 72.12 742 LEU A CA 1
ATOM 5590 C C . LEU A 1 742 ? -13.929 -4.975 21.449 1.00 72.12 742 LEU A C 1
ATOM 5592 O O . LEU A 1 742 ? -15.118 -5.003 21.121 1.00 72.12 742 LEU A O 1
ATOM 5596 N N . ARG A 1 743 ? -12.973 -4.575 20.614 1.00 79.25 743 ARG A N 1
ATOM 5597 C CA . ARG A 1 743 ? -13.187 -4.296 19.195 1.00 79.25 743 ARG A CA 1
ATOM 5598 C C . ARG A 1 743 ? -12.554 -5.388 18.352 1.00 79.25 743 ARG A C 1
ATOM 5600 O O . ARG A 1 743 ? -11.383 -5.717 18.527 1.00 79.25 743 ARG A O 1
ATOM 5607 N N . THR A 1 744 ? -13.338 -5.928 17.429 1.00 83.31 744 THR A N 1
ATOM 5608 C CA . THR A 1 744 ? -12.883 -6.949 16.468 1.00 83.31 744 THR A CA 1
ATOM 5609 C C . THR A 1 744 ? -12.893 -6.443 15.026 1.00 83.31 744 THR A C 1
ATOM 5611 O O . THR A 1 744 ? -12.397 -7.135 14.149 1.00 83.31 744 THR A O 1
ATOM 5614 N N . SER A 1 745 ? -13.393 -5.225 14.792 1.00 86.50 745 SER A N 1
ATOM 5615 C CA . SER A 1 745 ? -13.400 -4.575 13.480 1.00 86.50 745 SER A CA 1
ATOM 5616 C C . SER A 1 745 ? -12.033 -4.040 13.054 1.00 86.50 745 SER A C 1
ATOM 5618 O O . SER A 1 745 ? -11.121 -3.859 13.865 1.00 86.50 745 SER A O 1
ATOM 5620 N N . SER A 1 746 ? -11.906 -3.753 11.758 1.00 89.38 746 SER A N 1
ATOM 5621 C CA . SER A 1 746 ? -10.769 -3.021 11.192 1.00 89.38 746 SER A CA 1
ATOM 5622 C C . SER A 1 746 ? -11.050 -1.516 11.151 1.00 89.38 746 SER A C 1
ATOM 5624 O O . SER A 1 746 ? -12.197 -1.095 10.973 1.00 89.38 746 SER A O 1
ATOM 5626 N N . SER A 1 747 ? -10.002 -0.700 11.258 1.00 89.94 747 SER A N 1
ATOM 5627 C CA . SER A 1 747 ? -10.082 0.760 11.123 1.00 89.94 747 SER A CA 1
ATOM 5628 C C . SER A 1 747 ? -9.051 1.312 10.148 1.00 89.94 747 SER A C 1
ATOM 5630 O O . SER A 1 747 ? -7.928 0.808 10.099 1.00 89.94 747 SER A O 1
ATOM 5632 N N . ALA A 1 748 ? -9.415 2.381 9.446 1.00 89.44 748 ALA A N 1
ATOM 5633 C CA . ALA A 1 748 ? -8.522 3.201 8.634 1.00 89.44 748 ALA A CA 1
ATOM 5634 C C . ALA A 1 748 ? -8.762 4.681 8.968 1.00 89.44 748 ALA A C 1
ATOM 5636 O O . ALA A 1 748 ? -9.907 5.097 9.114 1.00 89.44 748 ALA A O 1
ATOM 5637 N N . VAL A 1 749 ? -7.702 5.476 9.121 1.00 87.50 749 VAL A N 1
ATOM 5638 C CA . VAL A 1 749 ? -7.809 6.914 9.425 1.00 87.50 749 VAL A CA 1
ATOM 5639 C C . VAL A 1 749 ? -7.284 7.709 8.236 1.00 87.50 749 VAL A C 1
ATOM 5641 O O . VAL A 1 749 ? -6.142 7.518 7.822 1.00 87.50 749 VAL A O 1
ATOM 5644 N N . LEU A 1 750 ? -8.109 8.603 7.694 1.00 86.00 750 LEU A N 1
ATOM 5645 C CA . LEU A 1 750 ? -7.749 9.476 6.576 1.00 86.00 750 LEU A CA 1
ATOM 5646 C C . LEU A 1 750 ? -7.129 10.773 7.112 1.00 86.00 750 LEU A C 1
ATOM 5648 O O . LEU A 1 750 ? -7.806 11.796 7.210 1.00 86.00 750 LEU A O 1
ATOM 5652 N N . SER A 1 751 ? -5.858 10.710 7.517 1.00 73.94 751 SER A N 1
ATOM 5653 C CA . SER A 1 751 ? -5.128 11.849 8.103 1.00 73.94 751 SER A CA 1
ATOM 5654 C C . SER A 1 751 ? -4.153 12.540 7.148 1.00 73.94 751 SER A C 1
ATOM 5656 O O . SER A 1 751 ? -3.654 13.608 7.476 1.00 73.94 751 SER A O 1
ATOM 5658 N N . SER A 1 752 ? -3.860 11.946 5.985 1.00 67.31 752 SER A N 1
ATOM 5659 C CA . SER A 1 752 ? -2.791 12.444 5.115 1.00 67.31 752 SER A CA 1
ATOM 5660 C C . SER A 1 752 ? -3.187 13.732 4.374 1.00 67.31 752 SER A C 1
ATOM 5662 O O . SER A 1 752 ? -4.335 13.861 3.936 1.00 67.31 752 SER A O 1
ATOM 5664 N N . PRO A 1 753 ? -2.246 14.658 4.107 1.00 64.69 753 PRO A N 1
ATOM 5665 C CA . PRO A 1 753 ? -2.560 15.959 3.499 1.00 64.69 753 PRO A CA 1
ATOM 5666 C C . PRO A 1 753 ? -3.074 15.831 2.071 1.00 64.69 753 PRO A C 1
ATOM 5668 O O . PRO A 1 753 ? -3.944 16.584 1.638 1.00 64.69 753 PRO A O 1
ATOM 5671 N N . SER A 1 754 ? -2.556 14.838 1.346 1.00 68.19 754 SER A N 1
ATOM 5672 C CA . SER A 1 754 ? -3.017 14.488 0.004 1.00 68.19 754 SER A CA 1
ATOM 5673 C C . SER A 1 754 ? -4.461 13.980 0.002 1.00 68.19 754 SER A C 1
ATOM 5675 O O . SER A 1 754 ? -5.165 14.165 -0.987 1.00 68.19 754 SER A O 1
ATOM 5677 N N . MET A 1 755 ? -4.930 13.391 1.110 1.00 78.69 755 MET A N 1
ATOM 5678 C CA . MET A 1 755 ? -6.286 12.852 1.241 1.00 78.69 755 MET A CA 1
ATOM 5679 C C . MET A 1 755 ? -7.314 13.938 1.571 1.00 78.69 755 MET A C 1
ATOM 5681 O O . MET A 1 755 ? -8.443 13.844 1.101 1.00 78.69 755 MET A O 1
ATOM 5685 N N . PHE A 1 756 ? -6.948 15.004 2.296 1.00 77.12 756 PHE A N 1
ATOM 5686 C CA . PHE A 1 756 ? -7.860 16.140 2.526 1.00 77.12 756 PHE A CA 1
ATOM 5687 C C . PHE A 1 756 ? -8.192 16.923 1.254 1.00 77.12 756 PHE A C 1
ATOM 5689 O O . PHE A 1 756 ? -9.188 17.640 1.223 1.00 77.12 756 PHE A O 1
ATOM 5696 N N . GLY A 1 757 ? -7.382 16.786 0.201 1.00 78.12 757 GLY A N 1
ATOM 5697 C CA . GLY A 1 757 ? -7.700 17.303 -1.129 1.00 78.12 757 GLY A CA 1
ATOM 5698 C C . GLY A 1 757 ? -8.749 16.477 -1.882 1.00 78.12 757 GLY A C 1
ATOM 5699 O O . GLY A 1 757 ? -9.246 16.934 -2.908 1.00 78.12 757 GLY A O 1
ATOM 5700 N N . ASN A 1 758 ? -9.089 15.270 -1.411 1.00 88.44 758 ASN A N 1
ATOM 5701 C CA . ASN A 1 758 ? -10.041 14.408 -2.102 1.00 88.44 758 ASN A CA 1
ATOM 5702 C C . ASN A 1 758 ? -11.484 14.940 -1.936 1.00 88.44 758 ASN A C 1
ATOM 5704 O O . ASN A 1 758 ? -11.910 15.197 -0.803 1.00 88.44 758 ASN A O 1
ATOM 5708 N N . PRO A 1 759 ? -12.267 15.052 -3.027 1.00 91.19 759 PRO A N 1
ATOM 5709 C CA . PRO A 1 759 ? -13.634 15.571 -2.978 1.00 91.19 759 PRO A CA 1
ATOM 5710 C C . PRO A 1 759 ? -14.572 1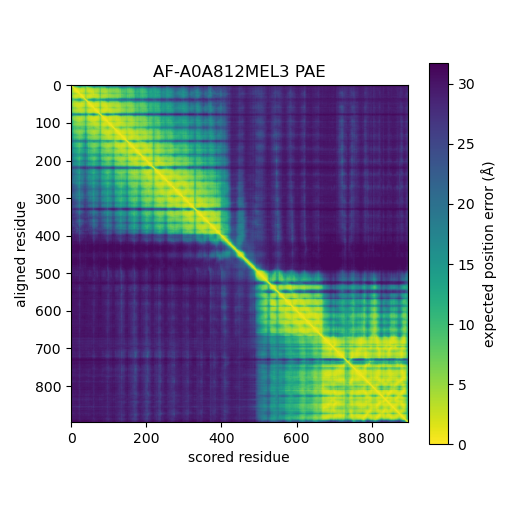4.827 -2.018 1.00 91.19 759 PRO A C 1
ATOM 5712 O O . PRO A 1 759 ? -15.409 15.463 -1.383 1.00 91.19 759 PRO A O 1
ATOM 5715 N N . ALA A 1 760 ? -14.439 13.504 -1.872 1.00 92.06 760 ALA A N 1
ATOM 5716 C CA . ALA A 1 760 ? -15.289 12.715 -0.979 1.00 92.06 760 ALA A CA 1
ATOM 5717 C C . ALA A 1 760 ? -14.969 12.983 0.502 1.00 92.06 760 ALA A C 1
ATOM 5719 O O . ALA A 1 760 ? -15.874 13.107 1.327 1.00 92.06 760 ALA A O 1
ATOM 5720 N N . VAL A 1 761 ? -13.684 13.149 0.837 1.00 91.69 761 VAL A N 1
ATOM 5721 C CA . VAL A 1 761 ? -13.242 13.524 2.192 1.00 91.69 761 VAL A CA 1
ATOM 5722 C C . VAL A 1 761 ? -13.729 14.930 2.541 1.00 91.69 761 VAL A C 1
ATOM 5724 O O . VAL A 1 761 ? -14.253 15.149 3.636 1.00 91.69 761 VAL A O 1
ATOM 5727 N N . GLN A 1 762 ? -13.608 15.875 1.604 1.00 91.12 762 GLN A N 1
ATOM 5728 C CA . GLN A 1 762 ? -14.120 17.235 1.779 1.00 91.12 762 GLN A CA 1
ATOM 5729 C C . GLN A 1 762 ? -15.640 17.255 1.928 1.00 91.12 762 GLN A C 1
ATOM 5731 O O . GLN A 1 762 ? -16.138 17.933 2.819 1.00 91.12 762 GLN A O 1
ATOM 5736 N N . ALA A 1 763 ? -16.377 16.464 1.143 1.00 92.38 763 ALA A N 1
ATOM 5737 C CA . ALA A 1 763 ? -17.833 16.390 1.237 1.00 92.38 763 ALA A CA 1
ATOM 5738 C C . ALA A 1 763 ? -18.305 16.032 2.656 1.00 92.38 763 ALA A C 1
ATOM 5740 O O . ALA A 1 763 ? -19.151 16.735 3.209 1.00 92.38 763 ALA A O 1
ATOM 5741 N N . VAL A 1 764 ? -17.702 15.013 3.285 1.00 94.25 764 VAL A N 1
ATOM 5742 C CA . VAL A 1 764 ? -18.021 14.626 4.672 1.00 94.25 764 VAL A CA 1
ATOM 5743 C C . VAL A 1 764 ? -17.696 15.741 5.662 1.00 94.25 764 VAL A C 1
ATOM 5745 O O . VAL A 1 764 ? -18.523 16.080 6.510 1.00 94.25 764 VAL A O 1
ATOM 5748 N N . ARG A 1 765 ? -16.492 16.319 5.573 1.00 93.12 765 ARG A N 1
ATOM 5749 C CA . ARG A 1 765 ? -16.028 17.350 6.515 1.00 93.12 765 ARG A CA 1
ATOM 5750 C C . ARG A 1 765 ? -16.857 18.628 6.405 1.00 93.12 765 ARG A C 1
ATOM 5752 O O . ARG A 1 765 ? -17.316 19.144 7.424 1.00 93.12 765 ARG A O 1
ATOM 5759 N N . SER A 1 766 ? -17.107 19.092 5.183 1.00 93.00 766 SER A N 1
ATOM 5760 C CA . SER A 1 766 ? -17.940 20.262 4.909 1.00 93.00 766 SER A CA 1
ATOM 5761 C C . SER A 1 766 ? -19.396 20.033 5.302 1.00 93.00 766 SER A C 1
ATOM 5763 O O . SER A 1 766 ? -20.040 20.959 5.798 1.00 93.00 766 SER A O 1
ATOM 5765 N N . TRP A 1 767 ? -19.933 18.822 5.114 1.00 95.44 767 TRP A N 1
ATOM 5766 C CA . TRP A 1 767 ? -21.261 18.480 5.619 1.00 95.44 767 TRP A CA 1
ATOM 5767 C C . TRP A 1 767 ? -21.305 18.567 7.144 1.00 95.44 767 TRP A C 1
ATOM 5769 O O . TRP A 1 767 ? -22.142 19.294 7.669 1.00 95.44 767 TRP A O 1
ATOM 5779 N N . ALA A 1 768 ? -20.385 17.904 7.852 1.00 95.00 768 ALA A N 1
ATOM 5780 C CA . ALA A 1 768 ? -20.369 17.883 9.314 1.00 95.00 768 ALA A CA 1
ATOM 5781 C C . ALA A 1 768 ? -20.221 19.296 9.899 1.00 95.00 768 ALA A C 1
ATOM 5783 O O . ALA A 1 768 ? -20.948 19.666 10.819 1.00 95.00 768 ALA A O 1
ATOM 5784 N N . SER A 1 769 ? -19.344 20.111 9.307 1.00 94.56 769 SER A N 1
ATOM 5785 C CA . SER A 1 769 ? -19.160 21.520 9.661 1.00 94.56 769 SER A CA 1
ATOM 5786 C C . SER A 1 769 ? -20.453 22.332 9.527 1.00 94.56 769 SER A C 1
ATOM 5788 O O . SER A 1 769 ? -20.844 23.028 10.463 1.00 94.56 769 SER A O 1
ATOM 5790 N N . LYS A 1 770 ? -21.157 22.214 8.394 1.00 94.75 770 LYS A N 1
ATOM 5791 C CA . LYS A 1 770 ? -22.420 22.934 8.155 1.00 94.75 770 LYS A CA 1
ATOM 5792 C C . LYS A 1 770 ? -23.556 22.419 9.035 1.00 94.75 770 LYS A C 1
ATOM 5794 O O . LYS A 1 770 ? -24.292 23.219 9.603 1.00 94.75 770 LYS A O 1
ATOM 5799 N N . ALA A 1 771 ? -23.691 21.100 9.144 1.00 93.94 771 ALA A N 1
ATOM 5800 C CA . ALA A 1 771 ? -24.752 20.428 9.885 1.00 93.94 771 ALA A CA 1
ATOM 5801 C C . ALA A 1 771 ? -24.677 20.737 11.387 1.00 93.94 771 ALA A C 1
ATOM 5803 O O . ALA A 1 771 ? -25.695 21.022 12.012 1.00 93.94 771 ALA A O 1
ATOM 5804 N N . LEU A 1 772 ? -23.466 20.734 11.948 1.00 94.44 772 LEU A N 1
ATOM 5805 C CA . LEU A 1 772 ? -23.219 20.934 13.378 1.00 94.44 772 LEU A CA 1
ATOM 5806 C C . LEU A 1 772 ? -22.767 22.361 13.721 1.00 94.44 772 LEU A C 1
ATOM 5808 O O . LEU A 1 772 ? -22.433 22.638 14.868 1.00 94.44 772 LEU A O 1
ATOM 5812 N N . GLN A 1 773 ? -22.788 23.268 12.739 1.00 94.44 773 GLN A N 1
ATOM 5813 C CA . GLN A 1 773 ? -22.500 24.700 12.887 1.00 94.44 773 GLN A CA 1
ATOM 5814 C C . GLN A 1 773 ? -21.139 24.998 13.543 1.00 94.44 773 GLN A C 1
ATOM 5816 O O . GLN A 1 773 ? -20.996 25.933 14.333 1.00 94.44 773 GLN A O 1
ATOM 5821 N N . VAL A 1 774 ? -20.119 24.216 13.185 1.00 92.75 774 VAL A N 1
ATOM 5822 C CA . VAL A 1 774 ? -18.735 24.375 13.660 1.00 92.75 774 VAL A CA 1
ATOM 5823 C C . VAL A 1 774 ? -17.778 24.577 12.487 1.00 92.75 774 VAL A C 1
ATOM 5825 O O . VAL A 1 774 ? -18.035 24.052 11.404 1.00 92.75 774 VAL A O 1
ATOM 5828 N N . PRO A 1 775 ? -16.655 25.298 12.649 1.00 91.50 775 PRO A N 1
ATOM 5829 C CA . PRO A 1 775 ? -15.628 25.365 11.610 1.00 91.50 775 PRO A CA 1
ATOM 5830 C C . PRO A 1 775 ? -15.062 23.975 11.274 1.00 91.50 775 PRO A C 1
ATOM 5832 O O . PRO A 1 775 ? -14.942 23.128 12.157 1.00 91.50 775 PRO A O 1
ATOM 5835 N N . GLU A 1 776 ? -14.648 23.744 10.024 1.00 87.75 776 GLU A N 1
ATOM 5836 C CA . GLU A 1 776 ? -14.080 22.448 9.600 1.00 87.75 776 GLU A CA 1
ATOM 5837 C C . GLU A 1 776 ? -12.851 22.020 10.417 1.00 87.75 776 GLU A C 1
ATOM 5839 O O . GLU A 1 776 ? -12.630 20.828 10.622 1.00 87.75 776 GLU A O 1
ATOM 5844 N N . ASP A 1 777 ? -12.086 22.975 10.949 1.00 85.56 777 ASP A N 1
ATOM 5845 C CA . ASP A 1 777 ? -10.928 22.720 11.815 1.00 85.56 777 ASP A CA 1
ATOM 5846 C C . ASP A 1 777 ? -11.307 22.091 13.175 1.00 85.56 777 ASP A C 1
ATOM 5848 O O . ASP A 1 777 ? -10.427 21.742 13.955 1.00 85.56 777 ASP A O 1
ATOM 5852 N N . PHE A 1 778 ? -12.596 21.954 13.499 1.00 90.50 778 PHE A N 1
ATOM 5853 C CA . PHE A 1 778 ? -13.089 21.269 14.704 1.00 90.50 778 PHE A CA 1
ATOM 5854 C C . PHE A 1 778 ? -13.470 19.807 14.409 1.00 90.50 778 PHE A C 1
ATOM 5856 O O . PHE A 1 778 ? -13.742 19.036 15.331 1.00 90.50 778 PHE A O 1
ATOM 5863 N N . VAL A 1 779 ? -13.488 19.420 13.129 1.00 90.50 779 VAL A N 1
ATOM 5864 C CA . VAL A 1 779 ? -13.793 18.065 12.664 1.00 90.50 779 VAL A CA 1
ATOM 5865 C C . VAL A 1 779 ? -12.502 17.246 12.634 1.00 90.50 779 VAL A C 1
ATOM 5867 O O . VAL A 1 779 ? -11.562 17.582 11.901 1.00 90.50 779 VAL A O 1
ATOM 5870 N N . GLU A 1 780 ? -12.455 16.149 13.391 1.00 88.94 780 GLU A N 1
ATOM 5871 C CA . GLU A 1 780 ? -11.321 15.214 13.377 1.00 88.94 780 GLU A CA 1
ATOM 5872 C C . GLU A 1 780 ? -11.091 14.571 11.998 1.00 88.94 780 GLU A C 1
ATOM 5874 O O . GLU A 1 780 ? -11.943 14.613 11.105 1.00 88.94 780 GLU A O 1
ATOM 5879 N N . ALA A 1 781 ? -9.912 13.969 11.812 1.00 86.94 781 ALA A N 1
ATOM 5880 C CA . ALA A 1 781 ? -9.647 13.122 10.653 1.00 86.94 781 ALA A CA 1
ATOM 5881 C C . ALA A 1 781 ? -10.684 11.988 10.575 1.00 86.94 781 ALA A C 1
ATOM 5883 O O . ALA A 1 781 ? -11.051 11.397 11.592 1.00 86.94 781 ALA A O 1
ATOM 5884 N N . LEU A 1 782 ? -11.156 11.685 9.363 1.00 92.44 782 LEU A N 1
ATOM 5885 C CA . LEU A 1 782 ? -12.221 10.703 9.168 1.00 92.44 782 LEU A CA 1
ATOM 5886 C C . LEU A 1 782 ? -11.701 9.307 9.508 1.00 92.44 782 LEU A C 1
ATOM 5888 O O . LEU A 1 782 ? -10.714 8.854 8.921 1.00 92.44 782 LEU A O 1
ATOM 5892 N N . GLN A 1 783 ? -12.371 8.614 10.429 1.00 92.62 783 GLN A N 1
ATOM 5893 C CA . GLN A 1 783 ? -12.046 7.227 10.744 1.00 92.62 783 GLN A CA 1
ATOM 5894 C C . GLN A 1 783 ? -13.058 6.296 10.079 1.00 92.62 783 GLN A C 1
ATOM 5896 O O . GLN A 1 783 ? -14.201 6.185 10.514 1.00 92.62 783 GLN A O 1
ATOM 5901 N N . LEU A 1 784 ? -12.613 5.570 9.060 1.00 95.00 784 LEU A N 1
ATOM 5902 C CA . LEU A 1 784 ? -13.368 4.485 8.459 1.00 95.00 784 LEU A CA 1
ATOM 5903 C C . LEU A 1 784 ? -13.304 3.243 9.343 1.00 95.00 784 LEU A C 1
ATOM 5905 O O . LEU A 1 784 ? -12.269 2.907 9.928 1.00 95.00 784 LEU A O 1
ATOM 5909 N N . VAL A 1 785 ? -14.418 2.524 9.393 1.00 94.12 785 VAL A N 1
ATOM 5910 C CA . VAL A 1 785 ? -14.564 1.268 10.118 1.00 94.12 785 VAL A CA 1
ATOM 5911 C C . VAL A 1 785 ? -15.156 0.209 9.197 1.00 94.12 785 VAL A C 1
ATOM 5913 O O . VAL A 1 785 ? -16.116 0.469 8.472 1.00 94.12 785 VAL A O 1
ATOM 5916 N N . ARG A 1 786 ? -14.568 -0.989 9.227 1.00 94.62 786 ARG A N 1
ATOM 5917 C CA . ARG A 1 786 ? -15.003 -2.152 8.447 1.00 94.62 786 ARG A CA 1
ATOM 5918 C C . ARG A 1 786 ? -15.250 -3.325 9.381 1.00 94.62 786 ARG A C 1
ATOM 5920 O O . ARG A 1 786 ? -14.337 -3.714 10.109 1.00 94.62 786 ARG A O 1
ATOM 5927 N N . TYR A 1 787 ? -16.457 -3.881 9.323 1.00 93.38 787 TYR A N 1
ATOM 5928 C CA . TYR A 1 787 ? -16.848 -5.090 10.045 1.00 93.38 787 TYR A CA 1
ATOM 5929 C C . TYR A 1 787 ? -17.071 -6.231 9.054 1.00 93.38 787 TYR A C 1
ATOM 5931 O O . TYR A 1 787 ? -17.784 -6.065 8.063 1.00 93.38 787 TYR A O 1
ATOM 5939 N N . ARG A 1 788 ? -16.472 -7.384 9.333 1.00 92.69 788 ARG A N 1
ATOM 5940 C CA . ARG A 1 788 ? -16.692 -8.668 8.656 1.00 92.69 788 ARG A CA 1
ATOM 5941 C C . ARG A 1 788 ? -17.557 -9.583 9.519 1.00 92.69 788 ARG A C 1
ATOM 5943 O O . ARG A 1 788 ? -17.866 -9.265 10.663 1.00 92.69 788 ARG A O 1
ATOM 5950 N N . LYS A 1 789 ? -17.965 -10.724 8.968 1.00 92.56 789 LYS A N 1
ATOM 5951 C CA . LYS A 1 789 ? -18.796 -11.701 9.675 1.00 92.56 789 LYS A CA 1
ATOM 5952 C C . LYS A 1 789 ? -18.195 -12.092 11.028 1.00 92.56 789 LYS A C 1
ATOM 5954 O O . LYS A 1 789 ? -17.023 -12.445 11.121 1.00 92.56 789 LYS A O 1
ATOM 5959 N N . GLY A 1 790 ? -19.016 -12.029 12.069 1.00 88.19 790 GLY A N 1
ATOM 5960 C CA . GLY A 1 790 ? -18.648 -12.259 13.464 1.00 88.19 790 GLY A CA 1
ATOM 5961 C C . GLY A 1 790 ? -17.975 -11.068 14.151 1.00 88.19 790 GLY A C 1
ATOM 5962 O O . GLY A 1 790 ? -17.867 -11.075 15.377 1.00 88.19 790 GLY A O 1
ATOM 5963 N N . GLU A 1 791 ? -17.549 -10.040 13.411 1.00 90.81 791 GLU A N 1
ATOM 5964 C CA . GLU A 1 791 ? -16.945 -8.849 14.000 1.00 90.81 791 GLU A CA 1
ATOM 5965 C C . GLU A 1 791 ? -18.018 -7.928 14.598 1.00 90.81 791 GLU A C 1
ATOM 5967 O O . GLU A 1 791 ? -19.114 -7.745 14.068 1.00 90.81 791 GLU A O 1
ATOM 5972 N N . GLN A 1 792 ? -17.659 -7.331 15.725 1.00 88.75 792 GLN A N 1
ATOM 5973 C CA . GLN A 1 792 ? -18.452 -6.426 16.543 1.00 88.75 792 GLN A CA 1
ATOM 5974 C C . GLN A 1 792 ? -17.554 -5.383 17.215 1.00 88.75 792 GLN A C 1
ATOM 5976 O O . GLN A 1 792 ? -16.316 -5.491 17.235 1.00 88.75 792 GLN A O 1
ATOM 5981 N N . TYR A 1 793 ? -18.196 -4.400 17.834 1.00 89.44 793 TYR A N 1
ATOM 5982 C CA . TYR A 1 793 ? -17.543 -3.493 18.763 1.00 89.44 793 TYR A CA 1
ATOM 5983 C C . TYR A 1 793 ? -18.392 -3.402 20.023 1.00 89.44 793 TYR A C 1
ATOM 5985 O O . TYR A 1 793 ? -19.551 -3.001 19.937 1.00 89.44 793 TYR A O 1
ATOM 5993 N N . SER A 1 794 ? -17.834 -3.822 21.160 1.00 86.62 794 SER A N 1
ATOM 5994 C CA . SER A 1 794 ? -18.528 -3.797 22.445 1.00 86.62 794 SER A CA 1
ATOM 5995 C C . SER A 1 794 ? -18.928 -2.380 22.864 1.00 86.62 794 SER A C 1
ATOM 5997 O O . SER A 1 794 ? -18.506 -1.385 22.272 1.00 86.62 794 SER A O 1
ATOM 5999 N N . THR A 1 795 ? -19.746 -2.303 23.909 1.00 87.62 795 THR A N 1
ATOM 6000 C CA . THR A 1 795 ? -20.255 -1.046 24.457 1.00 87.62 795 THR A CA 1
ATOM 6001 C C . THR A 1 795 ? -19.117 -0.094 24.817 1.00 87.62 795 THR A C 1
ATOM 6003 O O . THR A 1 795 ? -18.179 -0.475 25.516 1.00 87.62 795 THR A O 1
ATOM 6006 N N . HIS A 1 796 ? -19.188 1.131 24.301 1.00 87.88 796 HIS A N 1
ATOM 6007 C CA . HIS A 1 796 ? -18.199 2.182 24.515 1.00 87.88 796 HIS A CA 1
ATOM 6008 C C . HIS A 1 796 ? -18.839 3.574 24.429 1.00 87.88 796 HIS A C 1
ATOM 6010 O O . HIS A 1 796 ? -20.026 3.723 24.123 1.00 87.88 796 HIS A O 1
ATOM 6016 N N . VAL A 1 797 ? -18.029 4.589 24.726 1.00 88.69 797 VAL A N 1
ATOM 6017 C CA . VAL A 1 797 ? -18.361 6.012 24.618 1.00 88.69 797 VAL A CA 1
ATOM 6018 C C . VAL A 1 797 ? -17.322 6.727 23.760 1.00 88.69 797 VAL A C 1
ATOM 6020 O O . VAL A 1 797 ? -16.171 6.299 23.686 1.00 88.69 797 VAL A O 1
ATOM 6023 N N . ASP A 1 798 ? -17.726 7.830 23.133 1.00 88.88 798 ASP A N 1
ATOM 6024 C CA . ASP A 1 798 ? -16.872 8.613 22.232 1.00 88.88 798 ASP A CA 1
ATOM 6025 C C . ASP A 1 798 ? -16.265 9.865 22.874 1.00 88.88 798 ASP A C 1
ATOM 6027 O O . ASP A 1 798 ? -15.651 10.664 22.176 1.00 88.88 798 ASP A O 1
ATOM 6031 N N . TRP A 1 799 ? -16.408 10.060 24.183 1.00 87.94 799 TRP A N 1
ATOM 6032 C CA . TRP A 1 799 ? -15.784 11.164 24.917 1.00 87.94 799 TRP A CA 1
ATOM 6033 C C . TRP A 1 799 ? -14.514 10.697 25.654 1.00 87.94 799 TRP A C 1
ATOM 6035 O O . TRP A 1 799 ? -14.378 9.534 26.033 1.00 87.94 799 TRP A O 1
ATOM 6045 N N . GLY A 1 800 ? -13.563 11.611 25.851 1.00 82.31 800 GLY A N 1
ATOM 6046 C CA . GLY A 1 800 ? -12.279 11.362 26.508 1.00 82.31 800 GLY A CA 1
ATOM 6047 C C . GLY A 1 800 ? -12.317 11.604 28.020 1.00 82.31 800 GLY A C 1
ATOM 6048 O O . GLY A 1 800 ? -12.989 12.514 28.500 1.00 82.31 800 GLY A O 1
ATOM 6049 N N . ARG A 1 801 ? -11.562 10.808 28.781 1.00 80.50 801 ARG A N 1
ATOM 6050 C CA . ARG A 1 801 ? -11.368 10.972 30.240 1.00 80.50 801 ARG A CA 1
ATOM 6051 C C . ARG A 1 801 ? -10.185 11.884 30.545 1.00 80.50 801 ARG A C 1
ATOM 6053 O O . ARG A 1 801 ? -9.374 12.137 29.676 1.00 80.50 801 ARG A O 1
ATOM 6060 N N . GLN A 1 802 ? -9.968 12.256 31.797 1.00 72.38 802 GLN A N 1
ATOM 6061 C CA . GLN A 1 802 ? -8.877 13.120 32.258 1.00 72.38 802 GLN A CA 1
ATOM 6062 C C . GLN A 1 802 ? -7.493 12.542 31.917 1.00 72.38 802 GLN A C 1
ATOM 6064 O O . GLN A 1 802 ? -6.514 13.270 31.782 1.00 72.38 802 GLN A O 1
ATOM 6069 N N . GLN A 1 803 ? -7.414 11.217 31.774 1.00 68.19 803 GLN A N 1
ATOM 6070 C CA . GLN A 1 803 ? -6.217 10.485 31.348 1.00 68.19 803 GLN A CA 1
ATOM 6071 C C . GLN A 1 803 ? -6.047 10.442 29.819 1.00 68.19 803 GLN A C 1
ATOM 6073 O O . GLN A 1 803 ? -4.989 10.040 29.342 1.00 68.19 803 GLN A O 1
ATOM 6078 N N . ASP A 1 804 ? -7.078 10.816 29.060 1.00 70.88 804 ASP A N 1
ATOM 6079 C CA . ASP A 1 804 ? -7.064 10.884 27.605 1.00 70.88 804 ASP A CA 1
ATOM 6080 C C . ASP A 1 804 ? -6.247 12.094 27.153 1.00 70.88 804 ASP A C 1
ATOM 6082 O O . ASP A 1 804 ? -6.621 13.264 27.265 1.00 70.88 804 ASP A O 1
ATOM 6086 N N . ALA A 1 805 ? -5.095 11.741 26.610 1.00 67.50 805 ALA A N 1
ATOM 6087 C CA . ALA A 1 805 ? -4.144 12.577 25.919 1.00 67.50 805 ALA A CA 1
ATOM 6088 C C . ALA A 1 805 ? -4.776 13.594 24.944 1.00 67.50 805 ALA A C 1
ATOM 6090 O O . ALA A 1 805 ? -4.326 14.740 24.853 1.00 67.50 805 ALA A O 1
ATOM 6091 N N . SER A 1 806 ? -5.838 13.200 24.238 1.00 72.25 806 SER A N 1
ATOM 6092 C CA . SER A 1 806 ? -6.475 14.005 23.196 1.00 72.25 806 SER A CA 1
ATOM 6093 C C . SER A 1 806 ? -7.271 15.203 23.725 1.00 72.25 806 SER A C 1
ATOM 6095 O O . SER A 1 806 ? -7.530 16.141 22.970 1.00 72.25 806 SER A O 1
ATOM 6097 N N . LEU A 1 807 ? -7.614 15.238 25.018 1.00 78.94 807 LEU A N 1
ATOM 6098 C CA . LEU A 1 807 ? -8.307 16.386 25.618 1.00 78.94 807 LEU A CA 1
ATOM 6099 C C . LEU A 1 807 ? -7.451 17.661 25.603 1.00 78.94 807 LEU A C 1
ATOM 6101 O O . LEU A 1 807 ? -7.978 18.770 25.523 1.00 78.94 807 LEU A O 1
ATOM 6105 N N . TRP A 1 808 ? -6.125 17.518 25.614 1.00 74.12 808 TRP A N 1
ATOM 6106 C CA . TRP A 1 808 ? -5.203 18.639 25.426 1.00 74.12 808 TRP A CA 1
ATOM 6107 C C . TRP A 1 808 ? -5.190 19.175 23.994 1.00 74.12 808 TRP A C 1
ATOM 6109 O O . TRP A 1 808 ? -4.893 20.352 23.793 1.00 74.12 808 TRP A O 1
ATOM 6119 N N . LEU A 1 809 ? -5.508 18.317 23.018 1.00 70.00 809 LEU A N 1
ATOM 6120 C CA . LEU A 1 809 ? -5.453 18.626 21.592 1.00 70.00 809 LEU A CA 1
ATOM 6121 C C . LEU A 1 809 ? -6.658 19.466 21.150 1.00 70.00 809 LEU A C 1
ATOM 6123 O O . LEU A 1 809 ? -6.507 20.523 20.549 1.00 70.00 809 LEU A O 1
ATOM 6127 N N . GLY A 1 810 ? -7.861 18.974 21.437 1.00 75.19 810 GLY A N 1
ATOM 6128 C CA . GLY A 1 810 ? -9.106 19.551 20.924 1.00 75.19 810 GLY A CA 1
ATOM 6129 C C . GLY A 1 810 ? -10.167 19.770 21.996 1.00 75.19 810 GLY A C 1
ATOM 6130 O O . GLY A 1 810 ? -11.316 20.035 21.662 1.00 75.19 810 GLY A O 1
ATOM 6131 N N . GLY A 1 811 ? -9.826 19.634 23.280 1.00 85.06 811 GLY A N 1
ATOM 6132 C CA . GLY A 1 811 ? -10.841 19.531 24.325 1.00 85.06 811 GLY A CA 1
ATOM 6133 C C . GLY A 1 811 ? -11.670 18.256 24.174 1.00 85.06 811 GLY A C 1
ATOM 6134 O O . GLY A 1 811 ? -11.245 17.277 23.544 1.00 85.06 811 GLY A O 1
ATOM 6135 N N . GLN A 1 812 ? -12.858 18.265 24.765 1.00 90.44 812 GLN A N 1
ATOM 6136 C CA . GLN A 1 812 ? -13.760 17.121 24.723 1.00 90.44 812 GLN A CA 1
ATOM 6137 C C . GLN A 1 812 ? -14.354 16.920 23.318 1.00 90.44 812 GLN A C 1
ATOM 6139 O O . GLN A 1 812 ? -14.523 17.877 22.559 1.00 90.44 812 GLN A O 1
ATOM 6144 N N . ARG A 1 813 ? -14.693 15.677 22.959 1.00 92.56 813 ARG A N 1
ATOM 6145 C CA . ARG A 1 813 ? -15.552 15.404 21.799 1.00 92.56 813 ARG A CA 1
ATOM 6146 C C . ARG A 1 813 ? -16.986 15.745 22.178 1.00 92.56 813 ARG A C 1
ATOM 6148 O O . ARG A 1 813 ? -17.548 15.103 23.056 1.00 92.56 813 ARG A O 1
ATOM 6155 N N . THR A 1 814 ? -17.570 16.753 21.544 1.00 94.56 814 THR A N 1
ATOM 6156 C CA . THR A 1 814 ? -18.906 17.261 21.887 1.00 94.56 814 THR A CA 1
ATOM 6157 C C . THR A 1 814 ? -20.019 16.509 21.162 1.00 94.56 814 THR A C 1
ATOM 6159 O O . THR A 1 814 ? -21.112 16.368 21.707 1.00 94.56 814 THR A O 1
ATOM 6162 N N . ALA A 1 815 ? -19.740 15.966 19.975 1.00 96.31 815 ALA A N 1
ATOM 6163 C CA . ALA A 1 815 ? -20.690 15.188 19.187 1.00 96.31 815 ALA A CA 1
ATOM 6164 C C . ALA A 1 815 ? -20.002 14.127 18.318 1.00 96.31 815 ALA A C 1
ATOM 6166 O O . ALA A 1 815 ? -18.828 14.266 17.950 1.00 96.31 815 ALA A O 1
ATOM 6167 N N . THR A 1 816 ? -20.772 13.102 17.958 1.00 97.00 816 THR A N 1
ATOM 6168 C CA . THR A 1 816 ? -20.389 12.069 16.993 1.00 97.00 816 THR A CA 1
ATOM 6169 C C . THR A 1 816 ? -21.423 12.012 15.871 1.00 97.00 816 THR A C 1
ATOM 6171 O O . THR A 1 816 ? -22.629 12.009 16.123 1.00 97.00 816 THR A O 1
ATOM 6174 N N . ALA A 1 817 ? -20.946 11.927 14.630 1.00 97.38 817 ALA A N 1
ATOM 6175 C CA . ALA A 1 817 ? -21.736 11.529 13.473 1.00 97.38 817 ALA A CA 1
ATOM 6176 C C . ALA A 1 817 ? -21.143 10.251 12.859 1.00 97.38 817 ALA A C 1
ATOM 6178 O O . ALA A 1 817 ? -20.003 10.237 12.394 1.00 97.38 817 ALA A O 1
ATOM 6179 N N . LEU A 1 818 ? -21.924 9.173 12.858 1.00 97.44 818 LEU A N 1
ATOM 6180 C CA . LEU A 1 818 ? -21.593 7.897 12.232 1.00 97.44 818 LEU A CA 1
ATOM 6181 C C . LEU A 1 818 ? -22.312 7.801 10.885 1.00 97.44 818 LEU A C 1
ATOM 6183 O O . LEU A 1 818 ? -23.531 7.634 10.846 1.00 97.44 818 LEU A O 1
ATOM 6187 N N . ILE A 1 819 ? -21.567 7.881 9.786 1.00 97.44 819 ILE A N 1
ATOM 6188 C CA . ILE A 1 819 ? -22.114 7.795 8.425 1.00 97.44 819 ILE A CA 1
ATOM 6189 C C . ILE A 1 819 ? -21.952 6.368 7.914 1.00 97.44 819 ILE A C 1
ATOM 6191 O O . ILE A 1 819 ? -20.832 5.862 7.844 1.00 97.44 819 ILE A O 1
ATOM 6195 N N . TYR A 1 820 ? -23.041 5.709 7.534 1.00 97.12 820 TYR A N 1
ATOM 6196 C CA . TYR A 1 820 ? -22.967 4.380 6.928 1.00 97.12 820 TYR A CA 1
ATOM 6197 C C . TYR A 1 820 ? -22.623 4.495 5.444 1.00 97.12 820 TYR A C 1
ATOM 6199 O O . TYR A 1 820 ? -23.271 5.227 4.701 1.00 97.12 820 TYR A O 1
ATOM 6207 N N . LEU A 1 821 ? -21.611 3.753 4.997 1.00 96.25 821 LEU A N 1
ATOM 6208 C CA . LEU A 1 821 ? -21.183 3.776 3.595 1.00 96.25 821 LEU A CA 1
ATOM 6209 C C . LEU A 1 821 ? -21.929 2.749 2.739 1.00 96.25 821 LEU A C 1
ATOM 6211 O O . LEU A 1 821 ? -21.899 2.834 1.518 1.00 96.25 821 LEU A O 1
ATOM 6215 N N . ASN A 1 822 ? -22.607 1.788 3.368 1.00 94.56 822 ASN A N 1
ATOM 6216 C CA . ASN A 1 822 ? -23.437 0.808 2.686 1.00 94.56 822 ASN A CA 1
ATOM 6217 C C . ASN A 1 822 ? -24.644 0.372 3.531 1.00 94.56 822 ASN A C 1
ATOM 6219 O O . ASN A 1 822 ? -24.647 0.465 4.761 1.00 94.56 822 ASN A O 1
ATOM 6223 N N . SER A 1 823 ? -25.672 -0.128 2.845 1.00 93.19 823 SER A N 1
ATOM 6224 C CA . SER A 1 823 ? -26.849 -0.746 3.460 1.00 93.19 823 SER A CA 1
ATOM 6225 C C . SER A 1 823 ? -26.602 -2.236 3.678 1.00 93.19 823 SER A C 1
ATOM 6227 O O . SER A 1 823 ? -26.006 -2.898 2.830 1.00 93.19 823 SER A O 1
ATOM 6229 N N . LEU A 1 824 ? -27.089 -2.784 4.793 1.00 92.12 824 LEU A N 1
ATOM 6230 C CA . LEU A 1 824 ? -27.037 -4.228 5.050 1.00 92.12 824 LEU A CA 1
ATOM 6231 C C . LEU A 1 824 ? -28.364 -4.907 4.680 1.00 92.12 824 LEU A C 1
ATOM 6233 O O . LEU A 1 824 ? -29.404 -4.292 4.911 1.00 92.12 824 LEU A O 1
ATOM 6237 N N . PRO A 1 825 ? -28.366 -6.159 4.177 1.00 90.19 825 PRO A N 1
ATOM 6238 C CA . PRO A 1 825 ? -29.574 -6.981 4.007 1.00 90.19 825 PRO A CA 1
ATOM 6239 C C . PRO A 1 825 ? -30.347 -7.263 5.309 1.00 90.19 825 PRO A C 1
ATOM 6241 O O . PRO A 1 825 ? -29.819 -7.104 6.412 1.00 90.19 825 PRO A O 1
ATOM 6244 N N . ASP A 1 826 ? -31.617 -7.669 5.189 1.00 86.81 826 ASP A N 1
ATOM 6245 C CA . ASP A 1 826 ? -32.475 -7.966 6.347 1.00 86.81 826 ASP A CA 1
ATOM 6246 C C . ASP A 1 826 ? -31.903 -9.145 7.151 1.00 86.81 826 ASP A C 1
ATOM 6248 O O . ASP A 1 826 ? -31.493 -10.155 6.583 1.00 86.81 826 ASP A O 1
ATOM 6252 N N . GLY A 1 827 ? -31.868 -9.026 8.482 1.00 83.94 827 GLY A N 1
ATOM 6253 C CA . GLY A 1 827 ? -31.382 -10.092 9.370 1.00 83.94 827 GLY A CA 1
ATOM 6254 C C . GLY A 1 827 ? -29.856 -10.252 9.437 1.00 83.94 827 GLY A C 1
ATOM 6255 O O . GLY A 1 827 ? -29.373 -11.155 10.116 1.00 83.94 827 GLY A O 1
ATOM 6256 N N . CYS A 1 828 ? -29.084 -9.374 8.787 1.00 87.50 828 CYS A N 1
ATOM 6257 C CA . CYS A 1 828 ? -27.617 -9.392 8.824 1.00 87.50 828 CYS A CA 1
ATOM 6258 C C . CYS A 1 828 ? -26.999 -8.997 10.175 1.00 87.50 828 CYS A C 1
ATOM 6260 O O . CYS A 1 828 ? -25.792 -9.163 10.341 1.00 87.50 828 CYS A O 1
ATOM 6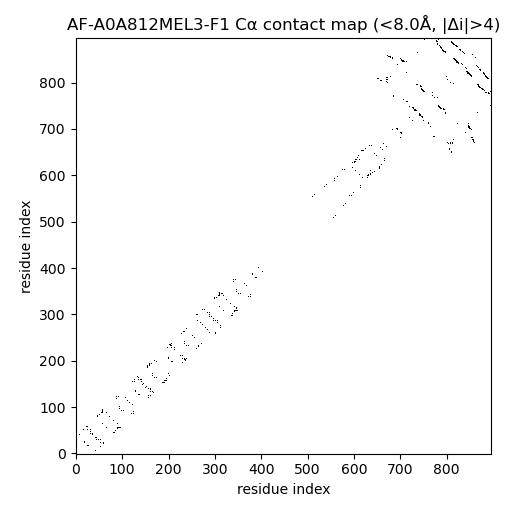262 N N . GLY A 1 829 ? -27.768 -8.452 11.118 1.00 89.56 829 GLY A N 1
ATOM 6263 C CA . GLY A 1 829 ? -27.205 -7.809 12.303 1.00 89.56 829 GLY A CA 1
ATOM 6264 C C . GLY A 1 829 ? -26.421 -6.541 11.939 1.00 89.56 829 GLY A C 1
ATOM 6265 O O . GLY A 1 829 ? -26.708 -5.872 10.942 1.00 89.56 829 GLY A O 1
ATOM 6266 N N . GLY A 1 830 ? -25.381 -6.222 12.714 1.00 90.25 830 GLY A N 1
ATOM 6267 C CA . GLY A 1 830 ? -24.530 -5.061 12.449 1.00 90.25 830 GLY A CA 1
ATOM 6268 C C . GLY A 1 830 ? -25.167 -3.708 12.784 1.00 90.25 830 GLY A C 1
ATOM 6269 O O . GLY A 1 830 ? -24.622 -2.673 12.397 1.00 90.25 830 GLY A O 1
ATOM 6270 N N . GLU A 1 831 ? -26.297 -3.667 13.486 1.00 94.62 831 GLU A N 1
ATOM 6271 C CA . GLU A 1 831 ? -26.924 -2.427 13.940 1.00 94.62 831 GLU A CA 1
ATOM 6272 C C . GLU A 1 831 ? -26.046 -1.690 14.957 1.00 94.62 831 GLU A C 1
ATOM 6274 O O . GLU A 1 831 ? -25.267 -2.288 15.707 1.00 94.62 831 GLU A O 1
ATOM 6279 N N . THR A 1 832 ? -26.179 -0.368 14.986 1.00 95.69 832 THR A N 1
ATOM 6280 C CA . THR A 1 832 ? -25.618 0.457 16.058 1.00 95.69 832 THR A CA 1
ATOM 6281 C C . THR A 1 832 ? -26.681 0.607 17.137 1.00 95.69 832 THR A C 1
ATOM 6283 O O . THR A 1 832 ? -27.758 1.144 16.878 1.00 95.69 832 THR A O 1
ATOM 6286 N N . SER A 1 833 ? -26.393 0.094 18.331 1.00 95.31 833 SER A N 1
ATOM 6287 C CA . SER A 1 833 ? -27.357 -0.040 19.426 1.00 95.31 833 SER A CA 1
ATOM 6288 C C . SER A 1 833 ? -26.957 0.817 20.622 1.00 95.31 833 SER A C 1
ATOM 6290 O O . SER A 1 833 ? -25.877 0.620 21.178 1.00 95.31 833 SER A O 1
ATOM 6292 N N . PHE A 1 834 ? -27.867 1.685 21.065 1.00 95.25 834 PHE A N 1
ATOM 6293 C CA . PHE A 1 834 ? -27.829 2.423 22.329 1.00 95.25 834 PHE A CA 1
ATOM 6294 C C . PHE A 1 834 ? -28.706 1.692 23.351 1.00 95.25 834 PHE A C 1
ATOM 6296 O O . PHE A 1 834 ? -29.887 2.003 23.520 1.00 95.25 834 PHE A O 1
ATOM 6303 N N . GLU A 1 835 ? -28.156 0.672 24.013 1.00 88.44 835 GLU A N 1
ATOM 6304 C CA . GLU A 1 835 ? -28.945 -0.249 24.851 1.00 88.44 835 GLU A CA 1
ATOM 6305 C C . GLU A 1 835 ? -29.709 0.462 25.973 1.00 88.44 835 GLU A C 1
ATOM 6307 O O . GLU A 1 835 ? -30.872 0.154 26.219 1.00 88.44 835 GLU A O 1
ATOM 6312 N N . ARG A 1 836 ? -29.082 1.455 26.617 1.00 90.62 836 ARG A N 1
ATOM 6313 C CA . ARG A 1 836 ? -29.701 2.222 27.709 1.00 90.62 836 ARG A CA 1
ATOM 6314 C C . ARG A 1 836 ? -30.864 3.099 27.264 1.00 90.62 836 ARG A C 1
ATOM 6316 O O . ARG A 1 836 ? -31.724 3.415 28.078 1.00 90.62 836 ARG A O 1
ATOM 6323 N N . LEU A 1 837 ? -30.872 3.494 25.995 1.00 92.31 837 LEU A N 1
ATOM 6324 C CA . LEU A 1 837 ? -31.897 4.353 25.410 1.00 92.31 837 LEU A CA 1
ATOM 6325 C C . LEU A 1 837 ? -32.948 3.556 24.628 1.00 92.31 837 LEU A C 1
ATOM 6327 O O . LEU A 1 837 ? -33.924 4.133 24.165 1.00 92.31 837 LEU A O 1
ATOM 6331 N N . GLY A 1 838 ? -32.761 2.241 24.464 1.00 91.75 838 GLY A N 1
ATOM 6332 C CA . GLY A 1 838 ? -33.661 1.397 23.677 1.00 91.75 838 GLY A CA 1
ATOM 6333 C C . GLY A 1 838 ? -33.681 1.738 22.182 1.00 91.75 838 GLY A C 1
ATOM 6334 O O . GLY A 1 838 ? -34.632 1.381 21.491 1.00 91.75 838 GLY A O 1
ATOM 6335 N N . VAL A 1 839 ? -32.651 2.425 21.675 1.00 93.81 839 VAL A N 1
ATOM 6336 C CA . VAL A 1 839 ? -32.542 2.831 20.266 1.00 93.81 839 VAL A CA 1
ATOM 6337 C C . VAL A 1 839 ? -31.577 1.894 19.547 1.00 93.81 839 VAL A C 1
ATOM 6339 O O . VAL A 1 839 ? -30.436 1.728 19.970 1.00 93.81 839 VAL A O 1
ATOM 6342 N N . SER A 1 840 ? -32.011 1.308 18.434 1.00 94.00 840 SER A N 1
ATOM 6343 C CA . SER A 1 840 ? -31.153 0.519 17.547 1.00 94.00 840 SER A CA 1
ATOM 6344 C C . SER A 1 840 ? -31.358 0.963 16.109 1.00 94.00 840 SER A C 1
ATOM 6346 O O . SER A 1 840 ? -32.491 1.142 15.661 1.00 94.00 840 SER A O 1
ATOM 6348 N N . VAL A 1 841 ? -30.255 1.181 15.398 1.00 95.25 841 VAL A N 1
ATOM 6349 C CA . VAL A 1 841 ? -30.256 1.783 14.066 1.00 95.25 841 VAL A CA 1
ATOM 6350 C C . VAL A 1 841 ? -29.552 0.867 13.092 1.00 95.25 841 VAL A C 1
ATOM 6352 O O . VAL A 1 841 ? -28.380 0.518 13.262 1.00 95.25 841 VAL A O 1
ATOM 6355 N N . ARG A 1 842 ? -30.271 0.512 12.033 1.00 93.56 842 ARG A N 1
ATOM 6356 C CA . ARG A 1 842 ? -29.733 -0.310 10.961 1.00 93.56 842 ARG A CA 1
ATOM 6357 C C . ARG A 1 842 ? -28.914 0.527 9.973 1.00 93.56 842 ARG A C 1
ATOM 6359 O O . ARG A 1 842 ? -29.326 1.647 9.671 1.00 93.56 842 ARG A O 1
ATOM 6366 N N . PRO A 1 843 ? -27.797 -0.003 9.439 1.00 94.19 843 PRO A N 1
ATOM 6367 C CA . PRO A 1 843 ? -27.016 0.697 8.427 1.00 94.19 843 PRO A CA 1
ATOM 6368 C C . PRO A 1 843 ? -27.820 0.969 7.154 1.00 94.19 843 PRO A C 1
ATOM 6370 O O . PRO A 1 843 ? -28.397 0.047 6.572 1.00 94.19 843 PRO A O 1
ATOM 6373 N N . GLN A 1 844 ? -27.826 2.231 6.733 1.00 93.50 844 GLN A N 1
ATOM 6374 C CA . GLN A 1 844 ? -28.434 2.711 5.493 1.00 93.50 844 GLN A CA 1
ATOM 6375 C C . GLN A 1 844 ? -27.395 3.546 4.748 1.00 93.50 844 GLN A C 1
ATOM 6377 O O . GLN A 1 844 ? -26.917 4.537 5.295 1.00 93.50 844 GLN A O 1
ATOM 6382 N N . ALA A 1 845 ? -27.027 3.136 3.535 1.00 93.75 845 ALA A N 1
ATOM 6383 C CA . ALA A 1 845 ? -26.015 3.808 2.727 1.00 93.75 845 ALA A CA 1
ATOM 6384 C C . ALA A 1 845 ? -26.290 5.315 2.629 1.00 93.75 845 ALA A C 1
ATOM 6386 O O . ALA A 1 845 ? -27.410 5.729 2.340 1.00 93.75 845 ALA A O 1
ATOM 6387 N N . GLY A 1 846 ? -25.270 6.125 2.901 1.00 93.88 846 GLY A N 1
ATOM 6388 C CA . GLY A 1 846 ? -25.356 7.580 2.838 1.00 93.88 846 GLY A CA 1
ATOM 6389 C C . GLY A 1 846 ? -26.043 8.241 4.035 1.00 93.88 846 GLY A C 1
ATOM 6390 O O . GLY A 1 846 ? -25.990 9.462 4.131 1.00 93.88 846 GLY A O 1
ATOM 6391 N N . ALA A 1 847 ? -26.647 7.498 4.968 1.00 95.94 847 ALA A N 1
ATOM 6392 C CA . ALA A 1 847 ? -27.289 8.079 6.146 1.00 95.94 847 ALA A CA 1
ATOM 6393 C C . ALA A 1 847 ? -26.294 8.306 7.298 1.00 95.94 847 ALA A C 1
ATOM 6395 O O . ALA A 1 847 ? -25.437 7.460 7.575 1.00 95.94 847 ALA A O 1
ATOM 6396 N N . ALA A 1 848 ? -26.450 9.422 8.014 1.00 97.38 848 ALA A N 1
ATOM 6397 C CA . ALA A 1 848 ? -25.677 9.768 9.201 1.00 97.38 848 ALA A CA 1
ATOM 6398 C C . ALA A 1 848 ? -26.510 9.642 10.479 1.00 97.38 848 ALA A C 1
ATOM 6400 O O . ALA A 1 848 ? -27.547 10.287 10.637 1.00 97.38 848 ALA A O 1
ATOM 6401 N N . LEU A 1 849 ? -26.022 8.843 11.420 1.00 97.56 849 LEU A N 1
ATOM 6402 C CA . LEU A 1 849 ? -26.530 8.758 12.781 1.00 97.56 849 LEU A CA 1
ATOM 6403 C C . LEU A 1 849 ? -25.764 9.750 13.660 1.00 97.56 849 LEU A C 1
ATOM 6405 O O . LEU A 1 849 ? -24.545 9.648 13.757 1.00 97.56 849 LEU A O 1
ATOM 6409 N N . VAL A 1 850 ? -26.457 10.704 14.281 1.00 97.69 850 VAL A N 1
ATOM 6410 C CA . VAL A 1 850 ? -25.834 11.843 14.975 1.00 97.69 850 VAL A CA 1
ATOM 6411 C C . VAL A 1 850 ? -26.360 11.976 16.402 1.00 97.69 850 VAL A C 1
ATOM 6413 O O . VAL A 1 850 ? -27.576 11.946 16.615 1.00 97.69 850 VAL A O 1
ATOM 6416 N N . TRP A 1 851 ? -25.453 12.139 17.368 1.00 97.19 851 TRP A N 1
ATOM 6417 C CA . TRP A 1 851 ? -25.772 12.332 18.788 1.00 97.19 851 TRP A CA 1
ATOM 6418 C C . TRP A 1 851 ? -24.703 13.184 19.505 1.00 97.19 851 TRP A C 1
ATOM 6420 O O . TRP A 1 851 ? -23.543 13.216 19.076 1.00 97.19 851 TRP A O 1
ATOM 6430 N N . PRO A 1 852 ? -25.061 13.893 20.593 1.00 96.50 852 PRO A N 1
ATOM 6431 C CA . PRO A 1 852 ? -24.097 14.594 21.431 1.00 96.50 852 PRO A CA 1
ATOM 6432 C C . PRO A 1 852 ? -23.418 13.620 22.403 1.00 96.50 852 PRO A C 1
ATOM 6434 O O . PRO A 1 852 ? -24.034 12.683 22.910 1.00 96.50 852 PRO A O 1
ATOM 6437 N N . ASN A 1 853 ? -22.148 13.874 22.703 1.00 95.00 853 ASN A N 1
ATOM 6438 C CA . ASN A 1 853 ? -21.356 13.086 23.655 1.00 95.00 853 ASN A CA 1
ATOM 6439 C C . ASN A 1 853 ? -21.309 13.710 25.059 1.00 95.00 853 ASN A C 1
ATOM 6441 O O . ASN A 1 853 ? -20.839 13.076 26.006 1.00 95.00 853 ASN A O 1
ATOM 6445 N N . VAL A 1 854 ? -21.784 14.949 25.188 1.00 93.75 854 VAL A N 1
ATOM 6446 C CA . VAL A 1 854 ? -21.827 15.731 26.427 1.00 93.75 854 VAL A CA 1
ATOM 6447 C C . VAL A 1 854 ? -23.232 16.297 26.656 1.00 93.75 854 VAL A C 1
ATOM 6449 O O . VAL A 1 854 ? -24.017 16.398 25.713 1.00 93.75 854 VAL A O 1
ATOM 6452 N N . ASP A 1 855 ? -23.558 16.647 27.900 1.00 93.00 855 ASP A N 1
ATOM 6453 C CA . ASP A 1 855 ? -24.776 17.384 28.255 1.00 93.00 855 ASP A CA 1
ATOM 6454 C C . ASP A 1 855 ? -24.650 18.898 27.985 1.00 93.00 855 ASP A C 1
ATOM 6456 O O . ASP A 1 855 ? -23.630 19.380 27.483 1.00 93.00 855 ASP A O 1
ATOM 6460 N N . ALA A 1 856 ? -25.707 19.664 28.279 1.00 90.19 856 ALA A N 1
ATOM 6461 C CA . ALA A 1 856 ? -25.731 21.113 28.057 1.00 90.19 856 ALA A CA 1
ATOM 6462 C C . ALA A 1 856 ? -24.713 21.861 28.938 1.00 90.19 856 ALA A C 1
ATOM 6464 O O . ALA A 1 856 ? -24.229 22.929 28.566 1.00 90.19 856 ALA A O 1
ATOM 6465 N N . GLU A 1 857 ? -24.337 21.280 30.076 1.00 91.25 857 GLU A N 1
ATOM 6466 C CA . GLU A 1 857 ? -23.280 21.758 30.963 1.00 91.25 857 GLU A CA 1
ATOM 6467 C C . GLU A 1 857 ? -21.877 21.291 30.526 1.00 91.25 857 GLU A C 1
ATOM 6469 O O . GLU A 1 857 ? -20.892 21.597 31.202 1.00 91.25 857 GLU A O 1
ATOM 6474 N N . GLY A 1 858 ? -21.774 20.569 29.406 1.00 90.31 858 GLY A N 1
ATOM 6475 C CA . GLY A 1 858 ? -20.534 20.058 28.829 1.00 90.31 858 GLY A CA 1
ATOM 6476 C C . GLY A 1 858 ? -19.969 18.823 29.525 1.00 90.31 858 GLY A C 1
ATOM 6477 O O . GLY A 1 858 ? -18.826 18.441 29.264 1.00 90.31 858 GLY A O 1
ATOM 6478 N N . ARG A 1 859 ? -20.726 18.182 30.418 1.00 92.62 859 ARG A N 1
ATOM 6479 C CA . ARG A 1 859 ? -20.294 16.978 31.132 1.00 92.62 859 ARG A CA 1
ATOM 6480 C C . ARG A 1 859 ? -20.501 15.744 30.255 1.00 92.62 859 ARG A C 1
ATOM 6482 O O . ARG A 1 859 ? -21.523 15.646 29.578 1.00 92.62 859 ARG A O 1
ATOM 6489 N N . PRO A 1 860 ? -19.573 14.779 30.276 1.00 91.94 860 PRO A N 1
ATOM 6490 C CA . PRO A 1 860 ? -19.713 13.556 29.498 1.00 91.94 860 PRO A CA 1
ATOM 6491 C C . PRO A 1 860 ? -21.000 12.775 29.782 1.00 91.94 860 PRO A C 1
ATOM 6493 O O . PRO A 1 860 ? -21.379 12.578 30.938 1.00 91.94 860 PRO A O 1
ATOM 6496 N N . GLN A 1 861 ? -21.655 12.296 28.722 1.00 88.75 861 GLN A N 1
ATOM 6497 C CA . GLN A 1 861 ? -22.946 11.623 28.813 1.00 88.75 861 GLN A CA 1
ATOM 6498 C C . GLN A 1 861 ? -22.797 10.099 28.686 1.00 88.75 861 GLN A C 1
ATOM 6500 O O . GLN A 1 861 ? -22.397 9.574 27.650 1.00 88.75 861 GLN A O 1
ATOM 6505 N N . ASN A 1 862 ? -23.178 9.365 29.734 1.00 89.50 862 ASN A N 1
ATOM 6506 C CA . ASN A 1 862 ? -23.126 7.894 29.756 1.00 89.50 862 ASN A CA 1
ATOM 6507 C C . ASN A 1 862 ? -24.376 7.240 29.149 1.00 89.50 862 ASN A C 1
ATOM 6509 O O . ASN A 1 862 ? -24.420 6.027 28.953 1.00 89.50 862 ASN A O 1
ATOM 6513 N N . LEU A 1 863 ? -25.428 8.018 28.886 1.00 89.50 863 LEU A N 1
ATOM 6514 C CA . LEU A 1 863 ? -26.645 7.510 28.250 1.00 89.50 863 LEU A CA 1
ATOM 6515 C C . LEU A 1 863 ? -26.426 7.134 26.777 1.00 89.50 863 LEU A C 1
ATOM 6517 O O . LEU A 1 863 ? -27.094 6.233 26.284 1.00 89.50 863 LEU A O 1
ATOM 6521 N N . VAL A 1 864 ? -25.462 7.769 26.103 1.00 90.88 864 VAL A N 1
ATOM 6522 C CA . VAL A 1 864 ? -25.115 7.509 24.692 1.00 90.88 864 VAL A CA 1
ATOM 6523 C C . VAL A 1 864 ? -24.058 6.411 24.516 1.00 90.88 864 VAL A C 1
ATOM 6525 O O . VAL A 1 864 ? -23.439 6.290 23.458 1.00 90.88 864 VAL A O 1
ATOM 6528 N N . GLU A 1 865 ? -23.850 5.592 25.551 1.00 91.56 865 GLU A N 1
ATOM 6529 C CA . GLU A 1 865 ? -23.127 4.329 25.419 1.00 91.56 865 GLU A CA 1
ATOM 6530 C C . GLU A 1 865 ? -23.734 3.503 24.284 1.00 91.56 865 GLU A C 1
ATOM 6532 O O . GLU A 1 865 ? -24.939 3.224 24.264 1.00 91.56 865 GLU A O 1
ATOM 6537 N N . HIS A 1 866 ? -22.891 3.102 23.340 1.00 93.56 866 HIS A N 1
ATOM 6538 C CA . HIS A 1 866 ? -23.337 2.394 22.154 1.00 93.56 866 HIS A CA 1
ATOM 6539 C C . HIS A 1 866 ? -22.374 1.284 21.767 1.00 93.56 866 HIS A C 1
ATOM 6541 O O . HIS A 1 866 ? -21.217 1.231 22.186 1.00 93.56 866 HIS A O 1
ATOM 6547 N N . ARG A 1 867 ? -22.885 0.355 20.966 1.00 92.88 867 ARG A N 1
ATOM 6548 C CA . ARG A 1 867 ? -22.130 -0.780 20.443 1.00 92.88 867 ARG A CA 1
ATOM 6549 C C . ARG A 1 867 ? -22.527 -1.071 19.007 1.00 92.88 867 ARG A C 1
ATOM 6551 O O . ARG A 1 867 ? -23.660 -0.801 18.607 1.00 92.88 867 ARG A O 1
ATOM 6558 N N . ALA A 1 868 ? -21.617 -1.678 18.259 1.00 92.44 868 ALA A N 1
ATOM 6559 C CA . ALA A 1 868 ? -21.945 -2.279 16.974 1.00 92.44 868 ALA A CA 1
ATOM 6560 C C . ALA A 1 868 ? -22.235 -3.765 17.201 1.00 92.44 868 ALA A C 1
ATOM 6562 O O . ALA A 1 868 ? -21.342 -4.497 17.636 1.00 92.44 868 ALA A O 1
ATOM 6563 N N . LEU A 1 869 ? -23.469 -4.196 16.928 1.00 92.38 869 LEU A N 1
ATOM 6564 C CA . LEU A 1 869 ? -23.859 -5.602 17.038 1.00 92.38 869 LEU A CA 1
ATOM 6565 C C . LEU A 1 869 ? -23.031 -6.479 16.081 1.00 92.38 869 LEU A C 1
ATOM 6567 O O . LEU A 1 869 ? -22.584 -5.982 15.043 1.00 92.38 869 LEU A O 1
ATOM 6571 N N . PRO A 1 870 ? -22.829 -7.772 16.401 1.00 91.19 870 PRO A N 1
ATOM 6572 C CA . PRO A 1 870 ? -22.154 -8.700 15.507 1.00 91.19 870 PRO A CA 1
ATOM 6573 C C . PRO A 1 870 ? -22.782 -8.712 14.120 1.00 91.19 870 PRO A C 1
ATOM 6575 O O . PRO A 1 870 ? -24.004 -8.800 13.976 1.00 91.19 870 PRO A O 1
ATOM 6578 N N . LEU A 1 871 ? -21.933 -8.663 13.100 1.00 92.38 871 LEU A N 1
ATOM 6579 C CA . LEU A 1 871 ? -22.360 -8.878 11.728 1.00 92.38 871 LEU A CA 1
ATOM 6580 C C . LEU A 1 871 ? -22.534 -10.385 11.488 1.00 92.38 871 LEU A C 1
ATOM 6582 O O . LEU A 1 871 ? -21.594 -11.161 11.631 1.00 92.38 871 LEU A O 1
ATOM 6586 N N . LEU A 1 872 ? -23.738 -10.817 11.137 1.00 91.00 872 LEU A N 1
ATOM 6587 C CA . LEU A 1 872 ? -24.090 -12.230 10.969 1.00 91.00 872 LEU A CA 1
ATOM 6588 C C . LEU A 1 872 ? -23.909 -12.725 9.528 1.00 91.00 872 LEU A C 1
ATOM 6590 O O . LEU A 1 872 ? -23.799 -13.930 9.301 1.00 91.00 872 LEU A O 1
ATOM 6594 N N . CYS A 1 873 ? -23.858 -11.811 8.560 1.00 88.69 873 CYS A N 1
ATOM 6595 C CA . CYS A 1 873 ? -23.723 -12.137 7.145 1.00 88.69 873 CYS A CA 1
ATOM 6596 C C . CYS A 1 873 ? -22.314 -11.867 6.602 1.00 88.69 873 CYS A C 1
ATOM 6598 O O . CYS A 1 873 ? -21.510 -11.166 7.213 1.00 88.69 873 CYS A O 1
ATOM 6600 N N . ASP A 1 874 ? -22.014 -12.443 5.438 1.00 88.31 874 ASP A N 1
ATOM 6601 C CA . ASP A 1 874 ? -20.718 -12.297 4.761 1.00 88.31 874 ASP A CA 1
ATOM 6602 C C . ASP A 1 874 ? -20.562 -10.940 4.041 1.00 88.31 874 ASP A C 1
ATOM 6604 O O . ASP A 1 874 ? -19.492 -10.630 3.521 1.00 88.31 874 ASP A O 1
ATOM 6608 N N . PHE A 1 875 ? -21.607 -10.103 4.038 1.00 89.12 875 PHE A N 1
ATOM 6609 C CA . PHE A 1 875 ? -21.582 -8.772 3.435 1.00 89.12 875 PHE A CA 1
ATOM 6610 C C . PHE A 1 875 ? -20.987 -7.743 4.412 1.00 89.12 875 PHE A C 1
ATOM 6612 O O . PHE A 1 875 ? -21.606 -7.474 5.443 1.00 89.12 875 PHE A O 1
ATOM 6619 N N . PRO A 1 876 ? -19.805 -7.162 4.132 1.00 92.38 876 PRO A N 1
ATOM 6620 C CA . PRO A 1 876 ? -19.113 -6.292 5.079 1.00 92.38 876 PRO A CA 1
ATOM 6621 C C . PRO A 1 876 ? -19.904 -5.013 5.367 1.00 92.38 876 PRO A C 1
ATOM 6623 O O . PRO A 1 876 ? -20.470 -4.414 4.459 1.00 92.38 876 PRO A O 1
ATOM 6626 N N . LYS A 1 877 ? -19.891 -4.545 6.618 1.00 94.62 877 LYS A N 1
ATOM 6627 C CA . LYS A 1 877 ? -20.424 -3.227 7.002 1.00 94.62 877 LYS A CA 1
ATOM 6628 C C . LYS A 1 877 ? -19.302 -2.197 6.960 1.00 94.62 877 LYS A C 1
ATOM 6630 O O . LYS A 1 877 ? -18.280 -2.386 7.625 1.00 94.62 877 LYS A O 1
ATOM 6635 N N . TYR A 1 878 ? -19.536 -1.087 6.272 1.00 96.12 878 TYR A N 1
ATOM 6636 C CA . TYR A 1 878 ? -18.647 0.067 6.234 1.00 96.12 878 TYR A CA 1
ATOM 6637 C C . TYR A 1 878 ? -19.323 1.292 6.845 1.00 96.12 878 TYR A C 1
ATOM 6639 O O . TYR A 1 878 ? -20.487 1.587 6.571 1.00 96.12 878 TYR A O 1
ATOM 6647 N N . ALA A 1 879 ? -18.584 2.025 7.669 1.00 96.19 879 ALA A N 1
ATOM 6648 C CA . ALA A 1 879 ? -19.030 3.310 8.189 1.00 96.19 879 ALA A CA 1
ATOM 6649 C C . ALA A 1 879 ? -17.852 4.269 8.399 1.00 96.19 879 ALA A C 1
ATOM 6651 O O . ALA A 1 879 ? -16.696 3.848 8.423 1.00 96.19 879 ALA A O 1
ATOM 6652 N N . VAL A 1 880 ? -18.154 5.553 8.561 1.00 96.44 880 VAL A N 1
ATOM 6653 C CA . VAL A 1 880 ? -17.205 6.620 8.884 1.00 96.44 880 VAL A CA 1
ATOM 6654 C C . VAL A 1 880 ? -17.616 7.246 10.206 1.00 96.44 880 VAL A C 1
ATOM 6656 O O . VAL A 1 880 ? -18.730 7.748 10.333 1.00 96.44 880 VAL A O 1
ATOM 6659 N N . ASN A 1 881 ? -16.700 7.246 11.167 1.00 94.94 881 ASN A N 1
ATOM 6660 C CA . ASN A 1 881 ? -16.800 8.044 12.378 1.00 94.94 881 ASN A CA 1
ATOM 6661 C C . ASN A 1 881 ? -16.312 9.463 12.090 1.00 94.94 881 ASN A C 1
ATOM 6663 O O . ASN A 1 881 ? -15.180 9.668 11.636 1.00 94.94 881 ASN A O 1
ATOM 6667 N N . VAL A 1 882 ? -17.165 10.431 12.402 1.00 95.75 882 VAL A N 1
ATOM 6668 C CA . VAL A 1 882 ? -16.862 11.857 12.373 1.00 95.75 882 VAL A CA 1
ATOM 6669 C C . VAL A 1 882 ? -17.035 12.397 13.786 1.00 95.75 882 VAL A C 1
ATOM 6671 O O . VAL A 1 882 ? -18.152 12.477 14.297 1.00 95.75 882 VAL A O 1
ATOM 6674 N N . TRP A 1 883 ? -15.927 12.758 14.428 1.00 94.62 883 TRP A N 1
ATOM 6675 C CA . TRP A 1 883 ? -15.944 13.334 15.770 1.00 94.62 883 TRP A CA 1
ATOM 6676 C C . TRP A 1 883 ? -15.741 14.842 15.715 1.00 94.62 883 TRP A C 1
ATOM 6678 O O . TRP A 1 883 ? -14.855 15.335 15.009 1.00 94.62 883 TRP A O 1
ATOM 6688 N N . ILE A 1 884 ? -16.549 15.560 16.491 1.00 94.19 884 ILE A N 1
ATOM 6689 C CA . ILE A 1 884 ? -16.450 17.009 16.641 1.00 94.19 884 ILE A CA 1
ATOM 6690 C C . ILE A 1 884 ? -15.815 17.339 17.979 1.00 94.19 884 ILE A C 1
ATOM 6692 O O . ILE A 1 884 ? -16.255 16.856 19.022 1.00 94.19 884 ILE A O 1
ATOM 6696 N N . ARG A 1 885 ? -14.783 18.177 17.943 1.00 91.19 885 ARG A N 1
ATOM 6697 C CA . ARG A 1 885 ? -14.075 18.665 19.124 1.00 91.19 885 ARG A CA 1
ATOM 6698 C C . ARG A 1 885 ? -14.650 19.983 19.621 1.00 91.19 885 ARG A C 1
ATOM 6700 O O . ARG A 1 885 ? -15.235 20.753 18.870 1.00 91.19 885 ARG A O 1
ATOM 6707 N N . GLU A 1 886 ? -14.453 20.246 20.905 1.00 88.00 886 GLU A N 1
ATOM 6708 C CA . GLU A 1 886 ? -14.782 21.517 21.553 1.00 88.00 886 GLU A CA 1
ATOM 6709 C C . GLU A 1 886 ? -13.895 22.668 21.055 1.00 88.00 886 GLU A C 1
ATOM 6711 O O . GLU A 1 886 ? -14.329 23.818 21.001 1.00 88.00 886 GLU A O 1
ATOM 6716 N N . LYS A 1 887 ? -12.636 22.372 20.719 1.00 85.12 887 LYS A N 1
ATOM 6717 C CA . LYS A 1 887 ? -11.618 23.351 20.333 1.00 85.12 887 LYS A CA 1
ATOM 6718 C C . LYS A 1 887 ? -11.087 23.057 18.938 1.00 85.12 887 LYS A C 1
ATOM 6720 O O . LYS A 1 887 ? -11.091 21.918 18.473 1.00 85.12 887 LYS A O 1
ATOM 6725 N N . ARG A 1 888 ? -10.567 24.110 18.309 1.00 82.06 888 ARG A N 1
ATOM 6726 C CA . ARG A 1 888 ? -9.895 24.046 17.012 1.00 82.06 888 ARG A CA 1
ATOM 6727 C C . ARG A 1 888 ? -8.721 23.067 17.068 1.00 82.06 888 ARG A C 1
ATOM 6729 O O . ARG A 1 888 ? -7.861 23.193 17.937 1.00 82.06 888 ARG A O 1
ATOM 6736 N N . LEU A 1 889 ? -8.664 22.145 16.114 1.00 76.31 889 LEU A N 1
ATOM 6737 C CA . LEU A 1 889 ? -7.513 21.277 15.915 1.00 76.31 889 LEU A CA 1
ATOM 6738 C C . LEU A 1 889 ? -6.386 22.060 15.221 1.00 76.31 889 LEU A C 1
ATOM 6740 O O . LEU A 1 889 ? -6.656 22.863 14.321 1.00 76.31 889 LEU A O 1
ATOM 6744 N N . PRO A 1 890 ? -5.114 21.841 15.595 1.00 63.69 890 PRO A N 1
ATOM 6745 C CA . PRO A 1 890 ? -3.987 22.467 14.916 1.00 63.69 890 PRO A CA 1
ATOM 6746 C C . PRO A 1 890 ? -3.980 22.134 13.421 1.00 63.69 890 PRO A C 1
ATOM 6748 O O . PRO A 1 890 ? -4.181 20.982 13.037 1.00 63.69 890 PRO A O 1
ATOM 6751 N N . ALA A 1 891 ? -3.621 23.108 12.580 1.00 52.81 891 ALA A N 1
ATOM 6752 C CA . ALA A 1 891 ? -3.489 22.916 11.129 1.00 52.81 891 ALA A CA 1
ATOM 6753 C C . ALA A 1 891 ? -2.518 21.774 10.743 1.00 52.81 891 ALA A C 1
ATOM 6755 O O . ALA A 1 891 ? -2.608 21.218 9.649 1.00 52.81 891 ALA A O 1
ATOM 6756 N N . TYR A 1 892 ? -1.603 21.400 11.647 1.00 46.41 892 TYR A N 1
ATOM 6757 C CA . TYR A 1 892 ? -0.654 20.297 11.473 1.00 46.41 892 TYR A CA 1
ATOM 6758 C C . TYR A 1 892 ? -1.274 18.897 11.587 1.00 46.41 892 TYR A C 1
ATOM 6760 O O . TYR A 1 892 ? -0.734 17.969 10.995 1.00 46.41 892 TYR A O 1
ATOM 6768 N N . VAL A 1 893 ? -2.431 18.737 12.242 1.00 44.66 893 VAL A N 1
ATOM 6769 C CA . VAL A 1 893 ? -3.187 17.464 12.252 1.00 44.66 893 VAL A CA 1
ATOM 6770 C C . VAL A 1 893 ? -3.718 17.142 10.848 1.00 44.66 893 VAL A C 1
ATOM 6772 O O . VAL A 1 893 ? -3.899 15.980 10.502 1.00 44.66 893 VAL A O 1
ATOM 6775 N N . GLY A 1 894 ? -3.881 18.175 10.012 1.00 35.06 894 GLY A N 1
ATOM 6776 C CA . GLY A 1 894 ? -4.182 18.059 8.589 1.00 35.06 894 GLY A CA 1
ATOM 6777 C C . GLY A 1 894 ? -2.957 17.825 7.683 1.00 35.06 894 GLY A C 1
ATOM 6778 O O . GLY A 1 894 ? -3.102 17.586 6.486 1.00 35.06 894 GLY A O 1
ATOM 6779 N N . ARG A 1 895 ? -1.735 17.960 8.227 1.00 31.12 895 ARG A N 1
ATOM 6780 C CA . ARG A 1 895 ? -0.460 17.864 7.492 1.00 31.12 895 ARG A CA 1
ATOM 6781 C C . ARG A 1 895 ? 0.301 16.536 7.719 1.00 31.12 895 ARG A C 1
ATOM 6783 O O . ARG A 1 895 ? 1.338 16.353 7.085 1.00 31.12 895 ARG A O 1
ATOM 6790 N N . ALA A 1 896 ? -0.191 15.642 8.584 1.00 29.36 896 ALA A N 1
ATOM 6791 C CA . ALA A 1 896 ? 0.517 14.443 9.061 1.00 29.36 896 ALA A CA 1
ATOM 6792 C C . ALA A 1 896 ? 0.283 13.172 8.224 1.00 29.36 896 ALA A C 1
ATOM 6794 O O . ALA A 1 896 ? -0.876 12.723 8.074 1.00 29.36 896 ALA A O 1
#

Sequence (896 aa):
RSGLPEPDLVTFNSALNALASSACWREASWLLSEMSGSRWLQISPNIVSYNTVLRACARSRSWQAALQLLSNLCQQGPEGEADLVSFNTAISACERSSQWQLCSSLLANLGQRGLRPDTVSLNTVLSSLARGDEWQRAMLLFEELLAGSGPVADSTSLGSVLSACERVGLWQAAWSLLGRFRGQGLEPQSGALRAALSALRSGGRWQEALLLLGELDDSSSADVVGFSAAMAVLETAGSWQQAFCVLAEMRSRGVAPDSYTYSALLGSCRAWASEDEAAALNAARALLADARDRREANEVVIGAMLRILEFAGLWAEALDLLRKASRRAAGREPNLINYASAASACAKGQKWECCLDLLRELEEAGTSPDIVLLSAVISACERSFEWQRALAILASSGSPDAVLILKHQLPAFQSRCSFAVLAFIPHGFGMTRQSCGQGRRWRCWACTIAAVSALVLNRRSRHPEADFAQPPVSPRPCRGVLTRCQSGTGTVDSDLAAKLEAAKERVAQAKEAVSLFRTELCGRNFLSPEINQPLLTEIFLSFVPKSAAAMREPILDKALAGIIPDIGSDVEALAALVGAMATARLPHDPAWQLMADAVAQECRGASARQLTAFAWAFATAREPRQDLWDSLKAAMAGKIGQLSADERVTFAWSCAEVNQHARNLFGDASEVAAPEASAKMIEAIQALPGQVLLADPVPIRLVPDVLVEEQGQELIRIADDAQLWSQSSRRAARDAQGEDALRTSSSAVLSSPSMFGNPAVQAVRSWASKALQVPEDFVEALQLVRYRKGEQYSTHVDWGRQQDASLWLGGQRTATALIYLNSLPDGCGGETSFERLGVSVRPQAGAALVWPNVDAEGRPQNLVEHRALPLLCDFPKYAVNVWIREKRLPAYVGRA

InterPro domains:
  IPR002885 Pentatricopeptide repeat [PF01535] (10-36)
  IPR002885 Pentatricopeptide repeat [PF01535] (48-73)
  IPR002885 Pentatricopeptide repeat [PF01535] (120-145)
  IPR002885 Pentatricopeptide repeat [PF13041] (223-269)
  IPR002885 Pentatricopeptide repeat [PS51375] (46-80)
  IPR002885 Pentatricopeptide repeat [PS51375] (83-117)
  IPR002885 Pentatricopeptide repeat [PS51375] (154-188)
  IPR002885 Pentatricopeptide repeat [PS51375] (223-257)
  IPR002885 Pentatricopeptide repeat [TIGR00756] (48-77)
  IPR005123 Oxoglutarate/iron-dependent dioxygenase domain [PS51471] (777-886)
  IPR006620 Prolyl 4-hydroxylase, alpha subunit [SM00702] (698-885)
  IPR011990 Tetratricopeptide-like helical domain superfamily [G3DSA:1.25.40.10] (1-80)
  IPR011990 Tetratricopeptide-like helical domain superfamily [G3DSA:1.25.40.10] (81-224)
  IPR011990 Tetratricopeptide-like helical domain superfamily [G3DSA:1.25.40.10] (225-405)
  IPR044862 Prolyl 4-hydroxylase alpha subunit, Fe(2+) 2OG dioxygenase domain [PF13640] (782-885)

Nearest PDB structures (foldseek):
  6een-assembly1_A  TM=6.080E-01  e=5.268E-11  Zea mays
  6een-assembly1_C  TM=6.084E-01  e=7.497E-11  Zea mays
  6een-assembly1_D  TM=6.081E-01  e=1.026E-10  Zea mays
  4pjq-assembly2_B  TM=7.516E-01  e=7.145E-08  unidentified
  8rdj-assembly1_G  TM=3.870E-01  e=1.673E-12  Sinapis alba

Foldseek 3Di:
DPDDPQQALVNLLVVLLVLLVVLVLVVLVVSQVCQVPPPVNPHHHALSSLLSSLSSLLVNLNLVSLVVSQVVLCVPPDRRHHALSSLLSSLSSCLSNLNLVVLVVSQVVCVVVVHAHELSSLLSSLLSCLSNLVLVVLLVSVVCLLVVVHYNHALSSLLSSLSSLLVVLVLVSNVVSQVSCVVVVHDHDPSNLLSSLSSLLSVLNLVVLVVSLVVCVVVVNNALSSLLSSLSSCLSNLVLVVLVVSVVVCVVVVHDHALSSLLSNLSSLLSVCVVPVVVSLVVLVVSCVVCVVVVRNALSNLLSNLQSLLSVLVLVVLVVSQVVQCVPDPPHHNDLSSLLSSLSSCLSVLNLVVLVVSCVVCVVVVHDHDPSSLVSSLSSCVVNVVNVVNVVSLLVNPDPVSVVVCVPCVVVVVVVVVPPVVPDDDDDDDDDDDDDDDDDDPPPPVVVVVVSVVVSVPPDDDDDDDDDDDDDDDDDDDDDDDDDDDDDDDDDDVVVVVVVVVVVVLVVVLVVLLVVVCCLVVVDDPDDLCPPLVVLLVSVLSQDDPDPPDDRDCSLVVSLVVCLVVCPLVLSVLLSNLLSNLVNLDADDVSVVSSLVSCLVNVLPDALQSLLSNLLSCLSNLPLDPSSLVSSLVSNQVHVVVDDLQSQLSNLLSCQSNLHHSCVRPNFQDLFFALQLLLLLQVLLVPFDADFLDDPPWTKGKHAQLDDLVLLVVVVVVCVVVVQWDQPPDANAAAPVGDRKDFGKIKGWQQALVSCPDPSQVSNLVSCCVSSVHPSLQKATKMKIKAFAQGKIGWHAQWDDSSRSCCSFFNIFFKKKKAWSDFDDPPQAFWKDQPLVRGTGGGDHNMIIMTTQADSRRHGDNSRTIMGTGGNDRDMTMIIIITGGSGGGRPCSNHD

Mean predicted aligned error: 21.54 Å

Organism: NCBI:txid1628268

pLDDT: mean 73.45, std 19.82, range [20.41, 97.69]

Solvent-accessible surface area (backbone atoms only — not comparable to full-atom values): 48613 Å² total; per-residue (Å²): 140,88,85,74,77,82,81,47,72,66,55,52,43,52,52,33,46,54,28,24,75,68,34,38,32,67,64,28,51,48,54,52,47,49,41,69,68,42,89,89,64,85,43,80,75,49,72,66,48,52,42,33,37,28,44,3,16,25,69,53,43,35,36,69,62,22,51,53,52,50,53,54,37,62,68,61,49,90,92,37,63,69,47,72,65,45,51,41,34,36,35,44,5,20,33,66,55,55,35,31,70,59,22,53,52,52,56,52,48,34,56,77,69,73,43,78,73,48,55,65,49,49,32,45,39,31,42,8,20,31,72,54,72,38,39,69,59,27,48,52,55,49,51,47,28,74,70,64,81,56,48,75,73,49,45,63,43,51,20,26,42,21,44,18,25,30,79,74,38,41,25,70,60,38,51,53,49,54,54,53,45,44,72,72,76,44,79,76,42,71,68,24,52,49,24,37,34,52,8,27,30,66,60,32,44,40,70,63,30,52,54,54,49,56,58,34,52,82,67,80,65,62,42,73,65,50,56,38,36,40,34,46,11,21,26,65,47,37,41,38,72,58,43,54,50,52,52,52,50,38,50,77,70,70,48,75,84,47,40,64,41,53,22,24,49,32,47,6,32,45,48,37,36,76,80,41,49,69,61,26,50,54,50,45,52,53,52,53,50,54,28,48,78,70,72,36,60,44,69,63,30,52,38,28,49,28,49,39,28,31,73,73,30,42,27,70,62,29,48,52,52,52,53,56,47,54,76,68,44,97,82,58,74,71,50,72,66,44,55,23,33,33,24,37,4,15,23,69,50,54,34,40,67,60,28,53,50,51,51,49,57,37,50,76,69,72,46,84,83,52,71,67,37,52,48,24,38,39,51,4,18,57,74,60,70,39,56,70,58,36,52,50,54,57,66,70,64,75,49,79,64,59,57,53,51,53,69,71,51,44,66,64,55,55,67,59,55,64,66,63,65,75,77,71,75,83,88,79,86,88,82,83,91,80,88,84,83,82,90,86,86,88,64,71,66,64,53,55,56,50,52,51,56,51,58,71,74,58,81,75,84,79,83,90,87,83,87,85,86,83,90,90,86,86,87,89,87,82,87,87,88,93,85,87,85,92,83,79,96,65,88,74,56,67,64,58,51,50,52,48,48,54,49,48,49,50,52,46,51,50,49,48,52,49,47,50,54,47,40,69,68,69,65,56,75,103,76,69,98,69,78,57,43,69,59,50,18,54,57,50,43,73,70,52,59,96,45,100,81,52,82,77,67,76,57,61,44,52,48,48,68,65,41,57,72,74,56,57,86,45,56,66,62,51,47,45,50,48,46,17,46,42,75,42,62,59,76,82,48,72,54,58,51,55,51,43,55,53,46,41,70,46,42,72,80,45,51,61,67,52,53,31,52,50,37,39,27,40,29,74,56,55,58,66,57,60,68,39,52,52,37,51,50,60,42,40,64,86,34,57,90,77,46,52,74,59,50,50,25,47,34,44,29,20,32,24,74,38,73,41,87,55,47,94,74,76,45,79,45,54,45,52,30,60,32,72,61,28,37,51,39,50,52,29,55,68,66,52,68,67,48,76,76,34,72,73,97,57,47,29,33,39,25,66,74,73,39,57,63,68,41,34,48,48,55,51,46,55,36,57,78,67,64,44,68,38,77,42,77,82,75,64,44,41,27,92,87,64,51,76,22,60,33,63,28,33,39,25,70,61,33,40,47,78,50,62,71,34,68,50,54,38,50,54,45,55,45,52,18,63,60,50,74,44,64,57,54,24,50,50,63,43,32,36,36,41,30,46,58,72,21,30,29,48,56,27,49,84,50,55,52,65,84,37,38,58,28,50,40,18,38,22,31,43,31,42,35,42,32,18,44,37,61,66,67,90,89,25,64,44,27,44,32,22,71,84,70,74,45,71,44,72,49,40,50,16,22,28,43,35,37,54,28,32,40,56,72,8,40,71,44,73,64,65,30,30,25,37,40,47,20,71,34,87,72,64,48,39,33,34,44,40,44,30,34,67,32,66,44,50,77,59,66,52,63,80